Protein 5JRH (pdb70)

Sequence (1279 aa):
HKHAIPANIADRCLINPEQYETKYKQSINDPDTFWGEQGKILDWITPYQKVKNTSFAPGNVSIKWYEDGTLNLAANCLDDRHLQENGDRTAIIWEGDDTSQSKHISYRELHRRDVCRFANTLLDLGIKKGDVVAIYMPMVPEAAVAMLACARIGAVHSVIFGGFSPEAVAGRIIDSSSRLVITADEGVRAGRSIPLKKNVDDALKNPNVTSVEHVIVLKRTGSDIDWQEGRDLWWRDLIEKASPEHQPEAMNAEDPLFILYTSGSTGKPKGVLHTTGGYLVYAATTFKYVFDYHPGDIYWCTADVGWVTGHSYLLYGPLACGATTLMFEGVPNWPTPARMCQVVDKHQVNILYTAPTAIRALMAEGDKAIEGTDRSSLRIILGSVGEPINPEAWEWYWKKIGKEKCPVVDTWWQTETGGFMITPLPGAIELKAGSATRRPFFGVQQPALVDNEEGHPQEGATEGNLVITDSWPGQARTLFGDHERFEQTYFSSTFKNMMYFSGDGARRDEDGYYWITGRVDDVLNVSGHRLGTAEIESALVAHPKIAEAAVVGIPHAIKGQAIYAYVTLNHGEEPSPELYAEVRNWVRKEIGPLATPDVLHWTDSLPKTRSGKIMRRILRKIAAGDLGDTSTLADPGVVEKLLEEKQAKHAIPANIADRCLINPEQYETKYKQSINDPDTFWGEQGKILDWITPYQKVKNTSFAPGNVSIKWYEDGTLNLAANCLDRHLQENGDRTAIIWEGDDTSQSKHISYRRELHRDVCRFANTLLDLGIKKGDVVAIYMPMVPEAAVAMLACARIGAVHSVIFGGFSPEAVAGRIIDSSSRLVITADEGVRAGRSIPLKKNVDDALKNPNVTSVEHVIVLKRTGSDIDWQEGRDLWWRDLIEKASPEHQPEAMNAEDPLFILYTSGSTGKPKGVLHTTGGYLVYAATTFKYVFDYHPGDIYWCTADVGWVTGHSYLLLYGPLACGATTLMFEGVPNWPTPARMCQVVDKHQVNILYTAPTAIRALMAEGDKAIEGTDRSSLRILGSVGEPINPEAWEWYWKKIGKEKCPVVDTWWQTETGGFMITPLPGAIELKAGSATRPFFGVQPALVDNEGHPQEGATEGNLVITDSWPGQARTLFGDHEERFEQTYFSTFKNMYFSGDGARRDEDGYYWITGRVDDVLNVSGHRLGTAEIESALVAHPKIAEAAVVGIPHAIKGQAIYAYVTLNHGEEPSPELYAEVRNWVRKEIGPLLATPDVLHWTDSLPKTRSGKIMRRILRKIAAGDTSNLGDTSTLADPGVVEKLLEE

Nearest PDB structures (foldseek):
  5jrh-assembly1_A  TM=1.001E+00  e=0.000E+00  Salmonella enterica subsp. enterica serovar Typhimurium str. LT2
  1pg4-assembly1_A  TM=9.997E-01  e=0.000E+00  Salmonella enterica
  2p20-assembly1_A  TM=9.984E-01  e=0.000E+00  Salmonella enterica subsp. enterica serovar Typhimurium
  2p20-assembly2_B  TM=9.980E-01  e=0.000E+00  Salmonella enterica subsp. enterica serovar Typhimurium
  2p2b-assembly1_A  TM=9.996E-01  e=0.000E+00  Salmonella enterica subsp. enterica serovar Typhimurium

Secondary structure (DSSP, 8-state):
-PBPPPHHHHHH-SS-HHHHHHHHHHHHH-HHHHHHHHGGGS--SB--S--EEEE--TT--EEEESTT-EE-HHHHHTGGGHHHHTTSEEEEEE-SSTT-EEEEEHHHHHHHHHHHHHHHHHTT--TT-EEEEE--SSHHHHHHHHHHHHHT-EEEE--TT--HHHHHHHHHHHT-SEEEEES-EEETTEEE-HHHHHHHHHTSTT-----EEEEE-SS-------TTTEEEHHHHHHHS-S--PPPPEETTSEEEEEEE--SSSS-EEEEEESHHHHHHHHHHHHHHTT--TT-EEEE---TTSHHIIIIIIIHHHHTT-EEEEE-S-TTSSSTTHHHHHHHHHT-SEEEE-HHHHHHHHTTGGGGTTT---TT--EEEEESS---HHHHHHIIIIITTT-S-EEEEB--GGG-S--B---TTT--B-TT--BSBPTT--EEEE-TT-PBPPSSEEEEEEE-S--TT---EETT-HHHHHHHHHSSSTTSEEEEEEEEE-TTS-EEEEEESSSEEEETTEEEEHHHHHHHHHTSTTEEEEEEEEEEETTTEEEEEEEEEEPTT----HHHHHHHHHHHHHHT-GGG--SEEEE-S---BBTTS-B-HHHHHHHHHT-----TTBS-TTHHHHHHHHHH-/-BPPPHHHHHH-SS-HHHHHHHHHHHHH-HHHHHHHHGGGS--SSPP---EEEEEETTEEEEEESTT-EE-HHHHHTGGGHHHHTTSEEEEEE-SSTT-EEEEEHHHHHHHHHHHHHHHHHTT--TT-EEEEE--SSHHHHHHHHHHHHHT-EEEE--TTS-HHHHHHHHHHHT-SEEEEES-EEETTEEE-HHHHHHHHHTSTT-----EEEEE-SS-------TTTEEEHHHHHHHS-S--PPPPEETTSEEEEEEE--SSSS-EEEEEESHHHHHHHHHHHHHHTT--TT-EEEE---TTSHHIIIIIIIHHHHTT-EEEEE-S-TTSSSTTHHHHHHHHHT-SEEEE-HHHHHHHHTTGGGGTTT---TT--EEEEESS---HHHHHHIIIIITTT-S-EEEEB--GGG-S-SB---TTT--B-TT--BSBPTT--EEEE-TTSPBPPSSEEEEEEE-S--TT---EETT-HHHHHHHHHTTTTTSEEEEEEEEE-TTS-EEEEEESSSEEEETTEEEEHHHHHHHHHTSTTEEEEEEEEEEETTTEEEEEEEEEEPTT----HHHHHHHHHHHHHHT-GGG--SEEEE-S---BBTT--B-HHHHHHHHHT--S-----TTBS-THHHHHHHH-

Structure (mmCIF, N/CA/C/O backbone):
data_5JRH
#
_entry.id   5JRH
#
_cell.length_a   60.193
_cell.length_b   144.339
_cell.length_c   71.734
_cell.angle_alpha   90.00
_cell.angle_beta   91.73
_cell.angle_gamma   90.00
#
_symmetry.space_group_name_H-M   'P 1 21 1'
#
loop_
_entity.id
_entity.type
_entity.pdbx_description
1 polymer 'Acetyl-coenzyme A synthetase'
2 non-polymer 'COENZYME A'
3 non-polymer "ADENOSINE-3',5'-CYCLIC-MONOPHOSPHATE"
4 non-polymer 'MAGNESIUM ION'
5 non-polymer (R,R)-2,3-BUTANEDIOL
6 water water
#
loop_
_atom_site.group_PDB
_atom_site.id
_atom_site.type_symbol
_atom_site.label_atom_id
_atom_site.label_alt_id
_atom_site.label_comp_id
_atom_site.label_asym_id
_atom_site.label_entity_id
_atom_site.label_seq_id
_atom_site.pdbx_PDB_ins_code
_atom_site.Cartn_x
_atom_site.Cartn_y
_atom_site.Cartn_z
_atom_site.occupancy
_atom_site.B_iso_or_equiv
_atom_site.auth_seq_id
_atom_site.auth_comp_id
_atom_site.auth_asym_id
_atom_site.auth_atom_id
_atom_site.pdbx_PDB_model_num
ATOM 1 N N . HIS A 1 5 ? -10.926 -5.966 7.433 1.00 43.89 5 HIS A N 1
ATOM 2 C CA . HIS A 1 5 ? -11.131 -4.916 6.438 1.00 42.53 5 HIS A CA 1
ATOM 3 C C . HIS A 1 5 ? -10.009 -4.909 5.396 1.00 37.78 5 HIS A C 1
ATOM 4 O O . HIS A 1 5 ? -8.940 -4.345 5.641 1.00 34.32 5 HIS A O 1
ATOM 11 N N . LYS A 1 6 ? -10.254 -5.549 4.252 1.00 37.62 6 LYS A N 1
ATOM 12 C CA . LYS A 1 6 ? -9.334 -5.496 3.115 1.00 24.58 6 LYS A CA 1
ATOM 13 C C . LYS A 1 6 ? -9.659 -4.306 2.220 1.00 24.57 6 LYS A C 1
ATOM 14 O O . LYS A 1 6 ? -10.816 -4.112 1.837 1.00 25.89 6 LYS A O 1
ATOM 20 N N . HIS A 1 7 ? -8.636 -3.522 1.882 1.00 18.97 7 HIS A N 1
ATOM 21 C CA . HIS A 1 7 ? -8.767 -2.436 0.913 1.00 15.89 7 HIS A CA 1
ATOM 22 C C . HIS A 1 7 ? -8.680 -2.980 -0.506 1.00 13.88 7 HIS A C 1
ATOM 23 O O . HIS A 1 7 ? -7.702 -3.640 -0.864 1.00 16.42 7 HIS A O 1
ATOM 30 N N . ALA A 1 8 ? -9.688 -2.688 -1.319 1.00 15.32 8 ALA A N 1
ATOM 31 C CA . ALA A 1 8 ? -9.685 -3.112 -2.716 1.00 13.74 8 ALA A CA 1
ATOM 32 C C . ALA A 1 8 ? -8.591 -2.406 -3.519 1.00 13.64 8 ALA A C 1
ATOM 33 O O . ALA A 1 8 ? -8.143 -1.324 -3.157 1.00 12.24 8 ALA A O 1
ATOM 35 N N . ILE A 1 9 ? -8.183 -3.031 -4.618 1.00 12.85 9 ILE A N 1
ATOM 36 C CA . ILE A 1 9 ? -7.273 -2.415 -5.585 1.00 12.93 9 ILE A CA 1
ATOM 37 C C . ILE A 1 9 ? -8.049 -1.394 -6.414 1.00 11.65 9 ILE A C 1
ATOM 38 O O . ILE A 1 9 ? -9.028 -1.759 -7.076 1.00 14.53 9 ILE A O 1
ATOM 43 N N . PRO A 1 10 ? -7.646 -0.112 -6.370 1.00 12.90 10 PRO A N 1
ATOM 44 C CA . PRO A 1 10 ? -8.442 0.901 -7.085 1.00 14.33 10 PRO A CA 1
ATOM 45 C C . PRO A 1 10 ? -8.292 0.790 -8.600 1.00 12.53 10 PRO A C 1
ATOM 46 O O . PRO A 1 10 ? -7.289 0.271 -9.092 1.00 15.68 10 PRO A O 1
ATOM 50 N N . ALA A 1 11 ? -9.281 1.290 -9.331 1.00 12.73 11 ALA A N 1
ATOM 51 C CA . ALA A 1 11 ? -9.328 1.102 -10.772 1.00 14.98 11 ALA A CA 1
ATOM 52 C C . ALA A 1 11 ? -8.147 1.751 -11.487 1.00 12.41 11 ALA A C 1
ATOM 53 O O . ALA A 1 11 ? -7.644 1.189 -12.449 1.00 12.53 11 ALA A O 1
ATOM 55 N N . ASN A 1 12 ? -7.699 2.920 -11.027 1.00 11.30 12 ASN A N 1
ATOM 56 C CA . ASN A 1 12 ? -6.595 3.605 -11.700 1.00 15.50 12 ASN A CA 1
ATOM 57 C C . ASN A 1 12 ? -5.321 2.778 -11.626 1.00 16.36 12 ASN A C 1
ATOM 58 O O . ASN A 1 12 ? -4.508 2.788 -12.545 1.00 15.46 12 ASN A O 1
ATOM 63 N N . ILE A 1 13 ? -5.167 2.051 -10.527 1.00 13.64 13 ILE A N 1
ATOM 64 C CA . ILE A 1 13 ? -4.018 1.174 -10.340 1.00 9.59 13 ILE A CA 1
ATOM 65 C C . ILE A 1 13 ? -4.183 -0.111 -11.155 1.00 12.82 13 ILE A C 1
ATOM 66 O O . ILE A 1 13 ? -3.237 -0.554 -11.813 1.00 15.86 13 ILE A O 1
ATOM 71 N N . ALA A 1 14 ? -5.383 -0.696 -11.126 1.00 11.87 14 ALA A N 1
ATOM 72 C CA . ALA A 1 14 ? -5.664 -1.890 -11.927 1.00 9.31 14 ALA A CA 1
ATOM 73 C C . ALA A 1 14 ? -5.445 -1.624 -13.423 1.00 15.59 14 ALA A C 1
ATOM 74 O O . ALA A 1 14 ? -5.030 -2.518 -14.168 1.00 13.97 14 ALA A O 1
ATOM 76 N N . ASP A 1 15 ? -5.696 -0.395 -13.858 1.00 13.30 15 ASP A N 1
ATOM 77 C CA . ASP A 1 15 ? -5.623 -0.065 -15.278 1.00 12.18 15 ASP A CA 1
ATOM 78 C C . ASP A 1 15 ? -4.185 -0.016 -15.774 1.00 14.79 15 ASP A C 1
ATOM 79 O O . ASP A 1 15 ? -3.930 -0.233 -16.955 1.00 17.58 15 ASP A O 1
ATOM 84 N N . ARG A 1 16 ? -3.253 0.304 -14.878 1.00 17.52 16 ARG A N 1
ATOM 85 C CA . ARG A 1 16 ? -1.871 0.541 -15.281 1.00 15.37 16 ARG A CA 1
ATOM 86 C C . ARG A 1 16 ? -0.894 -0.510 -14.758 1.00 16.31 16 ARG A C 1
ATOM 87 O O . ARG A 1 16 ? 0.269 -0.507 -15.158 1.00 14.77 16 ARG A O 1
ATOM 95 N N . CYS A 1 17 ? -1.346 -1.397 -13.874 1.00 11.91 17 CYS A N 1
ATOM 96 C CA . CYS A 1 17 ? -0.384 -2.174 -13.089 1.00 8.63 17 CYS A CA 1
ATOM 97 C C . CYS A 1 17 ? 0.412 -3.158 -13.943 1.00 12.47 17 CYS A C 1
ATOM 98 O O . CYS A 1 17 ? -0.069 -3.670 -14.960 1.00 12.12 17 CYS A O 1
ATOM 101 N N . LEU A 1 18 ? 1.653 -3.384 -13.527 1.00 10.69 18 LEU A N 1
ATOM 102 C CA . LEU A 1 18 ? 2.545 -4.317 -14.195 1.00 9.63 18 LEU A CA 1
ATOM 103 C C . LEU A 1 18 ? 2.174 -5.754 -13.863 1.00 13.05 18 LEU A C 1
ATOM 104 O O . LEU A 1 18 ? 2.309 -6.641 -14.708 1.00 15.66 18 LEU A O 1
ATOM 109 N N . ILE A 1 19 ? 1.725 -5.966 -12.622 1.00 11.38 19 ILE A N 1
ATOM 110 C CA . ILE A 1 19 ? 1.360 -7.294 -12.126 1.00 11.03 19 ILE A CA 1
ATOM 111 C C . ILE A 1 19 ? -0.037 -7.268 -11.496 1.00 10.98 19 ILE A C 1
ATOM 112 O O . ILE A 1 19 ? -0.283 -6.560 -10.517 1.00 11.02 19 ILE A O 1
ATOM 117 N N . ASN A 1 20 ? -0.957 -8.039 -12.070 1.00 12.20 20 ASN A N 1
ATOM 118 C CA . ASN A 1 20 ? -2.305 -8.126 -11.522 1.00 11.29 20 ASN A CA 1
ATOM 119 C C . ASN A 1 20 ? -2.411 -9.390 -10.631 1.00 11.13 20 ASN A C 1
ATOM 120 O O . ASN A 1 20 ? -1.417 -10.126 -10.489 1.00 9.87 20 ASN A O 1
ATOM 125 N N . PRO A 1 21 ? -3.578 -9.643 -10.006 1.00 11.92 21 PRO A N 1
ATOM 126 C CA . PRO A 1 21 ? -3.637 -10.781 -9.079 1.00 12.20 21 PRO A CA 1
ATOM 127 C C . PRO A 1 21 ? -3.295 -12.139 -9.702 1.00 13.78 21 PRO A C 1
ATOM 128 O O . PRO A 1 21 ? -2.555 -12.932 -9.096 1.00 13.01 21 PRO A O 1
ATOM 132 N N . GLU A 1 22 ? -3.820 -12.408 -10.897 1.00 15.84 22 GLU A N 1
ATOM 133 C CA . GLU A 1 22 ? -3.525 -13.672 -11.565 1.00 14.81 22 GLU A CA 1
ATOM 134 C C . GLU A 1 22 ? -2.048 -13.780 -11.908 1.00 12.08 22 GLU A C 1
ATOM 135 O O . GLU A 1 22 ? -1.440 -14.840 -11.734 1.00 14.58 22 GLU A O 1
ATOM 141 N N . GLN A 1 23 ? -1.477 -12.680 -12.403 1.00 12.17 23 GLN A N 1
ATOM 142 C CA . GLN A 1 23 ? -0.069 -12.662 -12.764 1.00 13.29 23 GLN A CA 1
ATOM 143 C C . GLN A 1 23 ? 0.800 -12.872 -11.519 1.00 10.34 23 GLN A C 1
ATOM 144 O O . GLN A 1 23 ? 1.804 -13.577 -11.590 1.00 13.37 23 GLN A O 1
ATOM 150 N N . TYR A 1 24 ? 0.403 -12.291 -10.386 1.00 11.11 24 TYR A N 1
ATOM 151 C CA . TYR A 1 24 ? 1.134 -12.529 -9.142 1.00 11.00 24 TYR A CA 1
ATOM 152 C C . TYR A 1 24 ? 1.084 -14.006 -8.788 1.00 13.89 24 TYR A C 1
ATOM 153 O O . TYR A 1 24 ? 2.110 -14.592 -8.453 1.00 13.66 24 TYR A O 1
ATOM 162 N N . GLU A 1 25 ? -0.103 -14.609 -8.843 1.00 14.39 25 GLU A N 1
ATOM 163 C CA . GLU A 1 25 ? -0.195 -16.024 -8.472 1.00 16.62 25 GLU A CA 1
ATOM 164 C C . GLU A 1 25 ? 0.673 -16.918 -9.374 1.00 16.51 25 GLU A C 1
ATOM 165 O O . GLU A 1 25 ? 1.424 -17.781 -8.885 1.00 13.65 25 GLU A O 1
ATOM 171 N N . THR A 1 26 ? 0.562 -16.711 -10.689 1.00 14.00 26 THR A N 1
ATOM 172 C CA . THR A 1 26 ? 1.299 -17.523 -11.654 1.00 18.47 26 THR A CA 1
ATOM 173 C C . THR A 1 26 ? 2.818 -17.359 -11.491 1.00 11.33 26 THR A C 1
ATOM 174 O O . THR A 1 26 ? 3.577 -18.362 -11.426 1.00 14.84 26 THR A O 1
ATOM 178 N N . LYS A 1 27 ? 3.265 -16.105 -11.409 1.00 15.31 27 LYS A N 1
ATOM 179 C CA . LYS A 1 27 ? 4.698 -15.837 -11.250 1.00 14.10 27 LYS A CA 1
ATOM 180 C C . LYS A 1 27 ? 5.208 -16.389 -9.931 1.00 13.18 27 LYS A C 1
ATOM 181 O O . LYS A 1 27 ? 6.297 -16.946 -9.887 1.00 11.15 27 LYS A O 1
ATOM 187 N N . TYR A 1 28 ? 4.428 -16.247 -8.859 1.00 10.07 28 TYR A N 1
ATOM 188 C CA . TYR A 1 28 ? 4.887 -16.724 -7.552 1.00 10.32 28 TYR A CA 1
ATOM 189 C C . TYR A 1 28 ? 5.062 -18.241 -7.608 1.00 11.12 28 TYR A C 1
ATOM 190 O O . TYR A 1 28 ? 6.118 -18.783 -7.228 1.00 12.57 28 TYR A O 1
ATOM 199 N N . LYS A 1 29 ? 4.038 -18.928 -8.116 1.00 11.54 29 LYS A N 1
ATOM 200 C CA . LYS A 1 29 ? 4.131 -20.375 -8.217 1.00 11.81 29 LYS A CA 1
ATOM 201 C C . LYS A 1 29 ? 5.332 -20.808 -9.048 1.00 14.40 29 LYS A C 1
ATOM 202 O O . LYS A 1 29 ? 6.038 -21.742 -8.652 1.00 17.34 29 LYS A O 1
ATOM 208 N N . GLN A 1 30 ? 5.588 -20.148 -10.177 1.00 13.44 30 GLN A N 1
ATOM 209 C CA . GLN A 1 30 ? 6.771 -20.558 -10.952 1.00 13.37 30 GLN A CA 1
ATOM 210 C C . GLN A 1 30 ? 8.064 -20.274 -10.180 1.00 11.68 30 GLN A C 1
ATOM 211 O O . GLN A 1 30 ? 9.025 -21.053 -10.250 1.00 15.52 30 GLN A O 1
ATOM 217 N N . SER A 1 31 ? 8.088 -19.164 -9.444 1.00 12.97 31 SER A N 1
ATOM 218 C CA . SER A 1 31 ? 9.301 -18.756 -8.736 1.00 11.58 31 SER A CA 1
ATOM 219 C C . SER A 1 31 ? 9.632 -19.743 -7.630 1.00 13.66 31 SER A C 1
ATOM 220 O O . SER A 1 31 ? 10.792 -19.883 -7.245 1.00 15.04 31 SER A O 1
ATOM 223 N N . ILE A 1 32 ? 8.611 -20.422 -7.112 1.00 12.26 32 ILE A N 1
ATOM 224 C CA . ILE A 1 32 ? 8.874 -21.427 -6.080 1.00 15.47 32 ILE A CA 1
ATOM 225 C C . ILE A 1 32 ? 9.108 -22.830 -6.658 1.00 18.28 32 ILE A C 1
ATOM 226 O O . ILE A 1 32 ? 9.999 -23.563 -6.203 1.00 21.28 32 ILE A O 1
ATOM 231 N N . ASN A 1 33 ? 8.328 -23.208 -7.665 1.00 15.14 33 ASN A N 1
ATOM 232 C CA . ASN A 1 33 ? 8.471 -24.549 -8.234 1.00 19.47 33 ASN A CA 1
ATOM 233 C C . ASN A 1 33 ? 9.673 -24.692 -9.170 1.00 19.51 33 ASN A C 1
ATOM 234 O O . ASN A 1 33 ? 10.212 -25.785 -9.326 1.00 20.08 33 ASN A O 1
ATOM 239 N N . ASP A 1 34 ? 10.099 -23.593 -9.786 1.00 11.60 34 ASP A N 1
ATOM 240 C CA . ASP A 1 34 ? 11.187 -23.645 -10.758 1.00 13.88 34 ASP A CA 1
ATOM 241 C C . ASP A 1 34 ? 11.952 -22.315 -10.742 1.00 11.85 34 ASP A C 1
ATOM 242 O O . ASP A 1 34 ? 11.878 -21.545 -11.699 1.00 11.39 34 ASP A O 1
ATOM 247 N N . PRO A 1 35 ? 12.678 -22.038 -9.649 1.00 15.18 35 PRO A N 1
ATOM 248 C CA . PRO A 1 35 ? 13.424 -20.775 -9.580 1.00 12.66 35 PRO A CA 1
ATOM 249 C C . PRO A 1 35 ? 14.463 -20.626 -10.683 1.00 14.88 35 PRO A C 1
ATOM 250 O O . PRO A 1 35 ? 14.758 -19.502 -11.073 1.00 13.45 35 PRO A O 1
ATOM 254 N N . ASP A 1 36 ? 15.022 -21.718 -11.194 1.00 12.38 36 ASP A N 1
ATOM 255 C CA . ASP A 1 36 ? 15.986 -21.572 -12.273 1.00 15.75 36 ASP A CA 1
ATOM 256 C C . ASP A 1 36 ? 15.376 -20.959 -13.539 1.00 13.98 36 ASP A C 1
ATOM 257 O O . ASP A 1 36 ? 15.968 -20.063 -14.146 1.00 13.80 36 ASP A O 1
ATOM 262 N N . THR A 1 37 ? 14.203 -21.418 -13.948 1.00 11.21 37 THR A N 1
ATOM 263 C CA . THR A 1 37 ? 13.595 -20.823 -15.127 1.00 12.80 37 THR A CA 1
ATOM 264 C C . THR A 1 37 ? 13.093 -19.407 -14.801 1.00 12.26 37 THR A C 1
ATOM 265 O O . THR A 1 37 ? 13.298 -18.468 -15.581 1.00 13.49 37 THR A O 1
ATOM 269 N N . PHE A 1 38 ? 12.462 -19.259 -13.636 1.00 11.31 38 PHE A N 1
ATOM 270 C CA . PHE A 1 38 ? 11.884 -17.967 -13.276 1.00 12.47 38 PHE A CA 1
ATOM 271 C C . PHE A 1 38 ? 12.958 -16.895 -13.231 1.00 10.84 38 PHE A C 1
ATOM 272 O O . PHE A 1 38 ? 12.825 -15.847 -13.853 1.00 10.59 38 PHE A O 1
ATOM 280 N N . TRP A 1 39 ? 14.020 -17.152 -12.476 1.00 10.01 39 TRP A N 1
ATOM 281 C CA . TRP A 1 39 ? 15.058 -16.150 -12.290 1.00 11.05 39 TRP A CA 1
ATOM 282 C C . TRP A 1 39 ? 15.996 -16.100 -13.489 1.00 10.37 39 TRP A C 1
ATOM 283 O O . TRP A 1 39 ? 16.633 -15.085 -13.738 1.00 9.48 39 TRP A O 1
ATOM 294 N N . GLY A 1 40 ? 16.062 -17.183 -14.251 1.00 9.45 40 GLY A N 1
ATOM 295 C CA . GLY A 1 40 ? 16.829 -17.156 -15.480 1.00 10.98 40 GLY A CA 1
ATOM 296 C C . GLY A 1 40 ? 16.209 -16.153 -16.430 1.00 11.46 40 GLY A C 1
ATOM 297 O O . GLY A 1 40 ? 16.916 -15.408 -17.107 1.00 14.87 40 GLY A O 1
ATOM 298 N N . GLU A 1 41 ? 14.882 -16.123 -16.474 1.00 11.59 41 GLU A N 1
ATOM 299 C CA . GLU A 1 41 ? 14.208 -15.151 -17.335 1.00 13.96 41 GLU A CA 1
ATOM 300 C C . GLU A 1 41 ? 14.191 -13.745 -16.714 1.00 12.56 41 GLU A C 1
ATOM 301 O O . GLU A 1 41 ? 14.418 -12.758 -17.412 1.00 13.45 41 GLU A O 1
ATOM 307 N N . GLN A 1 42 ? 13.921 -13.652 -15.413 1.00 11.97 42 GLN A N 1
ATOM 308 C CA . GLN A 1 42 ? 13.805 -12.335 -14.777 1.00 11.05 42 GLN A CA 1
ATOM 309 C C . GLN A 1 42 ? 15.171 -11.627 -14.695 1.00 10.06 42 GLN A C 1
ATOM 310 O O . GLN A 1 42 ? 15.251 -10.394 -14.634 1.00 10.40 42 GLN A O 1
ATOM 316 N N . GLY A 1 43 ? 16.254 -12.399 -14.724 1.00 10.60 43 GLY A N 1
ATOM 317 C CA . GLY A 1 43 ? 17.588 -11.817 -14.655 1.00 12.09 43 GLY A CA 1
ATOM 318 C C . GLY A 1 43 ? 17.926 -10.916 -15.831 1.00 11.62 43 GLY A C 1
ATOM 319 O O . GLY A 1 43 ? 18.851 -10.099 -15.761 1.00 11.26 43 GLY A O 1
ATOM 320 N N . LYS A 1 44 ? 17.165 -11.052 -16.915 1.00 11.37 44 LYS A N 1
ATOM 321 C CA . LYS A 1 44 ? 17.397 -10.244 -18.101 1.00 13.09 44 LYS A CA 1
ATOM 322 C C . LYS A 1 44 ? 16.925 -8.801 -17.906 1.00 10.77 44 LYS A C 1
ATOM 323 O O . LYS A 1 44 ? 17.005 -7.982 -18.831 1.00 11.59 44 LYS A O 1
ATOM 329 N N . ILE A 1 45 ? 16.450 -8.476 -16.699 1.00 8.96 45 ILE A N 1
ATOM 330 C CA . ILE A 1 45 ? 16.153 -7.077 -16.367 1.00 10.45 45 ILE A CA 1
ATOM 331 C C . ILE A 1 45 ? 17.459 -6.273 -16.365 1.00 10.36 45 ILE A C 1
ATOM 332 O O . ILE A 1 45 ? 17.454 -5.054 -16.516 1.00 9.50 45 ILE A O 1
ATOM 337 N N . LEU A 1 46 ? 18.583 -6.967 -16.223 1.00 8.70 46 LEU A N 1
ATOM 338 C CA . LEU A 1 46 ? 19.896 -6.341 -16.334 1.00 8.28 46 LEU A CA 1
ATOM 339 C C . LEU A 1 46 ? 20.569 -6.653 -17.664 1.00 9.36 46 LEU A C 1
ATOM 340 O O . LEU A 1 46 ? 20.303 -7.697 -18.266 1.00 10.92 46 LEU A O 1
ATOM 345 N N . ASP A 1 47 ? 21.465 -5.762 -18.083 1.00 7.39 47 ASP A N 1
ATOM 346 C CA . ASP A 1 47 ? 22.453 -6.046 -19.138 1.00 10.39 47 ASP A CA 1
ATOM 347 C C . ASP A 1 47 ? 23.583 -6.900 -18.579 1.00 13.34 47 ASP A C 1
ATOM 348 O O . ASP A 1 47 ? 24.227 -6.512 -17.600 1.00 12.86 47 ASP A O 1
ATOM 353 N N . TRP A 1 48 ? 23.862 -8.034 -19.217 1.00 12.20 48 TRP A N 1
ATOM 354 C CA . TRP A 1 48 ? 24.988 -8.870 -18.830 1.00 12.04 48 TRP A CA 1
ATOM 355 C C . TRP A 1 48 ? 26.072 -8.767 -19.896 1.00 15.93 48 TRP A C 1
ATOM 356 O O . TRP A 1 48 ? 25.776 -8.798 -21.090 1.00 15.47 48 TRP A O 1
ATOM 367 N N . ILE A 1 49 ? 27.318 -8.611 -19.470 1.00 13.16 49 ILE A N 1
ATOM 368 C CA . ILE A 1 49 ? 28.426 -8.546 -20.425 1.00 16.28 49 ILE A CA 1
ATOM 369 C C . ILE A 1 49 ? 28.687 -9.931 -21.028 1.00 17.26 49 ILE A C 1
ATOM 370 O O . ILE A 1 49 ? 28.902 -10.060 -22.239 1.00 17.16 49 ILE A O 1
ATOM 375 N N . THR A 1 50 ? 28.649 -10.959 -20.188 1.00 12.52 50 THR A N 1
ATOM 376 C CA . THR A 1 50 ? 28.570 -12.341 -20.648 1.00 15.00 50 THR A CA 1
ATOM 377 C C . THR A 1 50 ? 27.436 -13.022 -19.897 1.00 18.11 50 THR A C 1
ATOM 378 O O . THR A 1 50 ? 27.233 -12.768 -18.712 1.00 12.10 50 THR A O 1
ATOM 382 N N . PRO A 1 51 ? 26.683 -13.888 -20.583 1.00 16.80 51 PRO A N 1
ATOM 383 C CA . PRO A 1 51 ? 25.502 -14.456 -19.931 1.00 17.18 51 PRO A CA 1
ATOM 384 C C . PRO A 1 51 ? 25.822 -15.529 -18.904 1.00 21.71 51 PRO A C 1
ATOM 385 O O . PRO A 1 51 ? 26.823 -16.251 -19.009 1.00 18.56 51 PRO A O 1
ATOM 389 N N . TYR A 1 52 ? 24.963 -15.618 -17.895 1.00 13.55 52 TYR A N 1
ATOM 390 C CA . TYR A 1 52 ? 25.002 -16.747 -16.982 1.00 18.31 52 TYR A CA 1
ATOM 391 C C . TYR A 1 52 ? 24.453 -17.994 -17.669 1.00 16.81 52 TYR A C 1
ATOM 392 O O . TYR A 1 52 ? 23.740 -17.910 -18.662 1.00 17.38 52 TYR A O 1
ATOM 401 N N . GLN A 1 53 ? 24.810 -19.152 -17.136 1.00 19.87 53 GLN A N 1
ATOM 402 C CA . GLN A 1 53 ? 24.153 -20.396 -17.512 1.00 24.11 53 GLN A CA 1
ATOM 403 C C . GLN A 1 53 ? 23.421 -20.885 -16.278 1.00 22.85 53 GLN A C 1
ATOM 404 O O . GLN A 1 53 ? 22.197 -20.766 -16.167 1.00 23.49 53 GLN A O 1
ATOM 410 N N . LYS A 1 54 ? 24.199 -21.389 -15.328 1.00 25.35 54 LYS A N 1
ATOM 411 C CA . LYS A 1 54 ? 23.719 -21.746 -14.001 1.00 24.50 54 LYS A CA 1
ATOM 412 C C . LYS A 1 54 ? 23.022 -20.563 -13.323 1.00 19.34 54 LYS A C 1
ATOM 413 O O . LYS A 1 54 ? 23.574 -19.467 -13.253 1.00 18.34 54 LYS A O 1
ATOM 419 N N . VAL A 1 55 ? 21.804 -20.783 -12.847 1.00 15.20 55 VAL A N 1
ATOM 420 C CA . VAL A 1 55 ? 21.059 -19.727 -12.153 1.00 10.45 55 VAL A CA 1
ATOM 421 C C . VAL A 1 55 ? 21.152 -19.895 -10.630 1.00 10.10 55 VAL A C 1
ATOM 422 O O . VAL A 1 55 ? 21.892 -19.170 -9.979 1.00 12.59 55 VAL A O 1
ATOM 426 N N . LYS A 1 56 ? 20.430 -20.858 -10.061 1.00 12.74 56 LYS A N 1
ATOM 427 C CA . LYS A 1 56 ? 20.436 -21.048 -8.606 1.00 10.43 56 LYS A CA 1
ATOM 428 C C . LYS A 1 56 ? 21.409 -22.138 -8.175 1.00 10.70 56 LYS A C 1
ATOM 429 O O . LYS A 1 56 ? 21.345 -23.258 -8.678 1.00 14.18 56 LYS A O 1
ATOM 435 N N . ASN A 1 57 ? 22.291 -21.815 -7.229 1.00 11.65 57 ASN A N 1
ATOM 436 C CA . ASN A 1 57 ? 23.247 -22.802 -6.713 1.00 9.65 57 ASN A CA 1
ATOM 437 C C . ASN A 1 57 ? 23.502 -22.534 -5.235 1.00 10.73 57 ASN A C 1
ATOM 438 O O . ASN A 1 57 ? 24.485 -21.871 -4.855 1.00 12.17 57 ASN A O 1
ATOM 443 N N . THR A 1 58 ? 22.591 -23.031 -4.406 1.00 7.58 58 THR A N 1
ATOM 444 C CA . THR A 1 58 ? 22.588 -22.655 -2.994 1.00 12.36 58 THR A CA 1
ATOM 445 C C . THR A 1 58 ? 22.362 -23.831 -2.054 1.00 15.52 58 THR A C 1
ATOM 446 O O . THR A 1 58 ? 21.822 -24.868 -2.448 1.00 14.78 58 THR A O 1
ATOM 450 N N . SER A 1 59 ? 22.777 -23.646 -0.803 1.00 10.84 59 SER A N 1
ATOM 451 C CA . SER A 1 59 ? 22.593 -24.635 0.247 1.00 10.68 59 SER A CA 1
ATOM 452 C C . SER A 1 59 ? 22.589 -23.936 1.594 1.00 10.49 59 SER A C 1
ATOM 453 O O . SER A 1 59 ? 23.453 -23.099 1.861 1.00 11.58 59 SER A O 1
ATOM 456 N N . PHE A 1 60 ? 21.616 -24.303 2.429 1.00 11.01 60 PHE A N 1
ATOM 457 C CA . PHE A 1 60 ? 21.529 -23.794 3.795 1.00 13.46 60 PHE A CA 1
ATOM 458 C C . PHE A 1 60 ? 21.983 -24.880 4.783 1.00 11.68 60 PHE A C 1
ATOM 459 O O . PHE A 1 60 ? 21.625 -24.841 5.954 1.00 11.53 60 PHE A O 1
ATOM 467 N N . ALA A 1 61 ? 22.747 -25.858 4.302 1.00 9.78 61 ALA A N 1
ATOM 468 C CA . ALA A 1 61 ? 23.182 -26.981 5.147 1.00 10.54 61 ALA A CA 1
ATOM 469 C C . ALA A 1 61 ? 23.905 -26.501 6.394 1.00 10.35 61 ALA A C 1
ATOM 470 O O . ALA A 1 61 ? 24.755 -25.637 6.297 1.00 12.22 61 ALA A O 1
ATOM 472 N N . PRO A 1 62 ? 23.582 -27.081 7.565 1.00 12.07 62 PRO A N 1
ATOM 473 C CA . PRO A 1 62 ? 24.246 -26.674 8.812 1.00 12.95 62 PRO A CA 1
ATOM 474 C C . PRO A 1 62 ? 25.772 -26.641 8.683 1.00 14.72 62 PRO A C 1
ATOM 475 O O . PRO A 1 62 ? 26.356 -27.609 8.189 1.00 14.75 62 PRO A O 1
ATOM 479 N N . GLY A 1 63 ? 26.401 -25.542 9.098 1.00 11.00 63 GLY A N 1
ATOM 480 C CA . GLY A 1 63 ? 27.855 -25.422 9.042 1.00 13.50 63 GLY A CA 1
ATOM 481 C C . GLY A 1 63 ? 28.479 -25.478 7.656 1.00 14.83 63 GLY A C 1
ATOM 482 O O . GLY A 1 63 ? 29.700 -25.586 7.516 1.00 14.28 63 GLY A O 1
ATOM 483 N N . ASN A 1 64 ? 27.644 -25.389 6.623 1.00 10.91 64 ASN A N 1
ATOM 484 C CA . ASN A 1 64 ? 28.090 -25.542 5.248 1.00 12.93 64 ASN A CA 1
ATOM 485 C C . ASN A 1 64 ? 27.218 -24.714 4.315 1.00 15.11 64 ASN A C 1
ATOM 486 O O . ASN A 1 64 ? 26.792 -25.181 3.265 1.00 14.26 64 ASN A O 1
ATOM 491 N N . VAL A 1 65 ? 26.957 -23.471 4.708 1.00 9.56 65 VAL A N 1
ATOM 492 C CA . VAL A 1 65 ? 26.126 -22.595 3.895 1.00 11.88 65 VAL A CA 1
ATOM 493 C C . VAL A 1 65 ? 26.893 -22.077 2.678 1.00 11.90 65 VAL A C 1
ATOM 494 O O . VAL A 1 65 ? 28.035 -21.618 2.796 1.00 13.58 65 VAL A O 1
ATOM 498 N N . SER A 1 66 ? 26.257 -22.146 1.511 1.00 10.45 66 SER A N 1
ATOM 499 C CA . SER A 1 66 ? 26.873 -21.686 0.276 1.00 11.34 66 SER A CA 1
ATOM 500 C C . SER A 1 66 ? 25.813 -21.055 -0.605 1.00 13.53 66 SER A C 1
ATOM 501 O O . SER A 1 66 ? 24.818 -21.700 -0.907 1.00 11.76 66 SER A O 1
ATOM 504 N N . ILE A 1 67 ? 26.005 -19.803 -1.001 1.00 11.94 67 ILE A N 1
ATOM 505 C CA . ILE A 1 67 ? 24.967 -19.104 -1.770 1.00 10.40 67 ILE A CA 1
ATOM 506 C C . ILE A 1 67 ? 25.550 -18.504 -3.045 1.00 11.59 67 ILE A C 1
ATOM 507 O O . ILE A 1 67 ? 26.358 -17.576 -2.989 1.00 9.63 67 ILE A O 1
ATOM 512 N N . LYS A 1 68 ? 25.145 -19.052 -4.192 1.00 10.16 68 LYS A N 1
ATOM 513 C CA . LYS A 1 68 ? 25.567 -18.524 -5.482 1.00 11.00 68 LYS A CA 1
ATOM 514 C C . LYS A 1 68 ? 24.359 -18.368 -6.408 1.00 10.47 68 LYS A C 1
ATOM 515 O O . LYS A 1 68 ? 23.488 -19.243 -6.463 1.00 11.38 68 LYS A O 1
ATOM 521 N N . TRP A 1 69 ? 24.324 -17.246 -7.124 1.00 9.85 69 TRP A N 1
ATOM 522 C CA . TRP A 1 69 ? 23.306 -16.984 -8.146 1.00 11.31 69 TRP A CA 1
ATOM 523 C C . TRP A 1 69 ? 23.954 -16.431 -9.400 1.00 8.46 69 TRP A C 1
ATOM 524 O O . TRP A 1 69 ? 24.815 -15.537 -9.315 1.00 9.76 69 TRP A O 1
ATOM 535 N N . TYR A 1 70 ? 23.535 -16.937 -10.561 1.00 8.11 70 TYR A N 1
ATOM 536 C CA . TYR A 1 70 ? 24.036 -16.413 -11.841 1.00 9.08 70 TYR A CA 1
ATOM 537 C C . TYR A 1 70 ? 25.566 -16.462 -11.935 1.00 9.58 70 TYR A C 1
ATOM 538 O O . TYR A 1 70 ? 26.173 -15.596 -12.552 1.00 9.21 70 TYR A O 1
ATOM 547 N N . GLU A 1 71 ? 26.178 -17.473 -11.332 1.00 9.31 71 GLU A N 1
ATOM 548 C CA . GLU A 1 71 ? 27.596 -17.391 -10.977 1.00 10.25 71 GLU A CA 1
ATOM 549 C C . GLU A 1 71 ? 28.545 -17.217 -12.164 1.00 10.02 71 GLU A C 1
ATOM 550 O O . GLU A 1 71 ? 29.631 -16.641 -11.998 1.00 13.95 71 GLU A O 1
ATOM 556 N N . ASP A 1 72 ? 28.167 -17.704 -13.343 1.00 12.19 72 ASP A N 1
ATOM 557 C CA . ASP A 1 72 ? 29.066 -17.582 -14.492 1.00 13.61 72 ASP A CA 1
ATOM 558 C C . ASP A 1 72 ? 28.874 -16.284 -15.251 1.00 18.49 72 ASP A C 1
ATOM 559 O O . ASP A 1 72 ? 29.666 -15.970 -16.142 1.00 17.90 72 ASP A O 1
ATOM 564 N N . GLY A 1 73 ? 27.819 -15.541 -14.928 1.00 13.34 73 GLY A N 1
ATOM 565 C CA . GLY A 1 73 ? 27.560 -14.294 -15.619 1.00 11.64 73 GLY A CA 1
ATOM 566 C C . GLY A 1 73 ? 28.515 -13.191 -15.190 1.00 12.71 73 GLY A C 1
ATOM 567 O O . GLY A 1 73 ? 29.058 -13.213 -14.071 1.00 13.37 73 GLY A O 1
ATOM 568 N N . THR A 1 74 ? 28.741 -12.231 -16.082 1.00 9.05 74 THR A N 1
ATOM 569 C CA . THR A 1 74 ? 29.516 -11.046 -15.729 1.00 8.93 74 THR A CA 1
ATOM 570 C C . THR A 1 74 ? 28.731 -9.801 -16.128 1.00 12.11 74 THR A C 1
ATOM 571 O O . THR A 1 74 ? 27.897 -9.843 -17.033 1.00 11.48 74 THR A O 1
ATOM 575 N N . LEU A 1 75 ? 28.973 -8.715 -15.405 1.00 9.98 75 LEU A N 1
ATOM 576 C CA . LEU A 1 75 ? 28.183 -7.491 -15.548 1.00 9.32 75 LEU A CA 1
ATOM 577 C C . LEU A 1 75 ? 28.873 -6.351 -14.820 1.00 11.38 75 LEU A C 1
ATOM 578 O O . LEU A 1 75 ? 29.855 -6.544 -14.111 1.00 10.75 75 LEU A O 1
ATOM 583 N N . ASN A 1 76 ? 28.332 -5.158 -14.989 1.00 8.87 76 ASN A N 1
ATOM 584 C CA . ASN A 1 76 ? 28.805 -4.008 -14.245 1.00 7.75 76 ASN A CA 1
ATOM 585 C C . ASN A 1 76 ? 27.600 -3.234 -13.713 1.00 7.45 76 ASN A C 1
ATOM 586 O O . ASN A 1 76 ? 26.711 -2.837 -14.482 1.00 9.42 76 ASN A O 1
ATOM 591 N N . LEU A 1 77 ? 27.538 -3.045 -12.395 1.00 7.62 77 LEU A N 1
ATOM 592 C CA . LEU A 1 77 ? 26.377 -2.385 -11.802 1.00 6.67 77 LEU A CA 1
ATOM 593 C C . LEU A 1 77 ? 26.245 -0.947 -12.307 1.00 9.15 77 LEU A C 1
ATOM 594 O O . LEU A 1 77 ? 25.137 -0.481 -12.577 1.00 7.79 77 LEU A O 1
ATOM 599 N N . ALA A 1 78 ? 27.369 -0.240 -12.422 1.00 9.34 78 ALA A N 1
ATOM 600 C CA . ALA A 1 78 ? 27.309 1.163 -12.832 1.00 9.17 78 ALA A CA 1
ATOM 601 C C . ALA A 1 78 ? 26.837 1.278 -14.279 1.00 8.94 78 ALA A C 1
ATOM 602 O O . ALA A 1 78 ? 26.062 2.172 -14.617 1.00 10.04 78 ALA A O 1
ATOM 604 N N . ALA A 1 79 ? 27.264 0.348 -15.135 1.00 8.85 79 ALA A N 1
ATOM 605 C CA . ALA A 1 79 ? 26.773 0.350 -16.520 1.00 8.49 79 ALA A CA 1
ATOM 606 C C . ALA A 1 79 ? 25.248 0.148 -16.545 1.00 9.87 79 ALA A C 1
ATOM 607 O O . ALA A 1 79 ? 24.538 0.742 -17.367 1.00 11.22 79 ALA A O 1
ATOM 609 N N . ASN A 1 80 ? 24.744 -0.689 -15.643 1.00 8.04 80 ASN A N 1
ATOM 610 C CA . ASN A 1 80 ? 23.304 -0.945 -15.588 1.00 8.77 80 ASN A CA 1
ATOM 611 C C . ASN A 1 80 ? 22.511 0.228 -15.007 1.00 9.27 80 ASN A C 1
ATOM 612 O O . ASN A 1 80 ? 21.351 0.446 -15.373 1.00 9.02 80 ASN A O 1
ATOM 617 N N . CYS A 1 81 ? 23.143 0.979 -14.103 1.00 8.45 81 CYS A N 1
ATOM 618 C CA . CYS A 1 81 ? 22.478 2.120 -13.468 1.00 7.71 81 CYS A CA 1
ATOM 619 C C . CYS A 1 81 ? 22.675 3.432 -14.228 1.00 9.88 81 CYS A C 1
ATOM 620 O O . CYS A 1 81 ? 22.021 4.431 -13.925 1.00 10.79 81 CYS A O 1
ATOM 623 N N . LEU A 1 82 ? 23.573 3.436 -15.213 1.00 9.47 82 LEU A N 1
ATOM 624 C CA . LEU A 1 82 ? 23.957 4.692 -15.857 1.00 8.24 82 LEU A CA 1
ATOM 625 C C . LEU A 1 82 ? 24.096 4.565 -17.370 1.00 9.82 82 LEU A C 1
ATOM 626 O O . LEU A 1 82 ? 23.225 5.029 -18.110 1.00 10.49 82 LEU A O 1
ATOM 631 N N A ASP A 1 83 ? 25.180 3.941 -17.822 0.07 10.51 83 ASP A N 1
ATOM 632 N N B ASP A 1 83 ? 25.187 3.936 -17.812 0.93 10.42 83 ASP A N 1
ATOM 633 C CA A ASP A 1 83 ? 25.515 3.910 -19.245 0.07 12.24 83 ASP A CA 1
ATOM 634 C CA B ASP A 1 83 ? 25.539 3.885 -19.243 0.93 12.24 83 ASP A CA 1
ATOM 635 C C A ASP A 1 83 ? 24.364 3.457 -20.141 0.07 12.00 83 ASP A C 1
ATOM 636 C C B ASP A 1 83 ? 24.397 3.432 -20.158 0.93 11.95 83 ASP A C 1
ATOM 637 O O A ASP A 1 83 ? 24.045 4.122 -21.130 0.07 11.36 83 ASP A O 1
ATOM 638 O O B ASP A 1 83 ? 24.110 4.072 -21.177 0.93 11.18 83 ASP A O 1
ATOM 647 N N . ARG A 1 84 ? 23.730 2.341 -19.791 1.00 11.02 84 ARG A N 1
ATOM 648 C CA . ARG A 1 84 ? 22.697 1.780 -20.656 1.00 11.19 84 ARG A CA 1
ATOM 649 C C . ARG A 1 84 ? 21.467 2.660 -20.805 1.00 13.62 84 ARG A C 1
ATOM 650 O O . ARG A 1 84 ? 20.654 2.446 -21.703 1.00 15.94 84 ARG A O 1
ATOM 658 N N . HIS A 1 85 ? 21.341 3.667 -19.951 1.00 13.55 85 HIS A N 1
ATOM 659 C CA . HIS A 1 85 ? 20.242 4.617 -20.046 1.00 13.84 85 HIS A CA 1
ATOM 660 C C . HIS A 1 85 ? 20.564 5.862 -20.877 1.00 15.16 85 HIS A C 1
ATOM 661 O O . HIS A 1 85 ? 19.687 6.694 -21.100 1.00 14.99 85 HIS A O 1
ATOM 668 N N . LEU A 1 86 ? 21.797 5.989 -21.350 1.00 15.31 86 LEU A N 1
ATOM 669 C CA . LEU A 1 86 ? 22.199 7.252 -21.985 1.00 12.11 86 LEU A CA 1
ATOM 670 C C . LEU A 1 86 ? 21.601 7.477 -23.373 1.00 17.20 86 LEU A C 1
ATOM 671 O O . LEU A 1 86 ? 21.162 8.585 -23.692 1.00 19.28 86 LEU A O 1
ATOM 676 N N . GLN A 1 87 ? 21.596 6.438 -24.199 1.00 18.97 87 GLN A N 1
ATOM 677 C CA . GLN A 1 87 ? 21.247 6.617 -25.609 1.00 19.25 87 GLN A CA 1
ATOM 678 C C . GLN A 1 87 ? 19.814 7.115 -25.775 1.00 24.97 87 GLN A C 1
ATOM 679 O O . GLN A 1 87 ? 19.545 7.989 -26.604 1.00 26.27 87 GLN A O 1
ATOM 685 N N . GLU A 1 88 ? 18.903 6.584 -24.968 1.00 19.90 88 GLU A N 1
ATOM 686 C CA . GLU A 1 88 ? 17.506 6.984 -25.050 1.00 24.77 88 GLU A CA 1
ATOM 687 C C . GLU A 1 88 ? 17.111 7.994 -23.978 1.00 25.60 88 GLU A C 1
ATOM 688 O O . GLU A 1 88 ? 16.232 8.828 -24.203 1.00 29.13 88 GLU A O 1
ATOM 694 N N . ASN A 1 89 ? 17.766 7.938 -22.821 1.00 20.68 89 ASN A N 1
ATOM 695 C CA . ASN A 1 89 ? 17.305 8.709 -21.664 1.00 21.08 89 ASN A CA 1
ATOM 696 C C . ASN A 1 89 ? 18.389 9.522 -20.970 1.00 19.72 89 ASN A C 1
ATOM 697 O O . ASN A 1 89 ? 18.279 9.812 -19.775 1.00 16.22 89 ASN A O 1
ATOM 702 N N . GLY A 1 90 ? 19.434 9.883 -21.711 1.00 18.30 90 GLY A N 1
ATOM 703 C CA . GLY A 1 90 ? 20.533 10.660 -21.161 1.00 20.61 90 GLY A CA 1
ATOM 704 C C . GLY A 1 90 ? 20.089 11.976 -20.550 1.00 18.02 90 GLY A C 1
ATOM 705 O O . GLY A 1 90 ? 20.678 12.444 -19.582 1.00 14.53 90 GLY A O 1
ATOM 706 N N . ASP A 1 91 ? 19.035 12.566 -21.108 1.00 18.67 91 ASP A N 1
ATOM 707 C CA . ASP A 1 91 ? 18.539 13.854 -20.628 1.00 19.10 91 ASP A CA 1
ATOM 708 C C . ASP A 1 91 ? 17.464 13.716 -19.550 1.00 15.51 91 ASP A C 1
ATOM 709 O O . ASP A 1 91 ? 17.021 14.711 -18.981 1.00 18.46 91 ASP A O 1
ATOM 714 N N . ARG A 1 92 ? 17.048 12.489 -19.254 1.00 13.71 92 ARG A N 1
ATOM 715 C CA . ARG A 1 92 ? 16.113 12.278 -18.150 1.00 15.51 92 ARG A CA 1
ATOM 716 C C . ARG A 1 92 ? 16.821 12.569 -16.834 1.00 16.12 92 ARG A C 1
ATOM 717 O O . ARG A 1 92 ? 18.005 12.265 -16.683 1.00 12.20 92 ARG A O 1
ATOM 725 N N . THR A 1 93 ? 16.108 13.168 -15.885 1.00 12.08 93 THR A N 1
ATOM 726 C CA . THR A 1 93 ? 16.666 13.352 -14.551 1.00 13.96 93 THR A CA 1
ATOM 727 C C . THR A 1 93 ? 16.858 12.016 -13.829 1.00 9.56 93 THR A C 1
ATOM 728 O O . THR A 1 93 ? 15.914 11.256 -13.644 1.00 12.31 93 THR A O 1
ATOM 732 N N . ALA A 1 94 ? 18.092 11.733 -13.425 1.00 10.13 94 ALA A N 1
ATOM 733 C CA . ALA A 1 94 ? 18.380 10.565 -12.600 1.00 11.09 94 ALA A CA 1
ATOM 734 C C . ALA A 1 94 ? 18.155 10.878 -11.126 1.00 10.93 94 ALA A C 1
ATOM 735 O O . ALA A 1 94 ? 17.494 10.125 -10.422 1.00 10.41 94 ALA A O 1
ATOM 737 N N . ILE A 1 95 ? 18.718 11.983 -10.654 1.00 9.70 95 ILE A N 1
ATOM 738 C CA . ILE A 1 95 ? 18.551 12.370 -9.258 1.00 8.76 95 ILE A CA 1
ATOM 739 C C . ILE A 1 95 ? 17.984 13.785 -9.135 1.00 11.92 95 ILE A C 1
ATOM 740 O O . ILE A 1 95 ? 18.541 14.745 -9.680 1.00 9.66 95 ILE A O 1
ATOM 745 N N . ILE A 1 96 ? 16.859 13.901 -8.440 1.00 8.40 96 ILE A N 1
ATOM 746 C CA . ILE A 1 96 ? 16.406 15.201 -7.955 1.00 9.72 96 ILE A CA 1
ATOM 747 C C . ILE A 1 96 ? 16.947 15.382 -6.556 1.00 9.12 96 ILE A C 1
ATOM 748 O O . ILE A 1 96 ? 16.646 14.602 -5.676 1.00 10.13 96 ILE A O 1
ATOM 753 N N . TRP A 1 97 ? 17.766 16.397 -6.353 1.00 8.97 97 TRP A N 1
ATOM 754 C CA . TRP A 1 97 ? 18.270 16.679 -5.018 1.00 11.02 97 TRP A CA 1
ATOM 755 C C . TRP A 1 97 ? 17.491 17.846 -4.431 1.00 11.21 97 TRP A C 1
ATOM 756 O O . TRP A 1 97 ? 17.376 18.900 -5.054 1.00 12.96 97 TRP A O 1
ATOM 767 N N . GLU A 1 98 ? 16.955 17.642 -3.237 1.00 9.73 98 GLU A N 1
ATOM 768 C CA . GLU A 1 98 ? 16.272 18.703 -2.503 1.00 9.54 98 GLU A CA 1
ATOM 769 C C . GLU A 1 98 ? 17.057 19.022 -1.240 1.00 11.49 98 GLU A C 1
ATOM 770 O O . GLU A 1 98 ? 17.279 18.153 -0.411 1.00 12.93 98 GLU A O 1
ATOM 776 N N . GLY A 1 99 ? 17.488 20.271 -1.086 1.00 13.55 99 GLY A N 1
ATOM 777 C CA . GLY A 1 99 ? 18.293 20.625 0.068 1.00 13.98 99 GLY A CA 1
ATOM 778 C C . GLY A 1 99 ? 17.502 20.743 1.358 1.00 15.61 99 GLY A C 1
ATOM 779 O O . GLY A 1 99 ? 16.266 20.818 1.347 1.00 15.05 99 GLY A O 1
ATOM 780 N N . ASP A 1 100 ? 18.232 20.742 2.471 1.00 13.25 100 ASP A N 1
ATOM 781 C CA . ASP A 1 100 ? 17.679 21.020 3.793 1.00 13.06 100 ASP A CA 1
ATOM 782 C C . ASP A 1 100 ? 16.977 22.380 3.760 1.00 15.16 100 ASP A C 1
ATOM 783 O O . ASP A 1 100 ? 15.894 22.568 4.340 1.00 15.99 100 ASP A O 1
ATOM 788 N N . ASP A 1 101 ? 17.577 23.325 3.046 1.00 14.89 101 ASP A N 1
ATOM 789 C CA . ASP A 1 101 ? 16.922 24.611 2.831 1.00 21.33 101 ASP A CA 1
ATOM 790 C C . ASP A 1 101 ? 16.151 24.564 1.528 1.00 15.60 101 ASP A C 1
ATOM 791 O O . ASP A 1 101 ? 16.705 24.205 0.492 1.00 21.26 101 ASP A O 1
ATOM 796 N N . THR A 1 102 ? 14.874 24.945 1.557 1.00 22.15 102 THR A N 1
ATOM 797 C CA . THR A 1 102 ? 14.049 24.762 0.364 1.00 26.76 102 THR A CA 1
ATOM 798 C C . THR A 1 102 ? 14.484 25.607 -0.832 1.00 25.49 102 THR A C 1
ATOM 799 O O . THR A 1 102 ? 14.126 25.298 -1.970 1.00 29.39 102 THR A O 1
ATOM 803 N N . SER A 1 103 ? 15.275 26.653 -0.594 1.00 20.17 103 SER A N 1
ATOM 804 C CA . SER A 1 103 ? 15.809 27.441 -1.702 1.00 21.80 103 SER A CA 1
ATOM 805 C C . SER A 1 103 ? 16.830 26.663 -2.537 1.00 23.46 103 SER A C 1
ATOM 806 O O . SER A 1 103 ? 17.207 27.090 -3.624 1.00 21.54 103 SER A O 1
ATOM 809 N N . GLN A 1 104 ? 17.280 25.520 -2.024 1.00 23.45 104 GLN A N 1
ATOM 810 C CA . GLN A 1 104 ? 18.349 24.771 -2.672 1.00 20.50 104 GLN A CA 1
ATOM 811 C C . GLN A 1 104 ? 17.852 23.452 -3.260 1.00 20.42 104 GLN A C 1
ATOM 812 O O . GLN A 1 104 ? 17.338 22.607 -2.536 1.00 19.89 104 GLN A O 1
ATOM 818 N N . SER A 1 105 ? 17.993 23.290 -4.574 1.00 17.54 105 SER A N 1
ATOM 819 C CA . SER A 1 105 ? 17.687 22.018 -5.227 1.00 16.28 105 SER A CA 1
ATOM 820 C C . SER A 1 105 ? 18.513 21.878 -6.500 1.00 20.67 105 SER A C 1
ATOM 821 O O . SER A 1 105 ? 19.088 22.850 -6.989 1.00 18.89 105 SER A O 1
ATOM 824 N N . LYS A 1 106 ? 18.572 20.662 -7.027 1.00 14.98 106 LYS A N 1
ATOM 825 C CA . LYS A 1 106 ? 19.364 20.365 -8.211 1.00 17.46 106 LYS A CA 1
ATOM 826 C C . LYS A 1 106 ? 18.697 19.227 -8.968 1.00 16.59 106 LYS A C 1
ATOM 827 O O . LYS A 1 106 ? 18.148 18.319 -8.349 1.00 16.02 106 LYS A O 1
ATOM 833 N N . HIS A 1 107 ? 18.723 19.293 -10.295 1.00 16.54 107 HIS A N 1
ATOM 834 C CA . HIS A 1 107 ? 18.297 18.182 -11.139 1.00 17.50 107 HIS A CA 1
ATOM 835 C C . HIS A 1 107 ? 19.503 17.620 -11.895 1.00 20.63 107 HIS A C 1
ATOM 836 O O . HIS A 1 107 ? 20.104 18.321 -12.707 1.00 20.88 107 HIS A O 1
ATOM 843 N N . ILE A 1 108 ? 19.854 16.364 -11.634 1.00 15.87 108 ILE A N 1
ATOM 844 C CA . ILE A 1 108 ? 21.035 15.757 -12.247 1.00 12.11 108 ILE A CA 1
ATOM 845 C C . ILE A 1 108 ? 20.623 14.688 -13.238 1.00 14.00 108 ILE A C 1
ATOM 846 O O . ILE A 1 108 ? 20.010 13.700 -12.842 1.00 12.07 108 ILE A O 1
ATOM 851 N N . SER A 1 109 ? 20.953 14.886 -14.515 1.00 12.39 109 SER A N 1
ATOM 852 C CA . SER A 1 109 ? 20.511 13.983 -15.582 1.00 11.36 109 SER A CA 1
ATOM 853 C C . SER A 1 109 ? 21.316 12.695 -15.569 1.00 12.51 109 SER A C 1
ATOM 854 O O . SER A 1 109 ? 22.343 12.622 -14.903 1.00 12.44 109 SER A O 1
ATOM 857 N N . TYR A 1 110 ? 20.859 11.684 -16.303 1.00 13.38 110 TYR A N 1
ATOM 858 C CA . TYR A 1 110 ? 21.617 10.443 -16.385 1.00 13.14 110 TYR A CA 1
ATOM 859 C C . TYR A 1 110 ? 22.975 10.734 -17.006 1.00 12.08 110 TYR A C 1
ATOM 860 O O . TYR A 1 110 ? 23.972 10.201 -16.571 1.00 12.27 110 TYR A O 1
ATOM 869 N N . ARG A 1 111 ? 23.019 11.628 -17.988 1.00 13.90 111 ARG A N 1
ATOM 870 C CA . ARG A 1 111 ? 24.293 11.974 -18.606 1.00 12.95 111 ARG A CA 1
ATOM 871 C C . ARG A 1 111 ? 25.267 12.660 -17.636 1.00 11.78 111 ARG A C 1
ATOM 872 O O . ARG A 1 111 ? 26.452 12.292 -17.569 1.00 13.10 111 ARG A O 1
ATOM 880 N N . GLU A 1 112 ? 24.771 13.647 -16.892 1.00 12.88 112 GLU A N 1
ATOM 881 C CA . GLU A 1 112 ? 25.583 14.358 -15.904 1.00 10.99 112 GLU A CA 1
ATOM 882 C C . GLU A 1 112 ? 26.095 13.393 -14.825 1.00 12.98 112 GLU A C 1
ATOM 883 O O . GLU A 1 112 ? 27.275 13.437 -14.426 1.00 11.78 112 GLU A O 1
ATOM 889 N N . LEU A 1 113 ? 25.212 12.501 -14.373 1.00 9.86 113 LEU A N 1
ATOM 890 C CA . LEU A 1 113 ? 25.582 11.576 -13.299 1.00 10.76 113 LEU A CA 1
ATOM 891 C C . LEU A 1 113 ? 26.631 10.584 -13.797 1.00 10.53 113 LEU A C 1
ATOM 892 O O . LEU A 1 113 ? 27.635 10.321 -13.131 1.00 10.95 113 LEU A O 1
ATOM 897 N N . HIS A 1 114 ? 26.390 10.047 -14.979 1.00 11.90 114 HIS A N 1
ATOM 898 C CA . HIS A 1 114 ? 27.365 9.191 -15.637 1.00 8.65 114 HIS A CA 1
ATOM 899 C C . HIS A 1 114 ? 28.732 9.864 -15.772 1.00 12.33 114 HIS A C 1
ATOM 900 O O . HIS A 1 114 ? 29.760 9.263 -15.458 1.00 10.19 114 HIS A O 1
ATOM 907 N N . ARG A 1 115 ? 28.745 11.112 -16.232 1.00 12.98 115 ARG A N 1
ATOM 908 C CA A ARG A 1 115 ? 30.005 11.823 -16.426 0.46 13.25 115 ARG A CA 1
ATOM 909 C CA B ARG A 1 115 ? 29.999 11.844 -16.414 0.54 13.25 115 ARG A CA 1
ATOM 910 C C . ARG A 1 115 ? 30.754 11.972 -15.098 1.00 9.56 115 ARG A C 1
ATOM 911 O O . ARG A 1 115 ? 31.981 11.726 -15.024 1.00 13.96 115 ARG A O 1
ATOM 926 N N . ASP A 1 116 ? 30.036 12.347 -14.040 1.00 11.70 116 ASP A N 1
ATOM 927 C CA . ASP A 1 116 ? 30.726 12.506 -12.759 1.00 14.90 116 ASP A CA 1
ATOM 928 C C . ASP A 1 116 ? 31.188 11.179 -12.152 1.00 9.47 116 ASP A C 1
ATOM 929 O O . ASP A 1 116 ? 32.208 11.123 -11.469 1.00 10.10 116 ASP A O 1
ATOM 934 N N . VAL A 1 117 ? 30.428 10.114 -12.379 1.00 8.86 117 VAL A N 1
ATOM 935 C CA . VAL A 1 117 ? 30.850 8.806 -11.886 1.00 9.65 117 VAL A CA 1
ATOM 936 C C . VAL A 1 117 ? 32.083 8.320 -12.651 1.00 9.98 117 VAL A C 1
ATOM 937 O O . VAL A 1 117 ? 32.942 7.676 -12.065 1.00 11.73 117 VAL A O 1
ATOM 941 N N . CYS A 1 118 ? 32.171 8.619 -13.948 1.00 11.05 118 CYS A N 1
ATOM 942 C CA . CYS A 1 118 ? 33.392 8.299 -14.688 1.00 12.29 118 CYS A CA 1
ATOM 943 C C . CYS A 1 118 ? 34.589 9.090 -14.166 1.00 11.25 118 CYS A C 1
ATOM 944 O O . CYS A 1 118 ? 35.675 8.524 -13.948 1.00 14.12 118 CYS A O 1
ATOM 947 N N . ARG A 1 119 ? 34.396 10.394 -13.953 1.00 11.19 119 ARG A N 1
ATOM 948 C CA . ARG A 1 119 ? 35.479 11.196 -13.394 1.00 11.26 119 ARG A CA 1
ATOM 949 C C . ARG A 1 119 ? 35.924 10.651 -12.037 1.00 12.94 119 ARG A C 1
ATOM 950 O O . ARG A 1 119 ? 37.120 10.522 -11.784 1.00 12.55 119 ARG A O 1
ATOM 958 N N . PHE A 1 120 ? 34.977 10.304 -11.166 1.00 14.26 120 PHE A N 1
ATOM 959 C CA . PHE A 1 120 ? 35.380 9.837 -9.844 1.00 10.10 120 PHE A CA 1
ATOM 960 C C . PHE A 1 120 ? 35.942 8.415 -9.868 1.00 11.63 120 PHE A C 1
ATOM 961 O O . PHE A 1 120 ? 36.781 8.079 -9.053 1.00 10.07 120 PHE A O 1
ATOM 969 N N . ALA A 1 121 ? 35.504 7.584 -10.806 1.00 10.53 121 ALA A N 1
ATOM 970 C CA . ALA A 1 121 ? 36.100 6.266 -10.946 1.00 11.89 121 ALA A CA 1
ATOM 971 C C . ALA A 1 121 ? 37.568 6.454 -11.338 1.00 12.53 121 ALA A C 1
ATOM 972 O O . ALA A 1 121 ? 38.469 5.813 -10.775 1.00 10.47 121 ALA A O 1
ATOM 974 N N . ASN A 1 122 ? 37.813 7.363 -12.284 1.00 10.09 122 ASN A N 1
ATOM 975 C CA . ASN A 1 122 ? 39.211 7.659 -12.624 1.00 11.22 122 ASN A CA 1
ATOM 976 C C . ASN A 1 122 ? 39.997 8.230 -11.448 1.00 12.87 122 ASN A C 1
ATOM 977 O O . ASN A 1 122 ? 41.173 7.915 -11.288 1.00 13.27 122 ASN A O 1
ATOM 982 N N . THR A 1 123 ? 39.337 9.035 -10.611 1.00 11.80 123 THR A N 1
ATOM 983 C CA . THR A 1 123 ? 39.953 9.598 -9.407 1.00 11.27 123 THR A CA 1
ATOM 984 C C . THR A 1 123 ? 40.380 8.482 -8.459 1.00 11.42 123 THR A C 1
ATOM 985 O O . THR A 1 123 ? 41.498 8.476 -7.951 1.00 11.14 123 THR A O 1
ATOM 989 N N . LEU A 1 124 ? 39.495 7.513 -8.246 1.00 9.24 124 LEU A N 1
ATOM 990 C CA . LEU A 1 124 ? 39.820 6.375 -7.404 1.00 9.54 124 LEU A CA 1
ATOM 991 C C . LEU A 1 124 ? 41.001 5.569 -7.953 1.00 13.73 124 LEU A C 1
ATOM 992 O O . LEU A 1 124 ? 41.937 5.248 -7.213 1.00 11.38 124 LEU A O 1
ATOM 997 N N . LEU A 1 125 ? 40.941 5.233 -9.240 1.00 12.00 125 LEU A N 1
ATOM 998 C CA . LEU A 1 125 ? 42.027 4.470 -9.850 1.00 14.43 125 LEU A CA 1
ATOM 999 C C . LEU A 1 125 ? 43.357 5.201 -9.727 1.00 16.91 125 LEU A C 1
ATOM 1000 O O . LEU A 1 125 ? 44.375 4.593 -9.391 1.00 14.69 125 LEU A O 1
ATOM 1005 N N . ASP A 1 126 ? 43.343 6.504 -9.987 1.00 12.46 126 ASP A N 1
ATOM 1006 C CA . ASP A 1 126 ? 44.579 7.283 -9.960 1.00 13.36 126 ASP A CA 1
ATOM 1007 C C . ASP A 1 126 ? 45.189 7.355 -8.554 1.00 18.45 126 ASP A C 1
ATOM 1008 O O . ASP A 1 126 ? 46.401 7.466 -8.409 1.00 21.32 126 ASP A O 1
ATOM 1013 N N . LEU A 1 127 ? 44.350 7.263 -7.528 1.00 12.24 127 LEU A N 1
ATOM 1014 C CA . LEU A 1 127 ? 44.805 7.224 -6.139 1.00 13.54 127 LEU A CA 1
ATOM 1015 C C . LEU A 1 127 ? 45.341 5.858 -5.723 1.00 17.52 127 LEU A C 1
ATOM 1016 O O . LEU A 1 127 ? 45.848 5.709 -4.620 1.00 14.60 127 LEU A O 1
ATOM 1021 N N . GLY A 1 128 ? 45.183 4.857 -6.581 1.00 15.38 128 GLY A N 1
ATOM 1022 C CA . GLY A 1 128 ? 45.698 3.533 -6.294 1.00 14.57 128 GLY A CA 1
ATOM 1023 C C . GLY A 1 128 ? 44.664 2.546 -5.802 1.00 16.17 128 GLY A C 1
ATOM 1024 O O . GLY A 1 128 ? 45.000 1.415 -5.440 1.00 13.70 128 GLY A O 1
ATOM 1025 N N . ILE A 1 129 ? 43.401 2.969 -5.776 1.00 11.14 129 ILE A N 1
ATOM 1026 C CA . ILE A 1 129 ? 42.322 2.074 -5.366 1.00 12.54 129 ILE A CA 1
ATOM 1027 C C . ILE A 1 129 ? 42.076 1.069 -6.486 1.00 13.89 129 ILE A C 1
ATOM 1028 O O . ILE A 1 129 ? 42.021 1.442 -7.665 1.00 15.22 129 ILE A O 1
ATOM 1033 N N . LYS A 1 130 ? 41.940 -0.200 -6.106 1.00 12.30 130 LYS A N 1
ATOM 1034 C CA . LYS A 1 130 ? 41.783 -1.297 -7.054 1.00 15.27 130 LYS A CA 1
ATOM 1035 C C . LYS A 1 130 ? 40.523 -2.095 -6.772 1.00 12.71 130 LYS A C 1
ATOM 1036 O O . LYS A 1 130 ? 39.945 -2.009 -5.686 1.00 13.11 130 LYS A O 1
ATOM 1042 N N . LYS A 1 131 ? 40.101 -2.875 -7.755 1.00 14.07 131 LYS A N 1
ATOM 1043 C CA . LYS A 1 131 ? 39.059 -3.868 -7.537 1.00 14.33 131 LYS A CA 1
ATOM 1044 C C . LYS A 1 131 ? 39.319 -4.669 -6.258 1.00 13.73 131 LYS A C 1
ATOM 1045 O O . LYS A 1 131 ? 40.437 -5.165 -6.030 1.00 14.42 131 LYS A O 1
ATOM 1051 N N . GLY A 1 132 ? 38.293 -4.772 -5.414 1.00 11.86 132 GLY A N 1
ATOM 1052 C CA . GLY A 1 132 ? 38.405 -5.520 -4.177 1.00 15.52 132 GLY A CA 1
ATOM 1053 C C . GLY A 1 132 ? 38.796 -4.703 -2.958 1.00 14.88 132 GLY A C 1
ATOM 1054 O O . GLY A 1 132 ? 38.592 -5.153 -1.835 1.00 17.22 132 GLY A O 1
ATOM 1055 N N . ASP A 1 133 ? 39.375 -3.519 -3.163 1.00 13.92 133 ASP A N 1
ATOM 1056 C CA . ASP A 1 133 ? 39.704 -2.648 -2.036 1.00 12.99 133 ASP A CA 1
ATOM 1057 C C . ASP A 1 133 ? 38.424 -2.111 -1.407 1.00 13.64 133 ASP A C 1
ATOM 1058 O O . ASP A 1 133 ? 37.472 -1.794 -2.123 1.00 13.73 133 ASP A O 1
ATOM 1063 N N . VAL A 1 134 ? 38.421 -1.969 -0.087 1.00 10.54 134 VAL A N 1
ATOM 1064 C CA . VAL A 1 134 ? 37.265 -1.386 0.600 1.00 9.16 134 VAL A CA 1
ATOM 1065 C C . VAL A 1 134 ? 37.442 0.121 0.734 1.00 13.48 134 VAL A C 1
ATOM 1066 O O . VAL A 1 134 ? 38.523 0.605 1.063 1.00 14.18 134 VAL A O 1
ATOM 1070 N N . VAL A 1 135 ? 36.374 0.853 0.421 1.00 7.35 135 VAL A N 1
ATOM 1071 C CA . VAL A 1 135 ? 36.361 2.312 0.516 1.00 10.59 135 VAL A CA 1
ATOM 1072 C C . VAL A 1 135 ? 35.258 2.709 1.486 1.00 10.43 135 VAL A C 1
ATOM 1073 O O . VAL A 1 135 ? 34.097 2.385 1.240 1.00 10.25 135 VAL A O 1
ATOM 1077 N N . ALA A 1 136 ? 35.612 3.389 2.578 1.00 9.80 136 ALA A N 1
ATOM 1078 C CA . ALA A 1 136 ? 34.614 3.851 3.560 1.00 8.11 136 ALA A CA 1
ATOM 1079 C C . ALA A 1 136 ? 33.978 5.158 3.105 1.00 10.55 136 ALA A C 1
ATOM 1080 O O . ALA A 1 136 ? 34.678 6.091 2.709 1.00 9.61 136 ALA A O 1
ATOM 1082 N N . ILE A 1 137 ? 32.654 5.239 3.179 1.00 8.86 137 ILE A N 1
ATOM 1083 C CA . ILE A 1 137 ? 31.950 6.440 2.743 1.00 10.68 137 ILE A CA 1
ATOM 1084 C C . ILE A 1 137 ? 31.138 6.983 3.919 1.00 8.38 137 ILE A C 1
ATOM 1085 O O . ILE A 1 137 ? 30.267 6.292 4.433 1.00 7.28 137 ILE A O 1
ATOM 1090 N N . TYR A 1 138 ? 31.452 8.202 4.350 1.00 7.77 138 TYR A N 1
ATOM 1091 C CA . TYR A 1 138 ? 30.862 8.773 5.556 1.00 6.74 138 TYR A CA 1
ATOM 1092 C C . TYR A 1 138 ? 30.311 10.121 5.136 1.00 9.97 138 TYR A C 1
ATOM 1093 O O . TYR A 1 138 ? 30.954 11.159 5.318 1.00 11.19 138 TYR A O 1
ATOM 1102 N N . MET A 1 139 ? 29.122 10.080 4.541 1.00 6.99 139 MET A N 1
ATOM 1103 C CA . MET A 1 139 ? 28.605 11.208 3.778 1.00 8.53 139 MET A CA 1
ATOM 1104 C C . MET A 1 139 ? 27.214 11.615 4.210 1.00 9.78 139 MET A C 1
ATOM 1105 O O . MET A 1 139 ? 26.434 10.802 4.679 1.00 13.01 139 MET A O 1
ATOM 1110 N N . PRO A 1 140 ? 26.894 12.890 4.016 1.00 11.08 140 PRO A N 1
ATOM 1111 C CA . PRO A 1 140 ? 25.517 13.341 4.201 1.00 14.28 140 PRO A CA 1
ATOM 1112 C C . PRO A 1 140 ? 24.704 13.041 2.948 1.00 11.62 140 PRO A C 1
ATOM 1113 O O . PRO A 1 140 ? 25.243 12.527 1.963 1.00 11.94 140 PRO A O 1
ATOM 1117 N N . MET A 1 141 ? 23.423 13.378 2.975 1.00 9.29 141 MET A N 1
ATOM 1118 C CA . MET A 1 141 ? 22.565 13.128 1.822 1.00 9.22 141 MET A CA 1
ATOM 1119 C C . MET A 1 141 ? 22.741 14.201 0.739 1.00 12.38 141 MET A C 1
ATOM 1120 O O . MET A 1 141 ? 21.893 15.094 0.581 1.00 10.03 141 MET A O 1
ATOM 1125 N N . VAL A 1 142 ? 23.864 14.110 0.021 1.00 8.39 142 VAL A N 1
ATOM 1126 C CA . VAL A 1 142 ? 24.149 14.950 -1.143 1.00 6.63 142 VAL A CA 1
ATOM 1127 C C . VAL A 1 142 ? 24.468 14.017 -2.315 1.00 9.35 142 VAL A C 1
ATOM 1128 O O . VAL A 1 142 ? 24.831 12.856 -2.104 1.00 10.59 142 VAL A O 1
ATOM 1132 N N . PRO A 1 143 ? 24.320 14.506 -3.551 1.00 10.06 143 PRO A N 1
ATOM 1133 C CA . PRO A 1 143 ? 24.482 13.602 -4.694 1.00 9.72 143 PRO A CA 1
ATOM 1134 C C . PRO A 1 143 ? 25.873 12.963 -4.778 1.00 11.01 143 PRO A C 1
ATOM 1135 O O . PRO A 1 143 ? 26.006 11.825 -5.273 1.00 10.53 143 PRO A O 1
ATOM 1139 N N . GLU A 1 144 ? 26.891 13.672 -4.289 1.00 10.67 144 GLU A N 1
ATOM 1140 C CA . GLU 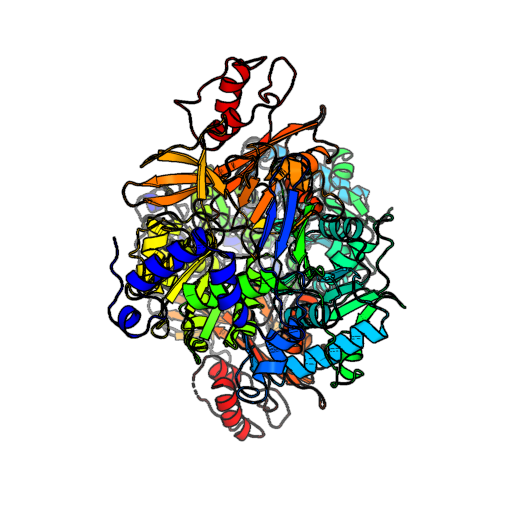A 1 144 ? 28.252 13.116 -4.275 1.00 10.26 144 GLU A CA 1
ATOM 1141 C C . GLU A 1 144 ? 28.354 11.770 -3.528 1.00 10.45 144 GLU A C 1
ATOM 1142 O O . GLU A 1 144 ? 29.260 10.977 -3.786 1.00 10.76 144 GLU A O 1
ATOM 1148 N N . ALA A 1 145 ? 27.435 11.504 -2.600 1.00 7.14 145 ALA A N 1
ATOM 1149 C CA . ALA A 1 145 ? 27.441 10.193 -1.946 1.00 9.19 145 ALA A CA 1
ATOM 1150 C C . ALA A 1 145 ? 27.108 9.083 -2.957 1.00 8.47 145 ALA A C 1
ATOM 1151 O O . ALA A 1 145 ? 27.747 7.997 -2.976 1.00 7.65 145 ALA A O 1
ATOM 1153 N N . ALA A 1 146 ? 26.115 9.367 -3.798 1.00 9.99 146 ALA A N 1
ATOM 1154 C CA . ALA A 1 146 ? 25.740 8.466 -4.886 1.00 8.44 146 ALA A CA 1
ATOM 1155 C C . ALA A 1 146 ? 26.867 8.338 -5.902 1.00 9.54 146 ALA A C 1
ATOM 1156 O O . ALA A 1 146 ? 27.152 7.234 -6.379 1.00 10.04 146 ALA A O 1
ATOM 1158 N N . VAL A 1 147 ? 27.490 9.461 -6.259 1.00 8.81 147 VAL A N 1
ATOM 1159 C CA . VAL A 1 147 ? 28.644 9.409 -7.168 1.00 7.18 147 VAL A CA 1
ATOM 1160 C C . VAL A 1 147 ? 29.738 8.483 -6.626 1.00 9.95 147 VAL A C 1
ATOM 1161 O O . VAL A 1 147 ? 30.236 7.602 -7.348 1.00 8.59 147 VAL A O 1
ATOM 1165 N N . ALA A 1 148 ? 30.068 8.636 -5.342 1.00 8.24 148 ALA A N 1
ATOM 1166 C CA . ALA A 1 148 ? 31.097 7.804 -4.726 1.00 9.00 148 ALA A CA 1
ATOM 1167 C C . ALA A 1 148 ? 30.742 6.319 -4.760 1.00 9.35 148 ALA A C 1
ATOM 1168 O O . ALA A 1 148 ? 31.582 5.469 -5.147 1.00 9.13 148 ALA A O 1
ATOM 1170 N N . MET A 1 149 ? 29.517 5.999 -4.326 1.00 7.82 149 MET A N 1
ATOM 1171 C CA . MET A 1 149 ? 29.086 4.596 -4.320 1.00 7.45 149 MET A CA 1
ATOM 1172 C C . MET A 1 149 ? 29.117 3.979 -5.725 1.00 7.69 149 MET A C 1
ATOM 1173 O O . MET A 1 149 ? 29.671 2.888 -5.944 1.00 8.78 149 MET A O 1
ATOM 1178 N N . LEU A 1 150 ? 28.537 4.700 -6.681 1.00 9.12 150 LEU A N 1
ATOM 1179 C CA . LEU A 1 150 ? 28.462 4.205 -8.061 1.00 9.00 150 LEU A CA 1
ATOM 1180 C C . LEU A 1 150 ? 29.855 4.050 -8.696 1.00 8.62 150 LEU A C 1
ATOM 1181 O O . LEU A 1 150 ? 30.089 3.106 -9.458 1.00 7.74 150 LEU A O 1
ATOM 1186 N N . ALA A 1 151 ? 30.778 4.955 -8.369 1.00 7.40 151 ALA A N 1
ATOM 1187 C CA . ALA A 1 151 ? 32.147 4.885 -8.900 1.00 9.03 151 ALA A CA 1
ATOM 1188 C C . ALA A 1 151 ? 32.905 3.685 -8.325 1.00 10.84 151 ALA A C 1
ATOM 1189 O O . ALA A 1 151 ? 33.622 2.965 -9.057 1.00 10.16 151 ALA A O 1
ATOM 1191 N N . CYS A 1 152 ? 32.738 3.463 -7.013 1.00 10.51 152 CYS A N 1
ATOM 1192 C CA . CYS A 1 152 ? 33.278 2.237 -6.422 1.00 6.59 152 CYS A CA 1
ATOM 1193 C C . CYS A 1 152 ? 32.749 0.993 -7.129 1.00 11.48 152 CYS A C 1
ATOM 1194 O O . CYS A 1 152 ? 33.520 0.101 -7.497 1.00 10.73 152 CYS A O 1
ATOM 1197 N N . ALA A 1 153 ? 31.432 0.924 -7.299 1.00 9.30 153 ALA A N 1
ATOM 1198 C CA . ALA A 1 153 ? 30.825 -0.216 -7.978 1.00 11.25 153 ALA A CA 1
ATOM 1199 C C . ALA A 1 153 ? 31.390 -0.370 -9.386 1.00 11.08 153 ALA A C 1
ATOM 1200 O O . ALA A 1 153 ? 31.647 -1.486 -9.841 1.00 11.86 153 ALA A O 1
ATOM 1202 N N . ARG A 1 154 ? 31.622 0.755 -10.053 1.00 10.18 154 ARG A N 1
ATOM 1203 C CA . ARG A 1 154 ? 32.064 0.746 -11.444 1.00 8.92 154 ARG A CA 1
ATOM 1204 C C . ARG A 1 154 ? 33.430 0.104 -11.549 1.00 13.91 154 ARG A C 1
ATOM 1205 O O . ARG A 1 154 ? 33.692 -0.639 -12.511 1.00 13.60 154 ARG A O 1
ATOM 1213 N N . ILE A 1 155 ? 34.305 0.387 -10.581 1.00 11.56 155 ILE A N 1
ATOM 1214 C CA . ILE A 1 155 ? 35.622 -0.257 -10.683 1.00 10.92 155 ILE A CA 1
ATOM 1215 C C . ILE A 1 155 ? 35.787 -1.561 -9.895 1.00 11.79 155 ILE A C 1
ATOM 1216 O O . ILE A 1 155 ? 36.870 -2.153 -9.891 1.00 14.27 155 ILE A O 1
ATOM 1221 N N . GLY A 1 156 ? 34.731 -2.029 -9.239 1.00 9.41 156 GLY A N 1
ATOM 1222 C CA . GLY A 1 156 ? 34.854 -3.253 -8.478 1.00 11.67 156 GLY A CA 1
ATOM 1223 C C . GLY A 1 156 ? 35.445 -3.066 -7.095 1.00 12.51 156 GLY A C 1
ATOM 1224 O O . GLY A 1 156 ? 35.769 -4.039 -6.417 1.00 15.19 156 GLY A O 1
ATOM 1225 N N . ALA A 1 157 ? 35.586 -1.813 -6.667 1.00 9.07 157 ALA A N 1
ATOM 1226 C CA . ALA A 1 157 ? 35.962 -1.550 -5.292 1.00 10.85 157 ALA A CA 1
ATOM 1227 C C . ALA A 1 157 ? 34.752 -1.912 -4.447 1.00 15.90 157 ALA A C 1
ATOM 1228 O O . ALA A 1 157 ? 33.636 -1.988 -4.965 1.00 18.28 157 ALA A O 1
ATOM 1230 N N . VAL A 1 158 ? 34.965 -2.177 -3.167 1.00 9.17 158 VAL A N 1
ATOM 1231 C CA . VAL A 1 158 ? 33.856 -2.570 -2.287 1.00 11.24 158 VAL A CA 1
ATOM 1232 C C . VAL A 1 158 ? 33.532 -1.438 -1.318 1.00 10.99 158 VAL A C 1
ATOM 1233 O O . VAL A 1 158 ? 34.303 -1.166 -0.393 1.00 9.67 158 VAL A O 1
ATOM 1237 N N . HIS A 1 159 ? 32.408 -0.755 -1.512 1.00 8.36 159 HIS A N 1
ATOM 1238 C CA . HIS A 1 159 ? 32.156 0.363 -0.612 1.00 7.81 159 HIS A CA 1
ATOM 1239 C C . HIS A 1 159 ? 31.565 -0.131 0.701 1.00 9.95 159 HIS A C 1
ATOM 1240 O O . HIS A 1 159 ? 30.899 -1.161 0.765 1.00 9.25 159 HIS A O 1
ATOM 1247 N N . SER A 1 160 ? 31.894 0.596 1.756 1.00 8.97 160 SER A N 1
ATOM 1248 C CA . SER A 1 160 ? 31.288 0.412 3.069 1.00 9.34 160 SER A CA 1
ATOM 1249 C C . SER A 1 160 ? 30.783 1.771 3.532 1.00 9.14 160 SER A C 1
ATOM 1250 O O . SER A 1 160 ? 31.573 2.615 4.001 1.00 8.57 160 SER A O 1
ATOM 1253 N N . VAL A 1 161 ? 29.477 1.997 3.377 1.00 9.13 161 VAL A N 1
ATOM 1254 C CA . VAL A 1 161 ? 28.884 3.285 3.745 1.00 6.64 161 VAL A CA 1
ATOM 1255 C C . VAL A 1 161 ? 28.580 3.273 5.242 1.00 8.36 161 VAL A C 1
ATOM 1256 O O . VAL A 1 161 ? 27.959 2.339 5.768 1.00 9.03 161 VAL A O 1
ATOM 1260 N N . ILE A 1 162 ? 29.049 4.319 5.907 1.00 7.51 162 ILE A N 1
ATOM 1261 C CA . ILE A 1 162 ? 28.910 4.483 7.350 1.00 5.49 162 ILE A CA 1
ATOM 1262 C C . ILE A 1 162 ? 27.954 5.641 7.602 1.00 10.61 162 ILE A C 1
ATOM 1263 O O . ILE A 1 162 ? 28.241 6.777 7.221 1.00 9.77 162 ILE A O 1
ATOM 1268 N N . PHE A 1 163 ? 26.809 5.338 8.208 1.00 7.90 163 PHE A N 1
ATOM 1269 C CA . PHE A 1 163 ? 25.804 6.346 8.553 1.00 8.24 163 PHE A CA 1
ATOM 1270 C C . PHE A 1 163 ? 26.429 7.564 9.229 1.00 11.65 163 PHE A C 1
ATOM 1271 O O . PHE A 1 163 ? 27.237 7.422 10.160 1.00 9.48 163 PHE A O 1
ATOM 1279 N N . GLY A 1 164 ? 26.067 8.756 8.757 1.00 9.71 164 GLY A N 1
ATOM 1280 C CA . GLY A 1 164 ? 26.713 9.983 9.204 1.00 10.54 164 GLY A CA 1
ATOM 1281 C C . GLY A 1 164 ? 26.540 10.294 10.688 1.00 11.27 164 GLY A C 1
ATOM 1282 O O . GLY A 1 164 ? 27.267 11.120 11.242 1.00 14.63 164 GLY A O 1
ATOM 1283 N N . GLY A 1 165 ? 25.573 9.643 11.330 1.00 9.19 165 GLY A N 1
ATOM 1284 C CA . GLY A 1 165 ? 25.359 9.836 12.751 1.00 10.91 165 GLY A CA 1
ATOM 1285 C C . GLY A 1 165 ? 26.204 8.972 13.664 1.00 12.85 165 GLY A C 1
ATOM 1286 O O . GLY A 1 165 ? 26.083 9.053 14.887 1.00 13.50 165 GLY A O 1
ATOM 1287 N N . PHE A 1 166 ? 27.062 8.128 13.102 1.00 9.73 166 PHE A N 1
ATOM 1288 C CA . PHE A 1 166 ? 27.923 7.321 13.961 1.00 9.10 166 PHE A CA 1
ATOM 1289 C C . PHE A 1 166 ? 29.049 8.180 14.552 1.00 7.75 166 PHE A C 1
ATOM 1290 O O . PHE A 1 166 ? 29.478 9.145 13.939 1.00 8.84 166 PHE A O 1
ATOM 1298 N N . SER A 1 167 ? 29.490 7.819 15.756 1.00 12.32 167 SER A N 1
ATOM 1299 C CA . SER A 1 167 ? 30.552 8.537 16.461 1.00 12.13 167 SER A CA 1
ATOM 1300 C C . SER A 1 167 ? 31.926 8.189 15.893 1.00 10.99 167 SER A C 1
ATOM 1301 O O . SER A 1 167 ? 32.062 7.211 15.180 1.00 10.11 167 SER A O 1
ATOM 1304 N N . PRO A 1 168 ? 32.959 8.988 16.225 1.00 10.86 168 PRO A N 1
ATOM 1305 C CA . PRO A 1 168 ? 34.310 8.612 15.797 1.00 10.81 168 PRO A CA 1
ATOM 1306 C C . PRO A 1 168 ? 34.696 7.166 16.159 1.00 10.42 168 PRO A C 1
ATOM 1307 O O . PRO A 1 168 ? 35.340 6.505 15.347 1.00 10.23 168 PRO A O 1
ATOM 1311 N N . GLU A 1 169 ? 34.328 6.695 17.349 1.00 10.60 169 GLU A N 1
ATOM 1312 C CA . GLU A 1 169 ? 34.659 5.329 17.760 1.00 10.87 169 GLU A CA 1
ATOM 1313 C C . GLU A 1 169 ? 34.025 4.318 16.802 1.00 9.49 169 GLU A C 1
ATOM 1314 O O . GLU A 1 169 ? 34.673 3.365 16.367 1.00 10.78 169 GLU A O 1
ATOM 1320 N N . ALA A 1 170 ? 32.756 4.544 16.475 1.00 9.17 170 ALA A N 1
ATOM 1321 C CA . ALA A 1 170 ? 32.004 3.626 15.613 1.00 9.86 170 ALA A CA 1
ATOM 1322 C C . ALA A 1 170 ? 32.568 3.599 14.174 1.00 10.26 170 ALA A C 1
ATOM 1323 O O . ALA A 1 170 ? 32.692 2.530 13.525 1.00 12.80 170 ALA A O 1
ATOM 1325 N N . VAL A 1 171 ? 32.944 4.791 13.707 1.00 9.71 171 VAL A N 1
ATOM 1326 C CA . VAL A 1 171 ? 33.614 4.946 12.414 1.00 9.42 171 VAL A CA 1
ATOM 1327 C C . VAL A 1 171 ? 34.922 4.169 12.399 1.00 11.70 171 VAL A C 1
ATOM 1328 O O . VAL A 1 171 ? 35.188 3.381 11.481 1.00 10.83 171 VAL A O 1
ATOM 1332 N N . ALA A 1 172 ? 35.737 4.393 13.428 1.00 10.53 172 ALA A N 1
ATOM 1333 C CA . ALA A 1 172 ? 37.017 3.714 13.533 1.00 10.44 172 ALA A CA 1
ATOM 1334 C C . ALA A 1 172 ? 36.826 2.203 13.539 1.00 12.26 172 ALA A C 1
ATOM 1335 O O . ALA A 1 172 ? 37.564 1.507 12.874 1.00 12.06 172 ALA A O 1
ATOM 1337 N N . GLY A 1 173 ? 35.837 1.699 14.273 1.00 10.86 173 GLY A N 1
ATOM 1338 C CA . GLY A 1 173 ? 35.623 0.262 14.343 1.00 11.53 173 GLY A CA 1
ATOM 1339 C C . GLY A 1 173 ? 35.295 -0.341 12.985 1.00 12.04 173 GLY A C 1
ATOM 1340 O O . GLY A 1 173 ? 35.840 -1.409 12.602 1.00 14.01 173 GLY A O 1
ATOM 1341 N N . ARG A 1 174 ? 34.417 0.341 12.243 1.00 12.05 174 ARG A N 1
ATOM 1342 C CA . ARG A 1 174 ? 34.110 -0.152 10.894 1.00 9.11 174 ARG A CA 1
ATOM 1343 C C . ARG A 1 174 ? 35.319 -0.103 9.938 1.00 11.79 174 ARG A C 1
ATOM 1344 O O . ARG A 1 174 ? 35.563 -1.043 9.139 1.00 12.79 174 ARG A O 1
ATOM 1352 N N . ILE A 1 175 ? 36.103 0.970 10.052 1.00 10.62 175 ILE A N 1
ATOM 1353 C CA . ILE A 1 175 ? 37.304 1.098 9.234 1.00 10.20 175 ILE A CA 1
ATOM 1354 C C . ILE A 1 175 ? 38.307 -0.019 9.548 1.00 14.10 175 ILE A C 1
ATOM 1355 O O . ILE A 1 175 ? 38.877 -0.635 8.651 1.00 12.68 175 ILE A O 1
ATOM 1360 N N . ILE A 1 176 ? 38.510 -0.275 10.832 1.00 10.67 176 ILE A N 1
ATOM 1361 C CA . ILE A 1 176 ? 39.428 -1.316 11.268 1.00 14.13 176 ILE A CA 1
ATOM 1362 C C . ILE A 1 176 ? 38.995 -2.694 10.762 1.00 13.89 176 ILE A C 1
ATOM 1363 O O . ILE A 1 176 ? 39.812 -3.435 10.182 1.00 13.89 176 ILE A O 1
ATOM 1368 N N . ASP A 1 177 ? 37.716 -3.031 10.948 1.00 12.15 177 ASP A N 1
ATOM 1369 C CA . ASP A 1 177 ? 37.274 -4.372 10.583 1.00 13.70 177 ASP A CA 1
ATOM 1370 C C . ASP A 1 177 ? 37.375 -4.582 9.080 1.00 14.33 177 ASP A C 1
ATOM 1371 O O . ASP A 1 177 ? 37.698 -5.680 8.628 1.00 15.10 177 ASP A O 1
ATOM 1376 N N . SER A 1 178 ? 37.132 -3.520 8.316 1.00 13.19 178 SER A N 1
ATOM 1377 C CA . SER A 1 178 ? 37.099 -3.658 6.854 1.00 11.95 178 SER A CA 1
ATOM 1378 C C . SER A 1 178 ? 38.423 -3.345 6.152 1.00 11.47 178 SER A C 1
ATOM 1379 O O . SER A 1 178 ? 38.526 -3.482 4.924 1.00 13.62 178 SER A O 1
ATOM 1382 N N . SER A 1 179 ? 39.418 -2.907 6.919 1.00 11.82 179 SER A N 1
ATOM 1383 C CA . SER A 1 179 ? 40.674 -2.390 6.369 1.00 12.72 179 SER A CA 1
ATOM 1384 C C . SER A 1 179 ? 40.441 -1.374 5.244 1.00 15.05 179 SER A C 1
ATOM 1385 O O . SER A 1 179 ? 41.068 -1.457 4.189 1.00 15.91 179 SER A O 1
ATOM 1388 N N . SER A 1 180 ? 39.529 -0.429 5.460 1.00 13.81 180 SER A N 1
ATOM 1389 C CA . SER A 1 180 ? 39.248 0.582 4.445 1.00 11.84 180 SER A CA 1
ATOM 1390 C C . SER A 1 180 ? 40.508 1.379 4.085 1.00 11.21 180 SER A C 1
ATOM 1391 O O . SER A 1 180 ? 41.230 1.831 4.967 1.00 11.91 180 SER A O 1
ATOM 1394 N N . ARG A 1 181 ? 40.747 1.560 2.787 1.00 13.04 181 ARG A N 1
ATOM 1395 C CA . ARG A 1 181 ? 41.967 2.224 2.297 1.00 12.25 181 ARG A CA 1
ATOM 1396 C C . ARG A 1 181 ? 41.814 3.736 2.173 1.00 14.21 181 ARG A C 1
ATOM 1397 O O . ARG A 1 181 ? 42.795 4.489 2.097 1.00 13.83 181 ARG A O 1
ATOM 1405 N N . LEU A 1 182 ? 40.560 4.173 2.154 1.00 10.05 182 LEU A N 1
ATOM 1406 C CA . LEU A 1 182 ? 40.208 5.527 1.792 1.00 9.77 182 LEU A CA 1
ATOM 1407 C C . LEU A 1 182 ? 38.926 5.859 2.526 1.00 10.18 182 LEU A C 1
ATOM 1408 O O . LEU A 1 182 ? 38.067 4.999 2.633 1.00 8.36 182 LEU A O 1
ATOM 1413 N N . VAL A 1 183 ? 38.812 7.078 3.037 1.00 10.98 183 VAL A N 1
ATOM 1414 C CA . VAL A 1 183 ? 37.541 7.566 3.577 1.00 9.88 183 VAL A CA 1
ATOM 1415 C C . VAL A 1 183 ? 37.056 8.724 2.716 1.00 10.92 183 VAL A C 1
ATOM 1416 O O . VAL A 1 183 ? 37.825 9.625 2.402 1.00 11.44 183 VAL A O 1
ATOM 1420 N N . ILE A 1 184 ? 35.782 8.703 2.330 1.00 8.16 184 ILE A N 1
ATOM 1421 C CA . ILE A 1 184 ? 35.181 9.807 1.576 1.00 9.63 184 ILE A CA 1
ATOM 1422 C C . ILE A 1 184 ? 34.139 10.485 2.456 1.00 10.47 184 ILE A C 1
ATOM 1423 O O . ILE A 1 184 ? 33.239 9.834 2.951 1.00 8.61 184 ILE A O 1
ATOM 1428 N N . THR A 1 185 ? 34.281 11.787 2.680 1.00 10.45 185 THR A N 1
ATOM 1429 C CA . THR A 1 185 ? 33.420 12.468 3.639 1.00 10.39 185 THR A CA 1
ATOM 1430 C C . THR A 1 185 ? 33.203 13.914 3.192 1.00 10.20 185 THR A C 1
ATOM 1431 O O . THR A 1 185 ? 33.594 14.299 2.083 1.00 10.84 185 THR A O 1
ATOM 1435 N N . ALA A 1 186 ? 32.539 14.692 4.041 1.00 9.66 186 ALA A N 1
ATOM 1436 C CA . ALA A 1 186 ? 32.308 16.108 3.774 1.00 10.12 186 ALA A CA 1
ATOM 1437 C C . ALA A 1 186 ? 32.792 16.912 4.973 1.00 10.46 186 ALA A C 1
ATOM 1438 O O . ALA A 1 186 ? 32.982 16.351 6.057 1.00 10.31 186 ALA A O 1
ATOM 1440 N N . ASP A 1 187 ? 32.997 18.216 4.802 1.00 10.34 187 ASP A N 1
ATOM 1441 C CA . ASP A 1 187 ? 33.470 18.993 5.945 1.00 13.66 187 ASP A CA 1
ATOM 1442 C C . ASP A 1 187 ? 32.408 18.963 7.044 1.00 12.86 187 ASP A C 1
ATOM 1443 O O . ASP A 1 187 ? 32.709 18.637 8.189 1.00 13.68 187 ASP A O 1
ATOM 1448 N N . GLU A 1 188 ? 31.164 19.248 6.672 1.00 12.08 188 GLU A N 1
ATOM 1449 C CA . GLU A 1 188 ? 30.021 19.138 7.561 1.00 16.37 188 GLU A CA 1
ATOM 1450 C C . GLU A 1 188 ? 28.808 18.685 6.780 1.00 14.75 188 GLU A C 1
ATOM 1451 O O . GLU A 1 188 ? 28.730 18.907 5.572 1.00 14.14 188 GLU A O 1
ATOM 1457 N N . GLY A 1 189 ? 27.860 18.069 7.479 1.00 13.83 189 GLY A N 1
ATOM 1458 C CA . GLY A 1 189 ? 26.540 17.837 6.929 1.00 12.28 189 GLY A CA 1
ATOM 1459 C C . GLY A 1 189 ? 25.590 18.932 7.397 1.00 22.23 189 GLY A C 1
ATOM 1460 O O . GLY A 1 189 ? 25.837 19.580 8.409 1.00 21.66 189 GLY A O 1
ATOM 1461 N N . VAL A 1 190 ? 24.508 19.136 6.655 1.00 13.86 190 VAL A N 1
ATOM 1462 C CA . VAL A 1 190 ? 23.495 20.135 6.984 1.00 15.66 190 VAL A CA 1
ATOM 1463 C C . VAL A 1 190 ? 22.154 19.435 7.161 1.00 20.04 190 VAL A C 1
ATOM 1464 O O . VAL A 1 190 ? 21.669 18.767 6.244 1.00 16.77 190 VAL A O 1
ATOM 1468 N N . ARG A 1 191 ? 21.560 19.567 8.342 1.00 17.53 191 ARG A N 1
ATOM 1469 C CA . ARG A 1 191 ? 20.343 18.825 8.648 1.00 13.98 191 ARG A CA 1
ATOM 1470 C C . ARG A 1 191 ? 19.492 19.612 9.635 1.00 21.38 191 ARG A C 1
ATOM 1471 O O . ARG A 1 191 ? 19.974 19.972 10.708 1.00 23.56 191 ARG A O 1
ATOM 1479 N N . ALA A 1 192 ? 18.241 19.886 9.264 1.00 15.48 192 ALA A N 1
ATOM 1480 C CA . ALA A 1 192 ? 17.338 20.677 10.108 1.00 21.81 192 ALA A CA 1
ATOM 1481 C C . ALA A 1 192 ? 17.971 22.008 10.535 1.00 19.54 192 ALA A C 1
ATOM 1482 O O . ALA A 1 192 ? 17.861 22.415 11.698 1.00 30.31 192 ALA A O 1
ATOM 1484 N N . GLY A 1 193 ? 18.640 22.672 9.598 1.00 22.16 193 GLY A N 1
ATOM 1485 C CA . GLY A 1 193 ? 19.261 23.959 9.860 1.00 24.81 193 GLY A CA 1
ATOM 1486 C C . GLY A 1 193 ? 20.597 23.888 10.581 1.00 34.58 193 GLY A C 1
ATOM 1487 O O . GLY A 1 193 ? 21.343 24.873 10.613 1.00 37.31 193 GLY A O 1
ATOM 1488 N N . ARG A 1 194 ? 20.905 22.726 11.150 1.00 25.85 194 ARG A N 1
ATOM 1489 C CA . ARG A 1 194 ? 22.118 22.547 11.946 1.00 26.54 194 ARG A CA 1
ATOM 1490 C C . ARG A 1 194 ? 23.263 21.902 11.151 1.00 31.73 194 ARG A C 1
ATOM 1491 O O . ARG A 1 194 ? 23.036 21.266 10.126 1.00 27.85 194 ARG A O 1
ATOM 1499 N N . SER A 1 195 ? 24.490 22.065 11.640 1.00 26.45 195 SER A N 1
ATOM 1500 C CA . SER A 1 195 ? 25.657 21.404 11.053 1.00 28.68 195 SER A CA 1
ATOM 1501 C C . SER A 1 195 ? 26.091 20.182 11.869 1.00 27.55 195 SER A C 1
ATOM 1502 O O . SER A 1 195 ? 26.047 20.194 13.101 1.00 32.03 195 SER A O 1
ATOM 1505 N N . ILE A 1 196 ? 26.490 19.120 11.175 1.00 21.03 196 ILE A N 1
ATOM 1506 C CA . ILE A 1 196 ? 27.056 17.935 11.809 1.00 18.21 196 ILE A CA 1
ATOM 1507 C C . ILE A 1 196 ? 28.519 17.798 11.365 1.00 17.62 196 ILE A C 1
ATOM 1508 O O . ILE A 1 196 ? 28.803 17.817 10.177 1.00 15.56 196 ILE A O 1
ATOM 1513 N N . PRO A 1 197 ? 29.454 17.680 12.323 1.00 18.01 197 PRO A N 1
ATOM 1514 C CA . PRO A 1 197 ? 30.902 17.765 12.068 1.00 15.00 197 PRO A CA 1
ATOM 1515 C C . PRO A 1 197 ? 31.579 16.486 11.541 1.00 21.83 197 PRO A C 1
ATOM 1516 O O . PRO A 1 197 ? 32.367 15.858 12.254 1.00 19.21 197 PRO A O 1
ATOM 1520 N N . LEU A 1 198 ? 31.331 16.148 10.285 1.00 11.19 198 LEU A N 1
ATOM 1521 C CA . LEU A 1 198 ? 31.739 14.858 9.749 1.00 9.31 198 LEU A CA 1
ATOM 1522 C C . LEU A 1 198 ? 33.257 14.681 9.656 1.00 9.99 198 LEU A C 1
ATOM 1523 O O . LEU A 1 198 ? 33.807 13.688 10.150 1.00 10.88 198 LEU A O 1
ATOM 1528 N N . LYS A 1 199 ? 33.922 15.648 9.023 1.00 10.26 199 LYS A N 1
ATOM 1529 C CA . LYS A 1 199 ? 35.365 15.546 8.816 1.00 10.48 199 LYS A CA 1
ATOM 1530 C C . LYS A 1 199 ? 36.106 15.491 10.157 1.00 11.28 199 LYS A C 1
ATOM 1531 O O . LYS A 1 199 ? 37.038 14.705 10.303 1.00 10.51 199 LYS A O 1
ATOM 1537 N N . LYS A 1 200 ? 35.688 16.309 11.127 1.00 11.30 200 LYS A N 1
ATOM 1538 C CA . LYS A 1 200 ? 36.291 16.276 12.456 1.00 13.50 200 LYS A CA 1
ATOM 1539 C C . LYS A 1 200 ? 36.153 14.878 13.067 1.00 14.73 200 LYS A C 1
ATOM 1540 O O . LYS A 1 200 ? 37.088 14.363 13.690 1.00 11.55 200 LYS A O 1
ATOM 1546 N N . ASN A 1 201 ? 34.979 14.270 12.879 1.00 10.86 201 ASN A N 1
ATOM 1547 C CA . ASN A 1 201 ? 34.759 12.921 13.385 1.00 9.37 201 ASN A CA 1
ATOM 1548 C C . ASN A 1 201 ? 35.717 11.943 12.735 1.00 11.06 201 ASN A C 1
ATOM 1549 O O . ASN A 1 201 ? 36.214 11.032 13.396 1.00 11.86 201 ASN A O 1
ATOM 1554 N N . VAL A 1 202 ? 35.970 12.133 11.440 1.00 11.45 202 VAL A N 1
ATOM 1555 C CA . VAL A 1 202 ? 36.921 11.274 10.738 1.00 10.26 202 VAL A CA 1
ATOM 1556 C C . VAL A 1 202 ? 38.354 11.450 11.268 1.00 10.22 202 VAL A C 1
ATOM 1557 O O . VAL A 1 202 ? 39.060 10.468 11.500 1.00 11.81 202 VAL A O 1
ATOM 1561 N N . ASP A 1 203 ? 38.769 12.696 11.470 1.00 11.72 203 ASP A N 1
ATOM 1562 C CA . ASP A 1 203 ? 40.071 12.976 12.096 1.00 10.38 203 ASP A CA 1
ATOM 1563 C C . ASP A 1 203 ? 40.213 12.201 13.412 1.00 12.79 203 ASP A C 1
ATOM 1564 O O . ASP A 1 203 ? 41.247 11.503 13.677 1.00 13.62 203 ASP A O 1
ATOM 1569 N N . ASP A 1 204 ? 39.164 12.320 14.232 1.00 9.12 204 ASP A N 1
ATOM 1570 C CA . ASP A 1 204 ? 39.203 11.675 15.546 1.00 12.89 204 ASP A CA 1
ATOM 1571 C C . ASP A 1 204 ? 39.245 10.152 15.425 1.00 13.41 204 ASP A C 1
ATOM 1572 O O . ASP A 1 204 ? 39.936 9.474 16.196 1.00 17.51 204 ASP A O 1
ATOM 1577 N N . ALA A 1 205 ? 38.519 9.604 14.452 1.00 10.72 205 ALA A N 1
ATOM 1578 C CA . ALA A 1 205 ? 38.547 8.169 14.204 1.00 11.91 205 ALA A CA 1
ATOM 1579 C C . ALA A 1 205 ? 39.955 7.703 13.814 1.00 12.89 205 ALA A C 1
ATOM 1580 O O . ALA A 1 205 ? 40.447 6.663 14.276 1.00 13.41 205 ALA A O 1
ATOM 1582 N N . LEU A 1 206 ? 40.601 8.485 12.959 1.00 12.99 206 LEU A N 1
ATOM 1583 C CA . LEU A 1 206 ? 41.881 8.090 12.407 1.00 15.38 206 LEU A CA 1
ATOM 1584 C C . LEU A 1 206 ? 42.997 8.232 13.432 1.00 16.41 206 LEU A C 1
ATOM 1585 O O . LEU A 1 206 ? 44.081 7.684 13.230 1.00 18.74 206 LEU A O 1
ATOM 1590 N N . LYS A 1 207 ? 42.748 8.976 14.511 1.00 16.34 207 LYS A N 1
ATOM 1591 C CA . LYS A 1 207 ? 43.715 8.970 15.621 1.00 17.20 207 LYS A CA 1
ATOM 1592 C C . LYS A 1 207 ? 43.804 7.652 16.409 1.00 21.63 207 LYS A C 1
ATOM 1593 O O . LYS A 1 207 ? 44.752 7.454 17.173 1.00 22.00 207 LYS A O 1
ATOM 1599 N N . ASN A 1 208 ? 42.814 6.770 16.258 1.00 18.67 208 ASN A N 1
ATOM 1600 C CA . ASN A 1 208 ? 42.856 5.433 16.864 1.00 19.29 208 ASN A CA 1
ATOM 1601 C C . ASN A 1 208 ? 44.094 4.686 16.356 1.00 17.43 208 ASN A C 1
ATOM 1602 O O . ASN A 1 208 ? 44.260 4.534 15.158 1.00 15.35 208 ASN A O 1
ATOM 1607 N N . PRO A 1 209 ? 44.988 4.243 17.263 1.00 19.60 209 PRO A N 1
ATOM 1608 C CA . PRO A 1 209 ? 46.224 3.598 16.798 1.00 22.00 209 PRO A CA 1
ATOM 1609 C C . PRO A 1 209 ? 45.991 2.299 16.014 1.00 23.68 209 PRO A C 1
ATOM 1610 O O . PRO A 1 209 ? 46.886 1.841 15.305 1.00 19.54 209 PRO A O 1
ATOM 1614 N N . ASN A 1 210 ? 44.802 1.718 16.125 1.00 19.64 210 ASN A N 1
ATOM 1615 C CA . ASN A 1 210 ? 44.491 0.501 15.383 1.00 21.00 210 ASN A CA 1
ATOM 1616 C C . ASN A 1 210 ? 44.000 0.766 13.963 1.00 17.92 210 ASN A C 1
ATOM 1617 O O . ASN A 1 210 ? 43.880 -0.161 13.164 1.00 18.22 210 ASN A O 1
ATOM 1622 N N . VAL A 1 211 ? 43.704 2.028 13.657 1.00 20.20 211 VAL A N 1
ATOM 1623 C CA . VAL A 1 211 ? 43.388 2.417 12.287 1.00 17.97 211 VAL A CA 1
ATOM 1624 C C . VAL A 1 211 ? 44.692 2.590 11.519 1.00 16.97 211 VAL A C 1
ATOM 1625 O O . VAL A 1 211 ? 45.396 3.582 11.707 1.00 20.78 211 VAL A O 1
ATOM 1629 N N . THR A 1 212 ? 45.013 1.622 10.665 1.00 16.60 212 THR A N 1
ATOM 1630 C CA . THR A 1 212 ? 46.298 1.614 9.971 1.00 18.15 212 THR A CA 1
ATOM 1631 C C . THR A 1 212 ? 46.198 1.664 8.443 1.00 20.38 212 THR A C 1
ATOM 1632 O O . THR A 1 212 ? 47.199 1.908 7.765 1.00 22.61 212 THR A O 1
ATOM 1636 N N . SER A 1 213 ? 45.003 1.457 7.897 1.00 12.57 213 SER A N 1
ATOM 1637 C CA . SER A 1 213 ? 44.867 1.194 6.461 1.00 15.75 213 SER A CA 1
ATOM 1638 C C . SER A 1 213 ? 44.490 2.397 5.604 1.00 14.57 213 SER A C 1
ATOM 1639 O O . SER A 1 213 ? 44.548 2.327 4.369 1.00 15.25 213 SER A O 1
ATOM 1642 N N . VAL A 1 214 ? 44.104 3.496 6.248 1.00 13.90 214 VAL A N 1
ATOM 1643 C CA . VAL A 1 214 ? 43.614 4.663 5.536 1.00 18.50 214 VAL A CA 1
ATOM 1644 C C . VAL A 1 214 ? 44.766 5.533 5.050 1.00 14.15 214 VAL A C 1
ATOM 1645 O O . VAL A 1 214 ? 45.542 6.049 5.857 1.00 17.41 214 VAL A O 1
ATOM 1649 N N . GLU A 1 215 ? 44.881 5.683 3.733 1.00 12.27 215 GLU A N 1
ATOM 1650 C CA . GLU A 1 215 ? 45.971 6.461 3.149 1.00 14.14 215 GLU A CA 1
ATOM 1651 C C . GLU A 1 215 ? 45.536 7.874 2.798 1.00 12.70 215 GLU A C 1
ATOM 1652 O O . GLU A 1 215 ? 46.354 8.793 2.762 1.00 14.71 215 GLU A O 1
ATOM 1658 N N . HIS A 1 216 ? 44.243 8.055 2.535 1.00 8.30 216 HIS A N 1
ATOM 1659 C CA . HIS A 1 216 ? 43.725 9.374 2.164 1.00 10.67 216 HIS A CA 1
ATOM 1660 C C . HIS A 1 216 ? 42.312 9.578 2.654 1.00 9.40 216 HIS A C 1
ATOM 1661 O O . HIS A 1 216 ? 41.600 8.621 2.935 1.00 12.58 216 HIS A O 1
ATOM 1668 N N . VAL A 1 217 ? 41.933 10.847 2.739 1.00 10.71 217 VAL A N 1
ATOM 1669 C CA . VAL A 1 217 ? 40.561 11.242 3.033 1.00 11.03 217 VAL A CA 1
ATOM 1670 C C . VAL A 1 217 ? 40.146 12.244 1.978 1.00 11.72 217 VAL A C 1
ATOM 1671 O O . VAL A 1 217 ? 40.783 13.282 1.836 1.00 12.18 217 VAL A O 1
ATOM 1675 N N . ILE A 1 218 ? 39.099 11.933 1.223 1.00 9.39 218 ILE A N 1
ATOM 1676 C CA . ILE A 1 218 ? 38.550 12.876 0.257 1.00 8.33 218 ILE A CA 1
ATOM 1677 C C . ILE A 1 218 ? 37.427 13.623 0.941 1.00 12.76 218 ILE A C 1
ATOM 1678 O O . ILE A 1 218 ? 36.537 13.017 1.551 1.00 11.46 218 ILE A O 1
ATOM 1683 N N . VAL A 1 219 ? 37.498 14.944 0.877 1.00 6.69 219 VAL A N 1
ATOM 1684 C CA . VAL A 1 219 ? 36.545 15.793 1.579 1.00 10.64 219 VAL A CA 1
ATOM 1685 C C . VAL A 1 219 ? 35.768 16.661 0.621 1.00 12.91 219 VAL A C 1
ATOM 1686 O O . VAL A 1 219 ? 36.344 17.428 -0.156 1.00 11.88 219 VAL A O 1
ATOM 1690 N N . LEU A 1 220 ? 34.448 16.549 0.687 1.00 11.32 220 LEU A N 1
ATOM 1691 C CA . LEU A 1 220 ? 33.583 17.438 -0.057 1.00 11.51 220 LEU A CA 1
ATOM 1692 C C . LEU A 1 220 ? 33.383 18.739 0.717 1.00 13.92 220 LEU A C 1
ATOM 1693 O O . LEU A 1 220 ? 33.029 18.709 1.896 1.00 12.56 220 LEU A O 1
ATOM 1698 N N . LYS A 1 221 ? 33.575 19.879 0.058 1.00 10.15 221 LYS A N 1
ATOM 1699 C CA . LYS A 1 221 ? 33.238 21.145 0.703 1.00 10.96 221 LYS A CA 1
ATOM 1700 C C . LYS A 1 221 ? 31.732 21.386 0.607 1.00 10.38 221 LYS A C 1
ATOM 1701 O O . LYS A 1 221 ? 31.231 21.800 -0.435 1.00 14.10 221 LYS A O 1
ATOM 1707 N N . ARG A 1 222 ? 31.018 21.082 1.686 1.00 11.21 222 ARG A N 1
ATOM 1708 C CA . ARG A 1 222 ? 29.571 21.259 1.739 1.00 10.89 222 ARG A CA 1
ATOM 1709 C C . ARG A 1 222 ? 29.206 22.566 2.449 1.00 12.31 222 ARG A C 1
ATOM 1710 O O . ARG A 1 222 ? 28.242 23.226 2.075 1.00 11.56 222 ARG A O 1
ATOM 1718 N N . THR A 1 223 ? 29.963 22.928 3.484 1.00 12.53 223 THR A N 1
ATOM 1719 C CA . THR A 1 223 ? 29.658 24.149 4.241 1.00 13.59 223 THR A CA 1
ATOM 1720 C C . THR A 1 223 ? 30.801 25.150 4.309 1.00 13.65 223 THR A C 1
ATOM 1721 O O . THR A 1 223 ? 30.585 26.294 4.701 1.00 15.81 223 THR A O 1
ATOM 1725 N N . GLY A 1 224 ? 32.010 24.728 3.954 1.00 13.99 224 GLY A N 1
ATOM 1726 C CA . GLY A 1 224 ? 33.167 25.606 4.028 1.00 16.55 224 GLY A CA 1
ATOM 1727 C C . GLY A 1 224 ? 33.609 25.964 5.438 1.00 18.60 224 GLY A C 1
ATOM 1728 O O . GLY A 1 224 ? 34.327 26.949 5.635 1.00 18.95 224 GLY A O 1
ATOM 1729 N N . SER A 1 225 ? 33.194 25.176 6.427 1.00 15.90 225 SER A N 1
ATOM 1730 C CA . SER A 1 225 ? 33.524 25.490 7.816 1.00 16.75 225 SER A CA 1
ATOM 1731 C C . SER A 1 225 ? 35.015 25.300 8.074 1.00 22.98 225 SER A C 1
ATOM 1732 O O . SER A 1 225 ? 35.722 24.656 7.294 1.00 21.00 225 SER A O 1
ATOM 1735 N N . ASP A 1 226 ? 35.487 25.864 9.177 1.00 21.64 226 ASP A N 1
ATOM 1736 C CA . ASP A 1 226 ? 36.886 25.730 9.536 1.00 29.62 226 ASP A CA 1
ATOM 1737 C C . ASP A 1 226 ? 37.144 24.304 9.984 1.00 28.34 226 ASP A C 1
ATOM 1738 O O . ASP A 1 226 ? 36.633 23.858 11.017 1.00 32.81 226 ASP A O 1
ATOM 1743 N N . ILE A 1 227 ? 37.894 23.574 9.172 1.00 21.50 227 ILE A N 1
ATOM 1744 C CA . ILE A 1 227 ? 38.257 22.212 9.513 1.00 21.75 227 ILE A CA 1
ATOM 1745 C C . ILE A 1 227 ? 39.770 22.114 9.591 1.00 20.58 227 ILE A C 1
ATOM 1746 O O . ILE A 1 227 ? 40.489 22.926 9.017 1.00 21.57 227 ILE A O 1
ATOM 1751 N N . ASP A 1 228 ? 40.251 21.133 10.332 1.00 16.73 228 ASP A N 1
ATOM 1752 C CA . ASP A 1 228 ? 41.672 20.856 10.365 1.00 16.43 228 ASP A CA 1
ATOM 1753 C C . ASP A 1 228 ? 42.008 20.098 9.097 1.00 18.09 228 ASP A C 1
ATOM 1754 O O . ASP A 1 228 ? 41.161 19.387 8.552 1.00 22.75 228 ASP A O 1
ATOM 1759 N N . TRP A 1 229 ? 43.226 20.277 8.609 1.00 18.24 229 TRP A N 1
ATOM 1760 C CA . TRP A 1 229 ? 43.628 19.691 7.342 1.00 18.13 229 TRP A CA 1
ATOM 1761 C C . TRP A 1 229 ? 44.985 19.045 7.502 1.00 21.91 229 TRP A C 1
ATOM 1762 O O . TRP A 1 229 ? 45.925 19.679 7.989 1.00 22.11 229 TRP A O 1
ATOM 1773 N N . GLN A 1 230 ? 45.090 17.785 7.097 1.00 16.05 230 GLN A N 1
ATOM 1774 C CA . GLN A 1 230 ? 46.370 17.095 7.125 1.00 19.79 230 GLN A CA 1
ATOM 1775 C C . GLN A 1 230 ? 46.920 17.011 5.710 1.00 22.28 230 GLN A C 1
ATOM 1776 O O . GLN A 1 230 ? 46.424 16.251 4.891 1.00 15.82 230 GLN A O 1
ATOM 1782 N N . GLU A 1 231 ? 47.941 17.806 5.428 1.00 23.01 231 GLU A N 1
ATOM 1783 C CA . GLU A 1 231 ? 48.559 17.818 4.114 1.00 21.75 231 GLU A CA 1
ATOM 1784 C C . GLU A 1 231 ? 49.019 16.436 3.657 1.00 22.45 231 GLU A C 1
ATOM 1785 O O . GLU A 1 231 ? 49.619 15.687 4.421 1.00 26.42 231 GLU A O 1
ATOM 1791 N N . GLY A 1 232 ? 48.742 16.112 2.402 1.00 23.07 232 GLY A N 1
ATOM 1792 C CA . GLY A 1 232 ? 49.100 14.813 1.865 1.00 22.56 232 GLY A CA 1
ATOM 1793 C C . GLY A 1 232 ? 47.927 13.858 1.965 1.00 26.35 232 GLY A C 1
ATOM 1794 O O . GLY A 1 232 ? 47.417 13.375 0.945 1.00 25.30 232 GLY A O 1
ATOM 1795 N N . ARG A 1 233 ? 47.477 13.610 3.193 1.00 16.84 233 ARG A N 1
ATOM 1796 C CA . ARG A 1 233 ? 46.377 12.664 3.438 1.00 14.50 233 ARG A CA 1
ATOM 1797 C C . ARG A 1 233 ? 45.044 13.191 2.914 1.00 12.34 233 ARG A C 1
ATOM 1798 O O . ARG A 1 233 ? 44.334 12.495 2.188 1.00 15.47 233 ARG A O 1
ATOM 1806 N N . ASP A 1 234 ? 44.711 14.418 3.291 1.00 12.04 234 ASP A N 1
ATOM 1807 C CA . ASP A 1 234 ? 43.427 15.022 2.934 1.00 13.48 234 ASP A CA 1
ATOM 1808 C C . ASP A 1 234 ? 43.445 15.655 1.544 1.00 16.06 234 ASP A C 1
ATOM 1809 O O . ASP A 1 234 ? 44.396 16.353 1.166 1.00 14.21 234 ASP A O 1
ATOM 1814 N N . LEU A 1 235 ? 42.390 15.392 0.782 1.00 12.48 235 LEU A N 1
ATOM 1815 C CA . LEU A 1 235 ? 42.225 15.920 -0.574 1.00 12.79 235 LEU A CA 1
ATOM 1816 C C . LEU A 1 235 ? 40.821 16.477 -0.773 1.00 14.86 235 LEU A C 1
ATOM 1817 O O . LEU A 1 235 ? 39.848 15.882 -0.312 1.00 14.05 235 LEU A O 1
ATOM 1822 N N . TRP A 1 236 ? 40.694 17.604 -1.464 1.00 12.70 236 TRP A N 1
ATOM 1823 C CA . TRP A 1 236 ? 39.371 18.146 -1.731 1.00 10.93 236 TRP A CA 1
ATOM 1824 C C . TRP A 1 236 ? 38.697 17.436 -2.893 1.00 16.70 236 TRP A C 1
ATOM 1825 O O . TRP A 1 236 ? 39.314 17.219 -3.942 1.00 15.40 236 TRP A O 1
ATOM 1836 N N . TRP A 1 237 ? 37.423 17.093 -2.703 1.00 14.50 237 TRP A N 1
ATOM 1837 C CA . TRP A 1 237 ? 36.609 16.487 -3.759 1.00 12.64 237 TRP A CA 1
ATOM 1838 C C . TRP A 1 237 ? 36.677 17.260 -5.077 1.00 14.12 237 TRP A C 1
ATOM 1839 O O . TRP A 1 237 ? 36.989 16.692 -6.126 1.00 15.08 237 TRP A O 1
ATOM 1850 N N . ARG A 1 238 ? 36.376 18.554 -5.030 1.00 15.20 238 ARG A N 1
ATOM 1851 C CA . ARG A 1 238 ? 36.363 19.366 -6.250 1.00 17.76 238 ARG A CA 1
ATOM 1852 C C . ARG A 1 238 ? 37.700 19.359 -7.012 1.00 16.78 238 ARG A C 1
ATOM 1853 O O . ARG A 1 238 ? 37.731 19.169 -8.245 1.00 18.00 238 ARG A O 1
ATOM 1861 N N . ASP A 1 239 ? 38.795 19.559 -6.274 1.00 16.54 239 ASP A N 1
ATOM 1862 C CA . ASP A 1 239 ? 40.148 19.517 -6.846 1.00 19.61 239 ASP A CA 1
ATOM 1863 C C . ASP A 1 239 ? 40.403 18.230 -7.619 1.00 25.20 239 ASP A C 1
ATOM 1864 O O . ASP A 1 239 ? 40.899 18.252 -8.749 1.00 21.48 239 ASP A O 1
ATOM 1869 N N . LEU A 1 240 ? 40.072 17.104 -7.000 1.00 18.61 240 LEU A N 1
ATOM 1870 C CA . LEU A 1 240 ? 40.293 15.811 -7.627 1.00 19.06 240 LEU A CA 1
ATOM 1871 C C . LEU A 1 240 ? 39.401 15.588 -8.836 1.00 18.60 240 LEU A C 1
ATOM 1872 O O . LEU A 1 240 ? 39.871 15.187 -9.905 1.00 22.32 240 LEU A O 1
ATOM 1877 N N . ILE A 1 241 ? 38.105 15.821 -8.672 1.00 22.36 241 ILE A N 1
ATOM 1878 C CA . ILE A 1 241 ? 37.187 15.402 -9.713 1.00 16.36 241 ILE A CA 1
ATOM 1879 C C . ILE A 1 241 ? 37.339 16.293 -10.942 1.00 25.42 241 ILE A C 1
ATOM 1880 O O . ILE A 1 241 ? 37.160 15.822 -12.064 1.00 21.00 241 ILE A O 1
ATOM 1885 N N . GLU A 1 242 ? 37.718 17.557 -10.749 1.00 19.75 242 GLU A N 1
ATOM 1886 C CA . GLU A 1 242 ? 37.854 18.438 -11.911 1.00 26.74 242 GLU A CA 1
ATOM 1887 C C . GLU A 1 242 ? 39.105 18.119 -12.752 1.00 22.26 242 GLU A C 1
ATOM 1888 O O . GLU A 1 242 ? 39.177 18.507 -13.916 1.00 25.85 242 GLU A O 1
ATOM 1894 N N . LYS A 1 243 ? 40.065 17.396 -12.174 1.00 23.27 243 LYS A N 1
ATOM 1895 C CA . LYS A 1 243 ? 41.288 16.980 -12.870 1.00 27.93 243 LYS A CA 1
ATOM 1896 C C . LYS A 1 243 ? 41.091 15.710 -13.688 1.00 30.96 243 LYS A C 1
ATOM 1897 O O . LYS A 1 243 ? 41.856 15.426 -14.607 1.00 23.88 243 LYS A O 1
ATOM 1903 N N . ALA A 1 244 ? 40.082 14.930 -13.321 1.00 26.64 244 ALA A N 1
ATOM 1904 C CA . ALA A 1 244 ? 39.936 13.572 -13.828 1.00 24.54 244 ALA A CA 1
ATOM 1905 C C . ALA A 1 244 ? 39.276 13.520 -15.191 1.00 18.25 244 ALA A C 1
ATOM 1906 O O . ALA A 1 244 ? 38.451 14.362 -15.543 1.00 20.48 244 ALA A O 1
ATOM 1908 N N . SER A 1 245 ? 39.642 12.502 -15.956 1.00 17.00 245 SER A N 1
ATOM 1909 C CA . SER A 1 245 ? 39.030 12.278 -17.254 1.00 18.67 245 SER A CA 1
ATOM 1910 C C . SER A 1 245 ? 37.577 11.863 -17.068 1.00 18.93 245 SER A C 1
ATOM 1911 O O . SER A 1 245 ? 37.283 11.052 -16.191 1.00 18.13 245 SER A O 1
ATOM 1914 N N . PRO A 1 246 ? 36.667 12.420 -17.884 1.00 17.50 246 PRO A N 1
ATOM 1915 C CA . PRO A 1 246 ? 35.270 11.977 -17.853 1.00 16.17 246 PRO A CA 1
ATOM 1916 C C . PRO A 1 246 ? 35.034 10.724 -18.697 1.00 17.38 246 PRO A C 1
ATOM 1917 O O . PRO A 1 246 ? 33.889 10.283 -18.837 1.00 21.51 246 PRO A O 1
ATOM 1921 N N . GLU A 1 247 ? 36.104 10.162 -19.247 1.00 20.82 247 GLU A N 1
ATOM 1922 C CA . GLU A 1 247 ? 36.004 8.934 -20.026 1.00 20.52 247 GLU A CA 1
ATOM 1923 C C . GLU A 1 247 ? 36.435 7.759 -19.171 1.00 17.07 247 GLU A C 1
ATOM 1924 O O . GLU A 1 247 ? 37.559 7.718 -18.681 1.00 18.71 247 GLU A O 1
ATOM 1930 N N . HIS A 1 248 ? 35.537 6.801 -18.981 1.00 14.80 248 HIS A N 1
ATOM 1931 C CA . HIS A 1 248 ? 35.929 5.590 -18.280 1.00 13.54 248 HIS A CA 1
ATOM 1932 C C . HIS A 1 248 ? 35.166 4.388 -18.808 1.00 13.12 248 HIS A C 1
ATOM 1933 O O . HIS A 1 248 ? 33.941 4.405 -18.895 1.00 13.66 248 HIS A O 1
ATOM 1940 N N . GLN A 1 249 ? 35.904 3.352 -19.188 1.00 13.39 249 GLN A N 1
ATOM 1941 C CA . GLN A 1 249 ? 35.283 2.150 -19.739 1.00 16.06 249 GLN A CA 1
ATOM 1942 C C . GLN A 1 249 ? 34.968 1.124 -18.659 1.00 16.10 249 GLN A C 1
ATOM 1943 O O . GLN A 1 249 ? 35.861 0.653 -17.954 1.00 18.11 249 GLN A O 1
ATOM 1949 N N . PRO A 1 250 ? 33.683 0.773 -18.517 1.00 14.42 250 PRO A N 1
ATOM 1950 C CA . PRO A 1 250 ? 33.379 -0.207 -17.473 1.00 16.23 250 PRO A CA 1
ATOM 1951 C C . PRO A 1 250 ? 33.915 -1.593 -17.835 1.00 16.44 250 PRO A C 1
ATOM 1952 O O . PRO A 1 250 ? 33.782 -2.045 -18.972 1.00 20.25 250 PRO A O 1
ATOM 1956 N N . GLU A 1 251 ? 34.521 -2.241 -16.855 1.00 16.11 251 GLU A N 1
ATOM 1957 C CA . GLU A 1 251 ? 35.032 -3.607 -16.987 1.00 19.15 251 GLU A CA 1
ATOM 1958 C C . GLU A 1 251 ? 34.040 -4.568 -16.358 1.00 18.49 251 GLU A C 1
ATOM 1959 O O . GLU A 1 251 ? 33.259 -4.168 -15.491 1.00 16.92 251 GLU A O 1
ATOM 1965 N N . ALA A 1 252 ? 34.090 -5.829 -16.777 1.00 19.35 252 ALA A N 1
ATOM 1966 C CA . ALA A 1 252 ? 33.167 -6.844 -16.298 1.00 15.40 252 ALA A CA 1
ATOM 1967 C C . ALA A 1 252 ? 33.558 -7.368 -14.918 1.00 11.92 252 ALA A C 1
ATOM 1968 O O . ALA A 1 252 ? 34.722 -7.699 -14.661 1.00 12.79 252 ALA A O 1
ATOM 1970 N N . MET A 1 253 ? 32.563 -7.428 -14.039 1.00 13.33 253 MET A N 1
ATOM 1971 C CA . MET A 1 253 ? 32.700 -8.042 -12.723 1.00 12.63 253 MET A CA 1
ATOM 1972 C C . MET A 1 253 ? 31.961 -9.373 -12.743 1.00 9.65 253 MET A C 1
ATOM 1973 O O . MET A 1 253 ? 30.942 -9.515 -13.422 1.00 10.34 253 MET A O 1
ATOM 1978 N N . ASN A 1 254 ? 32.466 -10.351 -12.003 1.00 10.98 254 ASN A N 1
ATOM 1979 C CA . ASN A 1 254 ? 31.719 -11.587 -11.833 1.00 12.38 254 ASN A CA 1
ATOM 1980 C C . ASN A 1 254 ? 30.440 -11.329 -11.048 1.00 10.64 254 ASN A C 1
ATOM 1981 O O . ASN A 1 254 ? 30.385 -10.424 -10.213 1.00 11.35 254 ASN A O 1
ATOM 1986 N N . ALA A 1 255 ? 29.415 -12.129 -11.302 1.00 11.37 255 ALA A N 1
ATOM 1987 C CA . ALA A 1 255 ? 28.177 -12.001 -10.547 1.00 11.27 255 ALA A CA 1
ATOM 1988 C C . ALA A 1 255 ? 28.401 -12.112 -9.031 1.00 11.06 255 ALA A C 1
ATOM 1989 O O . ALA A 1 255 ? 27.722 -11.435 -8.267 1.00 10.20 255 ALA A O 1
ATOM 1991 N N . GLU A 1 256 ? 29.355 -12.938 -8.601 1.00 8.14 256 GLU A N 1
ATOM 1992 C CA . GLU A 1 256 ? 29.628 -13.082 -7.166 1.00 8.52 256 GLU A CA 1
ATOM 1993 C C . GLU A 1 256 ? 30.808 -12.248 -6.657 1.00 10.20 256 GLU A C 1
ATOM 1994 O O . GLU A 1 256 ? 31.269 -12.453 -5.533 1.00 10.71 256 GLU A O 1
ATOM 2000 N N . ASP A 1 257 ? 31.278 -11.279 -7.444 1.00 10.40 257 ASP A N 1
ATOM 2001 C CA . ASP A 1 257 ? 32.232 -10.319 -6.906 1.00 10.29 257 ASP A CA 1
ATOM 2002 C C . ASP A 1 257 ? 31.531 -9.482 -5.835 1.00 7.71 257 ASP A C 1
ATOM 2003 O O . ASP A 1 257 ? 30.372 -9.074 -6.014 1.00 8.11 257 ASP A O 1
ATOM 2008 N N . PRO A 1 258 ? 32.209 -9.254 -4.695 1.00 9.28 258 PRO A N 1
ATOM 2009 C CA . PRO A 1 258 ? 31.645 -8.381 -3.653 1.00 10.34 258 PRO A CA 1
ATOM 2010 C C . PRO A 1 258 ? 31.329 -6.980 -4.169 1.00 10.59 258 PRO A C 1
ATOM 2011 O O . PRO A 1 258 ? 32.106 -6.383 -4.922 1.00 11.12 258 PRO A O 1
ATOM 2015 N N . LEU A 1 259 ? 30.160 -6.483 -3.786 1.00 7.06 259 LEU A N 1
ATOM 2016 C CA . LEU A 1 259 ? 29.698 -5.165 -4.198 1.00 9.55 259 LEU A CA 1
ATOM 2017 C C . LEU A 1 259 ? 29.819 -4.187 -3.044 1.00 8.83 259 LEU A C 1
ATOM 2018 O O . LEU A 1 259 ? 30.367 -3.091 -3.201 1.00 8.00 259 LEU A O 1
ATOM 2023 N N . PHE A 1 260 ? 29.290 -4.572 -1.885 1.00 7.03 260 PHE A N 1
ATOM 2024 C CA . PHE A 1 260 ? 29.409 -3.709 -0.724 1.00 8.62 260 PHE A CA 1
ATOM 2025 C C . PHE A 1 260 ? 29.303 -4.486 0.576 1.00 7.30 260 PHE A C 1
ATOM 2026 O O . PHE A 1 260 ? 28.843 -5.635 0.619 1.00 8.64 260 PHE A O 1
ATOM 2034 N N . ILE A 1 261 ? 29.774 -3.825 1.624 1.00 8.11 261 ILE A N 1
ATOM 2035 C CA . ILE A 1 261 ? 29.700 -4.307 2.984 1.00 7.87 261 ILE A CA 1
ATOM 2036 C C . ILE A 1 261 ? 28.916 -3.280 3.774 1.00 9.10 261 ILE A C 1
ATOM 2037 O O . ILE A 1 261 ? 29.127 -2.073 3.614 1.00 10.00 261 ILE A O 1
ATOM 2042 N N . LEU A 1 262 ? 27.996 -3.734 4.615 1.00 7.61 262 LEU A N 1
ATOM 2043 C CA . LEU A 1 262 ? 27.212 -2.784 5.391 1.00 6.11 262 LEU A CA 1
ATOM 2044 C C . LEU A 1 262 ? 27.183 -3.247 6.843 1.00 8.02 262 LEU A C 1
ATOM 2045 O O . LEU A 1 262 ? 26.587 -4.280 7.152 1.00 8.87 262 LEU A O 1
ATOM 2050 N N . TYR A 1 263 ? 27.865 -2.513 7.721 1.00 8.41 263 TYR A N 1
ATOM 2051 C CA . TYR A 1 263 ? 27.985 -2.957 9.100 1.00 7.79 263 TYR A CA 1
ATOM 2052 C C . TYR A 1 263 ? 26.626 -2.891 9.799 1.00 6.90 263 TYR A C 1
ATOM 2053 O O . TYR A 1 263 ? 25.895 -1.903 9.682 1.00 10.54 263 TYR A O 1
ATOM 2062 N N . THR A 1 264 ? 26.287 -3.993 10.469 1.00 8.37 264 THR A N 1
ATOM 2063 C CA . THR A 1 264 ? 24.935 -4.255 10.951 1.00 8.48 264 THR A CA 1
ATOM 2064 C C . THR A 1 264 ? 24.951 -4.840 12.362 1.00 9.27 264 THR A C 1
ATOM 2065 O O . THR A 1 264 ? 25.698 -5.771 12.633 1.00 9.07 264 THR A O 1
ATOM 2069 N N . SER A 1 265 ? 24.130 -4.289 13.256 1.00 8.94 265 SER A N 1
ATOM 2070 C CA . SER A 1 265 ? 24.074 -4.751 14.641 1.00 10.06 265 SER A CA 1
ATOM 2071 C C . SER A 1 265 ? 23.409 -6.116 14.791 1.00 11.47 265 SER A C 1
ATOM 2072 O O . SER A 1 265 ? 22.428 -6.418 14.121 1.00 9.60 265 SER A O 1
ATOM 2075 N N . GLY A 1 266 ? 23.912 -6.914 15.724 1.00 9.84 266 GLY A N 1
ATOM 2076 C CA . GLY A 1 266 ? 23.344 -8.224 15.993 1.00 10.00 266 GLY A CA 1
ATOM 2077 C C . GLY A 1 266 ? 22.816 -8.346 17.414 1.00 12.95 266 GLY A C 1
ATOM 2078 O O . GLY A 1 266 ? 22.940 -7.422 18.220 1.00 13.12 266 GLY A O 1
ATOM 2079 N N . SER A 1 267 ? 22.200 -9.486 17.706 1.00 13.95 267 SER A N 1
ATOM 2080 C CA . SER A 1 267 ? 21.619 -9.737 19.019 1.00 16.11 267 SER A CA 1
ATOM 2081 C C . SER A 1 267 ? 22.721 -9.736 20.088 1.00 20.28 267 SER A C 1
ATOM 2082 O O . SER A 1 267 ? 22.543 -9.197 21.197 1.00 21.34 267 SER A O 1
ATOM 2085 N N . THR A 1 268 ? 23.866 -10.315 19.733 1.00 14.57 268 THR A N 1
ATOM 2086 C CA . THR A 1 268 ? 25.066 -10.233 20.558 1.00 17.79 268 THR A CA 1
ATOM 2087 C C . THR A 1 268 ? 26.246 -9.737 19.730 1.00 19.63 268 THR A C 1
ATOM 2088 O O . THR A 1 268 ? 26.172 -9.650 18.503 1.00 17.39 268 THR A O 1
ATOM 2092 N N . GLY A 1 269 ? 27.335 -9.423 20.415 1.00 13.59 269 GLY A N 1
ATOM 2093 C CA . GLY A 1 269 ? 28.545 -8.955 19.771 1.00 12.95 269 GLY A CA 1
ATOM 2094 C C . GLY A 1 269 ? 28.456 -7.570 19.155 1.00 14.64 269 GLY A C 1
ATOM 2095 O O . GLY A 1 269 ? 27.467 -6.845 19.319 1.00 16.17 269 GLY A O 1
ATOM 2096 N N . LYS A 1 270 ? 29.509 -7.219 18.428 1.00 15.67 270 LYS A N 1
ATOM 2097 C CA . LYS A 1 270 ? 29.634 -5.908 17.803 1.00 17.26 270 LYS A CA 1
ATOM 2098 C C . LYS A 1 270 ? 29.144 -5.982 16.360 1.00 12.16 270 LYS A C 1
ATOM 2099 O O . LYS A 1 270 ? 28.948 -7.086 15.826 1.00 12.56 270 LYS A O 1
ATOM 2105 N N . PRO A 1 271 ? 28.947 -4.814 15.714 1.00 10.51 271 PRO A N 1
ATOM 2106 C CA . PRO A 1 271 ? 28.442 -4.851 14.336 1.00 8.82 271 PRO A CA 1
ATOM 2107 C C . PRO A 1 271 ? 29.330 -5.645 13.384 1.00 8.49 271 PRO A C 1
ATOM 2108 O O . PRO A 1 271 ? 30.560 -5.626 13.511 1.00 11.03 271 PRO A O 1
ATOM 2112 N N . LYS A 1 272 ? 28.688 -6.364 12.465 1.00 8.40 272 LYS A N 1
ATOM 2113 C CA . LYS A 1 272 ? 29.390 -7.208 11.499 1.00 6.78 272 LYS A CA 1
ATOM 2114 C C . LYS A 1 272 ? 29.117 -6.699 10.089 1.00 8.65 272 LYS A C 1
ATOM 2115 O O . LYS A 1 272 ? 28.063 -6.120 9.816 1.00 9.88 272 LYS A O 1
ATOM 2121 N N . GLY A 1 273 ? 30.069 -6.910 9.189 1.00 9.61 273 GLY A N 1
ATOM 2122 C CA . GLY A 1 273 ? 29.921 -6.394 7.836 1.00 7.51 273 GLY A CA 1
ATOM 2123 C C . GLY A 1 273 ? 29.108 -7.326 6.946 1.00 7.30 273 GLY A C 1
ATOM 2124 O O . GLY A 1 273 ? 29.640 -8.303 6.397 1.00 9.62 273 GLY A O 1
ATOM 2125 N N . VAL A 1 274 ? 27.817 -7.045 6.827 1.00 6.53 274 VAL A N 1
ATOM 2126 C CA . VAL A 1 274 ? 26.954 -7.835 5.961 1.00 5.76 274 VAL A CA 1
ATOM 2127 C C . VAL A 1 274 ? 27.366 -7.617 4.513 1.00 7.02 274 VAL A C 1
ATOM 2128 O O . VAL A 1 274 ? 27.423 -6.485 4.046 1.00 8.68 274 VAL A O 1
ATOM 2132 N N . LEU A 1 275 ? 27.714 -8.699 3.817 1.00 7.84 275 LEU A N 1
ATOM 2133 C CA . LEU A 1 275 ? 28.287 -8.564 2.472 1.00 6.29 275 LEU A CA 1
ATOM 2134 C C . LEU A 1 275 ? 27.323 -9.007 1.378 1.00 7.46 275 LEU A C 1
ATOM 2135 O O . LEU A 1 275 ? 26.766 -10.108 1.416 1.00 8.64 275 LEU A O 1
ATOM 2140 N N . HIS A 1 276 ? 27.142 -8.118 0.406 1.00 7.96 276 HIS A N 1
ATOM 2141 C CA . HIS A 1 276 ? 26.366 -8.381 -0.780 1.00 8.43 276 HIS A CA 1
ATOM 2142 C C . HIS A 1 276 ? 27.261 -8.450 -2.002 1.00 8.67 276 HIS A C 1
ATOM 2143 O O . HIS A 1 276 ? 28.179 -7.655 -2.139 1.00 8.70 276 HIS A O 1
ATOM 2150 N N . THR A 1 277 ? 26.991 -9.404 -2.886 1.00 8.24 277 THR A N 1
ATOM 2151 C CA . THR A 1 277 ? 27.709 -9.463 -4.149 1.00 9.07 277 THR A CA 1
ATOM 2152 C C . THR A 1 277 ? 26.877 -8.721 -5.208 1.00 7.50 277 THR A C 1
ATOM 2153 O O . THR A 1 277 ? 26.012 -7.916 -4.849 1.00 8.66 277 THR A O 1
ATOM 2157 N N . THR A 1 278 ? 27.149 -8.955 -6.487 1.00 8.56 278 THR A N 1
ATOM 2158 C CA . THR A 1 278 ? 26.736 -8.018 -7.526 1.00 9.64 278 THR A CA 1
ATOM 2159 C C . THR A 1 278 ? 25.502 -8.453 -8.323 1.00 8.57 278 THR A C 1
ATOM 2160 O O . THR A 1 278 ? 24.502 -7.707 -8.409 1.00 8.55 278 THR A O 1
ATOM 2164 N N . GLY A 1 279 ? 25.529 -9.660 -8.887 1.00 6.88 279 GLY A N 1
ATOM 2165 C CA . GLY A 1 279 ? 24.489 -10.059 -9.837 1.00 7.45 279 GLY A CA 1
ATOM 2166 C C . GLY A 1 279 ? 23.098 -10.240 -9.251 1.00 7.02 279 GLY A C 1
ATOM 2167 O O . GLY A 1 279 ? 22.143 -9.532 -9.620 1.00 8.37 279 GLY A O 1
ATOM 2168 N N . GLY A 1 280 ? 22.976 -11.221 -8.365 1.00 8.06 280 GLY A N 1
ATOM 2169 C CA . GLY A 1 280 ? 21.712 -11.508 -7.711 1.00 7.04 280 GLY A CA 1
ATOM 2170 C C . GLY A 1 280 ? 21.192 -10.289 -6.971 1.00 8.15 280 GLY A C 1
ATOM 2171 O O . GLY A 1 280 ? 20.001 -9.974 -7.054 1.00 8.14 280 GLY A O 1
ATOM 2172 N N . TYR A 1 281 ? 22.081 -9.594 -6.272 1.00 7.51 281 TYR A N 1
ATOM 2173 C CA . TYR A 1 281 ? 21.676 -8.403 -5.523 1.00 7.37 281 TYR A CA 1
ATOM 2174 C C . TYR A 1 281 ? 20.974 -7.379 -6.428 1.00 9.03 281 TYR A C 1
ATOM 2175 O O . TYR A 1 281 ? 19.896 -6.881 -6.090 1.00 8.75 281 TYR A O 1
ATOM 2184 N N . LEU A 1 282 ? 21.591 -7.068 -7.569 1.00 6.97 282 LEU A N 1
ATOM 2185 C CA . LEU A 1 282 ? 21.061 -6.027 -8.455 1.00 6.24 282 LEU A CA 1
ATOM 2186 C C . LEU A 1 282 ? 19.823 -6.507 -9.206 1.00 8.64 282 LEU A C 1
ATOM 2187 O O . LEU A 1 282 ? 18.869 -5.730 -9.399 1.00 9.28 282 LEU A O 1
ATOM 2192 N N . VAL A 1 283 ? 19.811 -7.781 -9.604 1.00 8.56 283 VAL A N 1
ATOM 2193 C CA . VAL A 1 283 ? 18.585 -8.330 -10.190 1.00 7.07 283 VAL A CA 1
ATOM 2194 C C . VAL A 1 283 ? 17.428 -8.169 -9.194 1.00 6.10 283 VAL A C 1
ATOM 2195 O O . VAL A 1 283 ? 16.332 -7.729 -9.552 1.00 8.57 283 VAL A O 1
ATOM 2199 N N . TYR A 1 284 ? 17.688 -8.498 -7.932 1.00 8.77 284 TYR A N 1
ATOM 2200 C CA . TYR A 1 284 ? 16.636 -8.529 -6.937 1.00 7.30 284 TYR A CA 1
ATOM 2201 C C . TYR A 1 284 ? 16.179 -7.114 -6.578 1.00 8.62 284 TYR A C 1
ATOM 2202 O O . TYR A 1 284 ? 14.978 -6.852 -6.462 1.00 8.82 284 TYR A O 1
ATOM 2211 N N . ALA A 1 285 ? 17.131 -6.189 -6.439 1.00 7.53 285 ALA A N 1
ATOM 2212 C CA . ALA A 1 285 ? 16.784 -4.789 -6.163 1.00 7.49 285 ALA A CA 1
ATOM 2213 C C . ALA A 1 285 ? 15.962 -4.177 -7.312 1.00 10.59 285 ALA A C 1
ATOM 2214 O O . ALA A 1 285 ? 14.944 -3.487 -7.067 1.00 10.24 285 ALA A O 1
ATOM 2216 N N . ALA A 1 286 ? 16.394 -4.420 -8.554 1.00 7.27 286 ALA A N 1
ATOM 2217 C CA . ALA A 1 286 ? 15.668 -3.878 -9.704 1.00 8.20 286 ALA A CA 1
ATOM 2218 C C . ALA A 1 286 ? 14.264 -4.478 -9.802 1.00 8.40 286 ALA A C 1
ATOM 2219 O O . ALA A 1 286 ? 13.283 -3.766 -10.073 1.00 7.29 286 ALA A O 1
ATOM 2221 N N . THR A 1 287 ? 14.165 -5.790 -9.596 1.00 7.42 287 THR A N 1
ATOM 2222 C CA . THR A 1 287 ? 12.888 -6.490 -9.781 1.00 7.83 287 THR A CA 1
ATOM 2223 C C . THR A 1 287 ? 11.860 -6.103 -8.719 1.00 7.85 287 THR A C 1
ATOM 2224 O O . THR A 1 287 ? 10.676 -5.818 -9.020 1.00 8.16 287 THR A O 1
ATOM 2228 N N . THR A 1 288 ? 12.317 -6.109 -7.464 1.00 7.30 288 THR A N 1
ATOM 2229 C CA . THR A 1 288 ? 11.447 -5.706 -6.373 1.00 7.69 288 THR A CA 1
ATOM 2230 C C . THR A 1 288 ? 11.052 -4.225 -6.525 1.00 10.27 288 THR A C 1
ATOM 2231 O O . THR A 1 288 ? 9.884 -3.872 -6.325 1.00 8.28 288 THR A O 1
ATOM 2235 N N . PHE A 1 289 ? 12.014 -3.359 -6.873 1.00 9.24 289 PHE A N 1
ATOM 2236 C CA . PHE A 1 289 ? 11.692 -1.948 -7.041 1.00 8.40 289 PHE A CA 1
ATOM 2237 C C . PHE A 1 289 ? 10.602 -1.795 -8.083 1.00 9.85 289 PHE A C 1
ATOM 2238 O O . PHE A 1 289 ? 9.604 -1.107 -7.861 1.00 7.95 289 PHE A O 1
ATOM 2246 N N . LYS A 1 290 ? 10.812 -2.440 -9.222 1.00 7.53 290 LYS A N 1
ATOM 2247 C CA . LYS A 1 290 ? 9.921 -2.272 -10.373 1.00 7.90 290 LYS A CA 1
ATOM 2248 C C . LYS A 1 290 ? 8.511 -2.751 -10.072 1.00 9.56 290 LYS A C 1
ATOM 2249 O O . LYS A 1 290 ? 7.530 -2.044 -10.322 1.00 9.81 290 LYS A O 1
ATOM 2255 N N . TYR A 1 291 ? 8.399 -3.974 -9.560 1.00 8.66 291 TYR A N 1
ATOM 2256 C CA . TYR A 1 291 ? 7.062 -4.522 -9.370 1.00 10.15 291 TYR A CA 1
ATOM 2257 C C . TYR A 1 291 ? 6.335 -3.984 -8.124 1.00 9.86 291 TYR A C 1
ATOM 2258 O O . TYR A 1 291 ? 5.105 -3.802 -8.152 1.00 10.13 291 TYR A O 1
ATOM 2267 N N . VAL A 1 292 ? 7.065 -3.712 -7.045 1.00 8.21 292 VAL A N 1
ATOM 2268 C CA . VAL A 1 292 ? 6.382 -3.301 -5.822 1.00 7.82 292 VAL A CA 1
ATOM 2269 C C . VAL A 1 292 ? 5.969 -1.827 -5.904 1.00 8.93 292 VAL A C 1
ATOM 2270 O O . VAL A 1 292 ? 4.934 -1.441 -5.367 1.00 7.91 292 VAL A O 1
ATOM 2274 N N . PHE A 1 293 ? 6.741 -0.998 -6.598 1.00 8.05 293 PHE A N 1
ATOM 2275 C CA . PHE A 1 293 ? 6.328 0.399 -6.720 1.00 8.25 293 PHE A CA 1
ATOM 2276 C C . PHE A 1 293 ? 5.643 0.640 -8.055 1.00 12.95 293 PHE A C 1
ATOM 2277 O O . PHE A 1 293 ? 5.324 1.779 -8.398 1.00 11.31 293 PHE A O 1
ATOM 2285 N N . ASP A 1 294 ? 5.415 -0.447 -8.793 1.00 8.96 294 ASP A N 1
ATOM 2286 C CA . ASP A 1 294 ? 4.696 -0.414 -10.071 1.00 13.01 294 ASP A CA 1
ATOM 2287 C C . ASP A 1 294 ? 5.297 0.618 -11.017 1.00 12.64 294 ASP A C 1
ATOM 2288 O O . ASP A 1 294 ? 4.588 1.436 -11.618 1.00 11.69 294 ASP A O 1
ATOM 2293 N N . TYR A 1 295 ? 6.619 0.573 -11.140 1.00 12.34 295 TYR A N 1
ATOM 2294 C CA . TYR A 1 295 ? 7.338 1.645 -11.790 1.00 11.39 295 TYR A CA 1
ATOM 2295 C C . TYR A 1 295 ? 7.053 1.734 -13.281 1.00 13.50 295 TYR A C 1
ATOM 2296 O O . TYR A 1 295 ? 7.237 0.765 -14.011 1.00 13.38 295 TYR A O 1
ATOM 2305 N N . HIS A 1 296 ? 6.613 2.913 -13.721 1.00 10.44 296 HIS A N 1
ATOM 2306 C CA . HIS A 1 296 ? 6.480 3.218 -15.149 1.00 15.37 296 HIS A CA 1
ATOM 2307 C C . HIS A 1 296 ? 7.387 4.389 -15.512 1.00 12.41 296 HIS A C 1
ATOM 2308 O O . HIS A 1 296 ? 7.514 5.322 -14.732 1.00 12.51 296 HIS A O 1
ATOM 2315 N N . PRO A 1 297 ? 7.969 4.368 -16.717 1.00 14.54 297 PRO A N 1
ATOM 2316 C CA . PRO A 1 297 ? 8.787 5.507 -17.144 1.00 13.00 297 PRO A CA 1
ATOM 2317 C C . PRO A 1 297 ? 8.074 6.844 -16.923 1.00 14.28 297 PRO A C 1
ATOM 2318 O O . PRO A 1 297 ? 6.876 6.973 -17.211 1.00 13.27 297 PRO A O 1
ATOM 2322 N N . GLY A 1 298 ? 8.807 7.813 -16.387 1.00 15.92 298 GLY A N 1
ATOM 2323 C CA . GLY A 1 298 ? 8.235 9.103 -16.050 1.00 20.02 298 GLY A CA 1
ATOM 2324 C C . GLY A 1 298 ? 7.830 9.245 -14.591 1.00 16.94 298 GLY A C 1
ATOM 2325 O O . GLY A 1 298 ? 7.647 10.363 -14.099 1.00 19.10 298 GLY A O 1
ATOM 2326 N N . ASP A 1 299 ? 7.657 8.125 -13.898 1.00 9.85 299 ASP A N 1
ATOM 2327 C CA . ASP A 1 299 ? 7.279 8.184 -12.485 1.00 9.93 299 ASP A CA 1
ATOM 2328 C C . ASP A 1 299 ? 8.396 8.852 -11.686 1.00 13.88 299 ASP A C 1
ATOM 2329 O O . ASP A 1 299 ? 9.572 8.521 -11.864 1.00 14.88 299 ASP A O 1
ATOM 2334 N N . ILE A 1 300 ? 8.025 9.794 -10.826 1.00 12.28 300 ILE A N 1
ATOM 2335 C CA . ILE A 1 300 ? 8.968 10.424 -9.907 1.00 9.99 300 ILE A CA 1
ATOM 2336 C C . ILE A 1 300 ? 8.924 9.701 -8.567 1.00 10.49 300 ILE A C 1
ATOM 2337 O O . ILE A 1 300 ? 7.873 9.634 -7.935 1.00 11.72 300 ILE A O 1
ATOM 2342 N N . TYR A 1 301 ? 10.066 9.174 -8.133 1.00 9.98 301 TYR A N 1
ATOM 2343 C CA . TYR A 1 301 ? 10.116 8.301 -6.968 1.00 9.06 301 TYR A CA 1
ATOM 2344 C C . TYR A 1 301 ? 10.923 8.910 -5.822 1.00 7.43 301 TYR A C 1
ATOM 2345 O O . TYR A 1 301 ? 12.025 9.416 -6.045 1.00 8.83 301 TYR A O 1
ATOM 2354 N N . TRP A 1 302 ? 10.376 8.870 -4.612 1.00 6.76 302 TRP A N 1
ATOM 2355 C CA . TRP A 1 302 ? 11.082 9.398 -3.441 1.00 8.55 302 TRP A CA 1
ATOM 2356 C C . TRP A 1 302 ? 11.094 8.419 -2.278 1.00 9.26 302 TRP A C 1
ATOM 2357 O O . TRP A 1 302 ? 10.065 8.181 -1.628 1.00 9.05 302 TRP A O 1
ATOM 2368 N N . CYS A 1 303 ? 12.280 7.862 -2.029 1.00 7.51 303 CYS A N 1
ATOM 2369 C CA . CYS A 1 303 ? 12.580 7.100 -0.831 1.00 11.97 303 CYS A CA 1
ATOM 2370 C C . CYS A 1 303 ? 13.279 8.021 0.167 1.00 9.82 303 CYS A C 1
ATOM 2371 O O . CYS A 1 303 ? 14.257 8.682 -0.183 1.00 9.49 303 CYS A O 1
ATOM 2374 N N . THR A 1 304 ? 12.794 8.061 1.407 1.00 8.99 304 THR A N 1
ATOM 2375 C CA . THR A 1 304 ? 13.326 9.016 2.382 1.00 9.34 304 THR A CA 1
ATOM 2376 C C . THR A 1 304 ? 14.475 8.459 3.216 1.00 11.41 304 THR A C 1
ATOM 2377 O O . THR A 1 304 ? 15.046 9.172 4.046 1.00 12.09 304 THR A O 1
ATOM 2381 N N . ALA A 1 305 ? 14.828 7.199 2.985 1.00 10.59 305 ALA A N 1
ATOM 2382 C CA . ALA A 1 305 ? 15.835 6.548 3.819 1.00 11.18 305 ALA A CA 1
ATOM 2383 C C . ALA A 1 305 ? 17.240 7.068 3.570 1.00 9.56 305 ALA A C 1
ATOM 2384 O O . ALA A 1 305 ? 17.600 7.410 2.441 1.00 12.61 305 ALA A O 1
ATOM 2386 N N . ASP A 1 306 ? 18.039 7.121 4.637 1.00 9.31 306 ASP A N 1
ATOM 2387 C CA . ASP A 1 306 ? 19.439 7.541 4.511 1.00 9.46 306 ASP A CA 1
ATOM 2388 C C . ASP A 1 306 ? 20.296 6.563 3.707 1.00 8.71 306 ASP A C 1
ATOM 2389 O O . ASP A 1 306 ? 20.148 5.342 3.784 1.00 9.23 306 ASP A O 1
ATOM 2394 N N . VAL A 1 307 ? 21.217 7.145 2.954 1.00 9.35 307 VAL A N 1
ATOM 2395 C CA . VAL A 1 307 ? 22.169 6.403 2.156 1.00 10.42 307 VAL A CA 1
ATOM 2396 C C . VAL A 1 307 ? 22.989 5.427 3.025 1.00 11.22 307 VAL A C 1
ATOM 2397 O O . VAL A 1 307 ? 23.492 4.411 2.550 1.00 10.44 307 VAL A O 1
ATOM 2401 N N . GLY A 1 308 ? 23.092 5.726 4.314 1.00 11.10 308 GLY A N 1
ATOM 2402 C CA . GLY A 1 308 ? 23.868 4.903 5.220 1.00 10.12 308 GLY A CA 1
ATOM 2403 C C . GLY A 1 308 ? 23.217 3.612 5.679 1.00 11.70 308 GLY A C 1
ATOM 2404 O O . GLY A 1 308 ? 23.815 2.860 6.455 1.00 11.08 308 GLY A O 1
ATOM 2405 N N . TRP A 1 309 ? 21.992 3.338 5.227 1.00 8.35 309 TRP A N 1
ATOM 2406 C CA . TRP A 1 309 ? 21.324 2.099 5.617 1.00 9.34 309 TRP A CA 1
ATOM 2407 C C . TRP A 1 309 ? 20.921 1.308 4.380 1.00 7.34 309 TRP A C 1
ATOM 2408 O O . TRP A 1 309 ? 21.001 1.827 3.265 1.00 10.38 309 TRP A O 1
ATOM 2419 N N . VAL A 1 310 ? 20.491 0.061 4.571 1.00 8.74 310 VAL A N 1
ATOM 2420 C CA . VAL A 1 310 ? 20.296 -0.801 3.402 1.00 9.26 310 VAL A CA 1
ATOM 2421 C C . VAL A 1 310 ? 19.184 -0.275 2.486 1.00 7.77 310 VAL A C 1
ATOM 2422 O O . VAL A 1 310 ? 19.283 -0.407 1.279 1.00 6.72 310 VAL A O 1
ATOM 2426 N N . THR A 1 311 ? 18.151 0.361 3.032 1.00 7.85 311 THR A N 1
ATOM 2427 C CA . THR A 1 311 ? 17.134 0.941 2.154 1.00 6.62 311 THR A CA 1
ATOM 2428 C C . THR A 1 311 ? 17.725 2.027 1.251 1.00 8.55 311 THR A C 1
ATOM 2429 O O . THR A 1 311 ? 17.337 2.147 0.089 1.00 9.43 311 THR A O 1
ATOM 2433 N N . GLY A 1 312 ? 18.677 2.799 1.777 1.00 8.36 312 GLY A N 1
ATOM 2434 C CA . GLY A 1 312 ? 19.359 3.813 0.995 1.00 9.37 312 GLY A CA 1
ATOM 2435 C C . GLY A 1 312 ? 20.221 3.222 -0.114 1.00 11.18 312 GLY A C 1
ATOM 2436 O O . GLY A 1 312 ? 20.488 3.877 -1.118 1.00 14.27 312 GLY A O 1
ATOM 2437 N N . HIS A 1 313 ? 20.684 1.991 0.078 1.00 7.86 313 HIS A N 1
ATOM 2438 C CA . HIS A 1 313 ? 21.421 1.298 -0.974 1.00 8.25 313 HIS A CA 1
ATOM 2439 C C . HIS A 1 313 ? 20.442 0.785 -2.034 1.00 7.66 313 HIS A C 1
ATOM 2440 O O . HIS A 1 313 ? 20.546 1.109 -3.216 1.00 8.43 313 HIS A O 1
ATOM 2447 N N . SER A 1 314 ? 19.504 -0.052 -1.598 1.00 7.24 314 SER A N 1
ATOM 2448 C CA . SER A 1 314 ? 18.690 -0.806 -2.541 1.00 8.65 314 SER A CA 1
ATOM 2449 C C . SER A 1 314 ? 17.589 0.023 -3.188 1.00 7.52 314 SER A C 1
ATOM 2450 O O . SER A 1 314 ? 17.232 -0.228 -4.351 1.00 8.84 314 SER A O 1
ATOM 2453 N N . TYR A 1 315 ? 17.027 0.980 -2.448 1.00 8.70 315 TYR A N 1
ATOM 2454 C CA . TYR A 1 315 ? 15.812 1.645 -2.936 1.00 7.87 315 TYR A CA 1
ATOM 2455 C C . TYR A 1 315 ? 15.934 3.145 -3.092 1.00 9.84 315 TYR A C 1
ATOM 2456 O O . TYR A 1 315 ? 15.162 3.738 -3.840 1.00 14.45 315 TYR A O 1
ATOM 2465 N N . LEU A 1 316 ? 16.916 3.777 -2.464 1.00 6.04 316 LEU A N 1
ATOM 2466 C CA . LEU A 1 316 ? 17.204 5.159 -2.839 1.00 6.95 316 LEU A CA 1
ATOM 2467 C C . LEU A 1 316 ? 17.972 5.203 -4.155 1.00 10.16 316 LEU A C 1
ATOM 2468 O O . LEU A 1 316 ? 17.731 6.076 -4.994 1.00 11.88 316 LEU A O 1
ATOM 2473 N N . LEU A 1 317 ? 18.891 4.258 -4.339 1.00 7.74 317 LEU A N 1
ATOM 2474 C CA . LEU A 1 317 ? 19.807 4.344 -5.471 1.00 9.80 317 LEU A CA 1
ATOM 2475 C C . LEU A 1 317 ? 19.763 3.156 -6.448 1.00 8.21 317 LEU A C 1
ATOM 2476 O O . LEU A 1 317 ? 19.376 3.340 -7.596 1.00 10.11 317 LEU A O 1
ATOM 2481 N N . TYR A 1 318 ? 20.165 1.956 -6.031 1.00 5.77 318 TYR A N 1
ATOM 2482 C CA . TYR A 1 318 ? 20.482 0.935 -7.041 1.00 7.24 318 TYR A CA 1
ATOM 2483 C C . TYR A 1 318 ? 19.248 0.413 -7.788 1.00 9.52 318 TYR A C 1
ATOM 2484 O O . TYR A 1 318 ? 19.261 0.313 -9.009 1.00 8.21 318 TYR A O 1
ATOM 2493 N N . GLY A 1 319 ? 18.181 0.089 -7.070 1.00 7.24 319 GLY A N 1
ATOM 2494 C CA . GLY A 1 319 ? 16.945 -0.339 -7.723 1.00 10.31 319 GLY A CA 1
ATOM 2495 C C . GLY A 1 319 ? 16.388 0.691 -8.700 1.00 8.92 319 GLY A C 1
ATOM 2496 O O . GLY A 1 319 ? 16.154 0.380 -9.874 1.00 8.76 319 GLY A O 1
ATOM 2497 N N . PRO A 1 320 ? 16.190 1.940 -8.244 1.00 7.58 320 PRO A N 1
ATOM 2498 C CA . PRO A 1 320 ? 15.603 2.884 -9.191 1.00 7.58 320 PRO A CA 1
ATOM 2499 C C . PRO A 1 320 ? 16.537 3.235 -10.358 1.00 9.68 320 PRO A C 1
ATOM 2500 O O . PRO A 1 320 ? 16.073 3.318 -11.500 1.00 9.02 320 PRO A O 1
ATOM 2504 N N . LEU A 1 321 ? 17.825 3.414 -10.096 1.00 9.28 321 LEU A N 1
ATOM 2505 C CA . LEU A 1 321 ? 18.722 3.762 -11.193 1.00 8.48 321 LEU A CA 1
ATOM 2506 C C . LEU A 1 321 ? 18.862 2.597 -12.180 1.00 9.04 321 LEU A C 1
ATOM 2507 O O . LEU A 1 321 ? 18.947 2.826 -13.384 1.00 8.38 321 LEU A O 1
ATOM 2512 N N . ALA A 1 322 ? 18.864 1.354 -11.692 1.00 7.73 322 ALA A N 1
ATOM 2513 C CA . ALA A 1 322 ? 18.924 0.226 -12.627 1.00 9.09 322 ALA A CA 1
ATOM 2514 C C . ALA A 1 322 ? 17.745 0.282 -13.586 1.00 8.57 322 ALA A C 1
ATOM 2515 O O . ALA A 1 322 ? 17.903 0.000 -14.766 1.00 10.85 322 ALA A O 1
ATOM 2517 N N . CYS A 1 323 ? 16.578 0.679 -13.075 1.00 9.82 323 CYS A N 1
ATOM 2518 C CA . CYS A 1 323 ? 15.363 0.740 -13.890 1.00 8.19 323 CYS A CA 1
ATOM 2519 C C . CYS A 1 323 ? 15.196 2.029 -14.706 1.00 10.93 323 CYS A C 1
ATOM 2520 O O . CYS A 1 323 ? 14.230 2.150 -15.461 1.00 11.72 323 CYS A O 1
ATOM 2523 N N . GLY A 1 324 ? 16.126 2.975 -14.569 1.00 8.72 324 GLY A N 1
ATOM 2524 C CA . GLY A 1 324 ? 16.037 4.237 -15.289 1.00 10.65 324 GLY A CA 1
ATOM 2525 C C . GLY A 1 324 ? 15.084 5.251 -14.676 1.00 11.38 324 GLY A C 1
ATOM 2526 O O . GLY A 1 324 ? 14.651 6.195 -15.345 1.00 12.56 324 GLY A O 1
ATOM 2527 N N . ALA A 1 325 ? 14.770 5.071 -13.397 1.00 9.82 325 ALA A N 1
ATOM 2528 C CA . ALA A 1 325 ? 13.840 5.956 -12.701 1.00 10.93 325 ALA A CA 1
ATOM 2529 C C . ALA A 1 325 ? 14.451 7.302 -12.383 1.00 11.88 325 ALA A C 1
ATOM 2530 O O . ALA A 1 325 ? 15.676 7.456 -12.382 1.00 12.71 325 ALA A O 1
ATOM 2532 N N . THR A 1 326 ? 13.584 8.271 -12.097 1.00 10.66 326 THR A N 1
ATOM 2533 C CA . THR A 1 326 ? 14.001 9.512 -11.453 1.00 9.31 326 THR A CA 1
ATOM 2534 C C . THR A 1 326 ? 13.865 9.323 -9.940 1.00 10.83 326 THR A C 1
ATOM 2535 O O . THR A 1 326 ? 12.771 9.068 -9.446 1.00 9.35 326 THR A O 1
ATOM 2539 N N . THR A 1 327 ? 14.965 9.419 -9.209 1.00 7.58 327 THR A N 1
ATOM 2540 C CA . THR A 1 327 ? 14.927 9.165 -7.770 1.00 7.46 327 THR A CA 1
ATOM 2541 C C . THR A 1 327 ? 15.298 10.449 -7.014 1.00 9.67 327 THR A C 1
ATOM 2542 O O . THR A 1 327 ? 16.165 11.202 -7.441 1.00 11.20 327 THR A O 1
ATOM 2546 N N . LEU A 1 328 ? 14.592 10.708 -5.915 1.00 8.97 328 LEU A N 1
ATOM 2547 C CA . LEU A 1 328 ? 14.755 11.955 -5.173 1.00 9.93 328 LEU A CA 1
ATOM 2548 C C . LEU A 1 328 ? 15.570 11.734 -3.906 1.00 9.09 328 LEU A C 1
ATOM 2549 O O . LEU A 1 328 ? 15.243 10.880 -3.076 1.00 9.56 328 LEU A O 1
ATOM 2554 N N . MET A 1 329 ? 16.640 12.508 -3.790 1.00 7.14 329 MET A N 1
ATOM 2555 C CA . MET A 1 329 ? 17.475 12.530 -2.603 1.00 7.48 329 MET A CA 1
ATOM 2556 C C . MET A 1 329 ? 17.243 13.815 -1.826 1.00 9.02 329 MET A C 1
ATOM 2557 O O . MET A 1 329 ? 17.543 14.904 -2.325 1.00 10.47 329 MET A O 1
ATOM 2562 N N . PHE A 1 330 ? 16.727 13.677 -0.609 1.00 10.59 330 PHE A N 1
ATOM 2563 C CA . PHE A 1 330 ? 16.412 14.814 0.261 1.00 11.94 330 PHE A CA 1
ATOM 2564 C C . PHE A 1 330 ? 17.478 14.917 1.344 1.00 10.56 330 PHE A C 1
ATOM 2565 O O . PHE A 1 330 ? 17.790 13.930 2.005 1.00 12.23 330 PHE A O 1
ATOM 2573 N N . GLU A 1 331 ? 18.024 16.117 1.526 1.00 9.64 331 GLU A N 1
ATOM 2574 C CA . GLU A 1 331 ? 19.098 16.353 2.494 1.00 12.92 331 GLU A CA 1
ATOM 2575 C C . GLU A 1 331 ? 18.632 16.407 3.944 1.00 14.39 331 GLU A C 1
ATOM 2576 O O . GLU A 1 331 ? 19.388 16.063 4.850 1.00 12.10 331 GLU A O 1
ATOM 2582 N N . GLY A 1 332 ? 17.382 16.815 4.158 1.00 11.44 332 GLY A N 1
ATOM 2583 C CA . GLY A 1 332 ? 16.911 17.146 5.492 1.00 11.71 332 GLY A CA 1
ATOM 2584 C C . GLY A 1 332 ? 15.988 16.159 6.180 1.00 13.87 332 GLY A C 1
ATOM 2585 O O . GLY A 1 332 ? 16.132 14.928 6.054 1.00 10.96 332 GLY A O 1
ATOM 2586 N N . VAL A 1 333 ? 15.041 16.712 6.940 1.00 14.12 333 VAL A N 1
ATOM 2587 C CA . VAL A 1 333 ? 14.115 15.917 7.732 1.00 11.95 333 VAL A CA 1
ATOM 2588 C C . VAL A 1 333 ? 12.669 16.292 7.368 1.00 12.74 333 VAL A C 1
ATOM 2589 O O . VAL A 1 333 ? 12.419 17.399 6.897 1.00 13.44 333 VAL A O 1
ATOM 2593 N N . PRO A 1 334 ? 11.720 15.364 7.572 1.00 12.80 334 PRO A N 1
ATOM 2594 C CA . PRO A 1 334 ? 10.345 15.528 7.077 1.00 12.66 334 PRO A CA 1
ATOM 2595 C C . PRO A 1 334 ? 9.583 16.664 7.729 1.00 15.15 334 PRO A C 1
ATOM 2596 O O . PRO A 1 334 ? 8.569 17.094 7.171 1.00 14.85 334 PRO A O 1
ATOM 2600 N N . ASN A 1 335 ? 10.049 17.128 8.886 1.00 16.96 335 ASN A N 1
ATOM 2601 C CA . ASN A 1 335 ? 9.356 18.192 9.607 1.00 17.83 335 ASN A CA 1
ATOM 2602 C C . ASN A 1 335 ? 10.187 19.457 9.879 1.00 17.47 335 ASN A C 1
ATOM 2603 O O . ASN A 1 335 ? 9.919 20.180 10.837 1.00 18.73 335 ASN A O 1
ATOM 2608 N N . TRP A 1 336 ? 11.190 19.739 9.051 1.00 15.37 336 TRP A N 1
ATOM 2609 C CA . TRP A 1 336 ? 11.897 21.023 9.151 1.00 15.93 336 TRP A CA 1
ATOM 2610 C C . TRP A 1 336 ? 11.930 21.744 7.813 1.00 14.48 336 TRP A C 1
ATOM 2611 O O . TRP A 1 336 ? 12.342 21.167 6.802 1.00 12.13 336 TRP A O 1
ATOM 2622 N N . PRO A 1 337 ? 11.578 23.036 7.806 1.00 17.79 337 PRO A N 1
ATOM 2623 C CA . PRO A 1 337 ? 11.286 23.899 8.968 1.00 19.38 337 PRO A CA 1
ATOM 2624 C C . PRO A 1 337 ? 9.932 23.677 9.650 1.00 21.55 337 PRO A C 1
ATOM 2625 O O . PRO A 1 337 ? 9.779 24.088 10.805 1.00 21.57 337 PRO A O 1
ATOM 2629 N N . THR A 1 338 ? 8.968 23.067 8.966 1.00 18.13 338 THR A N 1
ATOM 2630 C CA . THR A 1 338 ? 7.639 22.853 9.556 1.00 19.67 338 THR A CA 1
ATOM 2631 C C . THR A 1 338 ? 7.175 21.416 9.295 1.00 20.02 338 THR A C 1
ATOM 2632 O O . THR A 1 338 ? 7.745 20.740 8.425 1.00 15.83 338 THR A O 1
ATOM 2636 N N . PRO A 1 339 ? 6.157 20.932 10.048 1.00 17.14 339 PRO A N 1
ATOM 2637 C CA . PRO A 1 339 ? 5.629 19.572 9.848 1.00 16.02 339 PRO A CA 1
ATOM 2638 C C . PRO A 1 339 ? 5.172 19.297 8.410 1.00 18.55 339 PRO A C 1
ATOM 2639 O O . PRO A 1 339 ? 5.054 18.139 8.014 1.00 15.35 339 PRO A O 1
ATOM 2643 N N . ALA A 1 340 ? 4.916 20.346 7.636 1.00 13.84 340 ALA A N 1
ATOM 2644 C CA . ALA A 1 340 ? 4.419 20.163 6.285 1.00 12.51 340 ALA A CA 1
ATOM 2645 C C . ALA A 1 340 ? 5.522 19.950 5.262 1.00 11.71 340 ALA A C 1
ATOM 2646 O O . ALA A 1 340 ? 5.227 19.795 4.079 1.00 13.95 340 ALA A O 1
ATOM 2648 N N . ARG A 1 341 ? 6.781 19.912 5.704 1.00 13.19 341 ARG A N 1
ATOM 2649 C CA . ARG A 1 341 ? 7.898 19.869 4.764 1.00 12.05 341 ARG A CA 1
ATOM 2650 C C . ARG A 1 341 ? 7.814 18.676 3.806 1.00 11.62 341 ARG A C 1
ATOM 2651 O O . ARG A 1 341 ? 7.972 18.850 2.605 1.00 10.92 341 ARG A O 1
ATOM 2659 N N . MET A 1 342 ? 7.554 17.479 4.326 1.00 11.35 342 MET A N 1
ATOM 2660 C CA . MET A 1 342 ? 7.524 16.288 3.455 1.00 10.52 342 MET A CA 1
ATOM 2661 C C . MET A 1 342 ? 6.521 16.453 2.303 1.00 10.75 342 MET A C 1
ATOM 2662 O O . MET A 1 342 ? 6.835 16.224 1.115 1.00 11.29 342 MET A O 1
ATOM 2667 N N . CYS A 1 343 ? 5.317 16.905 2.642 1.00 12.68 343 CYS A N 1
ATOM 2668 C CA . CYS A 1 343 ? 4.302 17.058 1.612 1.00 11.14 343 CYS A CA 1
ATOM 2669 C C . CYS A 1 343 ? 4.589 18.279 0.719 1.00 9.93 343 CYS A C 1
ATOM 2670 O O . CYS A 1 343 ? 4.220 18.299 -0.460 1.00 13.96 343 CYS A O 1
ATOM 2673 N N . GLN A 1 344 ? 5.307 19.266 1.253 1.00 11.85 344 GLN A N 1
ATOM 2674 C CA . GLN A 1 344 ? 5.780 20.360 0.409 1.00 14.04 344 GLN A CA 1
ATOM 2675 C C . GLN A 1 344 ? 6.772 19.859 -0.644 1.00 12.34 344 GLN A C 1
ATOM 2676 O O . GLN A 1 344 ? 6.741 20.304 -1.771 1.00 12.17 344 GLN A O 1
ATOM 2682 N N . VAL A 1 345 ? 7.646 18.929 -0.272 1.00 11.15 345 VAL A N 1
ATOM 2683 C CA . VAL A 1 345 ? 8.612 18.365 -1.218 1.00 13.88 345 VAL A CA 1
ATOM 2684 C C . VAL A 1 345 ? 7.875 17.546 -2.276 1.00 12.03 345 VAL A C 1
ATOM 2685 O O . VAL A 1 345 ? 8.182 17.630 -3.490 1.00 12.82 345 VAL A O 1
ATOM 2689 N N . VAL A 1 346 ? 6.885 16.782 -1.813 1.00 11.85 346 VAL A N 1
ATOM 2690 C CA . VAL A 1 346 ? 6.027 16.032 -2.734 1.00 11.96 346 VAL A CA 1
ATOM 2691 C C . VAL A 1 346 ? 5.417 16.950 -3.786 1.00 10.72 346 VAL A C 1
ATOM 2692 O O . VAL A 1 346 ? 5.450 16.657 -4.979 1.00 10.58 346 VAL A O 1
ATOM 2696 N N . ASP A 1 347 ? 4.845 18.064 -3.334 1.00 12.48 347 ASP A N 1
ATOM 2697 C CA . ASP A 1 347 ? 4.257 19.014 -4.272 1.00 14.45 347 ASP A CA 1
ATOM 2698 C C . ASP A 1 347 ? 5.296 19.660 -5.193 1.00 11.61 347 ASP A C 1
ATOM 2699 O O . ASP A 1 347 ? 5.099 19.758 -6.407 1.00 12.71 347 ASP A O 1
ATOM 2704 N N . LYS A 1 348 ? 6.399 20.097 -4.599 1.00 13.64 348 LYS A N 1
ATOM 2705 C CA . LYS A 1 348 ? 7.430 20.842 -5.302 1.00 13.23 348 LYS A CA 1
ATOM 2706 C C . LYS A 1 348 ? 7.971 20.035 -6.465 1.00 15.87 348 LYS A C 1
ATOM 2707 O O . LYS A 1 348 ? 8.195 20.566 -7.563 1.00 15.83 348 LYS A O 1
ATOM 2713 N N . HIS A 1 349 ? 8.155 18.738 -6.228 1.00 11.51 349 HIS A N 1
ATOM 2714 C CA . HIS A 1 349 ? 8.763 17.900 -7.258 1.00 15.39 349 HIS A CA 1
ATOM 2715 C C . HIS A 1 349 ? 7.797 16.921 -7.900 1.00 16.81 349 HIS A C 1
ATOM 2716 O O . HIS A 1 349 ? 8.219 16.042 -8.659 1.00 16.57 349 HIS A O 1
ATOM 2723 N N . GLN A 1 350 ? 6.511 17.089 -7.601 1.00 12.46 350 GLN A N 1
ATOM 2724 C CA . GLN A 1 350 ? 5.458 16.296 -8.205 1.00 13.43 350 GLN A CA 1
ATOM 2725 C C . GLN A 1 350 ? 5.753 14.812 -8.072 1.00 12.69 350 GLN A C 1
ATOM 2726 O O . GLN A 1 350 ? 5.679 14.071 -9.045 1.00 13.73 350 GLN A O 1
ATOM 2732 N N . VAL A 1 351 ? 6.080 14.407 -6.846 1.00 12.14 351 VAL A N 1
ATOM 2733 C CA . VAL A 1 351 ? 6.403 13.026 -6.520 1.00 11.14 351 VAL A CA 1
ATOM 2734 C C . VAL A 1 351 ? 5.194 12.124 -6.739 1.00 12.64 351 VAL A C 1
ATOM 2735 O O . VAL A 1 351 ? 4.080 12.445 -6.306 1.00 10.73 351 VAL A O 1
ATOM 2739 N N . ASN A 1 352 ? 5.412 11.006 -7.432 1.00 11.06 352 ASN A N 1
ATOM 2740 C CA . ASN A 1 352 ? 4.351 10.024 -7.685 1.00 13.08 352 ASN A CA 1
ATOM 2741 C C . ASN A 1 352 ? 4.366 8.828 -6.734 1.00 11.55 352 ASN A C 1
ATOM 2742 O O . ASN A 1 352 ? 3.320 8.228 -6.454 1.00 10.59 352 ASN A O 1
ATOM 2747 N N . ILE A 1 353 ? 5.552 8.473 -6.248 1.00 10.06 353 ILE A N 1
ATOM 2748 C CA . ILE A 1 353 ? 5.729 7.333 -5.350 1.00 9.85 353 ILE A CA 1
ATOM 2749 C C . ILE A 1 353 ? 6.491 7.799 -4.11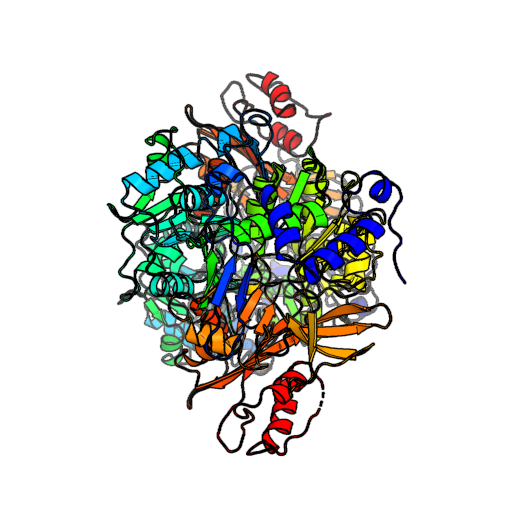4 1.00 8.06 353 ILE A C 1
ATOM 2750 O O . ILE A 1 353 ? 7.591 8.324 -4.243 1.00 9.56 353 ILE A O 1
ATOM 2755 N N . LEU A 1 354 ? 5.910 7.628 -2.932 1.00 9.49 354 LEU A N 1
ATOM 2756 C CA . LEU A 1 354 ? 6.563 8.037 -1.688 1.00 9.45 354 LEU A CA 1
ATOM 2757 C C . LEU A 1 354 ? 6.792 6.835 -0.788 1.00 9.91 354 LEU A C 1
ATOM 2758 O O . LEU A 1 354 ? 5.855 6.092 -0.475 1.00 9.63 354 LEU A O 1
ATOM 2763 N N . TYR A 1 355 ? 8.040 6.655 -0.370 1.00 10.62 355 TYR A N 1
ATOM 2764 C CA . TYR A 1 355 ? 8.454 5.490 0.411 1.00 11.49 355 TYR A CA 1
ATOM 2765 C C . TYR A 1 355 ? 9.140 5.984 1.675 1.00 7.31 355 TYR A C 1
ATOM 2766 O O . TYR A 1 355 ? 10.270 6.482 1.608 1.00 9.58 355 TYR A O 1
ATOM 2775 N N . THR A 1 356 ? 8.468 5.877 2.826 1.00 8.93 356 THR A N 1
ATOM 2776 C CA . THR A 1 356 ? 9.032 6.463 4.034 1.00 8.41 356 THR A CA 1
ATOM 2777 C C . THR A 1 356 ? 8.842 5.567 5.262 1.00 11.12 356 THR A C 1
ATOM 2778 O O . THR A 1 356 ? 8.363 4.442 5.151 1.00 11.75 356 THR A O 1
ATOM 2782 N N . ALA A 1 357 ? 9.289 6.042 6.420 1.00 11.24 357 ALA A N 1
ATOM 2783 C CA . ALA A 1 357 ? 9.381 5.193 7.613 1.00 14.55 357 ALA A CA 1
ATOM 2784 C C . ALA A 1 357 ? 8.243 5.436 8.588 1.00 11.82 357 ALA A C 1
ATOM 2785 O O . ALA A 1 357 ? 7.784 6.564 8.718 1.00 13.84 357 ALA A O 1
ATOM 2787 N N . PRO A 1 358 ? 7.800 4.378 9.289 1.00 11.71 358 PRO A N 1
ATOM 2788 C CA . PRO A 1 358 ? 6.763 4.529 10.321 1.00 12.35 358 PRO A CA 1
ATOM 2789 C C . PRO A 1 358 ? 7.108 5.570 11.386 1.00 10.58 358 PRO A C 1
ATOM 2790 O O . PRO A 1 358 ? 6.200 6.246 11.828 1.00 10.95 358 PRO A O 1
ATOM 2794 N N . THR A 1 359 ? 8.376 5.712 11.774 1.00 11.00 359 THR A N 1
ATOM 2795 C CA . THR A 1 359 ? 8.746 6.728 12.764 1.00 11.45 359 THR A CA 1
ATOM 2796 C C . THR A 1 359 ? 8.439 8.136 12.239 1.00 11.05 359 THR A C 1
ATOM 2797 O O . THR A 1 359 ? 7.900 8.972 12.969 1.00 12.71 359 THR A O 1
ATOM 2801 N N . ALA A 1 360 ? 8.747 8.374 10.960 1.00 11.38 360 ALA A N 1
ATOM 2802 C CA . ALA A 1 360 ? 8.442 9.643 10.310 1.00 11.86 360 ALA A CA 1
ATOM 2803 C C . ALA A 1 360 ? 6.929 9.870 10.237 1.00 14.66 360 ALA A C 1
ATOM 2804 O O . ALA A 1 360 ? 6.427 10.972 10.505 1.00 12.01 360 ALA A O 1
ATOM 2806 N N . ILE A 1 361 ? 6.212 8.812 9.860 1.00 11.30 361 ILE A N 1
ATOM 2807 C CA . ILE A 1 361 ? 4.757 8.868 9.767 1.00 10.21 361 ILE A CA 1
ATOM 2808 C C . ILE A 1 361 ? 4.163 9.224 11.130 1.00 13.30 361 ILE A C 1
ATOM 2809 O O . ILE A 1 361 ? 3.277 10.059 11.227 1.00 16.25 361 ILE A O 1
ATOM 2814 N N . ARG A 1 362 ? 4.678 8.617 12.188 1.00 12.17 362 ARG A N 1
ATOM 2815 C CA . ARG A 1 362 ? 4.160 8.873 13.523 1.00 12.03 362 ARG A CA 1
ATOM 2816 C C . ARG A 1 362 ? 4.507 10.279 14.018 1.00 12.46 362 ARG A C 1
ATOM 2817 O O . ARG A 1 362 ? 3.679 10.931 14.688 1.00 16.46 362 ARG A O 1
ATOM 2825 N N . ALA A 1 363 ? 5.700 10.761 13.673 1.00 14.42 363 ALA A N 1
ATOM 2826 C CA . ALA A 1 363 ? 6.082 12.127 14.044 1.00 13.44 363 ALA A CA 1
ATOM 2827 C C . ALA A 1 363 ? 5.196 13.156 13.336 1.00 18.15 363 ALA A C 1
ATOM 2828 O O . ALA A 1 363 ? 4.807 14.161 13.937 1.00 17.12 363 ALA A O 1
ATOM 2830 N N . LEU A 1 364 ? 4.856 12.913 12.071 1.00 12.92 364 LEU A N 1
ATOM 2831 C CA . LEU A 1 364 ? 3.927 13.824 11.386 1.00 14.20 364 LEU A CA 1
ATOM 2832 C C . LEU A 1 364 ? 2.486 13.719 11.936 1.00 17.18 364 LEU A C 1
ATOM 2833 O O . LEU A 1 364 ? 1.752 14.731 12.124 1.00 17.99 364 LEU A O 1
ATOM 2838 N N . MET A 1 365 ? 2.091 12.479 12.199 1.00 17.62 365 MET A N 1
ATOM 2839 C CA . MET A 1 365 ? 0.744 12.177 12.672 1.00 20.15 365 MET A CA 1
ATOM 2840 C C . MET A 1 365 ? 0.525 12.864 14.011 1.00 17.44 365 MET A C 1
ATOM 2841 O O . MET A 1 365 ? -0.592 13.273 14.337 1.00 18.87 365 MET A O 1
ATOM 2846 N N . ALA A 1 366 ? 1.594 13.005 14.784 1.00 17.94 366 ALA A N 1
ATOM 2847 C CA . ALA A 1 366 ? 1.482 13.719 16.064 1.00 19.33 366 ALA A CA 1
ATOM 2848 C C . ALA A 1 366 ? 1.173 15.206 15.864 1.00 20.44 366 ALA A C 1
ATOM 2849 O O . ALA A 1 366 ? 0.653 15.863 16.763 1.00 29.62 366 ALA A O 1
ATOM 2851 N N . GLU A 1 367 ? 1.503 15.736 14.691 1.00 17.75 367 GLU A N 1
ATOM 2852 C CA . GLU A 1 367 ? 1.230 17.131 14.368 1.00 18.47 367 GLU A CA 1
ATOM 2853 C C . GLU A 1 367 ? -0.121 17.261 13.695 1.00 23.56 367 GLU A C 1
ATOM 2854 O O . GLU A 1 367 ? -0.628 18.370 13.507 1.00 18.16 367 GLU A O 1
ATOM 2860 N N . GLY A 1 368 ? -0.675 16.124 13.290 1.00 21.49 368 GLY A N 1
ATOM 2861 C CA . GLY A 1 368 ? -2.026 16.133 12.746 1.00 18.83 368 GLY A CA 1
ATOM 2862 C C . GLY A 1 368 ? -2.092 16.848 11.406 1.00 26.35 368 GLY A C 1
ATOM 2863 O O . GLY A 1 368 ? -1.207 16.668 10.579 1.00 19.54 368 GLY A O 1
ATOM 2864 N N . ASP A 1 369 ? -3.115 17.678 11.190 1.00 19.92 369 ASP A N 1
ATOM 2865 C CA . ASP A 1 369 ? -3.309 18.301 9.882 1.00 19.09 369 ASP A CA 1
ATOM 2866 C C . ASP A 1 369 ? -2.230 19.337 9.558 1.00 17.44 369 ASP A C 1
ATOM 2867 O O . ASP A 1 369 ? -2.138 19.819 8.428 1.00 17.66 369 ASP A O 1
ATOM 2872 N N . LYS A 1 370 ? -1.398 19.676 10.538 1.00 18.38 370 LYS A N 1
ATOM 2873 C CA . LYS A 1 370 ? -0.299 20.589 10.263 1.00 17.08 370 LYS A CA 1
ATOM 2874 C C . LYS A 1 370 ? 0.722 19.917 9.343 1.00 16.18 370 LYS A C 1
ATOM 2875 O O . LYS A 1 370 ? 1.546 20.586 8.712 1.00 16.53 370 LYS A O 1
ATOM 2881 N N . ALA A 1 371 ? 0.644 18.592 9.264 1.00 18.05 371 ALA A N 1
ATOM 2882 C CA . ALA A 1 371 ? 1.497 17.820 8.370 1.00 15.60 371 ALA A CA 1
ATOM 2883 C C . ALA A 1 371 ? 1.105 18.001 6.908 1.00 14.08 371 ALA A C 1
ATOM 2884 O O . ALA A 1 371 ? 1.947 17.872 6.018 1.00 17.08 371 ALA A O 1
ATOM 2886 N N . ILE A 1 372 ? -0.161 18.326 6.647 1.00 14.92 372 ILE A N 1
ATOM 2887 C CA . ILE A 1 372 ? -0.614 18.427 5.253 1.00 14.76 372 ILE A CA 1
ATOM 2888 C C . ILE A 1 372 ? -1.112 19.821 4.894 1.00 18.93 372 ILE A C 1
ATOM 2889 O O . ILE A 1 372 ? -1.457 20.093 3.738 1.00 17.58 372 ILE A O 1
ATOM 2894 N N . GLU A 1 373 ? -1.128 20.697 5.891 1.00 19.41 373 GLU A N 1
ATOM 2895 C CA . GLU A 1 373 ? -1.662 22.043 5.744 1.00 20.60 373 GLU A CA 1
ATOM 2896 C C . GLU A 1 373 ? -0.991 22.788 4.597 1.00 18.51 373 GLU A C 1
ATOM 2897 O O . GLU A 1 373 ? 0.232 22.895 4.537 1.00 18.58 373 GLU A O 1
ATOM 2903 N N . GLY A 1 374 ? -1.803 23.264 3.660 1.00 20.26 374 GLY A N 1
ATOM 2904 C CA . GLY A 1 374 ? -1.304 24.054 2.553 1.00 20.20 374 GLY A CA 1
ATOM 2905 C C . GLY A 1 374 ? -0.719 23.253 1.412 1.00 23.43 374 GLY A C 1
ATOM 2906 O O . GLY A 1 374 ? -0.174 23.830 0.467 1.00 21.79 374 GLY A O 1
ATOM 2907 N N . THR A 1 375 ? -0.814 21.929 1.497 1.00 17.68 375 THR A N 1
ATOM 2908 C CA . THR A 1 375 ? -0.299 21.063 0.431 1.00 14.04 375 THR A CA 1
ATOM 2909 C C . THR A 1 375 ? -1.420 20.396 -0.350 1.00 18.12 375 THR A C 1
ATOM 2910 O O . THR A 1 375 ? -2.553 20.269 0.127 1.00 18.12 375 THR A O 1
ATOM 2914 N N . ASP A 1 376 ? -1.079 19.944 -1.548 1.00 13.82 376 ASP A N 1
ATOM 2915 C CA . ASP A 1 376 ? -2.039 19.359 -2.466 1.00 13.44 376 ASP A CA 1
ATOM 2916 C C . ASP A 1 376 ? -1.959 17.832 -2.505 1.00 13.25 376 ASP A C 1
ATOM 2917 O O . ASP A 1 376 ? -2.973 17.151 -2.364 1.00 15.15 376 ASP A O 1
ATOM 2922 N N . ARG A 1 377 ? -0.748 17.306 -2.699 1.00 13.92 377 ARG A N 1
ATOM 2923 C CA . ARG A 1 377 ? -0.470 15.857 -2.659 1.00 15.52 377 ARG A CA 1
ATOM 2924 C C . ARG A 1 377 ? -1.081 15.033 -3.805 1.00 13.38 377 ARG A C 1
ATOM 2925 O O . ARG A 1 377 ? -0.977 13.811 -3.797 1.00 14.80 377 ARG A O 1
ATOM 2933 N N . SER A 1 378 ? -1.707 15.677 -4.786 1.00 13.89 378 SER A N 1
ATOM 2934 C CA . SER A 1 378 ? -2.409 14.927 -5.828 1.00 15.30 378 SER A CA 1
ATOM 2935 C C . SER A 1 378 ? -1.494 14.183 -6.785 1.00 14.63 378 SER A C 1
ATOM 2936 O O . SER A 1 378 ? -1.971 13.346 -7.538 1.00 15.14 378 SER A O 1
ATOM 2939 N N . SER A 1 379 ? -0.195 14.483 -6.787 1.00 11.92 379 SER A N 1
ATOM 2940 C CA . SER A 1 379 ? 0.699 13.774 -7.709 1.00 14.05 379 SER A CA 1
ATOM 2941 C C . SER A 1 379 ? 0.939 12.339 -7.231 1.00 10.14 379 SER A C 1
ATOM 2942 O O . SER A 1 379 ? 1.311 11.470 -8.022 1.00 12.48 379 SER A O 1
ATOM 2945 N N . LEU A 1 380 ? 0.711 12.085 -5.943 1.00 11.76 380 LEU A N 1
ATOM 2946 C CA . LEU A 1 380 ? 0.946 10.744 -5.397 1.00 10.86 380 LEU A CA 1
ATOM 2947 C C . LEU A 1 380 ? 0.007 9.693 -5.973 1.00 12.88 380 LEU A C 1
ATOM 2948 O O . LEU A 1 380 ? -1.193 9.940 -6.129 1.00 12.49 380 LEU A O 1
ATOM 2953 N N . ARG A 1 381 ? 0.562 8.521 -6.285 1.00 12.94 381 ARG A N 1
ATOM 2954 C CA . ARG A 1 381 ? -0.234 7.367 -6.728 1.00 14.61 381 ARG A CA 1
ATOM 2955 C C . ARG A 1 381 ? 0.018 6.131 -5.879 1.00 12.44 381 ARG A C 1
ATOM 2956 O O . ARG A 1 381 ? -0.860 5.283 -5.710 1.00 11.34 381 ARG A O 1
ATOM 2964 N N . ILE A 1 382 ? 1.238 6.012 -5.372 1.00 10.12 382 ILE A N 1
ATOM 2965 C CA A ILE A 1 382 ? 1.662 4.841 -4.606 0.51 10.14 382 ILE A CA 1
ATOM 2966 C CA B ILE A 1 382 ? 1.608 4.851 -4.576 0.49 10.12 382 ILE A CA 1
ATOM 2967 C C . ILE A 1 382 ? 2.409 5.287 -3.355 1.00 10.77 382 ILE A C 1
ATOM 2968 O O . ILE A 1 382 ? 3.265 6.183 -3.434 1.00 9.88 382 ILE A O 1
ATOM 2977 N N . LEU A 1 383 ? 2.100 4.663 -2.221 1.00 9.71 383 LEU A N 1
ATOM 2978 C CA . LEU A 1 383 ? 2.787 4.938 -0.972 1.00 9.89 383 LEU A CA 1
ATOM 2979 C C . LEU A 1 383 ? 3.448 3.678 -0.480 1.00 11.00 383 LEU A C 1
ATOM 2980 O O . LEU A 1 383 ? 3.027 2.571 -0.829 1.00 9.53 383 LEU A O 1
ATOM 2985 N N . GLY A 1 384 ? 4.465 3.838 0.360 1.00 8.63 384 GLY A N 1
ATOM 2986 C CA . GLY A 1 384 ? 5.082 2.672 0.963 1.00 8.29 384 GLY A CA 1
ATOM 2987 C C . GLY A 1 384 ? 5.651 2.999 2.326 1.00 8.09 384 GLY A C 1
ATOM 2988 O O . GLY A 1 384 ? 5.945 4.157 2.618 1.00 7.99 384 GLY A O 1
ATOM 2989 N N . SER A 1 385 ? 5.796 1.953 3.134 1.00 8.33 385 SER A N 1
ATOM 2990 C CA . SER A 1 385 ? 6.333 2.038 4.482 1.00 6.64 385 SER A CA 1
ATOM 2991 C C . SER A 1 385 ? 7.492 1.066 4.660 1.00 10.18 385 SER A C 1
ATOM 2992 O O . SER A 1 385 ? 7.383 -0.100 4.287 1.00 10.83 385 SER A O 1
ATOM 2995 N N . VAL A 1 386 ? 8.564 1.537 5.286 1.00 11.99 386 VAL A N 1
ATOM 2996 C CA . VAL A 1 386 ? 9.799 0.764 5.394 1.00 14.63 386 VAL A CA 1
ATOM 2997 C C . VAL A 1 386 ? 10.444 0.765 6.778 1.00 15.31 386 VAL A C 1
ATOM 2998 O O . VAL A 1 386 ? 10.458 1.787 7.458 1.00 13.12 386 VAL A O 1
ATOM 3002 N N . GLY A 1 387 ? 10.971 -0.388 7.182 1.00 15.18 387 GLY A N 1
ATOM 3003 C CA . GLY A 1 387 ? 12.047 -0.422 8.164 1.00 13.73 387 GLY A CA 1
ATOM 3004 C C . GLY A 1 387 ? 11.705 -0.796 9.589 1.00 19.13 387 GLY A C 1
ATOM 3005 O O . GLY A 1 387 ? 12.597 -0.951 10.416 1.00 11.79 387 GLY A O 1
ATOM 3006 N N . GLU A 1 388 ? 10.418 -0.932 9.880 1.00 13.08 388 GLU A N 1
ATOM 3007 C CA . GLU A 1 388 ? 9.963 -1.213 11.236 1.00 13.08 388 GLU A CA 1
ATOM 3008 C C . GLU A 1 388 ? 8.479 -1.543 11.198 1.00 14.46 388 GLU A C 1
ATOM 3009 O O . GLU A 1 388 ? 7.812 -1.290 10.193 1.00 14.18 388 GLU A O 1
ATOM 3015 N N . PRO A 1 389 ? 7.953 -2.117 12.288 1.00 17.03 389 PRO A N 1
ATOM 3016 C CA . PRO A 1 389 ? 6.516 -2.380 12.314 1.00 18.56 389 PRO A CA 1
ATOM 3017 C C . PRO A 1 389 ? 5.728 -1.080 12.208 1.00 15.37 389 PRO A C 1
ATOM 3018 O O . PRO A 1 389 ? 6.191 -0.041 12.664 1.00 19.85 389 PRO A O 1
ATOM 3022 N N . ILE A 1 390 ? 4.576 -1.132 11.557 1.00 19.20 390 ILE A N 1
ATOM 3023 C CA . ILE A 1 390 ? 3.670 0.003 11.559 1.00 16.67 390 ILE A CA 1
ATOM 3024 C C . ILE A 1 390 ? 2.307 -0.481 12.054 1.00 16.91 390 ILE A C 1
ATOM 3025 O O . ILE A 1 390 ? 1.799 -1.499 11.602 1.00 18.88 390 ILE A O 1
ATOM 3030 N N . ASN A 1 391 ? 1.741 0.214 13.031 1.00 15.90 391 ASN A N 1
ATOM 3031 C CA . ASN A 1 391 ? 0.476 -0.253 13.588 1.00 18.86 391 ASN A CA 1
ATOM 3032 C C . ASN A 1 391 ? -0.674 0.208 12.697 1.00 18.33 391 ASN A C 1
ATOM 3033 O O . ASN A 1 391 ? -0.496 1.117 11.885 1.00 18.57 391 ASN A O 1
ATOM 3038 N N . PRO A 1 392 ? -1.844 -0.444 12.810 1.00 19.04 392 PRO A N 1
ATOM 3039 C CA . PRO A 1 392 ? -2.947 -0.096 11.910 1.00 16.51 392 PRO A CA 1
ATOM 3040 C C . PRO A 1 392 ? -3.331 1.386 11.935 1.00 21.13 392 PRO A C 1
ATOM 3041 O O . PRO A 1 392 ? -3.648 1.919 10.876 1.00 20.60 392 PRO A O 1
ATOM 3045 N N . GLU A 1 393 ? -3.276 2.038 13.093 1.00 19.46 393 GLU A N 1
ATOM 3046 C CA . GLU A 1 393 ? -3.681 3.440 13.192 1.00 21.27 393 GLU A CA 1
ATOM 3047 C C . GLU A 1 393 ? -2.787 4.354 12.353 1.00 18.93 393 GLU A C 1
ATOM 3048 O O . GLU A 1 393 ? -3.273 5.227 11.627 1.00 17.65 393 GLU A O 1
ATOM 3054 N N . ALA A 1 394 ? -1.476 4.141 12.457 1.00 16.98 394 ALA A N 1
ATOM 3055 C CA . ALA A 1 394 ? -0.512 4.932 11.706 1.00 13.99 394 ALA A CA 1
ATOM 3056 C C . ALA A 1 394 ? -0.644 4.660 10.215 1.00 12.21 394 ALA A C 1
ATOM 3057 O O . ALA A 1 394 ? -0.616 5.586 9.405 1.00 12.97 394 ALA A O 1
ATOM 3059 N N . TRP A 1 395 ? -0.770 3.381 9.864 1.00 12.92 395 TRP A N 1
ATOM 3060 C CA . TRP A 1 395 ? -1.006 2.975 8.475 1.00 14.74 395 TRP A CA 1
ATOM 3061 C C . TRP A 1 395 ? -2.212 3.705 7.893 1.00 13.31 395 TRP A C 1
ATOM 3062 O O . TRP A 1 395 ? -2.136 4.278 6.814 1.00 12.72 395 TRP A O 1
ATOM 3073 N N . GLU A 1 396 ? -3.320 3.701 8.633 1.00 15.53 396 GLU A N 1
ATOM 3074 C CA . GLU A 1 396 ? -4.558 4.325 8.160 1.00 18.85 396 GLU A CA 1
ATOM 3075 C C . GLU A 1 396 ? -4.405 5.831 8.053 1.00 16.82 396 GLU A C 1
ATOM 3076 O O . GLU A 1 396 ? -4.923 6.441 7.120 1.00 17.80 396 GLU A O 1
ATOM 3082 N N . TRP A 1 397 ? -3.691 6.442 8.997 1.00 14.40 397 TRP A N 1
ATOM 3083 C CA . TRP A 1 397 ? -3.487 7.890 8.932 1.00 14.05 397 TRP A CA 1
ATOM 3084 C C . TRP A 1 397 ? -2.658 8.243 7.686 1.00 15.89 397 TRP A C 1
ATOM 3085 O O . TRP A 1 397 ? -2.958 9.182 6.977 1.00 13.01 397 TRP A O 1
ATOM 3096 N N . TYR A 1 398 ? -1.619 7.468 7.420 1.00 13.20 398 TYR A N 1
ATOM 3097 C CA . TYR A 1 398 ? -0.833 7.630 6.199 1.00 8.27 398 TYR A CA 1
ATOM 3098 C C . TYR A 1 398 ? -1.692 7.492 4.940 1.00 11.42 398 TYR A C 1
ATOM 3099 O O . TYR A 1 398 ? -1.633 8.331 4.034 1.00 12.00 398 TYR A O 1
ATOM 3108 N N . TRP A 1 399 ? -2.481 6.421 4.901 1.00 10.61 399 TRP A N 1
ATOM 3109 C CA . TRP A 1 399 ? -3.279 6.091 3.735 1.00 12.45 399 TRP A CA 1
ATOM 3110 C C . TRP A 1 399 ? -4.303 7.190 3.471 1.00 12.55 399 TRP A C 1
ATOM 3111 O O . TRP A 1 399 ? -4.577 7.544 2.319 1.00 13.76 399 TRP A O 1
ATOM 3122 N N . LYS A 1 400 ? -4.844 7.751 4.550 1.00 12.35 400 LYS A N 1
ATOM 3123 C CA . LYS A 1 400 ? -5.924 8.732 4.429 1.00 15.50 400 LYS A CA 1
ATOM 3124 C C . LYS A 1 400 ? -5.418 10.150 4.204 1.00 16.59 400 LYS A C 1
ATOM 3125 O O . LYS A 1 400 ? -5.866 10.849 3.301 1.00 15.54 400 LYS A O 1
ATOM 3131 N N . LYS A 1 401 ? -4.489 10.588 5.044 1.00 13.55 401 LYS A N 1
ATOM 3132 C CA . LYS A 1 401 ? -4.022 11.962 5.022 1.00 15.94 401 LYS A CA 1
ATOM 3133 C C . LYS A 1 401 ? -2.963 12.221 3.967 1.00 15.91 401 LYS A C 1
ATOM 3134 O O . LYS A 1 401 ? -2.992 13.253 3.313 1.00 15.23 401 LYS A O 1
ATOM 3140 N N . ILE A 1 402 ? -2.004 11.313 3.811 1.00 12.73 402 ILE A N 1
ATOM 3141 C CA . ILE A 1 402 ? -0.980 11.540 2.793 1.00 12.88 402 ILE A CA 1
ATOM 3142 C C . ILE A 1 402 ? -1.458 11.082 1.417 1.00 12.82 402 ILE A C 1
ATOM 3143 O O . ILE A 1 402 ? -1.276 11.781 0.423 1.00 13.50 402 ILE A O 1
ATOM 3148 N N . GLY A 1 403 ? -2.091 9.918 1.374 1.00 10.41 403 GLY A N 1
ATOM 3149 C CA . GLY A 1 403 ? -2.523 9.329 0.118 1.00 10.83 403 GLY A CA 1
ATOM 3150 C C . GLY A 1 403 ? -3.946 9.674 -0.301 1.00 13.27 403 GLY A C 1
ATOM 3151 O O . GLY A 1 403 ? -4.376 9.289 -1.388 1.00 12.32 403 GLY A O 1
ATOM 3152 N N . LYS A 1 404 ? -4.667 10.390 0.560 1.00 14.28 404 LYS A N 1
ATOM 3153 C CA . LYS A 1 404 ? -6.026 10.859 0.258 1.00 13.50 404 LYS A CA 1
ATOM 3154 C C . LYS A 1 404 ? -6.981 9.714 -0.071 1.00 17.31 404 LYS A C 1
ATOM 3155 O O . LYS A 1 404 ? -7.945 9.894 -0.823 1.00 16.44 404 LYS A O 1
ATOM 3161 N N . GLU A 1 405 ? -6.716 8.550 0.527 1.00 14.97 405 GLU A N 1
ATOM 3162 C CA . GLU A 1 405 ? -7.488 7.317 0.327 1.00 14.08 405 GLU A CA 1
ATOM 3163 C C . GLU A 1 405 ? -7.467 6.806 -1.112 1.00 15.40 405 GLU A C 1
ATOM 3164 O O . GLU A 1 405 ? -8.262 5.940 -1.470 1.00 19.84 405 GLU A O 1
ATOM 3170 N N . LYS A 1 406 ? -6.537 7.304 -1.922 1.00 13.70 406 LYS A N 1
ATOM 3171 C CA . LYS A 1 406 ? -6.461 6.916 -3.328 1.00 12.23 406 LYS A CA 1
ATOM 3172 C C . LYS A 1 406 ? -5.251 6.038 -3.645 1.00 13.32 406 LYS A C 1
ATOM 3173 O O . LYS A 1 406 ? -5.158 5.497 -4.736 1.00 12.86 406 LYS A O 1
ATOM 3179 N N . CYS A 1 407 ? -4.330 5.913 -2.691 1.00 12.79 407 CYS A N 1
ATOM 3180 C CA . CYS A 1 407 ? -3.035 5.278 -2.960 1.00 12.25 407 CYS A CA 1
ATOM 3181 C C . CYS A 1 407 ? -2.798 3.991 -2.184 1.00 11.00 407 CYS A C 1
ATOM 3182 O O . CYS A 1 407 ? -2.785 4.009 -0.959 1.00 11.23 407 CYS A O 1
ATOM 3185 N N . PRO A 1 408 ? -2.563 2.873 -2.889 1.00 9.80 408 PRO A N 1
ATOM 3186 C CA . PRO A 1 408 ? -2.122 1.692 -2.146 1.00 12.29 408 PRO A CA 1
ATOM 3187 C C . PRO A 1 408 ? -0.875 1.996 -1.332 1.00 12.07 408 PRO A C 1
ATOM 3188 O O . PRO A 1 408 ? -0.045 2.781 -1.773 1.00 11.92 408 PRO A O 1
ATOM 3192 N N . VAL A 1 409 ? -0.789 1.399 -0.149 1.00 11.73 409 VAL A N 1
ATOM 3193 C CA . VAL A 1 409 ? 0.404 1.472 0.690 1.00 10.15 409 VAL A CA 1
ATOM 3194 C C . VAL A 1 409 ? 1.093 0.133 0.658 1.00 10.72 409 VAL A C 1
ATOM 3195 O O . VAL A 1 409 ? 0.472 -0.888 0.960 1.00 11.68 409 VAL A O 1
ATOM 3199 N N . VAL A 1 410 ? 2.369 0.122 0.288 1.00 9.45 410 VAL A N 1
ATOM 3200 C CA . VAL A 1 410 ? 3.125 -1.114 0.353 1.00 9.32 410 VAL A CA 1
ATOM 3201 C C . VAL A 1 410 ? 3.996 -1.141 1.621 1.00 10.37 410 VAL A C 1
ATOM 3202 O O . VAL A 1 410 ? 4.991 -0.413 1.760 1.00 9.68 410 VAL A O 1
ATOM 3206 N N . ASP A 1 411 ? 3.578 -1.978 2.563 1.00 8.99 411 ASP A N 1
ATOM 3207 C CA . ASP A 1 411 ? 4.307 -2.188 3.808 1.00 12.22 411 ASP A CA 1
ATOM 3208 C C . ASP A 1 411 ? 5.298 -3.312 3.560 1.00 9.82 411 ASP A C 1
ATOM 3209 O O . ASP A 1 411 ? 4.930 -4.491 3.559 1.00 11.22 411 ASP A O 1
ATOM 3214 N N . THR A 1 412 ? 6.552 -2.945 3.326 1.00 9.87 412 THR A N 1
ATOM 3215 C CA . THR A 1 412 ? 7.556 -3.901 2.861 1.00 9.43 412 THR A CA 1
ATOM 3216 C C . THR A 1 412 ? 8.369 -4.470 4.019 1.00 11.85 412 THR A C 1
ATOM 3217 O O . THR A 1 412 ? 9.090 -3.719 4.688 1.00 13.83 412 THR A O 1
ATOM 3221 N N . TRP A 1 413 ? 8.274 -5.783 4.253 1.00 7.91 413 TRP A N 1
ATOM 3222 C CA . TRP A 1 413 ? 9.167 -6.413 5.225 1.00 10.71 413 TRP A CA 1
ATOM 3223 C C . TRP A 1 413 ? 10.381 -7.013 4.524 1.00 7.87 413 TRP A C 1
ATOM 3224 O O . TRP A 1 413 ? 10.237 -7.722 3.537 1.00 7.38 413 TRP A O 1
ATOM 3235 N N . TRP A 1 414 ? 11.564 -6.729 5.065 1.00 8.27 414 TRP A N 1
ATOM 3236 C CA . TRP A 1 414 ? 12.825 -7.274 4.585 1.00 9.01 414 TRP A CA 1
ATOM 3237 C C . TRP A 1 414 ? 13.908 -6.858 5.566 1.00 7.80 414 TRP A C 1
ATOM 3238 O O . TRP A 1 414 ? 13.606 -6.240 6.586 1.00 7.56 414 TRP A O 1
ATOM 3249 N N . GLN A 1 415 ? 15.159 -7.225 5.289 1.00 6.70 415 GLN A N 1
ATOM 3250 C CA . GLN A 1 415 ? 16.258 -6.971 6.230 1.00 7.59 415 GLN A CA 1
ATOM 3251 C C . GLN A 1 415 ? 17.548 -6.681 5.501 1.00 8.93 415 GLN A C 1
ATOM 3252 O O . GLN A 1 415 ? 17.664 -6.956 4.314 1.00 7.25 415 GLN A O 1
ATOM 3258 N N . THR A 1 416 ? 18.532 -6.149 6.223 1.00 7.18 416 THR A N 1
ATOM 3259 C CA . THR A 1 416 ? 19.834 -5.880 5.607 1.00 5.60 416 THR A CA 1
ATOM 3260 C C . THR A 1 416 ? 20.374 -7.147 4.952 1.00 9.29 416 THR A C 1
ATOM 3261 O O . THR A 1 416 ? 20.931 -7.111 3.847 1.00 8.28 416 THR A O 1
ATOM 3265 N N . GLU A 1 417 ? 20.173 -8.280 5.616 1.00 6.94 417 GLU A N 1
ATOM 3266 C CA . GLU A 1 417 ? 20.702 -9.538 5.095 1.00 9.28 417 GLU A CA 1
ATOM 3267 C C . GLU A 1 417 ? 19.882 -10.140 3.952 1.00 8.27 417 GLU A C 1
ATOM 3268 O O . GLU A 1 417 ? 20.256 -11.194 3.424 1.00 8.81 417 GLU A O 1
ATOM 3274 N N . THR A 1 418 ? 18.776 -9.503 3.568 1.00 8.03 418 THR A N 1
ATOM 3275 C CA . THR A 1 418 ? 17.955 -10.075 2.494 1.00 6.90 418 THR A CA 1
ATOM 3276 C C . THR A 1 418 ? 18.070 -9.285 1.179 1.00 11.09 418 THR A C 1
ATOM 3277 O O . THR A 1 418 ? 17.533 -9.708 0.153 1.00 8.19 418 THR A O 1
ATOM 3281 N N . GLY A 1 419 ? 18.754 -8.138 1.208 1.00 8.80 419 GLY A N 1
ATOM 3282 C CA . GLY A 1 419 ? 19.054 -7.393 -0.010 1.00 7.55 419 GLY A CA 1
ATOM 3283 C C . GLY A 1 419 ? 17.904 -6.588 -0.592 1.00 7.95 419 GLY A C 1
ATOM 3284 O O . GLY A 1 419 ? 18.105 -5.477 -1.077 1.00 8.17 419 GLY A O 1
ATOM 3285 N N . GLY A 1 420 ? 16.700 -7.159 -0.551 1.00 8.05 420 GLY A N 1
ATOM 3286 C CA . GLY A 1 420 ? 15.510 -6.508 -1.066 1.00 8.10 420 GLY A CA 1
ATOM 3287 C C . GLY A 1 420 ? 14.243 -7.059 -0.421 1.00 6.37 420 GLY A C 1
ATOM 3288 O O . GLY A 1 420 ? 14.306 -7.935 0.448 1.00 5.86 420 GLY A O 1
ATOM 3289 N N . PHE A 1 421 ? 13.104 -6.518 -0.846 1.00 8.68 421 PHE A N 1
ATOM 3290 C CA . PHE A 1 421 ? 11.792 -6.852 -0.296 1.00 8.36 421 PHE A CA 1
ATOM 3291 C C . PHE A 1 421 ? 11.550 -8.348 -0.235 1.00 8.55 421 PHE A C 1
ATOM 3292 O O . PHE A 1 421 ? 11.888 -9.075 -1.172 1.00 8.23 421 PHE A O 1
ATOM 3300 N N . MET A 1 422 ? 10.910 -8.794 0.845 1.00 8.43 422 MET A N 1
ATOM 3301 C CA . MET A 1 422 ? 10.692 -10.222 1.060 1.00 9.26 422 MET A CA 1
ATOM 3302 C C . MET A 1 422 ? 9.218 -10.563 1.197 1.00 9.40 422 MET A C 1
ATOM 3303 O O . MET A 1 422 ? 8.737 -11.521 0.608 1.00 8.87 422 MET A O 1
ATOM 3308 N N . ILE A 1 423 ? 8.513 -9.791 2.011 1.00 7.73 423 ILE A N 1
ATOM 3309 C CA . ILE A 1 423 ? 7.067 -9.960 2.148 1.00 7.58 423 ILE A CA 1
ATOM 3310 C C . ILE A 1 423 ? 6.469 -8.579 1.965 1.00 8.55 423 ILE A C 1
ATOM 3311 O O . ILE A 1 423 ? 6.833 -7.658 2.686 1.00 8.80 423 ILE A O 1
ATOM 3316 N N . THR A 1 424 ? 5.554 -8.424 1.010 1.00 7.85 424 THR A N 1
ATOM 3317 C CA . THR A 1 424 ? 5.137 -7.085 0.604 1.00 9.05 424 THR A CA 1
ATOM 3318 C C . THR A 1 424 ? 3.930 -7.166 -0.301 1.00 8.38 424 THR A C 1
ATOM 3319 O O . THR A 1 424 ? 3.819 -8.100 -1.076 1.00 8.87 424 THR A O 1
ATOM 3323 N N . PRO A 1 425 ? 3.028 -6.176 -0.220 1.00 7.48 425 PRO A N 1
ATOM 3324 C CA . PRO A 1 425 ? 2.000 -6.199 -1.261 1.00 7.88 425 PRO A CA 1
ATOM 3325 C C . PRO A 1 425 ? 2.588 -5.787 -2.597 1.00 10.19 425 PRO A C 1
ATOM 3326 O O . PRO A 1 425 ? 3.667 -5.196 -2.640 1.00 9.25 425 PRO A O 1
ATOM 3330 N N . LEU A 1 426 ? 1.889 -6.130 -3.677 1.00 11.50 426 LEU A N 1
ATOM 3331 C CA . LEU A 1 426 ? 2.097 -5.479 -4.952 1.00 10.61 426 LEU A CA 1
ATOM 3332 C C . LEU A 1 426 ? 0.808 -4.697 -5.193 1.00 9.81 426 LEU A C 1
ATOM 3333 O O . LEU A 1 426 ? -0.271 -5.233 -4.999 1.00 10.42 426 LEU A O 1
ATOM 3338 N N . PRO A 1 427 ? 0.923 -3.423 -5.582 1.00 9.05 427 PRO A N 1
ATOM 3339 C CA . PRO A 1 427 ? -0.210 -2.487 -5.539 1.00 8.27 427 PRO A CA 1
ATOM 3340 C C . PRO A 1 427 ? -1.388 -2.893 -6.433 1.00 9.59 427 PRO A C 1
ATOM 3341 O O . PRO A 1 427 ? -2.527 -2.629 -6.064 1.00 12.08 427 PRO A O 1
ATOM 3345 N N . GLY A 1 428 ? -1.110 -3.510 -7.581 1.00 10.02 428 GLY A N 1
ATOM 3346 C CA . GLY A 1 428 ? -2.171 -3.956 -8.475 1.00 10.40 428 GLY A CA 1
ATOM 3347 C C . GLY A 1 428 ? -2.561 -5.421 -8.329 1.00 13.56 428 GLY A C 1
ATOM 3348 O O . GLY A 1 428 ? -3.422 -5.906 -9.065 1.00 12.34 428 GLY A O 1
ATOM 3349 N N . ALA A 1 429 ? -1.951 -6.134 -7.383 1.00 9.37 429 ALA A N 1
ATOM 3350 C CA . ALA A 1 429 ? -2.188 -7.575 -7.278 1.00 9.51 429 ALA A CA 1
ATOM 3351 C C . ALA A 1 429 ? -2.779 -8.016 -5.948 1.00 11.98 429 ALA A C 1
ATOM 3352 O O . ALA A 1 429 ? -3.438 -9.051 -5.871 1.00 12.87 429 ALA A O 1
ATOM 3354 N N . ILE A 1 430 ? -2.527 -7.249 -4.893 1.00 10.32 430 ILE A N 1
ATOM 3355 C CA . ILE A 1 430 ? -2.808 -7.729 -3.556 1.00 9.79 430 ILE A CA 1
ATOM 3356 C C . ILE A 1 430 ? -3.658 -6.716 -2.800 1.00 12.56 430 ILE A C 1
ATOM 3357 O O . ILE A 1 430 ? -3.264 -5.554 -2.672 1.00 12.20 430 ILE A O 1
ATOM 3362 N N . GLU A 1 431 ? -4.819 -7.151 -2.306 1.00 13.31 431 GLU A N 1
ATOM 3363 C CA . GLU A 1 431 ? -5.672 -6.282 -1.492 1.00 12.74 431 GLU A CA 1
ATOM 3364 C C . GLU A 1 431 ? -5.035 -6.065 -0.119 1.00 12.12 431 GLU A C 1
ATOM 3365 O O . GLU A 1 431 ? -4.391 -6.960 0.417 1.00 13.60 431 GLU A O 1
ATOM 3371 N N . LEU A 1 432 ? -5.231 -4.880 0.452 1.00 11.83 432 LEU A N 1
ATOM 3372 C CA . LEU A 1 432 ? -4.417 -4.464 1.593 1.00 10.74 432 LEU A CA 1
ATOM 3373 C C . LEU A 1 432 ? -5.108 -4.592 2.948 1.00 16.11 432 LEU A C 1
ATOM 3374 O O . LEU A 1 432 ? -6.308 -4.325 3.079 1.00 15.67 432 LEU A O 1
ATOM 3379 N N . LYS A 1 433 ? -4.342 -4.975 3.964 1.00 14.14 433 LYS A N 1
ATOM 3380 C CA . LYS A 1 433 ? -4.788 -4.860 5.355 1.00 10.57 433 LYS A CA 1
ATOM 3381 C C . LYS A 1 433 ? -3.859 -3.887 6.082 1.00 14.86 433 LYS A C 1
ATOM 3382 O O . LYS A 1 433 ? -2.638 -4.021 5.995 1.00 11.91 433 LYS A O 1
ATOM 3388 N N . ALA A 1 434 ? -4.433 -2.913 6.786 1.00 13.54 434 ALA A N 1
ATOM 3389 C CA . ALA A 1 434 ? -3.635 -1.948 7.560 1.00 11.83 434 ALA A CA 1
ATOM 3390 C C . ALA A 1 434 ? -2.721 -2.636 8.578 1.00 15.12 434 ALA A C 1
ATOM 3391 O O . ALA A 1 434 ? -3.196 -3.292 9.514 1.00 14.07 434 ALA A O 1
ATOM 3393 N N . GLY A 1 435 ? -1.414 -2.471 8.404 1.00 11.83 435 GLY A N 1
ATOM 3394 C CA . GLY A 1 435 ? -0.446 -3.033 9.328 1.00 13.91 435 GLY A CA 1
ATOM 3395 C C . GLY A 1 435 ? 0.145 -4.381 8.933 1.00 13.41 435 GLY A C 1
ATOM 3396 O O . GLY A 1 435 ? 0.972 -4.922 9.662 1.00 11.79 435 GLY A O 1
ATOM 3397 N N . SER A 1 436 ? -0.269 -4.920 7.785 1.00 12.69 436 SER A N 1
ATOM 3398 C CA . SER A 1 436 ? 0.202 -6.230 7.312 1.00 12.85 436 SER A CA 1
ATOM 3399 C C . SER A 1 436 ? 1.142 -6.135 6.108 1.00 9.88 436 SER A C 1
ATOM 3400 O O . SER A 1 436 ? 0.847 -5.428 5.145 1.00 13.28 436 SER A O 1
ATOM 3403 N N . ALA A 1 437 ? 2.258 -6.867 6.142 1.00 9.82 437 ALA A N 1
ATOM 3404 C CA . ALA A 1 437 ? 3.136 -6.951 4.969 1.00 9.35 437 ALA A CA 1
ATOM 3405 C C . ALA A 1 437 ? 2.515 -7.792 3.845 1.00 10.82 437 ALA A C 1
ATOM 3406 O O . ALA A 1 437 ? 2.936 -7.705 2.698 1.00 12.20 437 ALA A O 1
ATOM 3408 N N . THR A 1 438 ? 1.509 -8.595 4.201 1.00 7.65 438 THR A N 1
ATOM 3409 C CA . THR A 1 438 ? 0.712 -9.443 3.290 1.00 9.47 438 THR A CA 1
ATOM 3410 C C . THR A 1 438 ? 1.462 -10.695 2.821 1.00 11.90 438 THR A C 1
ATOM 3411 O O . THR A 1 438 ? 1.720 -11.574 3.642 1.00 10.91 438 THR A O 1
ATOM 3415 N N . ARG A 1 439 ? 1.810 -10.799 1.536 1.00 11.58 439 ARG A N 1
ATOM 3416 C CA A ARG A 1 439 ? 2.273 -12.070 0.972 0.58 9.81 439 ARG A CA 1
ATOM 3417 C CA B ARG A 1 439 ? 2.273 -12.070 0.970 0.42 9.85 439 ARG A CA 1
ATOM 3418 C C . ARG A 1 439 ? 3.734 -12.025 0.513 1.00 10.45 439 ARG A C 1
ATOM 3419 O O . ARG A 1 439 ? 4.265 -10.950 0.239 1.00 11.46 439 ARG A O 1
ATOM 3434 N N . PRO A 1 440 ? 4.394 -13.203 0.419 1.00 10.99 440 PRO A N 1
ATOM 3435 C CA . PRO A 1 440 ? 5.804 -13.198 0.000 1.00 9.73 440 PRO A CA 1
ATOM 3436 C C . PRO A 1 440 ? 6.026 -12.769 -1.441 1.00 11.06 440 PRO A C 1
ATOM 3437 O O . PRO A 1 440 ? 5.152 -12.963 -2.304 1.00 10.20 440 PRO A O 1
ATOM 3441 N N . PHE A 1 441 ? 7.200 -12.178 -1.689 1.00 8.05 441 PHE A N 1
ATOM 3442 C CA . PHE A 1 441 ? 7.588 -11.757 -3.032 1.00 7.74 441 PHE A CA 1
ATOM 3443 C C . PHE A 1 441 ? 7.992 -12.998 -3.826 1.00 10.70 441 PHE A C 1
ATOM 3444 O O . PHE A 1 441 ? 8.203 -14.058 -3.240 1.00 8.99 441 PHE A O 1
ATOM 3452 N N . PHE A 1 442 ? 8.072 -12.873 -5.144 1.00 9.89 442 PHE A N 1
ATOM 3453 C CA . PHE A 1 442 ? 8.594 -13.952 -5.985 1.00 10.04 442 PHE A CA 1
ATOM 3454 C C . PHE A 1 442 ? 9.923 -14.501 -5.446 1.00 10.89 442 PHE A C 1
ATOM 3455 O O . PHE A 1 442 ? 10.846 -13.738 -5.110 1.00 9.89 442 PHE A O 1
ATOM 3463 N N . GLY A 1 443 ? 10.001 -15.828 -5.361 1.00 9.74 443 GLY A N 1
ATOM 3464 C CA . GLY A 1 443 ? 11.223 -16.512 -4.964 1.00 10.57 443 GLY A CA 1
ATOM 3465 C C . GLY A 1 443 ? 11.424 -16.607 -3.456 1.00 11.20 443 GLY A C 1
ATOM 3466 O O . GLY A 1 443 ? 12.455 -17.109 -3.000 1.00 12.24 443 GLY A O 1
ATOM 3467 N N . VAL A 1 444 ? 10.437 -16.145 -2.689 1.00 9.38 444 VAL A N 1
ATOM 3468 C CA . VAL A 1 444 ? 10.537 -16.146 -1.228 1.00 8.40 444 VAL A CA 1
ATOM 3469 C C . VAL A 1 444 ? 9.589 -17.171 -0.614 1.00 10.61 444 VAL A C 1
ATOM 3470 O O . VAL A 1 444 ? 8.375 -17.122 -0.832 1.00 9.05 444 VAL A O 1
ATOM 3474 N N . GLN A 1 445 ? 10.143 -18.120 0.133 1.00 10.54 445 GLN A N 1
ATOM 3475 C CA A GLN A 1 445 ? 9.297 -19.091 0.823 0.52 10.36 445 GLN A CA 1
ATOM 3476 C CA B GLN A 1 445 ? 9.332 -19.116 0.820 0.48 10.37 445 GLN A CA 1
ATOM 3477 C C . GLN A 1 445 ? 9.401 -18.903 2.332 1.00 10.06 445 GLN A C 1
ATOM 3478 O O . GLN A 1 445 ? 10.340 -19.377 2.978 1.00 11.15 445 GLN A O 1
ATOM 3489 N N . PRO A 1 446 ? 8.422 -18.186 2.905 1.00 9.76 446 PRO A N 1
ATOM 3490 C CA . PRO A 1 446 ? 8.400 -17.990 4.355 1.00 11.50 446 PRO A CA 1
ATOM 3491 C C . PRO A 1 446 ? 7.800 -19.196 5.073 1.00 14.76 446 PRO A C 1
ATOM 3492 O O . PRO A 1 446 ? 7.049 -19.996 4.477 1.00 11.92 446 PRO A O 1
ATOM 3496 N N . ALA A 1 447 ? 8.185 -19.349 6.334 1.00 12.54 447 ALA A N 1
ATOM 3497 C CA . ALA A 1 447 ? 7.532 -20.285 7.245 1.00 11.56 447 ALA A CA 1
ATOM 3498 C C . ALA A 1 447 ? 7.608 -19.735 8.653 1.00 13.51 447 ALA A C 1
ATOM 3499 O O . ALA A 1 447 ? 8.446 -18.880 8.960 1.00 12.08 447 ALA A O 1
ATOM 3501 N N . LEU A 1 448 ? 6.695 -20.207 9.498 1.00 13.16 448 LEU A N 1
ATOM 3502 C CA . LEU A 1 448 ? 6.686 -19.866 10.907 1.00 12.27 448 LEU A CA 1
ATOM 3503 C C . LEU A 1 448 ? 6.995 -21.133 11.671 1.00 15.58 448 LEU A C 1
ATOM 3504 O O . LEU A 1 448 ? 6.322 -22.142 11.470 1.00 14.94 448 LEU A O 1
ATOM 3509 N N . VAL A 1 449 ? 8.024 -21.099 12.514 1.00 14.52 449 VAL A N 1
ATOM 3510 C CA . VAL A 1 449 ? 8.377 -22.303 13.274 1.00 14.18 449 VAL A CA 1
ATOM 3511 C C . VAL A 1 449 ? 8.306 -22.007 14.768 1.00 14.62 449 VAL A C 1
ATOM 3512 O O . VAL A 1 449 ? 8.461 -20.867 15.171 1.00 13.08 449 VAL A O 1
ATOM 3516 N N . ASP A 1 450 ? 8.054 -23.021 15.596 1.00 16.89 450 ASP A N 1
ATOM 3517 C CA . ASP A 1 450 ? 8.136 -22.787 17.038 1.00 16.55 450 ASP A CA 1
ATOM 3518 C C . ASP A 1 450 ? 9.604 -22.753 17.479 1.00 17.37 450 ASP A C 1
ATOM 3519 O O . ASP A 1 450 ? 10.503 -22.845 16.651 1.00 17.08 450 ASP A O 1
ATOM 3524 N N . ASN A 1 451 ? 9.852 -22.618 18.778 1.00 17.66 451 ASN A N 1
ATOM 3525 C CA . ASN A 1 451 ? 11.224 -22.494 19.266 1.00 20.75 451 ASN A CA 1
ATOM 3526 C C . ASN A 1 451 ? 12.042 -23.770 19.075 1.00 22.43 451 ASN A C 1
ATOM 3527 O O . ASN A 1 451 ? 13.270 -23.759 19.202 1.00 25.03 451 ASN A O 1
ATOM 3532 N N . GLU A 1 452 ? 11.363 -24.860 18.741 1.00 24.17 452 GLU A N 1
ATOM 3533 C CA A GLU A 1 452 ? 12.032 -26.129 18.488 0.52 29.18 452 GLU A CA 1
ATOM 3534 C CA B GLU A 1 452 ? 12.029 -26.128 18.486 0.48 29.17 452 GLU A CA 1
ATOM 3535 C C . GLU A 1 452 ? 12.193 -26.383 16.993 1.00 27.39 452 GLU A C 1
ATOM 3536 O O . GLU A 1 452 ? 12.673 -27.435 16.589 1.00 27.08 452 GLU A O 1
ATOM 3547 N N . GLY A 1 453 ? 11.784 -25.416 16.174 1.00 19.23 453 GLY A N 1
ATOM 3548 C CA . GLY A 1 453 ? 11.958 -25.523 14.734 1.00 16.98 453 GLY A CA 1
ATOM 3549 C C . GLY A 1 453 ? 10.849 -26.245 13.986 1.00 19.65 453 GLY A C 1
ATOM 3550 O O . GLY A 1 453 ? 10.974 -26.511 12.785 1.00 21.47 453 GLY A O 1
ATOM 3551 N N . HIS A 1 454 ? 9.763 -26.554 14.686 1.00 23.36 454 HIS A N 1
ATOM 3552 C CA . HIS A 1 454 ? 8.620 -27.223 14.077 1.00 21.27 454 HIS A CA 1
ATOM 3553 C C . HIS A 1 454 ? 7.767 -26.228 13.314 1.00 23.23 454 HIS A C 1
ATOM 3554 O O . HIS A 1 454 ? 7.284 -25.261 13.898 1.00 20.82 454 HIS A O 1
ATOM 3561 N N . PRO A 1 455 ? 7.590 -26.454 12.007 1.00 23.51 455 PRO A N 1
ATOM 3562 C CA . PRO A 1 455 ? 6.747 -25.556 11.215 1.00 19.61 455 PRO A CA 1
ATOM 3563 C C . PRO A 1 455 ? 5.308 -25.555 11.692 1.00 27.04 455 PRO A C 1
ATOM 3564 O O . PRO A 1 455 ? 4.724 -26.614 11.922 1.00 30.21 455 PRO A O 1
ATOM 3568 N N . GLN A 1 456 ? 4.768 -24.352 11.862 1.00 22.13 456 GLN A N 1
ATOM 3569 C CA . GLN A 1 456 ? 3.378 -24.142 12.249 1.00 19.98 456 GLN A CA 1
ATOM 3570 C C . GLN A 1 456 ? 2.515 -23.835 11.024 1.00 24.56 456 GLN A C 1
ATOM 3571 O O . GLN A 1 456 ? 2.796 -22.899 10.284 1.00 21.56 456 GLN A O 1
ATOM 3577 N N . GLU A 1 457 ? 1.459 -24.615 10.812 1.00 24.47 457 GLU A N 1
ATOM 3578 C CA . GLU A 1 457 ? 0.597 -24.422 9.645 1.00 24.53 457 GLU A CA 1
ATOM 3579 C C . GLU A 1 457 ? -0.707 -23.703 9.990 1.00 23.23 457 GLU A C 1
ATOM 3580 O O . GLU A 1 457 ? -1.111 -23.640 11.152 1.00 23.60 457 GLU A O 1
ATOM 3586 N N . GLY A 1 458 ? -1.358 -23.150 8.970 1.00 27.17 458 GLY A N 1
ATOM 3587 C CA . GLY A 1 458 ? -2.615 -22.450 9.160 1.00 22.35 458 GLY A CA 1
ATOM 3588 C C . GLY A 1 458 ? -2.440 -21.102 9.828 1.00 23.92 458 GLY A C 1
ATOM 3589 O O . GLY A 1 458 ? -1.341 -20.540 9.836 1.00 22.91 458 GLY A O 1
ATOM 3590 N N . ALA A 1 459 ? -3.528 -20.577 10.383 1.00 24.03 459 ALA A N 1
ATOM 3591 C CA . ALA A 1 459 ? -3.464 -19.332 11.135 1.00 20.85 459 ALA A CA 1
ATOM 3592 C C . ALA A 1 459 ? -2.684 -19.577 12.417 1.00 21.91 459 ALA A C 1
ATOM 3593 O O . ALA A 1 459 ? -3.091 -20.386 13.253 1.00 30.27 459 ALA A O 1
ATOM 3595 N N . THR A 1 460 ? -1.563 -18.882 12.578 1.00 16.88 460 THR A N 1
ATOM 3596 C CA . THR A 1 460 ? -0.629 -19.241 13.636 1.00 18.43 460 THR A CA 1
ATOM 3597 C C . THR A 1 460 ? 0.418 -18.151 13.833 1.00 18.47 460 THR A C 1
ATOM 3598 O O . THR A 1 460 ? 0.435 -17.167 13.119 1.00 15.49 460 THR A O 1
ATOM 3602 N N . GLU A 1 461 ? 1.287 -18.319 14.814 1.00 18.18 461 GLU A N 1
ATOM 3603 C CA . GLU A 1 461 ? 2.378 -17.369 14.970 1.00 18.35 461 GLU A CA 1
ATOM 3604 C C . GLU A 1 461 ? 3.641 -18.097 15.388 1.00 18.23 461 GLU A C 1
ATOM 3605 O O . GLU A 1 461 ? 3.586 -19.208 15.931 1.00 20.15 461 GLU A O 1
ATOM 3611 N N . GLY A 1 462 ? 4.787 -17.488 15.114 1.00 13.77 462 GLY A N 1
ATOM 3612 C CA . GLY A 1 462 ? 6.035 -18.125 15.478 1.00 12.03 462 GLY A CA 1
ATOM 3613 C C . GLY A 1 462 ? 7.220 -17.326 14.979 1.00 16.07 462 GLY A C 1
ATOM 3614 O O . GLY A 1 462 ? 7.106 -16.126 14.682 1.00 14.33 462 GLY A O 1
ATOM 3615 N N . ASN A 1 463 ? 8.358 -18.007 14.892 1.00 13.97 463 ASN A N 1
ATOM 3616 C CA . ASN A 1 463 ? 9.590 -17.415 14.385 1.00 12.17 463 ASN A CA 1
ATOM 3617 C C . ASN A 1 463 ? 9.578 -17.411 12.876 1.00 11.46 463 ASN A C 1
ATOM 3618 O O . ASN A 1 463 ? 9.320 -18.448 12.266 1.00 13.56 463 ASN A O 1
ATOM 3623 N N . LEU A 1 464 ? 9.885 -16.255 12.280 1.00 11.42 464 LEU A N 1
ATOM 3624 C CA . LEU A 1 464 ? 9.844 -16.114 10.825 1.00 11.24 464 LEU A CA 1
ATOM 3625 C C . LEU A 1 464 ? 11.156 -16.577 10.194 1.00 11.98 464 LEU A C 1
ATOM 3626 O O . LEU A 1 464 ? 12.219 -15.988 10.435 1.00 10.31 464 LEU A O 1
ATOM 3631 N N . VAL A 1 465 ? 11.075 -17.648 9.410 1.00 12.32 465 VAL A N 1
ATOM 3632 C CA . VAL A 1 465 ? 12.219 -18.151 8.663 1.00 9.74 465 VAL A CA 1
ATOM 3633 C C . VAL A 1 465 ? 11.925 -18.119 7.172 1.00 11.35 465 VAL A C 1
ATOM 3634 O O . VAL A 1 465 ? 10.759 -18.012 6.760 1.00 11.77 465 VAL A O 1
ATOM 3638 N N . ILE A 1 466 ? 12.993 -18.205 6.380 1.00 10.34 466 ILE A N 1
ATOM 3639 C CA . ILE A 1 466 ? 12.896 -18.338 4.934 1.00 8.16 466 ILE A CA 1
ATOM 3640 C C . ILE A 1 466 ? 13.573 -19.660 4.594 1.00 10.43 466 ILE A C 1
ATOM 3641 O O . ILE A 1 466 ? 14.714 -19.905 5.000 1.00 8.37 466 ILE A O 1
ATOM 3646 N N . THR A 1 467 ? 12.867 -20.526 3.875 1.00 9.92 467 THR A N 1
ATOM 3647 C CA . THR A 1 467 ? 13.294 -21.917 3.786 1.00 11.05 467 THR A CA 1
ATOM 3648 C C . THR A 1 467 ? 14.153 -22.241 2.571 1.00 10.26 467 THR A C 1
ATOM 3649 O O . THR A 1 467 ? 14.582 -23.384 2.411 1.00 15.62 467 THR A O 1
ATOM 3653 N N . ASP A 1 468 ? 14.412 -21.257 1.712 1.00 8.80 468 ASP A N 1
ATOM 3654 C CA . ASP A 1 468 ? 15.337 -21.458 0.595 1.00 10.19 468 ASP A CA 1
ATOM 3655 C C . ASP A 1 468 ? 15.881 -20.096 0.197 1.00 11.35 468 ASP A C 1
ATOM 3656 O O . ASP A 1 468 ? 15.380 -19.074 0.657 1.00 10.76 468 ASP A O 1
ATOM 3661 N N . SER A 1 469 ? 16.908 -20.079 -0.640 1.00 10.60 469 SER A N 1
ATOM 3662 C CA . SER A 1 469 ? 17.581 -18.827 -0.983 1.00 9.17 469 SER A CA 1
ATOM 3663 C C . SER A 1 469 ? 16.782 -18.019 -2.010 1.00 10.80 469 SER A C 1
ATOM 3664 O O . SER A 1 469 ? 15.787 -18.500 -2.565 1.00 10.66 469 SER A O 1
ATOM 3667 N N . TRP A 1 470 ? 17.195 -16.768 -2.203 1.00 9.30 470 TRP A N 1
ATOM 3668 C CA . TRP A 1 470 ? 16.597 -15.842 -3.168 1.00 8.16 470 TRP A CA 1
ATOM 3669 C C . TRP A 1 470 ? 17.791 -15.004 -3.663 1.00 7.23 470 TRP A C 1
ATOM 3670 O O . TRP A 1 470 ? 18.814 -14.928 -2.976 1.00 8.27 470 TRP A O 1
ATOM 3681 N N . PRO A 1 471 ? 17.696 -14.407 -4.862 1.00 8.43 471 PRO A N 1
ATOM 3682 C CA . PRO A 1 471 ? 18.910 -13.859 -5.489 1.00 6.32 471 PRO A CA 1
ATOM 3683 C C . PRO A 1 471 ? 19.592 -12.722 -4.714 1.00 7.41 471 PRO A C 1
ATOM 3684 O O . PRO A 1 471 ? 20.811 -12.577 -4.810 1.00 8.56 471 PRO A O 1
ATOM 3688 N N . GLY A 1 472 ? 18.815 -11.935 -3.966 1.00 7.54 472 GLY A N 1
ATOM 3689 C CA . GLY A 1 472 ? 19.361 -10.793 -3.241 1.00 6.23 472 GLY A CA 1
ATOM 3690 C C . GLY A 1 472 ? 19.953 -11.095 -1.871 1.00 8.87 472 GLY A C 1
ATOM 3691 O O . GLY A 1 472 ? 20.394 -10.181 -1.165 1.00 8.08 472 GLY A O 1
ATOM 3692 N N . GLN A 1 473 ? 19.984 -12.367 -1.484 1.00 9.23 473 GLN A N 1
ATOM 3693 C CA . GLN A 1 473 ? 20.457 -12.737 -0.140 1.00 6.23 473 GLN A CA 1
ATOM 3694 C C . GLN A 1 473 ? 21.911 -12.339 0.139 1.00 7.48 473 GLN A C 1
ATOM 3695 O O . GLN A 1 473 ? 22.800 -12.566 -0.700 1.00 7.62 473 GLN A O 1
ATOM 3701 N N . ALA A 1 474 ? 22.159 -11.771 1.321 1.00 7.20 474 ALA A N 1
ATOM 3702 C CA . ALA A 1 474 ? 23.546 -11.527 1.749 1.00 6.43 474 ALA A CA 1
ATOM 3703 C C . ALA A 1 474 ? 24.332 -12.827 1.721 1.00 8.58 474 ALA A C 1
ATOM 3704 O O . ALA A 1 474 ? 23.819 -13.873 2.116 1.00 8.67 474 ALA A O 1
ATOM 3706 N N . ARG A 1 475 ? 25.583 -12.756 1.271 1.00 7.27 475 ARG A N 1
ATOM 3707 C CA . ARG A 1 475 ? 26.347 -13.977 1.043 1.00 7.74 475 ARG A CA 1
ATOM 3708 C C . ARG A 1 475 ? 27.207 -14.390 2.228 1.00 11.48 475 ARG A C 1
ATOM 3709 O O . ARG A 1 475 ? 27.540 -15.564 2.352 1.00 11.16 475 ARG A O 1
ATOM 3717 N N . THR A 1 476 ? 27.572 -13.427 3.079 1.00 8.81 476 THR A N 1
ATOM 3718 C CA . THR A 1 476 ? 28.429 -13.715 4.221 1.00 8.54 476 THR A CA 1
ATOM 3719 C C . THR A 1 476 ? 28.519 -12.487 5.141 1.00 8.56 476 THR A C 1
ATOM 3720 O O . THR A 1 476 ? 27.917 -11.436 4.858 1.00 9.30 476 THR A O 1
ATOM 3724 N N . LEU A 1 477 ? 29.234 -12.653 6.250 1.00 8.93 477 LEU A N 1
ATOM 3725 C CA . LEU A 1 477 ? 29.745 -11.540 7.049 1.00 10.54 477 LEU A CA 1
ATOM 3726 C C . LEU A 1 477 ? 31.226 -11.420 6.738 1.00 8.29 477 LEU A C 1
ATOM 3727 O O . LEU A 1 477 ? 31.950 -12.418 6.733 1.00 10.14 477 LEU A O 1
ATOM 3732 N N . PHE A 1 478 ? 31.674 -10.205 6.455 1.00 7.92 478 PHE A N 1
ATOM 3733 C CA . PHE A 1 478 ? 33.068 -9.973 6.105 1.00 8.02 478 PHE A CA 1
ATOM 3734 C C . PHE A 1 478 ? 34.047 -10.538 7.148 1.00 10.49 478 PHE A C 1
ATOM 3735 O O . PHE A 1 478 ? 33.966 -10.219 8.338 1.00 10.92 478 PHE A O 1
ATOM 3743 N N . GLY A 1 479 ? 34.967 -11.381 6.686 1.00 10.34 479 GLY A N 1
ATOM 3744 C CA . GLY A 1 479 ? 35.927 -12.043 7.564 1.00 11.06 479 GLY A CA 1
ATOM 3745 C C . GLY A 1 479 ? 35.361 -13.004 8.607 1.00 15.22 479 GLY A C 1
ATOM 3746 O O . GLY A 1 479 ? 36.075 -13.418 9.534 1.00 14.88 479 GLY A O 1
ATOM 3747 N N . ASP A 1 480 ? 34.095 -13.390 8.472 1.00 8.94 480 ASP A N 1
ATOM 3748 C CA . ASP A 1 480 ? 33.448 -14.165 9.538 1.00 11.99 480 ASP A CA 1
ATOM 3749 C C . ASP A 1 480 ? 32.285 -15.025 9.006 1.00 14.09 480 ASP A C 1
ATOM 3750 O O . ASP A 1 480 ? 31.135 -14.882 9.437 1.00 11.57 480 ASP A O 1
ATOM 3755 N N . HIS A 1 481 ? 32.584 -15.913 8.061 1.00 9.00 481 HIS A N 1
ATOM 3756 C CA . HIS A 1 481 ? 31.541 -16.794 7.520 1.00 9.69 481 HIS A CA 1
ATOM 3757 C C . HIS A 1 481 ? 30.985 -17.781 8.553 1.00 10.92 481 HIS A C 1
ATOM 3758 O O . HIS A 1 481 ? 29.809 -18.179 8.488 1.00 8.58 481 HIS A O 1
ATOM 3765 N N . GLU A 1 482 ? 31.813 -18.185 9.512 1.00 13.36 482 GLU A N 1
ATOM 3766 C CA . GLU A 1 482 ? 31.320 -19.097 10.538 1.00 15.97 482 GLU A CA 1
ATOM 3767 C C . GLU A 1 482 ? 30.292 -18.411 11.426 1.00 10.07 482 GLU A C 1
ATOM 3768 O O . GLU A 1 482 ? 29.315 -19.046 11.845 1.00 10.18 482 GLU A O 1
ATOM 3774 N N . ARG A 1 483 ? 30.499 -17.125 11.718 1.00 10.52 483 ARG A N 1
ATOM 3775 C CA . ARG A 1 483 ? 29.511 -16.394 12.510 1.00 10.59 483 ARG A CA 1
ATOM 3776 C C . ARG A 1 483 ? 28.244 -16.214 11.677 1.00 9.89 483 ARG A C 1
ATOM 3777 O O . ARG A 1 483 ? 27.155 -16.214 12.213 1.00 11.78 483 ARG A O 1
ATOM 3785 N N . PHE A 1 484 ? 28.391 -16.032 10.375 1.00 7.83 484 PHE A N 1
ATOM 3786 C CA . PHE A 1 484 ? 27.237 -15.953 9.458 1.00 10.16 484 PHE A CA 1
ATOM 3787 C C . PHE A 1 484 ? 26.378 -17.222 9.605 1.00 10.23 484 PHE A C 1
ATOM 3788 O O . PHE A 1 484 ? 25.140 -17.176 9.797 1.00 9.95 484 PHE A O 1
ATOM 3796 N N . GLU A 1 485 ? 27.064 -18.363 9.553 1.00 12.04 485 GLU A N 1
ATOM 3797 C CA . GLU A 1 485 ? 26.380 -19.640 9.707 1.00 9.05 485 GLU A CA 1
ATOM 3798 C C . GLU A 1 485 ? 25.734 -19.779 11.083 1.00 13.87 485 GLU A C 1
ATOM 3799 O O . GLU A 1 485 ? 24.605 -20.280 11.196 1.00 9.89 485 GLU A O 1
ATOM 3805 N N . GLN A 1 486 ? 26.428 -19.315 12.124 1.00 11.05 486 GLN A N 1
ATOM 3806 C CA . GLN A 1 486 ? 25.883 -19.398 13.485 1.00 12.32 486 GLN A CA 1
ATOM 3807 C C . GLN A 1 486 ? 24.632 -18.537 13.654 1.00 11.59 486 GLN A C 1
ATOM 3808 O O . GLN A 1 486 ? 23.597 -18.992 14.141 1.00 13.27 486 GLN A O 1
ATOM 3814 N N . THR A 1 487 ? 24.733 -17.293 13.217 1.00 9.51 487 THR A N 1
ATOM 3815 C CA . THR A 1 487 ? 23.719 -16.303 13.485 1.00 10.62 487 THR A CA 1
ATOM 3816 C C . THR A 1 487 ? 22.462 -16.572 12.682 1.00 11.26 487 THR A C 1
ATOM 3817 O O . THR A 1 487 ? 21.346 -16.443 13.207 1.00 14.69 487 THR A O 1
ATOM 3821 N N . TYR A 1 488 ? 22.625 -16.975 11.424 1.00 11.43 488 TYR A N 1
ATOM 3822 C CA . TYR A 1 488 ? 21.427 -17.075 10.584 1.00 10.03 488 TYR A CA 1
ATOM 3823 C C . TYR A 1 488 ? 20.985 -18.495 10.285 1.00 11.71 488 TYR A C 1
ATOM 3824 O O . TYR A 1 488 ? 19.814 -18.710 9.967 1.00 10.53 488 TYR A O 1
ATOM 3833 N N . PHE A 1 489 ? 21.894 -19.460 10.401 1.00 9.59 489 PHE A N 1
ATOM 3834 C CA . PHE A 1 489 ? 21.602 -20.798 9.890 1.00 9.12 489 PHE A CA 1
ATOM 3835 C C . PHE A 1 489 ? 21.841 -21.923 10.902 1.00 11.31 489 PHE A C 1
ATOM 3836 O O . PHE A 1 489 ? 22.064 -23.062 10.509 1.00 16.57 489 PHE A O 1
ATOM 3844 N N . SER A 1 490 ? 21.785 -21.627 12.198 1.00 10.43 490 SER A N 1
ATOM 3845 C CA A SER A 1 490 ? 22.026 -22.653 13.208 0.52 11.56 490 SER A CA 1
ATOM 3846 C CA B SER A 1 490 ? 22.018 -22.676 13.188 0.48 11.56 490 SER A CA 1
ATOM 3847 C C . SER A 1 490 ? 20.836 -22.887 14.139 1.00 12.44 490 SER A C 1
ATOM 3848 O O . SER A 1 490 ? 20.625 -24.002 14.640 1.00 13.83 490 SER A O 1
ATOM 3853 N N . THR A 1 491 ? 20.056 -21.842 14.395 1.00 13.15 491 THR A N 1
ATOM 3854 C CA . THR A 1 491 ? 18.913 -21.977 15.290 1.00 13.55 491 THR A CA 1
ATOM 3855 C C . THR A 1 491 ? 17.916 -22.994 14.747 1.00 15.74 491 THR A C 1
ATOM 3856 O O . THR A 1 491 ? 17.467 -23.897 15.463 1.00 14.84 491 THR A O 1
ATOM 3860 N N . PHE A 1 492 ? 17.592 -22.841 13.469 1.00 11.32 492 PHE A N 1
ATOM 3861 C CA . PHE A 1 492 ? 16.673 -23.731 12.788 1.00 12.31 492 PHE A CA 1
ATOM 3862 C C . PHE A 1 492 ? 17.401 -24.292 11.574 1.00 13.67 492 PHE A C 1
ATOM 3863 O O . PHE A 1 492 ? 17.657 -23.582 10.600 1.00 14.16 492 PHE A O 1
ATOM 3871 N N . LYS A 1 493 ? 17.778 -25.559 11.649 1.00 15.17 493 LYS A N 1
ATOM 3872 C CA . LYS A 1 493 ? 18.673 -26.111 10.641 1.00 13.90 493 LYS A CA 1
ATOM 3873 C C . LYS A 1 493 ? 18.013 -26.066 9.274 1.00 16.15 493 LYS A C 1
ATOM 3874 O O . LYS A 1 493 ? 16.799 -26.272 9.157 1.00 14.29 493 LYS A O 1
ATOM 3880 N N . ASN A 1 494 ? 18.827 -25.757 8.266 1.00 11.58 494 ASN A N 1
ATOM 3881 C CA . ASN A 1 494 ? 18.436 -25.699 6.861 1.00 11.36 494 ASN A CA 1
ATOM 3882 C C . ASN A 1 494 ? 17.501 -24.538 6.545 1.00 14.66 494 ASN A C 1
ATOM 3883 O O . ASN A 1 494 ? 16.852 -24.528 5.510 1.00 14.43 494 ASN A O 1
ATOM 3888 N N . MET A 1 495 ? 17.480 -23.547 7.430 1.00 12.35 495 MET A N 1
ATOM 3889 C CA A MET A 1 495 ? 16.622 -22.382 7.231 0.64 14.71 495 MET A CA 1
ATOM 3890 C CA B MET A 1 495 ? 16.598 -22.386 7.313 0.36 14.68 495 MET A CA 1
ATOM 3891 C C . MET A 1 495 ? 17.356 -21.091 7.573 1.00 9.82 495 MET A C 1
ATOM 3892 O O . MET A 1 495 ? 18.251 -21.068 8.417 1.00 13.20 495 MET A O 1
ATOM 3901 N N . TYR A 1 496 ? 16.968 -20.018 6.890 1.00 12.37 496 TYR A N 1
ATOM 3902 C CA . TYR A 1 496 ? 17.434 -18.681 7.245 1.00 9.80 496 TYR A CA 1
ATOM 3903 C C . TYR A 1 496 ? 16.535 -18.157 8.352 1.00 10.14 496 TYR A C 1
ATOM 3904 O O . TYR A 1 496 ? 15.322 -18.026 8.149 1.00 10.10 496 TYR A O 1
ATOM 3913 N N . PHE A 1 497 ? 17.113 -17.861 9.517 1.00 9.86 497 PHE A N 1
ATOM 3914 C CA . PHE A 1 497 ? 16.354 -17.304 10.632 1.00 10.68 497 PHE A CA 1
ATOM 3915 C C . PHE A 1 497 ? 16.483 -15.789 10.651 1.00 9.54 497 PHE A C 1
ATOM 3916 O O . PHE A 1 497 ? 17.560 -15.262 10.890 1.00 9.58 497 PHE A O 1
ATOM 3924 N N . SER A 1 498 ? 15.368 -15.099 10.443 1.00 8.39 498 SER A N 1
ATOM 3925 C CA . SER A 1 498 ? 15.371 -13.647 10.311 1.00 8.32 498 SER A CA 1
ATOM 3926 C C . SER A 1 498 ? 15.608 -12.920 11.626 1.00 10.26 498 SER A C 1
ATOM 3927 O O . SER A 1 498 ? 16.015 -11.765 11.627 1.00 9.48 498 SER A O 1
ATOM 3930 N N . GLY A 1 499 ? 15.319 -13.578 12.745 1.00 8.91 499 GLY A N 1
ATOM 3931 C CA . GLY A 1 499 ? 15.347 -12.885 14.024 1.00 9.73 499 GLY A CA 1
ATOM 3932 C C . GLY A 1 499 ? 14.044 -12.153 14.337 1.00 10.94 499 GLY A C 1
ATOM 3933 O O . GLY A 1 499 ? 13.921 -11.523 15.392 1.00 11.19 499 GLY A O 1
ATOM 3934 N N . ASP A 1 500 ? 13.085 -12.223 13.409 1.00 10.36 500 ASP A N 1
ATOM 3935 C CA . ASP A 1 500 ? 11.767 -11.600 13.573 1.00 10.17 500 ASP A CA 1
ATOM 3936 C C . ASP A 1 500 ? 10.705 -12.630 13.918 1.00 11.12 500 ASP A C 1
ATOM 3937 O O . ASP A 1 500 ? 10.827 -13.803 13.567 1.00 10.54 500 ASP A O 1
ATOM 3942 N N . GLY A 1 501 ? 9.672 -12.176 14.622 1.00 11.36 501 GLY A N 1
ATOM 3943 C CA . GLY A 1 501 ? 8.490 -12.980 14.867 1.00 13.07 501 GLY A CA 1
ATOM 3944 C C . GLY A 1 501 ? 7.355 -12.512 13.982 1.00 14.92 501 GLY A C 1
ATOM 3945 O O . GLY A 1 501 ? 7.303 -11.346 13.576 1.00 13.66 501 GLY A O 1
ATOM 3946 N N . ALA A 1 502 ? 6.436 -13.418 13.666 1.00 13.07 502 ALA A N 1
ATOM 3947 C CA . ALA A 1 502 ? 5.317 -13.031 12.825 1.00 11.66 502 ALA A CA 1
ATOM 3948 C C . ALA A 1 502 ? 4.095 -13.899 13.058 1.00 13.94 502 ALA A C 1
ATOM 3949 O O . ALA A 1 502 ? 4.181 -15.022 13.579 1.00 15.09 502 ALA A O 1
ATOM 3951 N N . ARG A 1 503 ? 2.962 -13.349 12.649 1.00 11.56 503 ARG A N 1
ATOM 3952 C CA . ARG A 1 503 ? 1.682 -14.034 12.676 1.00 15.03 503 ARG A CA 1
ATOM 3953 C C . ARG A 1 503 ? 1.194 -14.204 11.242 1.00 14.98 503 ARG A C 1
ATOM 3954 O O . ARG A 1 503 ? 1.405 -13.330 10.403 1.00 15.50 503 ARG A O 1
ATOM 3962 N N . ARG A 1 504 ? 0.567 -15.335 10.958 1.00 11.95 504 ARG A N 1
ATOM 3963 C CA . ARG A 1 504 ? -0.092 -15.538 9.670 1.00 15.69 504 ARG A CA 1
ATOM 3964 C C . ARG A 1 504 ? -1.573 -15.698 9.970 1.00 18.61 504 ARG A C 1
ATOM 3965 O O . ARG A 1 504 ? -1.938 -16.462 10.874 1.00 17.85 504 ARG A O 1
ATOM 3973 N N . ASP A 1 505 ? -2.417 -14.967 9.239 1.00 13.66 505 ASP A N 1
ATOM 3974 C CA . ASP A 1 505 ? -3.856 -14.973 9.536 1.00 15.92 505 ASP A CA 1
ATOM 3975 C C . ASP A 1 505 ? -4.578 -15.963 8.620 1.00 12.83 505 ASP A C 1
ATOM 3976 O O . ASP A 1 505 ? -3.941 -16.674 7.845 1.00 16.96 505 ASP A O 1
ATOM 3981 N N . GLU A 1 506 ? -5.901 -16.036 8.719 1.00 19.22 506 GLU A N 1
ATOM 3982 C CA . GLU A 1 506 ? -6.636 -17.079 8.002 1.00 16.63 506 GLU A CA 1
ATOM 3983 C C . GLU A 1 506 ? -6.625 -16.892 6.480 1.00 23.39 506 GLU A C 1
ATOM 3984 O O . GLU A 1 506 ? -6.928 -17.834 5.735 1.00 24.00 506 GLU A O 1
ATOM 3990 N N . ASP A 1 507 ? -6.255 -15.694 6.020 1.00 19.07 507 ASP A N 1
ATOM 3991 C CA . ASP A 1 507 ? -6.119 -15.417 4.586 1.00 20.71 507 ASP A CA 1
ATOM 3992 C C . ASP A 1 507 ? -4.712 -15.693 4.067 1.00 16.98 507 ASP A C 1
ATOM 3993 O O . ASP A 1 507 ? -4.454 -15.576 2.868 1.00 15.86 507 ASP A O 1
ATOM 3998 N N . GLY A 1 508 ? -3.797 -16.038 4.966 1.00 15.61 508 GLY A N 1
ATOM 3999 C CA . GLY A 1 508 ? -2.428 -16.292 4.560 1.00 11.86 508 GLY A CA 1
ATOM 4000 C C . GLY A 1 508 ? -1.559 -15.045 4.578 1.00 13.34 508 GLY A C 1
ATOM 4001 O O . GLY A 1 508 ? -0.410 -15.094 4.119 1.00 15.76 508 GLY A O 1
ATOM 4002 N N . TYR A 1 509 ? -2.092 -13.934 5.094 1.00 14.21 509 TYR A N 1
ATOM 4003 C CA . TYR A 1 509 ? -1.315 -12.697 5.210 1.00 14.64 509 TYR A CA 1
ATOM 4004 C C . TYR A 1 509 ? -0.390 -12.746 6.416 1.00 12.40 509 TYR A C 1
ATOM 4005 O O . TYR A 1 509 ? -0.758 -13.253 7.479 1.00 12.18 509 TYR A O 1
ATOM 4014 N N . TYR A 1 510 ? 0.802 -12.181 6.249 1.00 11.26 510 TYR A N 1
ATOM 4015 C CA . TYR A 1 510 ? 1.774 -12.120 7.334 1.00 12.92 510 TYR A CA 1
ATOM 4016 C C . TYR A 1 510 ? 1.729 -10.783 8.054 1.00 12.07 510 TYR A C 1
ATOM 4017 O O . TYR A 1 510 ? 1.572 -9.733 7.446 1.00 12.38 510 TYR A O 1
ATOM 4026 N N . TRP A 1 511 ? 1.855 -10.856 9.370 1.00 10.59 511 TRP A N 1
ATOM 4027 C CA . TRP A 1 511 ? 1.945 -9.695 10.237 1.00 14.00 511 TRP A CA 1
ATOM 4028 C C . TRP A 1 511 ? 3.243 -9.776 11.022 1.00 13.01 511 TRP A C 1
ATOM 4029 O O . TRP A 1 511 ? 3.404 -10.671 11.857 1.00 13.84 511 TRP A O 1
ATOM 4040 N N . ILE A 1 512 ? 4.181 -8.873 10.771 1.00 11.28 512 ILE A N 1
ATOM 4041 C CA . ILE A 1 512 ? 5.460 -8.998 11.469 1.00 9.36 512 ILE A CA 1
ATOM 4042 C C . ILE A 1 512 ? 5.365 -8.234 12.776 1.00 12.94 512 ILE A C 1
ATOM 4043 O O . ILE A 1 512 ? 5.022 -7.054 12.789 1.00 20.11 512 ILE A O 1
ATOM 4048 N N . THR A 1 513 ? 5.650 -8.913 13.886 1.00 13.77 513 THR A N 1
ATOM 4049 C CA . THR A 1 513 ? 5.349 -8.336 15.189 1.00 19.16 513 THR A CA 1
ATOM 4050 C C . THR A 1 513 ? 6.564 -7.715 15.901 1.00 28.38 513 THR A C 1
ATOM 4051 O O . THR A 1 513 ? 6.411 -7.005 16.892 1.00 27.50 513 THR A O 1
ATOM 4055 N N . GLY A 1 514 ? 7.762 -7.954 15.384 1.00 15.92 514 GLY A N 1
ATOM 4056 C CA . GLY A 1 514 ? 8.966 -7.382 15.973 1.00 14.22 514 GLY A CA 1
ATOM 4057 C C . GLY A 1 514 ? 10.054 -8.423 16.158 1.00 15.98 514 GLY A C 1
ATOM 4058 O O . GLY A 1 514 ? 9.814 -9.616 15.965 1.00 16.30 514 GLY A O 1
ATOM 4059 N N . ARG A 1 515 ? 11.254 -7.977 16.531 1.00 15.41 515 ARG A N 1
ATOM 4060 C CA . ARG A 1 515 ? 12.356 -8.906 16.747 1.00 10.94 515 ARG A CA 1
ATOM 4061 C C . ARG A 1 515 ? 12.071 -9.820 17.922 1.00 13.00 515 ARG A C 1
ATOM 4062 O O . ARG A 1 515 ? 11.471 -9.405 18.923 1.00 15.41 515 ARG A O 1
ATOM 4070 N N . VAL A 1 516 ? 12.529 -11.059 17.807 1.00 12.94 516 VAL A N 1
ATOM 4071 C CA . VAL A 1 516 ? 12.363 -12.038 18.872 1.00 13.59 516 VAL A CA 1
ATOM 4072 C C . VAL A 1 516 ? 13.722 -12.310 19.494 1.00 16.51 516 VAL A C 1
ATOM 4073 O O . VAL A 1 516 ? 13.827 -12.978 20.520 1.00 16.48 516 VAL A O 1
ATOM 4077 N N . ASP A 1 517 ? 14.766 -11.770 18.873 1.00 12.17 517 ASP A N 1
ATOM 4078 C CA . ASP A 1 517 ? 16.082 -11.794 19.475 1.00 13.83 517 ASP A CA 1
ATOM 4079 C C . ASP A 1 517 ? 16.307 -10.500 20.263 1.00 14.48 517 ASP A C 1
ATOM 4080 O O . ASP A 1 517 ? 15.341 -9.822 20.646 1.00 14.61 517 ASP A O 1
ATOM 4085 N N . ASP A 1 518 ? 17.567 -10.158 20.520 1.00 13.25 518 ASP A N 1
ATOM 4086 C CA . ASP A 1 518 ? 17.851 -8.979 21.341 1.00 15.19 518 ASP A CA 1
ATOM 4087 C C . ASP A 1 518 ? 18.225 -7.766 20.491 1.00 16.93 518 ASP A C 1
ATOM 4088 O O . ASP A 1 518 ? 18.933 -6.869 20.934 1.00 15.87 518 ASP A O 1
ATOM 4093 N N . VAL A 1 519 ? 17.736 -7.732 19.263 1.00 16.39 519 VAL A N 1
ATOM 4094 C CA . VAL A 1 519 ? 17.938 -6.566 18.411 1.00 12.27 519 VAL A CA 1
ATOM 4095 C C . VAL A 1 519 ? 16.831 -5.547 18.661 1.00 16.14 519 VAL A C 1
ATOM 4096 O O . VAL A 1 519 ? 15.655 -5.898 18.728 1.00 13.18 519 VAL A O 1
ATOM 4100 N N . LEU A 1 520 ? 17.222 -4.287 18.842 1.00 12.71 520 LEU A N 1
ATOM 4101 C CA . LEU A 1 520 ? 16.277 -3.203 19.068 1.00 10.00 520 LEU A CA 1
ATOM 4102 C C . LEU A 1 520 ? 16.069 -2.439 17.770 1.00 15.28 520 LEU A C 1
ATOM 4103 O O . LEU A 1 520 ? 16.938 -2.455 16.881 1.00 16.20 520 LEU A O 1
ATOM 4108 N N . ASN A 1 521 ? 14.923 -1.771 17.675 1.00 11.64 521 ASN A N 1
ATOM 4109 C CA . ASN A 1 521 ? 14.587 -0.952 16.511 1.00 13.51 521 ASN A CA 1
ATOM 4110 C C . ASN A 1 521 ? 14.097 0.401 17.014 1.00 13.32 521 ASN A C 1
ATOM 4111 O O . ASN A 1 521 ? 12.941 0.569 17.412 1.00 14.18 521 ASN A O 1
ATOM 4116 N N . VAL A 1 522 ? 15.027 1.349 17.047 1.00 11.57 522 VAL A N 1
ATOM 4117 C CA . VAL A 1 522 ? 14.786 2.672 17.625 1.00 13.52 522 VAL A CA 1
ATOM 4118 C C . VAL A 1 522 ? 14.741 3.691 16.502 1.00 12.83 522 VAL A C 1
ATOM 4119 O O . VAL A 1 522 ? 15.768 3.992 15.890 1.00 12.20 522 VAL A O 1
ATOM 4123 N N . SER A 1 523 ? 13.545 4.204 16.214 1.00 13.17 523 SER A N 1
ATOM 4124 C CA . SER A 1 523 ? 13.356 5.124 15.095 1.00 15.23 523 SER A CA 1
ATOM 4125 C C . SER A 1 523 ? 13.847 4.576 13.754 1.00 15.84 523 SER A C 1
ATOM 4126 O O . SER A 1 523 ? 14.329 5.344 12.910 1.00 15.61 523 SER A O 1
ATOM 4129 N N . GLY A 1 524 ? 13.727 3.265 13.557 1.00 14.20 524 GLY A N 1
ATOM 4130 C CA . GLY A 1 524 ? 14.162 2.638 12.317 1.00 13.75 524 GLY A CA 1
ATOM 4131 C C . GLY A 1 524 ? 15.628 2.232 12.345 1.00 13.70 524 GLY A C 1
ATOM 4132 O O . GLY A 1 524 ? 16.138 1.623 11.403 1.00 15.41 524 GLY A O 1
ATOM 4133 N N . HIS A 1 525 ? 16.307 2.570 13.433 1.00 12.29 525 HIS A N 1
ATOM 4134 C CA . HIS A 1 525 ? 17.709 2.222 13.586 1.00 13.97 525 HIS A CA 1
ATOM 4135 C C . HIS A 1 525 ? 17.861 0.907 14.339 1.00 13.19 525 HIS A C 1
ATOM 4136 O O . HIS A 1 525 ? 17.416 0.763 15.489 1.00 11.42 525 HIS A O 1
ATOM 4143 N N . ARG A 1 526 ? 18.472 -0.058 13.659 1.00 9.46 526 ARG A N 1
ATOM 4144 C CA . ARG A 1 526 ? 18.740 -1.381 14.200 1.00 11.14 526 ARG A CA 1
ATOM 4145 C C . ARG A 1 526 ? 19.960 -1.340 15.113 1.00 10.61 526 ARG A C 1
ATOM 4146 O O . ARG A 1 526 ? 21.067 -1.021 14.660 1.00 11.28 526 ARG A O 1
ATOM 4154 N N . LEU A 1 527 ? 19.755 -1.660 16.396 1.00 11.09 527 LEU A N 1
ATOM 4155 C CA . LEU A 1 527 ? 20.833 -1.605 17.394 1.00 11.69 527 LEU A CA 1
ATOM 4156 C C . LEU A 1 527 ? 20.905 -2.909 18.167 1.00 16.65 527 LEU A C 1
ATOM 4157 O O . LEU A 1 527 ? 19.911 -3.604 18.282 1.00 16.30 527 LEU A O 1
ATOM 4162 N N . GLY A 1 528 ? 22.071 -3.242 18.708 1.00 12.73 528 GLY A N 1
ATOM 4163 C CA . GLY A 1 528 ? 22.189 -4.462 19.479 1.00 11.77 528 GLY A CA 1
ATOM 4164 C C . GLY A 1 528 ? 22.181 -4.205 20.974 1.00 11.42 528 GLY A C 1
ATOM 4165 O O . GLY A 1 528 ? 22.852 -3.297 21.457 1.00 13.08 528 GLY A O 1
ATOM 4166 N N . THR A 1 529 ? 21.423 -5.026 21.692 1.00 11.36 529 THR A N 1
ATOM 4167 C CA . THR A 1 529 ? 21.367 -4.989 23.153 1.00 13.49 529 THR A CA 1
ATOM 4168 C C . THR A 1 529 ? 22.765 -5.108 23.763 1.00 13.50 529 THR A C 1
ATOM 4169 O O . THR A 1 529 ? 23.194 -4.284 24.608 1.00 13.39 529 THR A O 1
ATOM 4173 N N . ALA A 1 530 ? 23.490 -6.130 23.323 1.00 13.97 530 ALA A N 1
ATOM 4174 C CA . ALA A 1 530 ? 24.807 -6.400 23.878 1.00 16.37 530 ALA A CA 1
ATOM 4175 C C . ALA A 1 530 ? 25.792 -5.288 23.585 1.00 15.61 530 ALA A C 1
ATOM 4176 O O . ALA A 1 530 ? 26.633 -4.981 24.418 1.00 12.70 530 ALA A O 1
ATOM 4178 N N . GLU A 1 531 ? 25.716 -4.678 22.409 1.00 13.81 531 GLU A N 1
ATOM 4179 C CA . GLU A 1 531 ? 26.698 -3.654 22.082 1.00 14.10 531 GLU A CA 1
ATOM 4180 C C . GLU A 1 531 ? 26.478 -2.386 22.922 1.00 12.73 531 GLU A C 1
ATOM 4181 O O . GLU A 1 531 ? 27.438 -1.720 23.314 1.00 13.54 531 GLU A O 1
ATOM 4187 N N . ILE A 1 532 ? 25.226 -2.071 23.230 1.00 12.45 532 ILE A N 1
ATOM 4188 C CA . ILE A 1 532 ? 24.946 -0.920 24.081 1.00 10.81 532 ILE A CA 1
ATOM 4189 C C . ILE A 1 532 ? 25.394 -1.241 25.518 1.00 13.85 532 ILE A C 1
ATOM 4190 O O . ILE A 1 532 ? 26.010 -0.392 26.179 1.00 13.33 532 ILE A O 1
ATOM 4195 N N . GLU A 1 533 ? 25.128 -2.468 25.982 1.00 12.28 533 GLU A N 1
ATOM 4196 C CA . GLU A 1 533 ? 25.646 -2.885 27.303 1.00 12.28 533 GLU A CA 1
ATOM 4197 C C . GLU A 1 533 ? 27.181 -2.801 27.391 1.00 14.55 533 GLU A C 1
ATOM 4198 O O . GLU A 1 533 ? 27.732 -2.301 28.383 1.00 14.43 533 GLU A O 1
ATOM 4204 N N . SER A 1 534 ? 27.868 -3.259 26.349 1.00 13.61 534 SER A N 1
ATOM 4205 C CA . SER A 1 534 ? 29.321 -3.196 26.290 1.00 14.65 534 SER A CA 1
ATOM 4206 C C . SER A 1 534 ? 29.786 -1.745 26.314 1.00 12.88 534 SER A C 1
ATOM 4207 O O . SER A 1 534 ? 30.771 -1.422 26.975 1.00 17.89 534 SER A O 1
ATOM 4210 N N . ALA A 1 535 ? 29.071 -0.880 25.595 1.00 12.18 535 ALA A N 1
ATOM 4211 C CA . ALA A 1 535 ? 29.425 0.529 25.592 1.00 13.84 535 ALA A CA 1
ATOM 4212 C C . ALA A 1 535 ? 29.336 1.082 27.011 1.00 12.62 535 ALA A C 1
ATOM 4213 O O . ALA A 1 535 ? 30.240 1.795 27.459 1.00 13.84 535 ALA A O 1
ATOM 4215 N N . LEU A 1 536 ? 28.249 0.753 27.710 1.00 12.36 536 LEU A N 1
ATOM 4216 C CA . LEU A 1 536 ? 28.047 1.265 29.073 1.00 11.03 536 LEU A CA 1
ATOM 4217 C C . LEU A 1 536 ? 29.116 0.757 30.043 1.00 16.47 536 LEU A C 1
ATOM 4218 O O . LEU A 1 536 ? 29.727 1.549 30.778 1.00 15.78 536 LEU A O 1
ATOM 4223 N N . VAL A 1 537 ? 29.368 -0.550 30.040 1.00 14.72 537 VAL A N 1
ATOM 4224 C CA . VAL A 1 537 ? 30.324 -1.099 31.004 1.00 14.68 537 VAL A CA 1
ATOM 4225 C C . VAL A 1 537 ? 31.771 -0.697 30.699 1.00 16.99 537 VAL A C 1
ATOM 4226 O O . VAL A 1 537 ? 32.659 -0.915 31.520 1.00 21.65 537 VAL A O 1
ATOM 4230 N N . ALA A 1 538 ? 32.009 -0.087 29.540 1.00 14.44 538 ALA A N 1
ATOM 4231 C CA . ALA A 1 538 ? 33.324 0.468 29.234 1.00 15.72 538 ALA A CA 1
ATOM 4232 C C . ALA A 1 538 ? 33.566 1.757 30.035 1.00 15.16 538 ALA A C 1
ATOM 4233 O O . ALA A 1 538 ? 34.712 2.183 30.212 1.00 18.61 538 ALA A O 1
ATOM 4235 N N . HIS A 1 539 ? 32.496 2.375 30.524 1.00 14.01 539 HIS A N 1
ATOM 4236 C CA . HIS A 1 539 ? 32.652 3.597 31.314 1.00 16.89 539 HIS A CA 1
ATOM 4237 C C . HIS A 1 539 ? 33.342 3.251 32.630 1.00 21.54 539 HIS A C 1
ATOM 4238 O O . HIS A 1 539 ? 32.993 2.258 33.256 1.00 19.48 539 HIS A O 1
ATOM 4245 N N . PRO A 1 540 ? 34.321 4.074 33.050 1.00 18.01 540 PRO A N 1
ATOM 4246 C CA . PRO A 1 540 ? 35.131 3.799 34.248 1.00 23.91 540 PRO A CA 1
ATOM 4247 C C . PRO A 1 540 ? 34.350 3.644 35.554 1.00 22.93 540 PRO A C 1
ATOM 4248 O O . PRO A 1 540 ? 34.848 2.976 36.470 1.00 25.54 540 PRO A O 1
ATOM 4252 N N . LYS A 1 541 ? 33.162 4.234 35.658 1.00 18.01 541 LYS A N 1
ATOM 4253 C CA . LYS A 1 541 ? 32.400 4.152 36.905 1.00 19.85 541 LYS A CA 1
ATOM 4254 C C . LYS A 1 541 ? 31.274 3.123 36.875 1.00 17.97 541 LYS A C 1
ATOM 4255 O O . LYS A 1 541 ? 30.542 2.984 37.844 1.00 20.41 541 LYS A O 1
ATOM 4261 N N . ILE A 1 542 ? 31.133 2.409 35.761 1.00 16.91 542 ILE A N 1
ATOM 4262 C CA . ILE A 1 542 ? 30.030 1.467 35.610 1.00 16.37 542 ILE A CA 1
ATOM 4263 C C . ILE A 1 542 ? 30.515 0.030 35.757 1.00 18.99 542 ILE A C 1
ATOM 4264 O O . ILE A 1 542 ? 31.503 -0.368 35.151 1.00 21.16 542 ILE A O 1
ATOM 4269 N N . ALA A 1 543 ? 29.813 -0.732 36.586 1.00 18.45 543 ALA A N 1
ATOM 4270 C CA . ALA A 1 543 ? 30.170 -2.123 36.820 1.00 21.07 543 ALA A CA 1
ATOM 4271 C C . ALA A 1 543 ? 29.386 -3.034 35.891 1.00 17.59 543 ALA A C 1
ATOM 4272 O O . ALA A 1 543 ? 29.973 -3.867 35.195 1.00 22.04 543 ALA A O 1
ATOM 4274 N N . GLU A 1 544 ? 28.062 -2.896 35.894 1.00 23.41 544 GLU A N 1
ATOM 4275 C CA . GLU A 1 544 ? 27.243 -3.759 35.031 1.00 20.24 544 GLU A CA 1
ATOM 4276 C C . GLU A 1 544 ? 26.104 -2.997 34.367 1.00 20.61 544 GLU A C 1
ATOM 4277 O O . GLU A 1 544 ? 25.695 -1.947 34.842 1.00 17.47 544 GLU A O 1
ATOM 4283 N N . ALA A 1 545 ? 25.579 -3.534 33.273 1.00 17.38 545 ALA A N 1
ATOM 4284 C CA . ALA A 1 545 ? 24.475 -2.867 32.583 1.00 17.21 545 ALA A CA 1
ATOM 4285 C C . ALA A 1 545 ? 23.544 -3.870 31.926 1.00 12.72 545 ALA A C 1
ATOM 4286 O O . ALA A 1 545 ? 23.988 -4.893 31.416 1.00 12.97 545 ALA A O 1
ATOM 4288 N N . ALA A 1 546 ? 22.248 -3.575 31.950 1.00 12.58 546 ALA A N 1
ATOM 4289 C CA . ALA A 1 546 ? 21.296 -4.373 31.199 1.00 14.86 546 ALA A CA 1
ATOM 4290 C C . ALA A 1 546 ? 20.374 -3.452 30.421 1.00 16.23 546 ALA A C 1
ATOM 4291 O O . ALA A 1 546 ? 19.703 -2.607 31.001 1.00 17.73 546 ALA A O 1
ATOM 4293 N N . VAL A 1 547 ? 20.335 -3.625 29.102 1.00 13.36 547 VAL A N 1
ATOM 4294 C CA . VAL A 1 547 ? 19.591 -2.727 28.223 1.00 14.41 547 VAL A CA 1
ATOM 4295 C C . VAL A 1 547 ? 18.372 -3.426 27.660 1.00 14.30 547 VAL A C 1
ATOM 4296 O O . VAL A 1 547 ? 18.460 -4.580 27.237 1.00 14.04 547 VAL A O 1
ATOM 4300 N N . VAL A 1 548 ? 17.235 -2.732 27.695 1.00 12.77 548 VAL A N 1
ATOM 4301 C CA . VAL A 1 548 ? 16.007 -3.243 27.094 1.00 13.61 548 VAL A CA 1
ATOM 4302 C C . VAL A 1 548 ? 15.356 -2.168 26.239 1.00 13.99 548 VAL A C 1
ATOM 4303 O O . VAL A 1 548 ? 15.585 -0.972 26.443 1.00 14.94 548 VAL A O 1
ATOM 4307 N N . GLY A 1 549 ? 14.548 -2.604 25.277 1.00 15.62 549 GLY A N 1
ATOM 4308 C CA . GLY A 1 549 ? 13.702 -1.675 24.545 1.00 15.62 549 GLY A CA 1
ATOM 4309 C C . GLY A 1 549 ? 12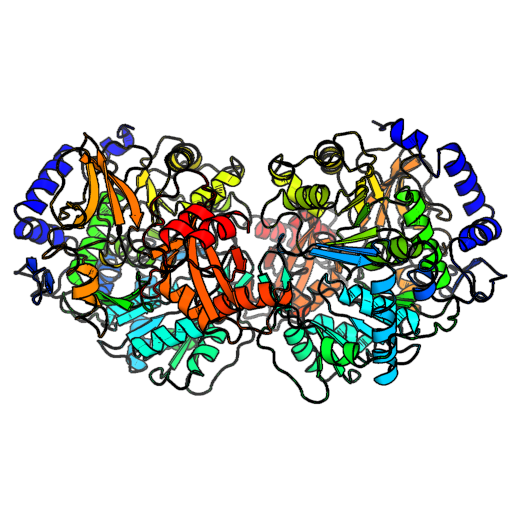.326 -1.613 25.178 1.00 15.94 549 GLY A C 1
ATOM 4310 O O . GLY A 1 549 ? 11.827 -2.630 25.643 1.00 22.80 549 GLY A O 1
ATOM 4311 N N . ILE A 1 550 ? 11.734 -0.421 25.224 1.00 15.39 550 ILE A N 1
ATOM 4312 C CA . ILE A 1 550 ? 10.354 -0.245 25.692 1.00 22.69 550 ILE A CA 1
ATOM 4313 C C . ILE A 1 550 ? 9.537 0.421 24.597 1.00 19.17 550 ILE A C 1
ATOM 4314 O O . ILE A 1 550 ? 10.094 1.130 23.771 1.00 16.82 550 ILE A O 1
ATOM 4319 N N . PRO A 1 551 ? 8.213 0.199 24.579 1.00 20.71 551 PRO A N 1
ATOM 4320 C CA . PRO A 1 551 ? 7.408 0.879 23.557 1.00 20.50 551 PRO A CA 1
ATOM 4321 C C . PRO A 1 551 ? 7.515 2.400 23.634 1.00 17.50 551 PRO A C 1
ATOM 4322 O O . PRO A 1 551 ? 7.607 2.957 24.728 1.00 20.92 551 PRO A O 1
ATOM 4326 N N . HIS A 1 552 ? 7.540 3.049 22.471 1.00 14.68 552 HIS A N 1
ATOM 4327 C CA . HIS A 1 552 ? 7.572 4.501 22.393 1.00 15.26 552 HIS A CA 1
ATOM 4328 C C . HIS A 1 552 ? 6.659 4.927 21.256 1.00 18.36 552 HIS A C 1
ATOM 4329 O O . HIS A 1 552 ? 6.742 4.379 20.154 1.00 15.69 552 HIS A O 1
ATOM 4336 N N . ALA A 1 553 ? 5.800 5.904 21.531 1.00 18.24 553 ALA A N 1
ATOM 4337 C CA . ALA A 1 553 ? 4.733 6.288 20.603 1.00 20.14 553 ALA A CA 1
ATOM 4338 C C . ALA A 1 553 ? 5.241 6.852 19.276 1.00 19.14 553 ALA A C 1
ATOM 4339 O O . ALA A 1 553 ? 4.548 6.760 18.262 1.00 22.01 553 ALA A O 1
ATOM 4341 N N . ILE A 1 554 ? 6.438 7.438 19.273 1.00 21.02 554 ILE A N 1
ATOM 4342 C CA . ILE A 1 554 ? 7.012 7.967 18.037 1.00 19.38 554 ILE A CA 1
ATOM 4343 C C . ILE A 1 554 ? 8.113 7.045 17.502 1.00 16.04 554 ILE A C 1
ATOM 4344 O O . ILE A 1 554 ? 8.108 6.666 16.329 1.00 16.77 554 ILE A O 1
ATOM 4349 N N . LYS A 1 555 ? 9.035 6.674 18.384 1.00 18.15 555 LYS A N 1
ATOM 4350 C CA . LYS A 1 555 ? 10.250 5.965 17.982 1.00 16.06 555 LYS A CA 1
ATOM 4351 C C . LYS A 1 555 ? 10.074 4.465 17.822 1.00 16.30 555 LYS A C 1
ATOM 4352 O O . LYS A 1 555 ? 10.980 3.788 17.333 1.00 14.81 555 LYS A O 1
ATOM 4358 N N . GLY A 1 556 ? 8.923 3.939 18.234 1.00 14.51 556 GLY A N 1
ATOM 4359 C CA . GLY A 1 556 ? 8.676 2.517 18.117 1.00 13.02 556 GLY A CA 1
ATOM 4360 C C . GLY A 1 556 ? 9.179 1.844 19.370 1.00 14.14 556 GLY A C 1
ATOM 4361 O O . GLY A 1 556 ? 8.386 1.375 20.190 1.00 14.25 556 GLY A O 1
ATOM 4362 N N . GLN A 1 557 ? 10.506 1.800 19.508 1.00 11.28 557 GLN A N 1
ATOM 4363 C CA . GLN A 1 557 ? 11.152 1.459 20.775 1.00 11.02 557 GLN A CA 1
ATOM 4364 C C . GLN A 1 557 ? 12.046 2.582 21.256 1.00 14.89 557 GLN A C 1
ATOM 4365 O O . GLN A 1 557 ? 12.681 3.279 20.462 1.00 13.62 557 GLN A O 1
ATOM 4371 N N . ALA A 1 558 ? 12.117 2.734 22.570 1.00 13.27 558 ALA A N 1
ATOM 4372 C CA . ALA A 1 558 ? 13.114 3.589 23.194 1.00 16.41 558 ALA A CA 1
ATOM 4373 C C . ALA A 1 558 ? 14.048 2.726 24.025 1.00 15.61 558 ALA A C 1
ATOM 4374 O O . ALA A 1 558 ? 13.689 1.613 24.425 1.00 15.85 558 ALA A O 1
ATOM 4376 N N . ILE A 1 559 ? 15.233 3.267 24.292 1.00 15.40 559 ILE A N 1
ATOM 4377 C CA . ILE A 1 559 ? 16.304 2.563 24.996 1.00 11.13 559 ILE A CA 1
ATOM 4378 C C . ILE A 1 559 ? 16.283 2.872 26.507 1.00 12.73 559 ILE A C 1
ATOM 4379 O O . ILE A 1 559 ? 16.413 4.040 26.957 1.00 14.93 559 ILE A O 1
ATOM 4384 N N . TYR A 1 560 ? 16.097 1.804 27.278 1.00 14.57 560 TYR A N 1
ATOM 4385 C CA . TYR A 1 560 ? 16.030 1.860 28.736 1.00 15.28 560 TYR A CA 1
ATOM 4386 C C . TYR A 1 560 ? 17.216 1.070 29.288 1.00 12.11 560 TYR A C 1
ATOM 4387 O O . TYR A 1 560 ? 17.339 -0.123 29.013 1.00 14.47 560 TYR A O 1
ATOM 4396 N N . ALA A 1 561 ? 18.094 1.719 30.050 1.00 10.34 561 ALA A N 1
ATOM 4397 C CA . ALA A 1 561 ? 19.277 1.022 30.562 1.00 11.74 561 ALA A CA 1
ATOM 4398 C C . ALA A 1 561 ? 19.302 0.937 32.084 1.00 15.64 561 ALA A C 1
ATOM 4399 O O . ALA A 1 561 ? 19.273 1.948 32.759 1.00 17.93 561 ALA A O 1
ATOM 4401 N N . TYR A 1 562 ? 19.348 -0.288 32.602 1.00 13.41 562 TYR A N 1
ATOM 4402 C CA . TYR A 1 562 ? 19.623 -0.535 34.018 1.00 12.35 562 TYR A CA 1
ATOM 4403 C C . TYR A 1 562 ? 21.119 -0.487 34.244 1.00 16.10 562 TYR A C 1
ATOM 4404 O O . TYR A 1 562 ? 21.863 -1.173 33.555 1.00 13.13 562 TYR A O 1
ATOM 4413 N N . VAL A 1 563 ? 21.575 0.313 35.202 1.00 11.62 563 VAL A N 1
ATOM 4414 C CA . VAL A 1 563 ? 23.006 0.488 35.380 1.00 13.62 563 VAL A CA 1
ATOM 4415 C C . VAL A 1 563 ? 23.434 0.264 36.825 1.00 16.60 563 VAL A C 1
ATOM 4416 O O . VAL A 1 563 ? 22.854 0.824 37.744 1.00 18.95 563 VAL A O 1
ATOM 4420 N N . THR A 1 564 ? 24.444 -0.583 36.996 1.00 16.36 564 THR A N 1
ATOM 4421 C CA . THR A 1 564 ? 25.100 -0.791 38.280 1.00 21.36 564 THR A CA 1
ATOM 4422 C C . THR A 1 564 ? 26.451 -0.092 38.309 1.00 17.02 564 THR A C 1
ATOM 4423 O O . THR A 1 564 ? 27.351 -0.402 37.509 1.00 17.14 564 THR A O 1
ATOM 4427 N N . LEU A 1 565 ? 26.582 0.837 39.255 1.00 20.40 565 LEU A N 1
ATOM 4428 C CA . LEU A 1 565 ? 27.800 1.619 39.442 1.00 22.21 565 LEU A CA 1
ATOM 4429 C C . LEU A 1 565 ? 28.836 0.889 40.283 1.00 19.80 565 LEU A C 1
ATOM 4430 O O . LEU A 1 565 ? 28.489 0.056 41.121 1.00 21.73 565 LEU A O 1
ATOM 4435 N N . ASN A 1 566 ? 30.109 1.196 40.047 1.00 18.76 566 ASN A N 1
ATOM 4436 C CA . ASN A 1 566 ? 31.187 0.681 40.880 1.00 21.68 566 ASN A CA 1
ATOM 4437 C C . ASN A 1 566 ? 30.998 1.097 42.328 1.00 23.60 566 ASN A C 1
ATOM 4438 O O . ASN A 1 566 ? 30.294 2.068 42.601 1.00 22.79 566 ASN A O 1
ATOM 4443 N N . HIS A 1 567 ? 31.620 0.366 43.252 1.00 26.86 567 HIS A N 1
ATOM 4444 C CA . HIS A 1 567 ? 31.653 0.790 44.655 1.00 27.42 567 HIS A CA 1
ATOM 4445 C C . HIS A 1 567 ? 32.330 2.144 44.789 1.00 30.38 567 HIS A C 1
ATOM 4446 O O . HIS A 1 567 ? 33.439 2.339 44.286 1.00 29.01 567 HIS A O 1
ATOM 4453 N N . GLY A 1 568 ? 31.671 3.070 45.476 1.00 30.94 568 GLY A N 1
ATOM 4454 C CA . GLY A 1 568 ? 32.242 4.384 45.711 1.00 34.41 568 GLY A CA 1
ATOM 4455 C C . GLY A 1 568 ? 31.593 5.473 44.882 1.00 37.11 568 GLY A C 1
ATOM 4456 O O . GLY A 1 568 ? 31.882 6.656 45.067 1.00 44.04 568 GLY A O 1
ATOM 4457 N N . GLU A 1 569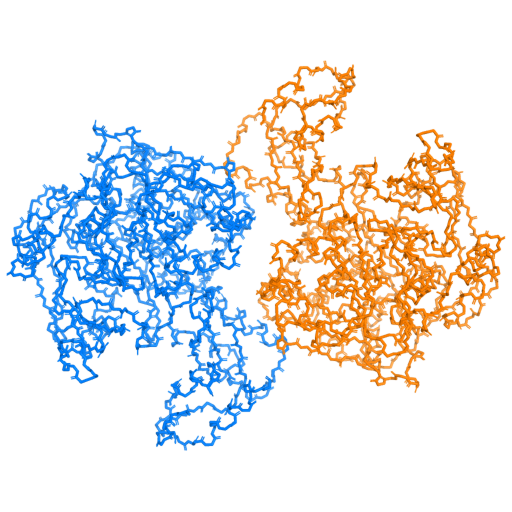 ? 30.711 5.074 43.970 1.00 31.29 569 GLU A N 1
ATOM 4458 C CA . GLU A 1 569 ? 30.042 6.019 43.080 1.00 36.66 569 GLU A CA 1
ATOM 4459 C C . GLU A 1 569 ? 28.563 6.182 43.432 1.00 28.26 569 GLU A C 1
ATOM 4460 O O . GLU A 1 569 ? 27.913 5.240 43.891 1.00 32.86 569 GLU A O 1
ATOM 4466 N N . GLU A 1 570 ? 28.043 7.387 43.221 1.00 33.11 570 GLU A N 1
ATOM 4467 C CA . GLU A 1 570 ? 26.634 7.694 43.469 1.00 35.25 570 GLU A CA 1
ATOM 4468 C C . GLU A 1 570 ? 26.005 8.334 42.240 1.00 24.54 570 GLU A C 1
ATOM 4469 O O . GLU A 1 570 ? 26.688 9.042 41.499 1.00 30.12 570 GLU A O 1
ATOM 4475 N N . PRO A 1 571 ? 24.707 8.087 42.018 1.00 27.48 571 PRO A N 1
ATOM 4476 C CA . PRO A 1 571 ? 23.996 8.823 40.973 1.00 23.16 571 PRO A CA 1
ATOM 4477 C C . PRO A 1 571 ? 23.998 10.317 41.264 1.00 23.12 571 PRO A C 1
ATOM 4478 O O . PRO A 1 571 ? 23.979 10.709 42.427 1.00 23.95 571 PRO A O 1
ATOM 4482 N N . SER A 1 572 ? 24.022 11.122 40.208 1.00 20.37 572 SER A N 1
ATOM 4483 C CA . SER A 1 572 ? 23.963 12.578 40.303 1.00 16.90 572 SER A CA 1
ATOM 4484 C C . SER A 1 572 ? 23.521 13.075 38.939 1.00 18.41 572 SER A C 1
ATOM 4485 O O . SER A 1 572 ? 23.591 12.323 37.971 1.00 15.90 572 SER A O 1
ATOM 4488 N N . PRO A 1 573 ? 23.039 14.324 38.849 1.00 16.34 573 PRO A N 1
ATOM 4489 C CA . PRO A 1 573 ? 22.746 14.865 37.510 1.00 14.52 573 PRO A CA 1
ATOM 4490 C C . PRO A 1 573 ? 23.955 14.835 36.571 1.00 13.00 573 PRO A C 1
ATOM 4491 O O . PRO A 1 573 ? 23.808 14.552 35.354 1.00 15.83 573 PRO A O 1
ATOM 4495 N N . GLU A 1 574 ? 25.133 15.107 37.130 1.00 13.72 574 GLU A N 1
ATOM 4496 C CA . GLU A 1 574 ? 26.364 15.063 36.354 1.00 12.28 574 GLU A CA 1
ATOM 4497 C C . GLU A 1 574 ? 26.603 13.663 35.795 1.00 17.64 574 GLU A C 1
ATOM 4498 O O . GLU A 1 574 ? 26.937 13.510 34.626 1.00 12.82 574 GLU A O 1
ATOM 4504 N N . LEU A 1 575 ? 26.465 12.644 36.635 1.00 13.67 575 LEU A N 1
ATOM 4505 C CA . LEU A 1 575 ? 26.780 11.288 36.190 1.00 15.96 575 LEU A CA 1
ATOM 4506 C C . LEU A 1 575 ? 25.737 10.805 35.189 1.00 16.63 575 LEU A C 1
ATOM 4507 O O . LEU A 1 575 ? 26.065 10.083 34.249 1.00 15.12 575 LEU A O 1
ATOM 4512 N N . TYR A 1 576 ? 24.488 11.221 35.383 1.00 11.62 576 TYR A N 1
ATOM 4513 C CA . TYR A 1 576 ? 23.403 10.890 34.458 1.00 13.99 576 TYR A CA 1
ATOM 4514 C C . TYR A 1 576 ? 23.740 11.408 33.057 1.00 17.21 576 TYR A C 1
ATOM 4515 O O . TYR A 1 576 ? 23.741 10.652 32.037 1.00 14.88 576 TYR A O 1
ATOM 4524 N N . ALA A 1 577 ? 24.050 12.704 33.010 1.00 15.23 577 ALA A N 1
ATOM 4525 C CA . ALA A 1 577 ? 24.469 13.301 31.745 1.00 15.57 577 ALA A CA 1
ATOM 4526 C C . ALA A 1 577 ? 25.729 12.630 31.149 1.00 13.88 577 ALA A C 1
ATOM 4527 O O . ALA A 1 577 ? 25.802 12.386 29.932 1.00 15.01 577 ALA A O 1
ATOM 4529 N N . GLU A 1 578 ? 26.700 12.320 32.010 1.00 12.89 578 GLU A N 1
ATOM 4530 C CA . GLU A 1 578 ? 27.969 11.741 31.574 1.00 13.20 578 GLU A CA 1
ATOM 4531 C C . GLU A 1 578 ? 27.780 10.361 30.955 1.00 12.55 578 GLU A C 1
ATOM 4532 O O . GLU A 1 578 ? 28.397 10.045 29.952 1.00 11.45 578 GLU A O 1
ATOM 4538 N N . VAL A 1 579 ? 26.934 9.542 31.559 1.00 14.03 579 VAL A N 1
ATOM 4539 C CA . VAL A 1 579 ? 26.717 8.180 31.060 1.00 10.69 579 VAL A CA 1
ATOM 4540 C C . VAL A 1 579 ? 25.912 8.196 29.754 1.00 11.65 579 VAL A C 1
ATOM 4541 O O . VAL A 1 579 ? 26.244 7.466 28.759 1.00 14.58 579 VAL A O 1
ATOM 4545 N N . ARG A 1 580 ? 24.880 9.050 29.717 1.00 15.27 580 ARG A N 1
ATOM 4546 C CA . ARG A 1 580 ? 24.159 9.167 28.445 1.00 12.99 580 ARG A CA 1
ATOM 4547 C C . ARG A 1 580 ? 25.118 9.586 27.310 1.00 15.50 580 ARG A C 1
ATOM 4548 O O . ARG A 1 580 ? 25.161 8.957 26.216 1.00 13.50 580 ARG A O 1
ATOM 4556 N N . ASN A 1 581 ? 25.903 10.631 27.580 1.00 15.77 581 ASN A N 1
ATOM 4557 C CA . ASN A 1 581 ? 26.882 11.116 26.604 1.00 12.88 581 ASN A CA 1
ATOM 4558 C C . ASN A 1 581 ? 27.963 10.087 26.292 1.00 14.08 581 ASN A C 1
ATOM 4559 O O . ASN A 1 581 ? 28.560 10.118 25.217 1.00 13.19 581 ASN A O 1
ATOM 4564 N N . TRP A 1 582 ? 28.227 9.187 27.236 1.00 11.79 582 TRP A N 1
ATOM 4565 C CA . TRP A 1 582 ? 29.210 8.137 27.026 1.00 12.05 582 TRP A CA 1
ATOM 4566 C C . TRP A 1 582 ? 28.736 7.227 25.929 1.00 12.54 582 TRP A C 1
ATOM 4567 O O . TRP A 1 582 ? 29.515 6.834 25.044 1.00 12.06 582 TRP A O 1
ATOM 4578 N N . VAL A 1 583 ? 27.455 6.878 25.983 1.00 11.29 583 VAL A N 1
ATOM 4579 C CA . VAL A 1 583 ? 26.951 6.057 24.884 1.00 15.31 583 VAL A CA 1
ATOM 4580 C C . VAL A 1 583 ? 26.911 6.841 23.579 1.00 13.89 583 VAL A C 1
ATOM 4581 O O . VAL A 1 583 ? 27.198 6.282 22.498 1.00 11.37 583 VAL A O 1
ATOM 4585 N N . ARG A 1 584 ? 26.575 8.129 23.661 1.00 10.80 584 ARG A N 1
ATOM 4586 C CA . ARG A 1 584 ? 26.658 8.957 22.449 1.00 11.55 584 ARG A CA 1
ATOM 4587 C C . ARG A 1 584 ? 28.085 8.970 21.827 1.00 13.15 584 ARG A C 1
ATOM 4588 O O . ARG A 1 584 ? 28.234 9.023 20.601 1.00 16.62 584 ARG A O 1
ATOM 4596 N N . LYS A 1 585 ? 29.120 8.902 22.671 1.00 10.73 585 LYS A N 1
ATOM 4597 C CA . LYS A 1 585 ? 30.514 8.857 22.233 1.00 12.14 585 LYS A CA 1
ATOM 4598 C C . LYS A 1 585 ? 30.922 7.484 21.688 1.00 13.92 585 LYS A C 1
ATOM 4599 O O . LYS A 1 585 ? 31.606 7.398 20.670 1.00 12.68 585 LYS A O 1
ATOM 4605 N N . GLU A 1 586 ? 30.517 6.416 22.368 1.00 12.10 586 GLU A N 1
ATOM 4606 C CA . GLU A 1 586 ? 30.946 5.072 21.968 1.00 11.12 586 GLU A CA 1
ATOM 4607 C C . GLU A 1 586 ? 30.312 4.615 20.651 1.00 11.04 586 GLU A C 1
ATOM 4608 O O . GLU A 1 586 ? 30.947 3.909 19.860 1.00 12.57 586 GLU A O 1
ATOM 4614 N N . ILE A 1 587 ? 29.052 4.983 20.445 1.00 9.65 587 ILE A N 1
ATOM 4615 C CA . ILE A 1 587 ? 28.304 4.534 19.273 1.00 9.77 587 ILE A CA 1
ATOM 4616 C C . ILE A 1 587 ? 27.770 5.718 18.465 1.00 11.99 587 ILE A C 1
ATOM 4617 O O . ILE A 1 587 ? 28.018 5.826 17.264 1.00 10.91 587 ILE A O 1
ATOM 4622 N N . GLY A 1 588 ? 27.046 6.622 19.119 1.00 10.94 588 GLY A N 1
ATOM 4623 C CA . GLY A 1 588 ? 26.439 7.743 18.411 1.00 11.41 588 GLY A CA 1
ATOM 4624 C C . GLY A 1 588 ? 25.134 8.157 19.055 1.00 9.61 588 GLY A C 1
ATOM 4625 O O . GLY A 1 588 ? 24.570 7.391 19.831 1.00 10.00 588 GLY A O 1
ATOM 4626 N N . PRO A 1 589 ? 24.652 9.373 18.746 1.00 14.05 589 PRO A N 1
ATOM 4627 C CA . PRO A 1 589 ? 23.380 9.863 19.288 1.00 16.08 589 PRO A CA 1
ATOM 4628 C C . PRO A 1 589 ? 22.213 8.906 19.055 1.00 16.65 589 PRO A C 1
ATOM 4629 O O . PRO A 1 589 ? 21.336 8.822 19.910 1.00 13.65 589 PRO A O 1
ATOM 4633 N N . LEU A 1 590 ? 22.216 8.178 17.940 1.00 15.85 590 LEU A N 1
ATOM 4634 C CA . LEU A 1 590 ? 21.149 7.213 17.666 1.00 12.61 590 LEU A CA 1
ATOM 4635 C C . LEU A 1 590 ? 20.979 6.171 18.774 1.00 18.45 590 LEU A C 1
ATOM 4636 O O . LEU A 1 590 ? 19.877 5.652 18.965 1.00 13.96 590 LEU A O 1
ATOM 4641 N N . ALA A 1 591 ? 22.049 5.882 19.519 1.00 14.52 591 ALA A N 1
ATOM 4642 C CA . ALA A 1 591 ? 21.990 4.828 20.535 1.00 12.32 591 ALA A CA 1
ATOM 4643 C C . ALA A 1 591 ? 21.887 5.366 21.969 1.00 12.99 591 ALA A C 1
ATOM 4644 O O . ALA A 1 591 ? 21.963 4.583 22.919 1.00 15.16 591 ALA A O 1
ATOM 4646 N N . THR A 1 592 ? 21.687 6.671 22.123 1.00 13.00 592 THR A N 1
ATOM 4647 C CA . THR A 1 592 ? 21.607 7.276 23.462 1.00 16.05 592 THR A CA 1
ATOM 4648 C C . THR A 1 592 ? 20.438 6.713 24.257 1.00 14.10 592 THR A C 1
ATOM 4649 O O . THR A 1 592 ? 19.320 6.699 23.767 1.00 15.16 592 THR A O 1
ATOM 4653 N N . PRO A 1 593 ? 20.701 6.223 25.482 1.00 13.87 593 PRO A N 1
ATOM 4654 C CA . PRO A 1 593 ? 19.569 5.741 26.275 1.00 13.61 593 PRO A CA 1
ATOM 4655 C C . PRO A 1 593 ? 18.572 6.851 26.561 1.00 15.57 593 PRO A C 1
ATOM 4656 O O . PRO A 1 593 ? 18.975 7.986 26.846 1.00 18.49 593 PRO A O 1
ATOM 4660 N N . ASP A 1 594 ? 17.292 6.510 26.484 1.00 16.35 594 ASP A N 1
ATOM 4661 C CA . ASP A 1 594 ? 16.221 7.426 26.855 1.00 16.84 594 ASP A CA 1
ATOM 4662 C C . ASP A 1 594 ? 16.080 7.482 28.364 1.00 22.02 594 ASP A C 1
ATOM 4663 O O . ASP A 1 594 ? 15.755 8.527 28.923 1.00 22.68 594 ASP A O 1
ATOM 4668 N N . VAL A 1 595 ? 16.302 6.340 29.011 1.00 15.24 595 VAL A N 1
ATOM 4669 C CA . VAL A 1 595 ? 16.182 6.260 30.469 1.00 18.25 595 VAL A CA 1
ATOM 4670 C C . VAL A 1 595 ? 17.385 5.546 31.078 1.00 13.26 595 VAL A C 1
ATOM 4671 O O . VAL A 1 595 ? 17.839 4.542 30.546 1.00 14.89 595 VAL A O 1
ATOM 4675 N N . LEU A 1 596 ? 17.919 6.083 32.171 1.00 14.69 596 LEU A N 1
ATOM 4676 C CA . LEU A 1 596 ? 18.876 5.347 32.983 1.00 14.23 596 LEU A CA 1
ATOM 4677 C C . LEU A 1 596 ? 18.218 5.018 34.312 1.00 16.38 596 LEU A C 1
ATOM 4678 O O . LEU A 1 596 ? 17.608 5.887 34.933 1.00 20.21 596 LEU A O 1
ATOM 4683 N N . HIS A 1 597 ? 18.339 3.763 34.735 1.00 14.39 597 HIS A N 1
ATOM 4684 C CA . HIS A 1 597 ? 17.754 3.298 35.987 1.00 19.06 597 HIS A CA 1
ATOM 4685 C C . HIS A 1 597 ? 18.892 2.723 36.822 1.00 23.16 597 HIS A C 1
ATOM 4686 O O . HIS A 1 597 ? 19.392 1.647 36.520 1.00 20.54 597 HIS A O 1
ATOM 4693 N N . TRP A 1 598 ? 19.317 3.446 37.856 1.00 16.97 598 TRP A N 1
ATOM 4694 C CA . TRP A 1 598 ? 20.420 2.970 38.691 1.00 19.82 598 TRP A CA 1
ATOM 4695 C C . TRP A 1 598 ? 19.918 1.859 39.607 1.00 17.72 598 TRP A C 1
ATOM 4696 O O . TRP A 1 598 ? 18.852 1.972 40.203 1.00 22.80 598 TRP A O 1
ATOM 4707 N N . THR A 1 599 ? 20.692 0.790 39.721 1.00 18.53 599 THR A N 1
ATOM 4708 C CA . THR A 1 599 ? 20.267 -0.344 40.533 1.00 23.35 599 THR A CA 1
ATOM 4709 C C . THR A 1 599 ? 21.455 -1.188 40.978 1.00 24.91 599 THR A C 1
ATOM 4710 O O . THR A 1 599 ? 22.529 -1.138 40.379 1.00 24.73 599 THR A O 1
ATOM 4714 N N . ASP A 1 600 ? 21.265 -1.955 42.046 1.00 29.21 600 ASP A N 1
ATOM 4715 C CA . ASP A 1 600 ? 22.232 -2.984 42.415 1.00 31.43 600 ASP A CA 1
ATOM 4716 C C . ASP A 1 600 ? 21.567 -4.350 42.345 1.00 33.24 600 ASP A C 1
ATOM 4717 O O . ASP A 1 600 ? 22.090 -5.339 42.856 1.00 39.99 600 ASP A O 1
ATOM 4722 N N . SER A 1 601 ? 20.407 -4.392 41.701 1.00 30.00 601 SER A N 1
ATOM 4723 C CA . SER A 1 601 ? 19.562 -5.577 41.731 1.00 33.03 601 SER A CA 1
ATOM 4724 C C . SER A 1 601 ? 19.331 -6.193 40.362 1.00 26.31 601 SER A C 1
ATOM 4725 O O . SER A 1 601 ? 18.199 -6.539 40.029 1.00 39.13 601 SER A O 1
ATOM 4728 N N . LEU A 1 602 ? 20.385 -6.339 39.567 1.00 29.23 602 LEU A N 1
ATOM 4729 C CA . LEU A 1 602 ? 20.225 -7.008 38.276 1.00 29.75 602 LEU A CA 1
ATOM 4730 C C . LEU A 1 602 ? 19.863 -8.477 38.486 1.00 25.67 602 LEU A C 1
ATOM 4731 O O . LEU A 1 602 ? 20.538 -9.180 39.228 1.00 23.18 602 LEU A O 1
ATOM 4736 N N . PRO A 1 603 ? 18.788 -8.938 37.835 1.00 22.40 603 PRO A N 1
ATOM 4737 C CA . PRO A 1 603 ? 18.395 -10.345 37.951 1.00 25.20 603 PRO A CA 1
ATOM 4738 C C . PRO A 1 603 ? 19.351 -11.248 37.176 1.00 25.25 603 PRO A C 1
ATOM 4739 O O . PRO A 1 603 ? 19.685 -10.948 36.032 1.00 23.92 603 PRO A O 1
ATOM 4743 N N . LYS A 1 604 ? 19.794 -12.336 37.799 1.00 25.44 604 LYS A N 1
ATOM 4744 C CA . LYS A 1 604 ? 20.741 -13.238 37.157 1.00 22.56 604 LYS A CA 1
ATOM 4745 C C . LYS A 1 604 ? 20.393 -14.703 37.408 1.00 26.89 604 LYS A C 1
ATOM 4746 O O . LYS A 1 604 ? 19.863 -15.056 38.460 1.00 24.93 604 LYS A O 1
ATOM 4752 N N . THR A 1 605 ? 20.700 -15.547 36.426 1.00 26.40 605 THR A N 1
ATOM 4753 C CA . THR A 1 605 ? 20.577 -16.991 36.583 1.00 28.16 605 THR A CA 1
ATOM 4754 C C . THR A 1 605 ? 21.624 -17.468 37.576 1.00 28.57 605 THR A C 1
ATOM 4755 O O . THR A 1 605 ? 22.534 -16.713 37.940 1.00 21.86 605 THR A O 1
ATOM 4759 N N . ARG A 1 606 ? 21.501 -18.717 38.011 1.00 20.27 606 ARG A N 1
ATOM 4760 C CA . ARG A 1 606 ? 22.447 -19.274 38.978 1.00 20.52 606 ARG A CA 1
ATOM 4761 C C . ARG A 1 606 ? 23.826 -19.473 38.355 1.00 22.99 606 ARG A C 1
ATOM 4762 O O . ARG A 1 606 ? 24.821 -19.626 39.067 1.00 20.37 606 ARG A O 1
ATOM 4770 N N . SER A 1 607 ? 23.890 -19.432 37.026 1.00 29.69 607 SER A N 1
ATOM 4771 C CA . SER A 1 607 ? 25.164 -19.511 36.318 1.00 22.56 607 SER A CA 1
ATOM 4772 C C . SER A 1 607 ? 25.766 -18.131 36.077 1.00 25.34 607 SER A C 1
ATOM 4773 O O . SER A 1 607 ? 26.895 -18.014 35.599 1.00 28.77 607 SER A O 1
ATOM 4776 N N . GLY A 1 608 ? 25.006 -17.088 36.397 1.00 24.82 608 GLY A N 1
ATOM 4777 C CA . GLY A 1 608 ? 25.527 -15.732 36.381 1.00 33.47 608 GLY A CA 1
ATOM 4778 C C . GLY A 1 608 ? 25.075 -14.845 35.234 1.00 37.49 608 GLY A C 1
ATOM 4779 O O . GLY A 1 608 ? 25.449 -13.673 35.179 1.00 42.59 608 GLY A O 1
ATOM 4780 N N . LYS A 1 609 ? 24.271 -15.386 34.323 1.00 35.60 609 LYS A N 1
ATOM 4781 C CA . LYS A 1 609 ? 23.846 -14.630 33.145 1.00 35.17 609 LYS A CA 1
ATOM 4782 C C . LYS A 1 609 ? 22.664 -13.712 33.461 1.00 27.64 609 LYS A C 1
ATOM 4783 O O . LYS A 1 609 ? 21.779 -14.076 34.226 1.00 27.60 609 LYS A O 1
ATOM 4789 N N . ILE A 1 610 ? 22.660 -12.524 32.863 1.00 35.07 610 ILE A N 1
ATOM 4790 C CA . ILE A 1 610 ? 21.574 -11.567 33.065 1.00 31.79 610 ILE A CA 1
ATOM 4791 C C . ILE A 1 610 ? 20.269 -12.070 32.452 1.00 30.04 610 ILE A C 1
ATOM 4792 O O . ILE A 1 610 ? 20.261 -12.606 31.344 1.00 35.94 610 ILE A O 1
ATOM 4797 N N . MET A 1 611 ? 19.172 -11.899 33.186 1.00 29.66 611 MET A N 1
ATOM 4798 C CA . MET A 1 611 ? 17.834 -12.265 32.720 1.00 28.74 611 MET A CA 1
ATOM 4799 C C . MET A 1 611 ? 17.022 -11.035 32.313 1.00 36.31 611 MET A C 1
ATOM 4800 O O . MET A 1 611 ? 16.505 -10.323 33.171 1.00 36.89 611 MET A O 1
ATOM 4805 N N . ARG A 1 612 ? 16.879 -10.801 31.010 1.00 25.83 612 ARG A N 1
ATOM 4806 C CA . ARG A 1 612 ? 16.319 -9.535 30.530 1.00 24.72 612 ARG A CA 1
ATOM 4807 C C . ARG A 1 612 ? 14.794 -9.450 30.370 1.00 25.64 612 ARG A C 1
ATOM 4808 O O . ARG A 1 612 ? 14.255 -8.352 30.255 1.00 28.16 612 ARG A O 1
ATOM 4816 N N . ARG A 1 613 ? 14.099 -10.583 30.348 1.00 31.13 613 ARG A N 1
ATOM 4817 C CA . ARG A 1 613 ? 12.657 -10.581 30.083 1.00 29.16 613 ARG A CA 1
ATOM 4818 C C . ARG A 1 613 ? 11.880 -9.812 31.154 1.00 31.61 613 ARG A C 1
ATOM 4819 O O . ARG A 1 613 ? 11.048 -8.925 30.859 1.00 28.77 613 ARG A O 1
ATOM 4827 N N . ILE A 1 614 ? 12.165 -10.158 32.406 1.00 29.32 614 ILE A N 1
ATOM 4828 C CA . ILE A 1 614 ? 11.540 -9.492 33.534 1.00 28.95 614 ILE A CA 1
ATOM 4829 C C . ILE A 1 614 ? 11.888 -7.996 33.544 1.00 27.78 614 ILE A C 1
ATOM 4830 O O . ILE A 1 614 ? 11.030 -7.156 33.829 1.00 29.85 614 ILE A O 1
ATOM 4835 N N . LEU A 1 615 ? 13.135 -7.663 33.211 1.00 27.29 615 LEU A N 1
ATOM 4836 C CA . LEU A 1 615 ? 13.562 -6.263 33.129 1.00 25.89 615 LEU A CA 1
ATOM 4837 C C . LEU A 1 615 ? 12.768 -5.485 32.082 1.00 26.45 615 LEU A C 1
ATOM 4838 O O . LEU A 1 615 ? 12.408 -4.324 32.287 1.00 25.80 615 LEU A O 1
ATOM 4843 N N . ARG A 1 616 ? 12.511 -6.151 30.961 1.00 21.73 616 ARG A N 1
ATOM 4844 C CA . ARG A 1 616 ? 11.727 -5.607 29.861 1.00 24.08 616 ARG A CA 1
ATOM 4845 C C . ARG A 1 616 ? 10.308 -5.290 30.318 1.00 21.91 616 ARG A C 1
ATOM 4846 O O . ARG A 1 616 ? 9.803 -4.169 30.129 1.00 20.77 616 ARG A O 1
ATOM 4854 N N . LYS A 1 617 ? 9.676 -6.286 30.938 1.00 28.89 617 LYS A N 1
ATOM 4855 C CA . LYS A 1 617 ? 8.330 -6.093 31.475 1.00 25.97 617 LYS A CA 1
ATOM 4856 C C . LYS A 1 617 ? 8.267 -4.943 32.486 1.00 28.60 617 LYS A C 1
ATOM 4857 O O . LYS A 1 617 ? 7.391 -4.079 32.399 1.00 28.32 617 LYS A O 1
ATOM 4863 N N . ILE A 1 618 ? 9.203 -4.936 33.432 1.00 29.52 618 ILE A N 1
ATOM 4864 C CA . ILE A 1 618 ? 9.235 -3.919 34.483 1.00 25.38 618 ILE A CA 1
ATOM 4865 C C . ILE A 1 618 ? 9.424 -2.520 33.899 1.00 26.82 618 ILE A C 1
ATOM 4866 O O . ILE A 1 618 ? 8.718 -1.582 34.271 1.00 29.03 618 ILE A O 1
ATOM 4871 N N . ALA A 1 619 ? 10.367 -2.391 32.968 1.00 23.34 619 ALA A N 1
ATOM 4872 C CA . ALA A 1 619 ? 10.636 -1.112 32.314 1.00 26.60 619 ALA A CA 1
ATOM 4873 C C . ALA A 1 619 ? 9.427 -0.619 31.520 1.00 24.85 619 ALA A C 1
ATOM 4874 O O . ALA A 1 619 ? 9.166 0.582 31.458 1.00 22.17 619 ALA A O 1
ATOM 4876 N N . ALA A 1 620 ? 8.699 -1.557 30.920 1.00 27.14 620 ALA A N 1
ATOM 4877 C CA . ALA A 1 620 ? 7.471 -1.236 30.198 1.00 28.64 620 ALA A CA 1
ATOM 4878 C C . ALA A 1 620 ? 6.357 -0.728 31.128 1.00 37.02 620 ALA A C 1
ATOM 4879 O O . ALA A 1 620 ? 5.411 -0.076 30.680 1.00 30.09 620 ALA A O 1
ATOM 4881 N N . GLY A 1 621 ? 6.465 -1.043 32.418 1.00 30.14 621 GLY A N 1
ATOM 4882 C CA . GLY A 1 621 ? 5.509 -0.567 33.406 1.00 39.44 621 GLY A CA 1
ATOM 4883 C C . GLY A 1 621 ? 4.509 -1.604 33.899 1.00 43.05 621 GLY A C 1
ATOM 4884 O O . GLY A 1 621 ? 3.566 -1.264 34.617 1.00 45.21 621 GLY A O 1
ATOM 4885 N N . ASP A 1 622 ? 4.707 -2.863 33.519 1.00 40.94 622 ASP A N 1
ATOM 4886 C CA . ASP A 1 622 ? 3.827 -3.945 33.959 1.00 42.63 622 ASP A CA 1
ATOM 4887 C C . ASP A 1 622 ? 3.830 -4.091 35.477 1.00 43.46 622 ASP A C 1
ATOM 4888 O O . ASP A 1 622 ? 4.891 -4.176 36.096 1.00 52.28 622 ASP A O 1
ATOM 4893 N N . LEU A 1 626 ? 3.807 -10.3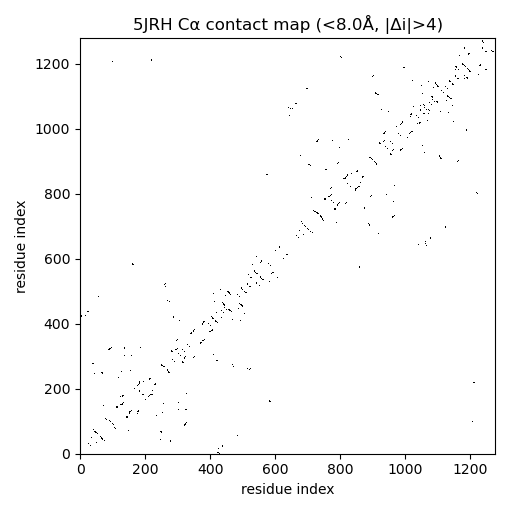61 36.489 1.00 58.55 626 LEU A N 1
ATOM 4894 C CA . LEU A 1 626 ? 5.079 -10.545 35.799 1.00 57.05 626 LEU A CA 1
ATOM 4895 C C . LEU A 1 626 ? 5.272 -12.015 35.436 1.00 63.04 626 LEU A C 1
ATOM 4896 O O . LEU A 1 626 ? 4.297 -12.757 35.312 1.00 66.89 626 LEU A O 1
ATOM 4901 N N . GLY A 1 627 ? 6.521 -12.436 35.260 1.00 59.69 627 GLY A N 1
ATOM 4902 C CA . GLY A 1 627 ? 6.798 -13.789 34.805 1.00 58.38 627 GLY A CA 1
ATOM 4903 C C . GLY A 1 627 ? 7.318 -14.750 35.861 1.00 54.95 627 GLY A C 1
ATOM 4904 O O . GLY A 1 627 ? 7.223 -14.492 37.063 1.00 53.80 627 GLY A O 1
ATOM 4905 N N . ASP A 1 628 ? 7.872 -15.869 35.397 1.00 46.65 628 ASP A N 1
ATOM 4906 C CA . ASP A 1 628 ? 8.421 -16.896 36.277 1.00 52.90 628 ASP A CA 1
ATOM 4907 C C . ASP A 1 628 ? 9.864 -16.574 36.665 1.00 51.84 628 ASP A C 1
ATOM 4908 O O . ASP A 1 628 ? 10.715 -16.363 35.804 1.00 44.93 628 ASP A O 1
ATOM 4913 N N . THR A 1 629 ? 10.129 -16.555 37.968 1.00 45.28 629 THR A N 1
ATOM 4914 C CA . THR A 1 629 ? 11.424 -16.128 38.487 1.00 45.04 629 THR A CA 1
ATOM 4915 C C . THR A 1 629 ? 12.272 -17.288 39.009 1.00 50.11 629 THR A C 1
ATOM 4916 O O . THR A 1 629 ? 13.304 -17.074 39.652 1.00 41.53 629 THR A O 1
ATOM 4920 N N . SER A 1 630 ? 11.846 -18.515 38.728 1.00 45.41 630 SER A N 1
ATOM 4921 C CA . SER A 1 630 ? 12.493 -19.687 39.309 1.00 50.43 630 SER A CA 1
ATOM 4922 C C . SER A 1 630 ? 13.854 -19.980 38.690 1.00 51.37 630 SER A C 1
ATOM 4923 O O . SER A 1 630 ? 14.572 -20.873 39.143 1.00 48.47 630 SER A O 1
ATOM 4926 N N . THR A 1 631 ? 14.213 -19.223 37.661 1.00 47.71 631 THR A N 1
ATOM 4927 C CA . THR A 1 631 ? 15.530 -19.354 37.055 1.00 49.19 631 THR A CA 1
ATOM 4928 C C . THR A 1 631 ? 16.494 -18.313 37.633 1.00 44.04 631 THR A C 1
ATOM 4929 O O . THR A 1 631 ? 17.687 -18.310 37.321 1.00 44.19 631 THR A O 1
ATOM 4933 N N . LEU A 1 632 ? 15.971 -17.442 38.491 1.00 37.28 632 LEU A N 1
ATOM 4934 C CA . LEU A 1 632 ? 16.775 -16.381 39.095 1.00 39.17 632 LEU A CA 1
ATOM 4935 C C . LEU A 1 632 ? 17.489 -16.856 40.351 1.00 42.02 632 LEU A C 1
ATOM 4936 O O . LEU A 1 632 ? 16.878 -17.489 41.215 1.00 43.29 632 LEU A O 1
ATOM 4941 N N . ALA A 1 633 ? 18.777 -16.531 40.456 1.00 35.10 633 ALA A N 1
ATOM 4942 C CA . ALA A 1 633 ? 19.563 -16.876 41.637 1.00 31.40 633 ALA A CA 1
ATOM 4943 C C . ALA A 1 633 ? 19.008 -16.195 42.887 1.00 34.96 633 ALA A C 1
ATOM 4944 O O . ALA A 1 633 ? 19.193 -16.683 44.000 1.00 38.86 633 ALA A O 1
ATOM 4946 N N . ASP A 1 634 ? 18.330 -15.066 42.693 1.00 32.16 634 ASP A N 1
ATOM 4947 C CA . ASP A 1 634 ? 17.682 -14.348 43.790 1.00 38.74 634 ASP A CA 1
ATOM 4948 C C . ASP A 1 634 ? 16.443 -13.605 43.291 1.00 40.75 634 ASP A C 1
ATOM 4949 O O . ASP A 1 634 ? 16.549 -12.487 42.779 1.00 32.51 634 ASP A O 1
ATOM 4954 N N . PRO A 1 635 ? 15.263 -14.231 43.443 1.00 41.70 635 PRO A N 1
ATOM 4955 C CA . PRO A 1 635 ? 13.962 -13.641 43.089 1.00 41.88 635 PRO A CA 1
ATOM 4956 C C . PRO A 1 635 ? 13.733 -12.268 43.728 1.00 40.57 635 PRO A C 1
ATOM 4957 O O . PRO A 1 635 ? 13.089 -11.394 43.134 1.00 40.04 635 PRO A O 1
ATOM 4961 N N . GLY A 1 636 ? 14.282 -12.087 44.925 1.00 35.81 636 GLY A N 1
ATOM 4962 C CA . GLY A 1 636 ? 14.107 -10.869 45.696 1.00 37.08 636 GLY A CA 1
ATOM 4963 C C . GLY A 1 636 ? 14.425 -9.572 44.977 1.00 36.49 636 GLY A C 1
ATOM 4964 O O . GLY A 1 636 ? 13.940 -8.514 45.377 1.00 37.74 636 GLY A O 1
ATOM 4965 N N . VAL A 1 637 ? 15.237 -9.638 43.922 1.00 37.18 637 VAL A N 1
ATOM 4966 C CA . VAL A 1 637 ? 15.568 -8.433 43.162 1.00 33.96 637 VAL A CA 1
ATOM 4967 C C . VAL A 1 637 ? 14.311 -7.818 42.541 1.00 37.58 637 VAL A C 1
ATOM 4968 O O . VAL A 1 637 ? 14.161 -6.590 42.530 1.00 41.15 637 VAL A O 1
ATOM 4972 N N . VAL A 1 638 ? 13.397 -8.671 42.072 1.00 38.75 638 VAL A N 1
ATOM 4973 C CA . VAL A 1 638 ? 12.224 -8.206 41.328 1.00 35.73 638 VAL A CA 1
ATOM 4974 C C . VAL A 1 638 ? 11.495 -7.080 42.059 1.00 37.69 638 VAL A C 1
ATOM 4975 O O . VAL A 1 638 ? 11.360 -5.970 41.533 1.00 42.55 638 VAL A O 1
ATOM 4979 N N . GLU A 1 639 ? 11.063 -7.368 43.282 1.00 42.45 639 GLU A N 1
ATOM 4980 C CA . GLU A 1 639 ? 10.390 -6.385 44.127 1.00 51.27 639 GLU A CA 1
ATOM 4981 C C . GLU A 1 639 ? 11.139 -5.054 44.158 1.00 46.20 639 GLU A C 1
ATOM 4982 O O . GLU A 1 639 ? 10.553 -3.992 43.912 1.00 46.81 639 GLU A O 1
ATOM 4988 N N . LYS A 1 640 ? 12.442 -5.124 44.418 1.00 40.82 640 LYS A N 1
ATOM 4989 C CA . LYS A 1 640 ? 13.253 -3.920 44.504 1.00 39.44 640 LYS A CA 1
ATOM 4990 C C . LYS A 1 640 ? 13.182 -3.143 43.194 1.00 47.08 640 LYS A C 1
ATOM 4991 O O . LYS A 1 640 ? 12.961 -1.927 43.194 1.00 44.56 640 LYS A O 1
ATOM 4997 N N . LEU A 1 641 ? 13.320 -3.859 42.079 1.00 40.24 641 LEU A N 1
ATOM 4998 C CA . LEU A 1 641 ? 13.285 -3.227 40.765 1.00 45.46 641 LEU A CA 1
ATOM 4999 C C . LEU A 1 641 ? 11.930 -2.567 40.523 1.00 44.90 641 LEU A C 1
ATOM 5000 O O . LEU A 1 641 ? 11.842 -1.566 39.810 1.00 48.64 641 LEU A O 1
ATOM 5005 N N . LEU A 1 642 ? 10.882 -3.116 41.136 1.00 46.84 642 LEU A N 1
ATOM 5006 C CA . LEU A 1 642 ? 9.545 -2.549 40.989 1.00 48.05 642 LEU A CA 1
ATOM 5007 C C . LEU A 1 642 ? 9.414 -1.243 41.764 1.00 52.05 642 LEU A C 1
ATOM 5008 O O . LEU A 1 642 ? 8.641 -0.360 41.388 1.00 53.96 642 LEU A O 1
ATOM 5013 N N . GLU A 1 643 ? 10.175 -1.126 42.847 1.00 52.60 643 GLU A N 1
ATOM 5014 C CA . GLU A 1 643 ? 10.113 0.061 43.687 1.00 49.14 643 GLU A CA 1
ATOM 5015 C C . GLU A 1 643 ? 10.913 1.191 43.060 1.00 51.56 643 GLU A C 1
ATOM 5016 O O . GLU A 1 643 ? 10.447 2.330 42.978 1.00 55.97 643 GLU A O 1
ATOM 5022 N N . GLU A 1 644 ? 12.117 0.860 42.606 1.00 50.06 644 GLU A N 1
ATOM 5023 C CA . GLU A 1 644 ? 13.017 1.834 42.005 1.00 48.48 644 GLU A CA 1
ATOM 5024 C C . GLU A 1 644 ? 12.398 2.498 40.775 1.00 53.23 644 GLU A C 1
ATOM 5025 O O . GLU A 1 644 ? 12.628 3.681 40.515 1.00 49.87 644 GLU A O 1
ATOM 5031 N N . LYS A 1 645 ? 11.606 1.739 40.025 1.00 50.44 645 LYS A N 1
ATOM 5032 C CA . LYS A 1 645 ? 10.955 2.285 38.843 1.00 49.74 645 LYS A CA 1
ATOM 5033 C C . LYS A 1 645 ? 9.718 3.095 39.223 1.00 54.76 645 LYS A C 1
ATOM 5034 O O . LYS A 1 645 ? 9.259 3.937 38.450 1.00 57.04 645 LYS A O 1
ATOM 5040 N N . GLN A 1 646 ? 9.179 2.841 40.413 1.00 55.51 646 GLN A N 1
ATOM 5041 C CA . GLN A 1 646 ? 8.026 3.599 40.888 1.00 66.44 646 GLN A CA 1
ATOM 5042 C C . GLN A 1 646 ? 8.442 5.043 41.156 1.00 65.55 646 GLN A C 1
ATOM 5043 O O . GLN A 1 646 ? 7.713 5.981 40.827 1.00 60.28 646 GLN A O 1
ATOM 5049 N N . ALA A 1 647 ? 9.624 5.206 41.745 1.00 62.73 647 ALA A N 1
ATOM 5050 C CA . ALA A 1 647 ? 10.160 6.523 42.076 1.00 65.98 647 ALA A CA 1
ATOM 5051 C C . ALA A 1 647 ? 10.371 7.384 40.829 1.00 64.58 647 ALA A C 1
ATOM 5052 O O . ALA A 1 647 ? 11.222 7.087 39.990 1.00 59.22 647 ALA A O 1
ATOM 5054 N N . LYS B 1 6 ? -11.928 45.089 28.413 1.00 28.73 6 LYS B N 1
ATOM 5055 C CA . LYS B 1 6 ? -11.147 44.921 29.637 1.00 24.26 6 LYS B CA 1
ATOM 5056 C C . LYS B 1 6 ? -11.497 43.628 30.362 1.00 33.70 6 LYS B C 1
ATOM 5057 O O . LYS B 1 6 ? -12.671 43.296 30.528 1.00 33.42 6 LYS B O 1
ATOM 5063 N N . HIS B 1 7 ? -10.469 42.898 30.787 1.00 18.21 7 HIS B N 1
ATOM 5064 C CA . HIS B 1 7 ? -10.652 41.768 31.681 1.00 18.21 7 HIS B CA 1
ATOM 5065 C C . HIS B 1 7 ? -10.557 42.247 33.116 1.00 19.76 7 HIS B C 1
ATOM 5066 O O . HIS B 1 7 ? -9.539 42.808 33.533 1.00 19.24 7 HIS B O 1
ATOM 5073 N N . ALA B 1 8 ? -11.633 42.032 33.861 1.00 15.48 8 ALA B N 1
ATOM 5074 C CA . ALA B 1 8 ? -11.706 42.421 35.259 1.00 14.94 8 ALA B CA 1
ATOM 5075 C C . ALA B 1 8 ? -10.677 41.719 36.138 1.00 15.01 8 ALA B C 1
ATOM 5076 O O . ALA B 1 8 ? -10.155 40.639 35.809 1.00 17.87 8 ALA B O 1
ATOM 5078 N N . ILE B 1 9 ? -10.390 42.359 37.265 1.00 15.94 9 ILE B N 1
ATOM 5079 C CA . ILE B 1 9 ? -9.618 41.750 38.329 1.00 16.89 9 ILE B CA 1
ATOM 5080 C C . ILE B 1 9 ? -10.485 40.667 38.985 1.00 17.23 9 ILE B C 1
ATOM 5081 O O . ILE B 1 9 ? -11.570 40.961 39.494 1.00 22.97 9 ILE B O 1
ATOM 5086 N N . PRO B 1 10 ? -10.029 39.406 38.941 1.00 17.73 10 PRO B N 1
ATOM 5087 C CA . PRO B 1 10 ? -10.836 38.340 39.547 1.00 21.99 10 PRO B CA 1
ATOM 5088 C C . PRO B 1 10 ? -10.856 38.451 41.061 1.00 19.99 10 PRO B C 1
ATOM 5089 O O . PRO B 1 10 ? -9.901 38.942 41.658 1.00 18.77 10 PRO B O 1
ATOM 5093 N N . ALA B 1 11 ? -11.944 37.992 41.665 1.00 22.87 11 ALA B N 1
ATOM 5094 C CA . ALA B 1 11 ? -12.169 38.141 43.098 1.00 22.41 11 ALA B CA 1
ATOM 5095 C C . ALA B 1 11 ? -11.069 37.544 43.981 1.00 19.61 11 ALA B C 1
ATOM 5096 O O . ALA B 1 11 ? -10.732 38.124 45.020 1.00 21.01 11 ALA B O 1
ATOM 5098 N N . ASN B 1 12 ? -10.520 36.394 43.592 1.00 20.50 12 ASN B N 1
ATOM 5099 C CA . ASN B 1 12 ? -9.497 35.749 44.416 1.00 20.40 12 ASN B CA 1
ATOM 5100 C C . ASN B 1 12 ? -8.231 36.599 44.466 1.00 17.65 12 ASN B C 1
ATOM 5101 O O . ASN B 1 12 ? -7.536 36.639 45.479 1.00 19.38 12 ASN B O 1
ATOM 5106 N N . ILE B 1 13 ? -7.942 37.281 43.365 1.00 15.93 13 ILE B N 1
ATOM 5107 C CA . ILE B 1 13 ? -6.802 38.191 43.329 1.00 14.32 13 ILE B CA 1
ATOM 5108 C C . ILE B 1 13 ? -7.113 39.451 44.145 1.00 15.57 13 ILE B C 1
ATOM 5109 O O . ILE B 1 13 ? -6.282 39.918 44.918 1.00 16.50 13 ILE B O 1
ATOM 5114 N N . ALA B 1 14 ? -8.317 39.988 43.993 1.00 17.40 14 ALA B N 1
ATOM 5115 C CA . ALA B 1 14 ? -8.693 41.201 44.719 1.00 18.80 14 ALA B CA 1
ATOM 5116 C C . ALA B 1 14 ? -8.641 40.980 46.233 1.00 20.65 14 ALA B C 1
ATOM 5117 O O . ALA B 1 14 ? -8.275 41.882 47.000 1.00 20.11 14 ALA B O 1
ATOM 5119 N N . ASP B 1 15 ? -8.998 39.776 46.666 1.00 21.68 15 ASP B N 1
ATOM 5120 C CA . ASP B 1 15 ? -9.033 39.476 48.100 1.00 21.82 15 ASP B CA 1
ATOM 5121 C C . ASP B 1 15 ? -7.650 39.496 48.757 1.00 24.78 15 ASP B C 1
ATOM 5122 O O . ASP B 1 15 ? -7.523 39.760 49.954 1.00 24.91 15 ASP B O 1
ATOM 5127 N N . ARG B 1 16 ? -6.618 39.221 47.969 1.00 21.34 16 ARG B N 1
ATOM 5128 C CA . ARG B 1 16 ? -5.295 38.947 48.515 1.00 20.05 16 ARG B CA 1
ATOM 5129 C C . ARG B 1 16 ? -4.244 39.964 48.069 1.00 17.57 16 ARG B C 1
ATOM 5130 O O . ARG B 1 16 ? -3.129 39.981 48.600 1.00 17.58 16 ARG B O 1
ATOM 5138 N N . CYS B 1 17 ? -4.597 40.820 47.115 1.00 19.03 17 CYS B N 1
ATOM 5139 C CA . CYS B 1 17 ? -3.591 41.652 46.451 1.00 12.57 17 CYS B CA 1
ATOM 5140 C C . CYS B 1 17 ? -2.932 42.658 47.391 1.00 20.11 17 CYS B C 1
ATOM 5141 O O . CYS B 1 17 ? -3.557 43.163 48.330 1.00 16.89 17 CYS B O 1
ATOM 5144 N N . LEU B 1 18 ? -1.655 42.934 47.129 1.00 16.70 18 LEU B N 1
ATOM 5145 C CA . LEU B 1 18 ? -0.895 43.895 47.914 1.00 14.31 18 LEU B CA 1
ATOM 5146 C C . LEU B 1 18 ? -1.263 45.321 47.543 1.00 17.00 18 LEU B C 1
ATOM 5147 O O . LEU B 1 18 ? -1.211 46.225 48.381 1.00 18.88 18 LEU B O 1
ATOM 5152 N N . ILE B 1 19 ? -1.624 45.517 46.279 1.00 20.01 19 ILE B N 1
ATOM 5153 C CA . ILE B 1 19 ? -1.960 46.836 45.763 1.00 19.74 19 ILE B CA 1
ATOM 5154 C C . ILE B 1 19 ? -3.282 46.779 45.014 1.00 16.55 19 ILE B C 1
ATOM 5155 O O . ILE B 1 19 ? -3.383 46.098 43.994 1.00 16.99 19 ILE B O 1
ATOM 5160 N N . ASN B 1 20 ? -4.293 47.484 45.519 1.00 17.83 20 ASN B N 1
ATOM 5161 C CA . ASN B 1 20 ? -5.577 47.563 44.834 1.00 14.21 20 ASN B CA 1
ATOM 5162 C C . ASN B 1 20 ? -5.638 48.839 43.962 1.00 14.31 20 ASN B C 1
ATOM 5163 O O . ASN B 1 20 ? -4.682 49.609 43.962 1.00 17.71 20 ASN B O 1
ATOM 5168 N N . PRO B 1 21 ? -6.728 49.051 43.181 1.00 15.71 21 PRO B N 1
ATOM 5169 C CA . PRO B 1 21 ? -6.727 50.188 42.248 1.00 16.24 21 PRO B CA 1
ATOM 5170 C C . PRO B 1 21 ? -6.447 51.555 42.894 1.00 15.90 21 PRO B C 1
ATOM 5171 O O . PRO B 1 21 ? -5.681 52.387 42.360 1.00 20.09 21 PRO B O 1
ATOM 5175 N N . GLU B 1 22 ? -7.061 51.790 44.050 1.00 20.41 22 GLU B N 1
ATOM 5176 C CA . GLU B 1 22 ? -6.881 53.074 44.724 1.00 21.30 22 GLU B CA 1
ATOM 5177 C C . GLU B 1 22 ? -5.452 53.245 45.232 1.00 20.34 22 GLU B C 1
ATOM 5178 O O . GLU B 1 22 ? -4.881 54.340 45.149 1.00 18.59 22 GLU B O 1
ATOM 5184 N N . GLN B 1 23 ? -4.882 52.166 45.761 1.00 19.06 23 GLN B N 1
ATOM 5185 C CA . GLN B 1 23 ? -3.509 52.200 46.252 1.00 17.67 23 GLN B CA 1
ATOM 5186 C C . GLN B 1 23 ? -2.535 52.439 45.101 1.00 17.89 23 GLN B C 1
ATOM 5187 O O . GLN B 1 23 ? -1.558 53.182 45.253 1.00 18.05 23 GLN B O 1
ATOM 5193 N N . TYR B 1 24 ? -2.797 51.824 43.951 1.00 15.08 24 TYR B N 1
ATOM 5194 C CA . TYR B 1 24 ? -1.988 52.131 42.777 1.00 15.23 24 TYR B CA 1
ATOM 5195 C C . TYR B 1 24 ? -2.079 53.617 42.437 1.00 19.12 24 TYR B C 1
ATOM 5196 O O . TYR B 1 24 ? -1.052 54.262 42.180 1.00 15.16 24 TYR B O 1
ATOM 5205 N N . GLU B 1 25 ? -3.291 54.173 42.407 1.00 17.11 25 GLU B N 1
ATOM 5206 C CA . GLU B 1 25 ? -3.392 55.584 42.016 1.00 20.15 25 GLU B CA 1
ATOM 5207 C C . GLU B 1 25 ? -2.654 56.499 43.008 1.00 15.43 25 GLU B C 1
ATOM 5208 O O . GLU B 1 25 ? -1.909 57.418 42.604 1.00 17.30 25 GLU B O 1
ATOM 5214 N N . THR B 1 26 ? -2.830 56.227 44.304 1.00 15.02 26 THR B N 1
ATOM 5215 C CA . THR B 1 26 ? -2.203 57.054 45.348 1.00 18.53 26 THR B CA 1
ATOM 5216 C C . THR B 1 26 ? -0.669 56.983 45.309 1.00 16.41 26 THR B C 1
ATOM 5217 O O . THR B 1 26 ? 0.038 58.024 45.244 1.00 17.99 26 THR B O 1
ATOM 5221 N N . LYS B 1 27 ? -0.162 55.753 45.336 1.00 15.60 27 LYS B N 1
ATOM 5222 C CA . LYS B 1 27 ? 1.270 55.515 45.272 1.00 13.99 27 LYS B CA 1
ATOM 5223 C C . LYS B 1 27 ? 1.872 56.092 43.995 1.00 15.76 27 LYS B C 1
ATOM 5224 O O . LYS B 1 27 ? 2.942 56.692 44.038 1.00 15.28 27 LYS B O 1
ATOM 5230 N N . TYR B 1 28 ? 1.200 55.921 42.859 1.00 14.10 28 TYR B N 1
ATOM 5231 C CA . TYR B 1 28 ? 1.758 56.431 41.596 1.00 13.95 28 TYR B CA 1
ATOM 5232 C C . TYR B 1 28 ? 1.875 57.956 41.648 1.00 12.86 28 TYR B C 1
ATOM 5233 O O . TYR B 1 28 ? 2.940 58.550 41.304 1.00 11.44 28 TYR B O 1
ATOM 5242 N N . LYS B 1 29 ? 0.785 58.585 42.090 1.00 16.08 29 LYS B N 1
ATOM 5243 C CA . LYS B 1 29 ? 0.799 60.041 42.211 1.00 15.18 29 LYS B CA 1
ATOM 5244 C C . LYS B 1 29 ? 1.969 60.500 43.083 1.00 16.31 29 LYS B C 1
ATOM 5245 O O . LYS B 1 29 ? 2.720 61.407 42.689 1.00 16.27 29 LYS B O 1
ATOM 5251 N N . GLN B 1 30 ? 2.143 59.881 44.250 1.00 13.97 30 GLN B N 1
ATOM 5252 C CA . GLN B 1 30 ? 3.256 60.312 45.102 1.00 14.97 30 GLN B CA 1
ATOM 5253 C C . GLN B 1 30 ? 4.616 60.057 44.458 1.00 16.97 30 GLN B C 1
ATOM 5254 O O . GLN B 1 30 ? 5.521 60.875 44.561 1.00 14.29 30 GLN B O 1
ATOM 5260 N N . SER B 1 31 ? 4.751 58.927 43.775 1.00 14.53 31 SER B N 1
ATOM 5261 C CA . SER B 1 31 ? 6.030 58.542 43.186 1.00 13.13 31 SER B CA 1
ATOM 5262 C C . SER B 1 31 ? 6.451 59.516 42.098 1.00 15.78 31 SER B C 1
ATOM 5263 O O . SER B 1 31 ? 7.650 59.677 41.807 1.00 16.83 31 SER B O 1
ATOM 5266 N N . ILE B 1 32 ? 5.460 60.159 41.483 1.00 15.94 32 ILE B N 1
ATOM 5267 C CA . ILE B 1 32 ? 5.759 61.147 40.465 1.00 14.88 32 ILE B CA 1
ATOM 5268 C C . ILE B 1 32 ? 5.950 62.552 41.057 1.00 17.16 32 ILE B C 1
ATOM 5269 O O . ILE B 1 32 ? 6.858 63.282 40.645 1.00 18.30 32 ILE B O 1
ATOM 5274 N N . ASN B 1 33 ? 5.110 62.917 42.025 1.00 17.15 33 ASN B N 1
ATOM 5275 C CA . ASN B 1 33 ? 5.156 64.255 42.627 1.00 21.77 33 ASN B CA 1
ATOM 5276 C C . ASN B 1 33 ? 6.267 64.443 43.652 1.00 23.76 33 ASN B C 1
ATOM 5277 O O . ASN B 1 33 ? 6.767 65.552 43.846 1.00 20.95 33 ASN B O 1
ATOM 5282 N N . ASP B 1 34 ? 6.646 63.356 44.314 1.00 13.69 34 ASP B N 1
ATOM 5283 C CA . ASP B 1 34 ? 7.644 63.415 45.374 1.00 15.04 34 ASP B CA 1
ATOM 5284 C C . ASP B 1 34 ? 8.422 62.103 45.424 1.00 14.77 34 ASP B C 1
ATOM 5285 O O . ASP B 1 34 ? 8.266 61.328 46.363 1.00 14.47 34 ASP B O 1
ATOM 5290 N N . PRO B 1 35 ? 9.244 61.848 44.395 1.00 16.00 35 PRO B N 1
ATOM 5291 C CA . PRO B 1 35 ? 10.038 60.611 44.362 1.00 15.11 35 PRO B CA 1
ATOM 5292 C C . PRO B 1 35 ? 10.979 60.498 45.558 1.00 14.60 35 PRO B C 1
ATOM 5293 O O . PRO B 1 35 ? 11.283 59.393 45.991 1.00 13.22 35 PRO B O 1
ATOM 5297 N N . ASP B 1 36 ? 11.436 61.622 46.099 1.00 14.02 36 ASP B N 1
ATOM 5298 C CA . ASP B 1 36 ? 12.303 61.550 47.271 1.00 16.02 36 ASP B CA 1
ATOM 5299 C C . ASP B 1 36 ? 11.602 60.897 48.464 1.00 13.13 36 ASP B C 1
ATOM 5300 O O . ASP B 1 36 ? 12.170 60.034 49.133 1.00 14.61 36 ASP B O 1
ATOM 5305 N N . THR B 1 37 ? 10.366 61.295 48.738 1.00 14.44 37 THR B N 1
ATOM 5306 C CA . THR B 1 37 ? 9.643 60.690 49.855 1.00 14.80 37 THR B CA 1
ATOM 5307 C C . THR B 1 37 ? 9.247 59.256 49.515 1.00 13.48 37 THR B C 1
ATOM 5308 O O . THR B 1 37 ? 9.456 58.332 50.310 1.00 15.97 37 THR B O 1
ATOM 5312 N N . PHE B 1 38 ? 8.698 59.073 48.315 1.00 15.05 38 PHE B N 1
ATOM 5313 C CA . PHE B 1 38 ? 8.209 57.762 47.912 1.00 13.68 38 PHE B CA 1
ATOM 5314 C C . PHE B 1 38 ? 9.317 56.706 47.945 1.00 10.52 38 PHE B C 1
ATOM 5315 O O . PHE B 1 38 ? 9.145 55.656 48.536 1.00 12.98 38 PHE B O 1
ATOM 5323 N N . TRP B 1 39 ? 10.434 56.989 47.294 1.00 11.91 39 TRP B N 1
ATOM 5324 C CA . TRP B 1 39 ? 11.522 56.027 47.202 1.00 10.11 39 TRP B CA 1
ATOM 5325 C C . TRP B 1 39 ? 12.338 56.010 48.492 1.00 10.00 39 TRP B C 1
ATOM 5326 O O . TRP B 1 39 ? 12.995 55.013 48.806 1.00 12.73 39 TRP B O 1
ATOM 5337 N N . GLY B 1 40 ? 12.291 57.110 49.239 1.00 16.48 40 GLY B N 1
ATOM 5338 C CA . GLY B 1 40 ? 12.906 57.124 50.557 1.00 15.74 40 GLY B CA 1
ATOM 5339 C C . GLY B 1 40 ? 12.224 56.093 51.435 1.00 11.64 40 GLY B C 1
ATOM 5340 O O . GLY B 1 40 ? 12.879 55.376 52.191 1.00 15.67 40 GLY B O 1
ATOM 5341 N N . GLU B 1 41 ? 10.901 55.994 51.336 1.00 15.40 41 GLU B N 1
ATOM 5342 C CA . GLU B 1 41 ? 10.199 54.980 52.116 1.00 12.97 41 GLU B CA 1
ATOM 5343 C C . GLU B 1 41 ? 10.265 53.580 51.501 1.00 16.53 41 GLU B C 1
ATOM 5344 O O . GLU B 1 41 ? 10.439 52.603 52.215 1.00 13.54 41 GLU B O 1
ATOM 5350 N N . GLN B 1 42 ? 10.135 53.478 50.183 1.00 14.32 42 GLN B N 1
ATOM 5351 C CA . GLN B 1 42 ? 10.107 52.171 49.536 1.00 13.79 42 GLN B CA 1
ATOM 5352 C C . GLN B 1 42 ? 11.478 51.488 49.576 1.00 13.71 42 GLN B C 1
ATOM 5353 O O . GLN B 1 42 ? 11.561 50.261 49.504 1.00 13.95 42 GLN B O 1
ATOM 5359 N N . GLY B 1 43 ? 12.540 52.283 49.711 1.00 12.23 43 GLY B N 1
ATOM 5360 C CA . GLY B 1 43 ? 13.903 51.763 49.747 1.00 11.96 43 GLY B CA 1
ATOM 5361 C C . GLY B 1 43 ? 14.156 50.873 50.949 1.00 11.93 43 GLY B C 1
ATOM 5362 O O . GLY B 1 43 ? 15.119 50.104 50.975 1.00 14.06 43 GLY B O 1
ATOM 5363 N N . LYS B 1 44 ? 13.280 50.978 51.950 1.00 11.94 44 LYS B N 1
ATOM 5364 C CA . LYS B 1 44 ? 13.375 50.150 53.155 1.00 15.72 44 LYS B CA 1
ATOM 5365 C C . LYS B 1 44 ? 12.997 48.687 52.913 1.00 13.73 44 LYS B C 1
ATOM 5366 O O . LYS B 1 44 ? 13.063 47.860 53.833 1.00 13.98 44 LYS B O 1
ATOM 5372 N N . ILE B 1 45 ? 12.604 48.359 51.680 1.00 12.66 45 ILE B N 1
ATOM 5373 C CA . ILE B 1 45 ? 12.395 46.960 51.317 1.00 12.89 45 ILE B CA 1
ATOM 5374 C C . ILE B 1 45 ? 13.716 46.182 51.436 1.00 12.42 45 ILE B C 1
ATOM 5375 O O . ILE B 1 45 ? 13.717 44.960 51.587 1.00 11.92 45 ILE B O 1
ATOM 5380 N N . LEU B 1 46 ? 14.835 46.901 51.378 1.00 10.69 46 LEU B N 1
ATOM 5381 C CA . LEU B 1 46 ? 16.145 46.287 51.578 1.00 13.65 46 LEU B CA 1
ATOM 5382 C C . LEU B 1 46 ? 16.671 46.595 52.971 1.00 14.44 46 LEU B C 1
ATOM 5383 O O . LEU B 1 46 ? 16.244 47.569 53.609 1.00 15.91 46 LEU B O 1
ATOM 5388 N N . ASP B 1 47 ? 17.595 45.753 53.431 1.00 12.45 47 ASP B N 1
ATOM 5389 C CA . ASP B 1 47 ? 18.428 46.050 54.587 1.00 15.08 47 ASP B CA 1
ATOM 5390 C C . ASP B 1 47 ? 19.560 46.949 54.142 1.00 14.87 47 ASP B C 1
ATOM 5391 O O . ASP B 1 47 ? 20.285 46.619 53.196 1.00 13.85 47 ASP B O 1
ATOM 5396 N N . TRP B 1 48 ? 19.741 48.070 54.828 1.00 15.26 48 TRP B N 1
ATOM 5397 C CA . TRP B 1 48 ? 20.880 48.934 54.554 1.00 8.75 48 TRP B CA 1
ATOM 5398 C C . TRP B 1 48 ? 21.854 48.815 55.713 1.00 14.62 48 TRP B C 1
ATOM 5399 O O . TRP B 1 48 ? 21.443 48.564 56.841 1.00 17.13 48 TRP B O 1
ATOM 5410 N N . ILE B 1 49 ? 23.141 48.955 55.434 1.00 11.28 49 ILE B N 1
ATOM 5411 C CA . ILE B 1 49 ? 24.136 48.912 56.496 1.00 13.48 49 ILE B CA 1
ATOM 5412 C C . ILE B 1 49 ? 24.255 50.333 57.060 1.00 13.94 49 ILE B C 1
ATOM 5413 O O . ILE B 1 49 ? 23.825 50.583 58.191 1.00 19.99 49 ILE B O 1
ATOM 5418 N N . THR B 1 50 ? 24.786 51.267 56.276 1.00 8.81 50 THR B N 1
ATOM 5419 C CA . THR B 1 50 ? 24.558 52.679 56.581 1.00 9.79 50 THR B CA 1
ATOM 5420 C C . THR B 1 50 ? 23.316 53.147 55.846 1.00 12.30 50 THR B C 1
ATOM 5421 O O . THR B 1 50 ? 23.270 53.107 54.620 1.00 12.55 50 THR B O 1
ATOM 5425 N N . PRO B 1 51 ? 22.294 53.577 56.593 1.00 14.21 51 PRO B N 1
ATOM 5426 C CA . PRO B 1 51 ? 21.061 54.051 55.951 1.00 12.80 51 PRO B CA 1
ATOM 5427 C C . PRO B 1 51 ? 21.311 55.290 55.092 1.00 15.62 51 PRO B C 1
ATOM 5428 O O . PRO B 1 51 ? 22.098 56.154 55.470 1.00 16.32 51 PRO B O 1
ATOM 5432 N N . TYR B 1 52 ? 20.672 55.358 53.925 1.00 14.40 52 TYR B N 1
ATOM 5433 C CA . TYR B 1 52 ? 20.779 56.543 53.087 1.00 11.48 52 TYR B CA 1
ATOM 5434 C C . TYR B 1 52 ? 20.038 57.719 53.711 1.00 16.20 52 TYR B C 1
ATOM 5435 O O . TYR B 1 52 ? 19.184 57.542 54.582 1.00 12.82 52 TYR B O 1
ATOM 5444 N N . GLN B 1 53 ? 20.390 58.915 53.250 1.00 16.04 53 GLN B N 1
ATOM 5445 C CA . GLN B 1 53 ? 19.657 60.127 53.587 1.00 16.26 53 GLN B CA 1
ATOM 5446 C C . GLN B 1 53 ? 19.178 60.761 52.288 1.00 16.21 53 GLN B C 1
ATOM 5447 O O . GLN B 1 53 ? 17.973 60.920 52.077 1.00 22.12 53 GLN B O 1
ATOM 5453 N N . LYS B 1 54 ? 20.110 61.089 51.402 1.00 16.01 54 LYS B N 1
ATOM 5454 C CA . LYS B 1 54 ? 19.753 61.551 50.068 1.00 20.91 54 LYS B CA 1
ATOM 5455 C C . LYS B 1 54 ? 19.102 60.413 49.284 1.00 18.75 54 LYS B C 1
ATOM 5456 O O . LYS B 1 54 ? 19.466 59.246 49.447 1.00 17.65 54 LYS B O 1
ATOM 5462 N N . VAL B 1 55 ? 18.117 60.754 48.460 1.00 14.89 55 VAL B N 1
ATOM 5463 C CA . VAL B 1 55 ? 17.429 59.747 47.655 1.00 11.62 55 VAL B CA 1
ATOM 5464 C C . VAL B 1 55 ? 17.677 60.014 46.169 1.00 13.63 55 VAL B C 1
ATOM 5465 O O . VAL B 1 55 ? 18.574 59.420 45.590 1.00 14.39 55 VAL B O 1
ATOM 5469 N N . LYS B 1 56 ? 16.916 60.912 45.548 1.00 12.94 56 LYS B N 1
ATOM 5470 C CA . LYS B 1 56 ? 17.072 61.124 44.112 1.00 12.81 56 LYS B CA 1
ATOM 5471 C C . LYS B 1 56 ? 18.066 62.239 43.783 1.00 15.68 56 LYS B C 1
ATOM 5472 O O . LYS B 1 56 ? 17.945 63.357 44.282 1.00 17.59 56 LYS B O 1
ATOM 5478 N N . ASN B 1 57 ? 19.050 61.933 42.944 1.00 11.64 57 ASN B N 1
ATOM 5479 C CA . ASN B 1 57 ? 19.991 62.953 42.494 1.00 14.15 57 ASN B CA 1
ATOM 5480 C C . ASN B 1 57 ? 20.405 62.711 41.041 1.00 14.47 57 ASN B C 1
ATOM 5481 O O . ASN B 1 57 ? 21.454 62.113 40.761 1.00 14.37 57 ASN B O 1
ATOM 5486 N N . THR B 1 58 ? 19.554 63.174 40.123 1.00 12.44 58 THR B N 1
ATOM 5487 C CA . THR B 1 58 ? 19.675 62.805 38.708 1.00 10.46 58 THR B CA 1
ATOM 5488 C C . THR B 1 58 ? 19.517 64.000 37.751 1.00 12.19 58 THR B C 1
ATOM 5489 O O . THR B 1 58 ? 18.897 65.015 38.079 1.00 16.45 58 THR B O 1
ATOM 5493 N N . SER B 1 59 ? 20.072 63.849 36.554 1.00 11.54 59 SER B N 1
ATOM 5494 C CA . SER B 1 59 ? 20.028 64.861 35.505 1.00 14.80 59 SER B CA 1
ATOM 5495 C C . SER B 1 59 ? 20.144 64.164 34.157 1.00 11.38 59 SER B C 1
ATOM 5496 O O . SER B 1 59 ? 20.989 63.277 33.990 1.00 13.55 59 SER B O 1
ATOM 5499 N N . PHE B 1 60 ? 19.266 64.537 33.224 1.00 13.96 60 PHE B N 1
ATOM 5500 C CA . PHE B 1 60 ? 19.293 64.026 31.852 1.00 13.58 60 PHE B CA 1
ATOM 5501 C C . PHE B 1 60 ? 19.837 65.086 30.873 1.00 16.32 60 PHE B C 1
ATOM 5502 O O . PHE B 1 60 ? 19.626 64.979 29.661 1.00 13.86 60 PHE B O 1
ATOM 5510 N N . ALA B 1 61 ? 20.529 66.104 31.384 1.00 17.72 61 ALA B N 1
ATOM 5511 C CA . ALA B 1 61 ? 20.822 67.275 30.544 1.00 18.39 61 ALA B CA 1
ATOM 5512 C C . ALA B 1 61 ? 21.857 66.944 29.489 1.00 18.44 61 ALA B C 1
ATOM 5513 O O . ALA B 1 61 ? 22.713 66.101 29.718 1.00 19.73 61 ALA B O 1
ATOM 5515 N N . PRO B 1 62 ? 21.761 67.576 28.304 1.00 17.06 62 PRO B N 1
ATOM 5516 C CA . PRO B 1 62 ? 22.831 67.395 27.318 1.00 20.26 62 PRO B CA 1
ATOM 5517 C C . PRO B 1 62 ? 24.162 67.851 27.926 1.00 21.91 62 PRO B C 1
ATOM 5518 O O . PRO B 1 62 ? 24.231 68.969 28.444 1.00 32.21 62 PRO B O 1
ATOM 5522 N N . GLY B 1 63 ? 25.181 67.001 27.891 1.00 25.74 63 GLY B N 1
ATOM 5523 C CA . GLY B 1 63 ? 26.455 67.300 28.534 1.00 25.30 63 GLY B CA 1
ATOM 5524 C C . GLY B 1 63 ? 26.438 67.236 30.055 1.00 33.30 63 GLY B C 1
ATOM 5525 O O . GLY B 1 63 ? 27.371 67.683 30.722 1.00 26.68 63 GLY B O 1
ATOM 5526 N N . ASN B 1 64 ? 25.369 66.672 30.602 1.00 28.35 64 ASN B N 1
ATOM 5527 C CA . ASN B 1 64 ? 25.186 66.548 32.045 1.00 30.74 64 ASN B CA 1
ATOM 5528 C C . ASN B 1 64 ? 24.195 65.423 32.338 1.00 22.54 64 ASN B C 1
ATOM 5529 O O . ASN B 1 64 ? 23.118 65.652 32.915 1.00 29.30 64 ASN B O 1
ATOM 5534 N N . VAL B 1 65 ? 24.516 64.219 31.860 1.00 21.57 65 VAL B N 1
ATOM 5535 C CA . VAL B 1 65 ? 23.736 63.050 32.249 1.00 15.88 65 VAL B CA 1
ATOM 5536 C C . VAL B 1 65 ? 24.440 62.430 33.441 1.00 13.26 65 VAL B C 1
ATOM 5537 O O . VAL B 1 65 ? 25.575 61.953 33.337 1.00 14.69 65 VAL B O 1
ATOM 5541 N N . SER B 1 66 ? 23.754 62.475 34.575 1.00 11.17 66 SER B N 1
ATOM 5542 C CA . SER B 1 66 ? 24.295 61.984 35.841 1.00 11.12 66 SER B CA 1
ATOM 5543 C C . SER B 1 66 ? 23.169 61.357 36.630 1.00 14.26 66 SER B C 1
ATOM 5544 O O . SER B 1 66 ? 22.133 61.969 36.815 1.00 16.34 66 SER B O 1
ATOM 5547 N N . ILE B 1 67 ? 23.352 60.126 37.086 1.00 13.40 67 ILE B N 1
ATOM 5548 C CA . ILE B 1 67 ? 22.255 59.408 37.716 1.00 11.08 67 ILE B CA 1
ATOM 5549 C C . ILE B 1 67 ? 22.700 58.768 39.022 1.00 14.56 67 ILE B C 1
ATOM 5550 O O . ILE B 1 67 ? 23.496 57.823 39.008 1.00 13.65 67 ILE B O 1
ATOM 5555 N N . LYS B 1 68 ? 22.187 59.282 40.141 1.00 12.38 68 LYS B N 1
ATOM 5556 C CA . LYS B 1 68 ? 22.518 58.746 41.465 1.00 12.38 68 LYS B CA 1
ATOM 5557 C C . LYS B 1 68 ? 21.265 58.564 42.294 1.00 14.16 68 LYS B C 1
ATOM 5558 O O . LYS B 1 68 ? 20.398 59.440 42.331 1.00 13.14 68 LYS B O 1
ATOM 5564 N N . TRP B 1 69 ? 21.178 57.417 42.958 1.00 10.43 69 TRP B N 1
ATOM 5565 C CA . TRP B 1 69 ? 20.077 57.117 43.864 1.00 10.45 69 TRP B CA 1
ATOM 5566 C C . TRP B 1 69 ? 20.609 56.565 45.175 1.00 11.80 69 TRP B C 1
ATOM 5567 O O . TRP B 1 69 ? 21.459 55.673 45.156 1.00 12.14 69 TRP B O 1
ATOM 5578 N N . TYR B 1 70 ? 20.099 57.066 46.303 1.00 9.72 70 TYR B N 1
ATOM 5579 C CA . TYR B 1 70 ? 20.488 56.539 47.619 1.00 10.37 70 TYR B CA 1
ATOM 5580 C C . TYR B 1 70 ? 22.002 56.621 47.837 1.00 11.50 70 TYR B C 1
ATOM 5581 O O . TYR B 1 70 ? 22.581 55.761 48.509 1.00 12.55 70 TYR B O 1
ATOM 5590 N N . GLU B 1 71 ? 22.632 57.640 47.272 1.00 12.52 71 GLU B N 1
ATOM 5591 C CA . GLU B 1 71 ? 24.084 57.648 47.093 1.00 9.74 71 GLU B CA 1
ATOM 5592 C C . GLU B 1 71 ? 24.869 57.600 48.411 1.00 12.10 71 GLU B C 1
ATOM 5593 O O . GLU B 1 71 ? 25.968 57.070 48.443 1.00 13.05 71 GLU B O 1
ATOM 5599 N N . ASP B 1 72 ? 24.293 58.114 49.494 1.00 12.69 72 ASP B N 1
ATOM 5600 C CA . ASP B 1 72 ? 25.016 58.115 50.766 1.00 16.17 72 ASP B CA 1
ATOM 5601 C C . ASP B 1 72 ? 24.693 56.915 51.652 1.00 14.79 72 ASP B C 1
ATOM 5602 O O . ASP B 1 72 ? 25.039 56.901 52.836 1.00 15.64 72 ASP B O 1
ATOM 5607 N N . GLY B 1 73 ? 24.072 55.889 51.077 1.00 11.35 73 GLY B N 1
ATOM 5608 C CA . GLY B 1 73 ? 23.837 54.656 51.802 1.00 10.14 73 GLY B CA 1
ATOM 5609 C C . GLY B 1 73 ? 24.803 53.541 51.408 1.00 10.51 73 GLY B C 1
ATOM 5610 O O . GLY B 1 73 ? 25.480 53.623 50.385 1.00 11.46 73 GLY B O 1
ATOM 5611 N N . THR B 1 74 ? 24.877 52.519 52.253 1.00 10.32 74 THR B N 1
ATOM 5612 C CA . THR B 1 74 ? 25.669 51.325 51.954 1.00 9.69 74 THR B CA 1
ATOM 5613 C C . THR B 1 74 ? 24.831 50.080 52.190 1.00 10.38 74 THR B C 1
ATOM 5614 O O . THR B 1 74 ? 23.909 50.067 53.011 1.00 11.43 74 THR B O 1
ATOM 5618 N N . LEU B 1 75 ? 25.164 49.016 51.457 1.00 10.99 75 LEU B N 1
ATOM 5619 C CA . LEU B 1 75 ? 24.403 47.782 51.521 1.00 10.66 75 LEU B CA 1
ATOM 5620 C C . LEU B 1 75 ? 25.214 46.642 50.916 1.00 10.79 75 LEU B C 1
ATOM 5621 O O . LEU B 1 75 ? 26.281 46.866 50.325 1.00 9.31 75 LEU B O 1
ATOM 5626 N N . ASN B 1 76 ? 24.712 45.419 51.061 1.00 9.99 76 ASN B N 1
ATOM 5627 C CA . ASN B 1 76 ? 25.308 44.294 50.367 1.00 9.62 76 ASN B CA 1
ATOM 5628 C C . ASN B 1 76 ? 24.188 43.495 49.707 1.00 9.56 76 ASN B C 1
ATOM 5629 O O . ASN B 1 76 ? 23.246 43.072 50.369 1.00 9.84 76 ASN B O 1
ATOM 5634 N N . LEU B 1 77 ? 24.282 43.307 48.393 1.00 8.26 77 LEU B N 1
ATOM 5635 C CA . LEU B 1 77 ? 23.219 42.597 47.684 1.00 6.51 77 LEU B CA 1
ATOM 5636 C C . LEU B 1 77 ? 23.095 41.159 48.164 1.00 10.13 77 LEU B C 1
ATOM 5637 O O . LEU B 1 77 ? 21.987 40.661 48.343 1.00 9.14 77 LEU B O 1
ATOM 5642 N N . ALA B 1 78 ? 24.225 40.480 48.337 1.00 8.84 78 ALA B N 1
ATOM 5643 C CA . ALA B 1 78 ? 24.179 39.083 48.759 1.00 8.26 78 ALA B CA 1
ATOM 5644 C C . ALA B 1 78 ? 23.557 38.952 50.162 1.00 9.37 78 ALA B C 1
ATOM 5645 O O . ALA B 1 78 ? 22.829 38.001 50.434 1.00 10.65 78 ALA B O 1
ATOM 5647 N N . ALA B 1 79 ? 23.814 39.912 51.044 1.00 10.28 79 ALA B N 1
ATOM 5648 C CA . ALA B 1 79 ? 23.181 39.864 52.367 1.00 10.04 79 ALA B CA 1
ATOM 5649 C C . ALA B 1 79 ? 21.664 40.017 52.253 1.00 9.85 79 ALA B C 1
ATOM 5650 O O . ALA B 1 79 ? 20.907 39.381 52.982 1.00 11.46 79 ALA B O 1
ATOM 5652 N N . ASN B 1 80 ? 21.225 40.858 51.325 1.00 10.29 80 ASN B N 1
ATOM 5653 C CA . ASN B 1 80 ? 19.794 41.039 51.103 1.00 8.88 80 ASN B CA 1
ATOM 5654 C C . ASN B 1 80 ? 19.134 39.840 50.436 1.00 10.71 80 ASN B C 1
ATOM 5655 O O . ASN B 1 80 ? 17.937 39.591 50.641 1.00 10.67 80 ASN B O 1
ATOM 5660 N N . CYS B 1 81 ? 19.896 39.113 49.620 1.00 8.87 81 CYS B N 1
ATOM 5661 C CA . CYS B 1 81 ? 19.345 37.966 48.908 1.00 10.28 81 CYS B CA 1
ATOM 5662 C C . CYS B 1 81 ? 19.494 36.660 49.685 1.00 11.61 81 CYS B C 1
ATOM 5663 O O . CYS B 1 81 ? 18.836 35.670 49.380 1.00 12.70 81 CYS B O 1
ATOM 5666 N N . LEU B 1 82 ? 20.328 36.669 50.720 1.00 12.67 82 LEU B N 1
ATOM 5667 C CA . LEU B 1 82 ? 20.660 35.426 51.410 1.00 10.79 82 LEU B CA 1
ATOM 5668 C C . LEU B 1 82 ? 20.655 35.554 52.938 1.00 10.71 82 LEU B C 1
ATOM 5669 O O . LEU B 1 82 ? 19.760 35.041 53.604 1.00 12.41 82 LEU B O 1
ATOM 5674 N N . ASP B 1 83 ? 21.658 36.244 53.472 1.00 12.14 83 ASP B N 1
ATOM 5675 C CA . ASP B 1 83 ? 21.884 36.300 54.922 1.00 11.99 83 ASP B CA 1
ATOM 5676 C C . ASP B 1 83 ? 20.663 36.693 55.756 1.00 14.34 83 ASP B C 1
ATOM 5677 O O . ASP B 1 83 ? 20.355 36.036 56.762 1.00 15.19 83 ASP B O 1
ATOM 5682 N N . ARG B 1 84 ? 19.973 37.756 55.342 1.00 12.44 84 ARG B N 1
ATOM 5683 C CA . ARG B 1 84 ? 18.865 38.305 56.126 1.00 11.56 84 ARG B CA 1
ATOM 5684 C C . ARG B 1 84 ? 17.670 37.368 56.211 1.00 14.76 84 ARG B C 1
ATOM 5685 O O . ARG B 1 84 ? 16.799 37.534 57.075 1.00 17.71 84 ARG B O 1
ATOM 5693 N N . HIS B 1 85 ? 17.631 36.383 55.322 1.00 13.14 85 HIS B N 1
ATOM 5694 C CA . HIS B 1 85 ? 16.558 35.399 55.337 1.00 13.95 85 HIS B CA 1
ATOM 5695 C C . HIS B 1 85 ? 16.861 34.182 56.209 1.00 15.87 85 HIS B C 1
ATOM 5696 O O . HIS B 1 85 ? 15.997 33.329 56.375 1.00 18.82 85 HIS B O 1
ATOM 5703 N N . LEU B 1 86 ? 18.064 34.094 56.771 1.00 15.60 86 LEU B N 1
ATOM 5704 C CA . LEU B 1 86 ? 18.461 32.838 57.409 1.00 16.47 86 LEU B CA 1
ATOM 5705 C C . LEU B 1 86 ? 17.765 32.562 58.755 1.00 21.01 86 LEU B C 1
ATOM 5706 O O . LEU B 1 86 ? 17.358 31.428 59.025 1.00 19.18 86 LEU B O 1
ATOM 5711 N N . GLN B 1 87 ? 17.635 33.587 59.590 1.00 21.12 87 GLN B N 1
ATOM 5712 C CA . GLN B 1 87 ? 17.107 33.399 60.942 1.00 23.10 87 GLN B CA 1
ATOM 5713 C C . GLN B 1 87 ? 15.676 32.858 60.929 1.00 24.13 87 GLN B C 1
ATOM 5714 O O . GLN B 1 87 ? 15.368 31.878 61.614 1.00 28.39 87 GLN B O 1
ATOM 5720 N N . GLU B 1 88 ? 14.814 33.492 60.137 1.00 22.61 88 GLU B N 1
ATOM 5721 C CA . GLU B 1 88 ? 13.420 33.076 60.011 1.00 24.30 88 GLU B CA 1
ATOM 5722 C C . GLU B 1 88 ? 13.219 31.977 58.973 1.00 27.54 88 GLU B C 1
ATOM 5723 O O . GLU B 1 88 ? 12.422 31.061 59.181 1.00 28.10 88 GLU B O 1
ATOM 5729 N N . ASN B 1 89 ? 13.935 32.062 57.854 1.00 21.97 89 ASN B N 1
ATOM 5730 C CA . ASN B 1 89 ? 13.608 31.204 56.711 1.00 24.57 89 ASN B CA 1
ATOM 5731 C C . ASN B 1 89 ? 14.762 30.416 56.085 1.00 21.38 89 ASN B C 1
ATOM 5732 O O . ASN B 1 89 ? 14.717 30.098 54.896 1.00 20.18 89 ASN B O 1
ATOM 5737 N N . GLY B 1 90 ? 15.787 30.099 56.873 1.00 19.40 90 GLY B N 1
ATOM 5738 C CA . GLY B 1 90 ? 16.937 29.364 56.365 1.00 22.08 90 GLY B CA 1
ATOM 5739 C C . GLY B 1 90 ? 16.607 28.029 55.709 1.00 22.13 90 GLY B C 1
ATOM 5740 O O . GLY B 1 90 ? 17.281 27.595 54.768 1.00 17.12 90 GLY B O 1
ATOM 5741 N N . ASP B 1 91 ? 15.556 27.374 56.195 1.00 20.31 91 ASP B N 1
ATOM 5742 C CA . ASP B 1 91 ? 15.152 26.095 55.632 1.00 23.41 91 ASP B CA 1
ATOM 5743 C C . ASP B 1 91 ? 14.159 26.222 54.476 1.00 18.89 91 ASP B C 1
ATOM 5744 O O . ASP B 1 91 ? 13.833 25.228 53.829 1.00 19.55 91 ASP B O 1
ATOM 5749 N N . ARG B 1 92 ? 13.674 27.431 54.211 1.00 16.88 92 ARG B N 1
ATOM 5750 C CA . ARG B 1 92 ? 12.841 27.650 53.031 1.00 14.43 92 ARG B CA 1
ATOM 5751 C C . ARG B 1 92 ? 13.657 27.384 51.768 1.00 17.65 92 ARG B C 1
ATOM 5752 O O . ARG B 1 92 ? 14.838 27.697 51.715 1.00 14.39 92 ARG B O 1
ATOM 5760 N N . THR B 1 93 ? 13.037 26.799 50.749 1.00 14.68 93 THR B N 1
ATOM 5761 C CA . THR B 1 93 ? 13.725 26.631 49.472 1.00 15.14 93 THR B CA 1
ATOM 5762 C C . THR B 1 93 ? 13.926 27.981 48.787 1.00 11.60 93 THR B C 1
ATOM 5763 O O . THR B 1 93 ? 12.970 28.714 48.545 1.00 15.20 93 THR B O 1
ATOM 5767 N N . ALA B 1 94 ? 15.183 28.296 48.495 1.00 13.11 94 ALA B N 1
ATOM 5768 C CA . ALA B 1 94 ? 15.544 29.462 47.698 1.00 13.83 94 ALA B CA 1
ATOM 5769 C C . ALA B 1 94 ? 15.428 29.168 46.206 1.00 11.65 94 ALA B C 1
ATOM 5770 O O . ALA B 1 94 ? 14.803 29.927 45.478 1.00 11.19 94 ALA B O 1
ATOM 5772 N N . ILE B 1 95 ? 16.051 28.080 45.755 1.00 10.76 95 ILE B N 1
ATOM 5773 C CA . ILE B 1 95 ? 16.023 27.719 44.337 1.00 12.43 95 ILE B CA 1
ATOM 5774 C C . ILE B 1 95 ? 15.528 26.300 44.145 1.00 14.21 95 ILE B C 1
ATOM 5775 O O . ILE B 1 95 ? 16.079 25.360 44.706 1.00 13.24 95 ILE B O 1
ATOM 5780 N N . ILE B 1 96 ? 14.468 26.148 43.360 1.00 11.81 96 ILE B N 1
ATOM 5781 C CA . ILE B 1 96 ? 14.143 24.822 42.846 1.00 11.45 96 ILE B CA 1
ATOM 5782 C C . ILE B 1 96 ? 14.841 24.669 41.500 1.00 11.58 96 ILE B C 1
ATOM 5783 O O . ILE B 1 96 ? 14.607 25.464 40.599 1.00 13.39 96 ILE B O 1
ATOM 5788 N N . TRP B 1 97 ? 15.695 23.667 41.343 1.00 9.99 97 TRP B N 1
ATOM 5789 C CA . TRP B 1 97 ? 16.326 23.441 40.034 1.00 10.70 97 TRP B CA 1
ATOM 5790 C C . TRP B 1 97 ? 15.696 22.236 39.369 1.00 14.09 97 TRP B C 1
ATOM 5791 O O . TRP B 1 97 ? 15.681 21.150 39.948 1.00 13.68 97 TRP B O 1
ATOM 5802 N N . GLU B 1 98 ? 15.155 22.454 38.173 1.00 12.14 98 GLU B N 1
ATOM 5803 C CA . GLU B 1 98 ? 14.587 21.391 37.354 1.00 12.04 98 GLU B CA 1
ATOM 5804 C C . GLU B 1 98 ? 15.508 21.089 36.174 1.00 11.94 98 GLU B C 1
ATOM 5805 O O . GLU B 1 98 ? 15.801 21.962 35.358 1.00 12.93 98 GLU B O 1
ATOM 5811 N N . GLY B 1 99 ? 15.977 19.844 36.085 1.00 14.50 99 GLY B N 1
ATOM 5812 C CA . GLY B 1 99 ? 16.896 19.485 35.024 1.00 13.07 99 GLY B CA 1
ATOM 5813 C C . GLY B 1 99 ? 16.266 19.335 33.646 1.00 13.12 99 GLY B C 1
ATOM 5814 O O . GLY B 1 99 ? 15.045 19.192 33.511 1.00 12.88 99 GLY B O 1
ATOM 5815 N N . ASP B 1 100 ? 17.115 19.368 32.621 1.00 14.24 100 ASP B N 1
ATOM 5816 C CA . ASP B 1 100 ? 16.703 19.104 31.243 1.00 13.45 100 ASP B CA 1
ATOM 5817 C C . ASP B 1 100 ? 16.025 17.729 31.206 1.00 17.34 100 ASP B C 1
ATOM 5818 O O . ASP B 1 100 ? 14.933 17.554 30.643 1.00 15.01 100 ASP B O 1
ATOM 5823 N N . ASP B 1 101 ? 16.676 16.764 31.849 1.00 18.02 101 ASP B N 1
ATOM 5824 C CA . ASP B 1 101 ? 16.097 15.452 32.087 1.00 19.36 101 ASP B CA 1
ATOM 5825 C C . ASP B 1 101 ? 15.182 15.534 33.301 1.00 18.48 101 ASP B C 1
ATOM 5826 O O . ASP B 1 101 ? 15.608 15.940 34.379 1.00 22.06 101 ASP B O 1
ATOM 5831 N N . THR B 1 102 ? 13.928 15.131 33.148 1.00 24.02 102 THR B N 1
ATOM 5832 C CA . THR B 1 102 ? 12.956 15.362 34.211 1.00 26.82 102 THR B CA 1
ATOM 5833 C C . THR B 1 102 ? 13.172 14.497 35.453 1.00 34.61 102 THR B C 1
ATOM 5834 O O . THR B 1 102 ? 12.554 14.736 36.493 1.00 32.96 102 THR B O 1
ATOM 5838 N N . SER B 1 103 ? 14.052 13.503 35.353 1.00 25.38 103 SER B N 1
ATOM 5839 C CA . SER B 1 103 ? 14.438 12.716 36.524 1.00 23.38 103 SER B CA 1
ATOM 5840 C C . SER B 1 103 ? 15.378 13.486 37.445 1.00 27.85 103 SER B C 1
ATOM 5841 O O . SER B 1 103 ? 15.686 13.038 38.554 1.00 24.86 103 SER B O 1
ATOM 5844 N N . GLN B 1 104 ? 15.856 14.635 36.973 1.00 22.20 104 GLN B N 1
ATOM 5845 C CA . GLN B 1 104 ? 16.877 15.376 37.696 1.00 20.18 104 GLN B CA 1
ATOM 5846 C C . GLN B 1 104 ? 16.320 16.683 38.256 1.00 22.24 104 GLN B C 1
ATOM 5847 O O . GLN B 1 104 ? 15.755 17.499 37.522 1.00 23.51 104 GLN B O 1
ATOM 5853 N N . SER B 1 105 ? 16.467 16.863 39.562 1.00 21.34 105 SER B N 1
ATOM 5854 C CA . SER B 1 105 ? 16.031 18.097 40.213 1.00 20.00 105 SER B CA 1
ATOM 5855 C C . SER B 1 105 ? 16.734 18.284 41.556 1.00 23.69 105 SER B C 1
ATOM 5856 O O . SER B 1 105 ? 17.339 17.357 42.100 1.00 20.32 105 SER B O 1
ATOM 5859 N N . LYS B 1 106 ? 16.676 19.507 42.063 1.00 19.53 106 LYS B N 1
ATOM 5860 C CA . LYS B 1 106 ? 17.287 19.862 43.338 1.00 20.72 106 LYS B CA 1
ATOM 5861 C C . LYS B 1 106 ? 16.394 20.861 44.048 1.00 17.38 106 LYS B C 1
ATOM 5862 O O . LYS B 1 106 ? 15.726 21.671 43.404 1.00 17.72 106 LYS B O 1
ATOM 5868 N N . HIS B 1 107 ? 16.389 20.800 45.372 1.00 18.47 107 HIS B N 1
ATOM 5869 C CA . HIS B 1 107 ? 15.826 21.861 46.197 1.00 14.38 107 HIS B CA 1
ATOM 5870 C C . HIS B 1 107 ? 16.952 22.439 47.034 1.00 17.89 107 HIS B C 1
ATOM 5871 O O . HIS B 1 107 ? 17.575 21.725 47.819 1.00 20.79 107 HIS B O 1
ATOM 5878 N N . ILE B 1 108 ? 17.235 23.725 46.854 1.00 13.68 108 ILE B N 1
ATOM 5879 C CA . ILE B 1 108 ? 18.337 24.358 47.571 1.00 14.29 108 ILE B CA 1
ATOM 5880 C C . ILE B 1 108 ? 17.799 25.398 48.535 1.00 13.29 108 ILE B C 1
ATOM 5881 O O . ILE B 1 108 ? 17.204 26.375 48.105 1.00 11.79 108 ILE B O 1
ATOM 5886 N N . SER B 1 109 ? 17.987 25.174 49.838 1.00 13.41 109 SER B N 1
ATOM 5887 C CA . SER B 1 109 ? 17.434 26.065 50.846 1.00 12.32 109 SER B CA 1
ATOM 5888 C C . SER B 1 109 ? 18.222 27.368 50.899 1.00 12.13 109 SER B C 1
ATOM 5889 O O . SER B 1 109 ? 19.317 27.442 50.364 1.00 14.16 109 SER B O 1
ATOM 5892 N N . TYR B 1 110 ? 17.670 28.384 51.552 1.00 12.46 110 TYR B N 1
ATOM 5893 C CA . TYR B 1 110 ? 18.404 29.642 51.707 1.00 12.37 110 TYR B CA 1
ATOM 5894 C C . TYR B 1 110 ? 19.719 29.389 52.444 1.00 14.47 110 TYR B C 1
ATOM 5895 O O . TYR B 1 110 ? 20.748 29.967 52.106 1.00 13.73 110 TYR B O 1
ATOM 5904 N N . ARG B 1 111 ? 19.697 28.499 53.428 1.00 14.41 111 ARG B N 1
ATOM 5905 C CA A ARG B 1 111 ? 20.899 28.167 54.189 0.49 15.17 111 ARG B CA 1
ATOM 5906 C CA B ARG B 1 111 ? 20.906 28.184 54.183 0.51 15.16 111 ARG B CA 1
ATOM 5907 C C . ARG B 1 111 ? 21.964 27.522 53.295 1.00 14.30 111 ARG B C 1
ATOM 5908 O O . ARG B 1 111 ? 23.143 27.887 53.337 1.00 15.38 111 ARG B O 1
ATOM 5923 N N . GLU B 1 112 ? 21.543 26.562 52.477 1.00 13.49 112 GLU B N 1
ATOM 5924 C CA . GLU B 1 112 ? 22.470 25.871 51.584 1.00 12.52 112 GLU B CA 1
ATOM 5925 C C . GLU B 1 112 ? 23.084 26.856 50.565 1.00 14.69 112 GLU B C 1
ATOM 5926 O O . GLU B 1 112 ? 24.309 26.879 50.337 1.00 13.73 112 GLU B O 1
ATOM 5932 N N . LEU B 1 113 ? 22.232 27.702 49.995 1.00 12.15 113 LEU B N 1
ATOM 5933 C CA . LEU B 1 113 ? 22.689 28.657 48.989 1.00 12.91 113 LEU B CA 1
ATOM 5934 C C . LEU B 1 113 ? 23.646 29.675 49.608 1.00 12.07 113 LEU B C 1
ATOM 5935 O O . LEU B 1 113 ? 24.668 30.008 49.028 1.00 12.09 113 LEU B O 1
ATOM 5940 N N . HIS B 1 114 ? 23.298 30.166 50.789 1.00 12.54 114 HIS B N 1
ATOM 5941 C CA . HIS B 1 114 ? 24.175 31.061 51.536 1.00 13.40 114 HIS B CA 1
ATOM 5942 C C . HIS B 1 114 ? 25.539 30.405 51.761 1.00 12.18 114 HIS B C 1
ATOM 5943 O O . HIS B 1 114 ? 26.573 31.007 51.496 1.00 11.38 114 HIS B O 1
ATOM 5950 N N . ARG B 1 115 ? 25.539 29.160 52.231 1.00 12.64 115 ARG B N 1
ATOM 5951 C CA . ARG B 1 115 ? 26.805 28.458 52.459 1.00 11.08 115 ARG B CA 1
ATOM 5952 C C . ARG B 1 115 ? 27.665 28.360 51.201 1.00 12.95 115 ARG B C 1
ATOM 5953 O O . ARG B 1 115 ? 28.877 28.638 51.229 1.00 12.36 115 ARG B O 1
ATOM 5961 N N . ASP B 1 116 ? 27.057 27.957 50.089 1.00 13.53 116 ASP B N 1
ATOM 5962 C CA . ASP B 1 116 ? 27.868 27.830 48.879 1.00 13.56 116 ASP B CA 1
ATOM 5963 C C . ASP B 1 116 ? 28.328 29.177 48.344 1.00 10.68 116 ASP B C 1
ATOM 5964 O O . ASP B 1 116 ? 29.416 29.289 47.794 1.00 10.36 116 ASP B O 1
ATOM 5969 N N . VAL B 1 117 ? 27.504 30.207 48.503 1.00 9.76 117 VAL B N 1
ATOM 5970 C CA . VAL B 1 117 ? 27.924 31.546 48.114 1.00 8.08 117 VAL B CA 1
ATOM 5971 C C . VAL B 1 117 ? 29.090 32.046 48.967 1.00 10.04 117 VAL B C 1
ATOM 5972 O O . VAL B 1 117 ? 29.974 32.735 48.472 1.00 10.99 117 VAL B O 1
ATOM 5976 N N . CYS B 1 118 ? 29.093 31.712 50.247 1.00 9.63 118 CYS B N 1
ATOM 5977 C CA . CYS B 1 118 ? 30.235 32.069 51.096 1.00 11.11 118 CYS B CA 1
ATOM 5978 C C . CYS B 1 118 ? 31.495 31.324 50.664 1.00 9.33 118 CYS B C 1
ATOM 5979 O O . CYS B 1 118 ? 32.586 31.920 50.551 1.00 9.45 118 CYS B O 1
ATOM 5982 N N . ARG B 1 119 ? 31.354 30.020 50.424 1.00 13.73 119 ARG B N 1
ATOM 5983 C CA . ARG B 1 119 ? 32.491 29.250 49.946 1.00 12.62 119 ARG B CA 1
ATOM 5984 C C . ARG B 1 119 ? 33.034 29.837 48.653 1.00 12.39 119 ARG B C 1
ATOM 5985 O O . ARG B 1 119 ? 34.244 29.976 48.499 1.00 14.21 119 ARG B O 1
ATOM 5993 N N . PHE B 1 120 ? 32.155 30.202 47.727 1.00 10.16 120 PHE B N 1
ATOM 5994 C CA . PHE B 1 120 ? 32.653 30.660 46.431 1.00 12.49 120 PHE B CA 1
ATOM 5995 C C . PHE B 1 120 ? 33.168 32.105 46.502 1.00 14.09 120 PHE B C 1
ATOM 5996 O O . PHE B 1 120 ? 34.043 32.482 45.726 1.00 11.51 120 PHE B O 1
ATOM 6004 N N . ALA B 1 121 ? 32.638 32.905 47.428 1.00 10.15 121 ALA B N 1
ATOM 6005 C CA . ALA B 1 121 ? 33.171 34.248 47.665 1.00 8.89 121 ALA B CA 1
ATOM 6006 C C . ALA B 1 121 ? 34.607 34.123 48.143 1.00 10.66 121 ALA B C 1
ATOM 6007 O O . ALA B 1 121 ? 35.515 34.797 47.637 1.00 11.50 121 ALA B O 1
ATOM 6009 N N . ASN B 1 122 ? 34.809 33.225 49.106 1.00 12.11 122 ASN B N 1
ATOM 6010 C CA . ASN B 1 122 ? 36.166 32.962 49.567 1.00 11.63 122 ASN B CA 1
ATOM 6011 C C . ASN B 1 122 ? 37.065 32.397 48.465 1.00 15.37 122 ASN B C 1
ATOM 6012 O O . ASN B 1 122 ? 38.247 32.743 48.394 1.00 13.79 122 ASN B O 1
ATOM 6017 N N . THR B 1 123 ? 36.497 31.557 47.597 1.00 11.50 123 THR B N 1
ATOM 6018 C CA . THR B 1 123 ? 37.207 31.018 46.439 1.00 11.96 123 THR B CA 1
ATOM 6019 C C . THR B 1 123 ? 37.699 32.169 45.567 1.00 14.92 123 THR B C 1
ATOM 6020 O O . THR B 1 123 ? 38.858 32.209 45.173 1.00 12.21 123 THR B O 1
ATOM 6024 N N . LEU B 1 124 ? 36.815 33.122 45.280 1.00 10.94 124 LEU B N 1
ATOM 6025 C CA . LEU B 1 124 ? 37.165 34.243 44.431 1.00 11.65 124 LEU B CA 1
ATOM 6026 C C . LEU B 1 124 ? 38.259 35.086 45.072 1.00 12.04 124 LEU B C 1
ATOM 6027 O O . LEU B 1 124 ? 39.209 35.502 44.400 1.00 13.25 124 LEU B O 1
ATOM 6032 N N . LEU B 1 125 ? 38.110 35.349 46.368 1.00 13.22 125 LEU B N 1
ATOM 6033 C CA . LEU B 1 125 ? 39.085 36.180 47.070 1.00 15.12 125 LEU B CA 1
ATOM 6034 C C . LEU B 1 125 ? 40.461 35.528 47.104 1.00 15.09 125 LEU B C 1
ATOM 6035 O O . LEU B 1 125 ? 41.484 36.209 46.974 1.00 15.01 125 LEU B O 1
ATOM 6040 N N . ASP B 1 126 ? 40.488 34.216 47.304 1.00 13.16 126 ASP B N 1
ATOM 6041 C CA . ASP B 1 126 ? 41.759 33.500 47.393 1.00 16.28 126 ASP B CA 1
ATOM 6042 C C . ASP B 1 126 ? 42.464 33.410 46.031 1.00 21.20 126 ASP B C 1
ATOM 6043 O O . ASP B 1 126 ? 43.675 33.185 45.962 1.00 22.64 126 ASP B O 1
ATOM 6048 N N . LEU B 1 127 ? 41.711 33.611 44.955 1.00 15.34 127 LEU B N 1
ATOM 6049 C CA . LEU B 1 127 ? 42.249 33.597 43.597 1.00 18.12 127 LEU B CA 1
ATOM 6050 C C . LEU B 1 127 ? 42.749 34.977 43.189 1.00 18.06 127 LEU B C 1
ATOM 6051 O O . LEU B 1 127 ? 43.289 35.161 42.092 1.00 22.21 127 LEU B O 1
ATOM 6056 N N . GLY B 1 128 ? 42.525 35.960 44.056 1.00 14.91 128 GLY B N 1
ATOM 6057 C CA . GLY B 1 128 ? 43.022 37.304 43.809 1.00 16.52 128 GLY B CA 1
ATOM 6058 C C . GLY B 1 128 ? 42.014 38.254 43.195 1.00 19.55 128 GLY B C 1
ATOM 6059 O O . GLY B 1 128 ? 42.361 39.357 42.769 1.00 19.58 128 GLY B O 1
ATOM 6060 N N . ILE B 1 129 ? 40.756 37.832 43.134 1.00 16.24 129 ILE B N 1
ATOM 6061 C CA . ILE B 1 129 ? 39.717 38.716 42.635 1.00 12.74 129 ILE B CA 1
ATOM 6062 C C . ILE B 1 129 ? 39.399 39.763 43.702 1.00 13.84 129 ILE B C 1
ATOM 6063 O O . ILE B 1 129 ? 39.264 39.436 44.883 1.00 13.09 129 ILE B O 1
ATOM 6068 N N . LYS B 1 130 ? 39.312 41.022 43.280 1.00 15.21 130 LYS B N 1
ATOM 6069 C CA . LYS B 1 130 ? 39.091 42.136 44.191 1.00 15.89 130 LYS B CA 1
ATOM 6070 C C . LYS B 1 130 ? 37.827 42.906 43.834 1.00 13.76 130 LYS B C 1
ATOM 6071 O O . LYS B 1 130 ? 37.323 42.810 42.709 1.00 12.94 130 LYS B O 1
ATOM 6077 N N . LYS B 1 131 ? 37.314 43.670 44.797 1.00 11.37 131 LYS B N 1
ATOM 6078 C CA . LYS B 1 131 ? 36.220 44.590 44.519 1.00 13.59 131 LYS B CA 1
ATOM 6079 C C . LYS B 1 131 ? 36.537 45.388 43.264 1.00 12.86 131 LYS B C 1
ATOM 6080 O O . LYS B 1 131 ? 37.657 45.892 43.103 1.00 14.02 131 LYS B O 1
ATOM 6086 N N . GLY B 1 132 ? 35.570 45.464 42.351 1.00 13.63 132 GLY B N 1
ATOM 6087 C CA . GLY B 1 132 ? 35.753 46.198 41.113 1.00 13.76 132 GLY B CA 1
ATOM 6088 C C . GLY B 1 132 ? 36.238 45.397 39.912 1.00 15.28 132 GLY B C 1
ATOM 6089 O O . GLY B 1 132 ? 36.104 45.864 38.775 1.00 16.01 132 GLY B O 1
ATOM 6090 N N . ASP B 1 133 ? 36.818 44.220 40.147 1.00 13.01 133 ASP B N 1
ATOM 6091 C CA . ASP B 1 133 ? 37.259 43.354 39.044 1.00 12.58 133 ASP B CA 1
ATOM 6092 C C . ASP B 1 133 ? 36.052 42.800 38.308 1.00 12.40 133 ASP B C 1
ATOM 6093 O O . ASP B 1 133 ? 35.058 42.452 38.934 1.00 10.43 133 ASP B O 1
ATOM 6098 N N . VAL B 1 134 ? 36.155 42.692 36.987 1.00 10.85 134 VAL B N 1
ATOM 6099 C CA . VAL B 1 134 ? 35.088 42.086 36.211 1.00 10.63 134 VAL B CA 1
ATOM 6100 C C . VAL B 1 134 ? 35.333 40.587 36.109 1.00 11.70 134 VAL B C 1
ATOM 6101 O O . VAL B 1 134 ? 36.447 40.134 35.857 1.00 12.77 134 VAL B O 1
ATOM 6105 N N . VAL B 1 135 ? 34.274 39.831 36.362 1.00 8.95 135 VAL B N 1
ATOM 6106 C CA . VAL B 1 135 ? 34.297 38.385 36.256 1.00 11.47 135 VAL B CA 1
ATOM 6107 C C . VAL B 1 135 ? 33.309 37.960 35.187 1.00 10.54 135 VAL B C 1
ATOM 6108 O O . VAL B 1 135 ? 32.117 38.256 35.288 1.00 11.78 135 VAL B O 1
ATOM 6112 N N . ALA B 1 136 ? 33.803 37.275 34.161 1.00 10.52 136 ALA B N 1
ATOM 6113 C CA . ALA B 1 136 ? 32.939 36.789 33.094 1.00 9.71 136 ALA B CA 1
ATOM 6114 C C . ALA B 1 136 ? 32.297 35.457 33.478 1.00 12.44 136 ALA B C 1
ATOM 6115 O O . ALA B 1 136 ? 32.974 34.534 33.959 1.00 10.65 136 ALA B O 1
ATOM 6117 N N . ILE B 1 137 ? 30.997 35.344 33.229 1.00 10.79 137 ILE B N 1
ATOM 6118 C CA . ILE B 1 137 ? 30.268 34.126 33.586 1.00 8.09 137 ILE B CA 1
ATOM 6119 C C . ILE B 1 137 ? 29.591 33.588 32.333 1.00 10.42 137 ILE B C 1
ATOM 6120 O O . ILE B 1 137 ? 28.754 34.259 31.745 1.00 11.72 137 ILE B O 1
ATOM 6125 N N . TYR B 1 138 ? 29.990 32.389 31.916 1.00 7.20 138 TYR B N 1
ATOM 6126 C CA . TYR B 1 138 ? 29.511 31.801 30.663 1.00 10.66 138 TYR B CA 1
ATOM 6127 C C . TYR B 1 138 ? 28.995 30.417 31.001 1.00 11.46 138 TYR B C 1
ATOM 6128 O O . TYR B 1 138 ? 29.714 29.426 30.884 1.00 11.59 138 TYR B O 1
ATOM 6137 N N . MET B 1 139 ? 27.750 30.378 31.467 1.00 10.01 139 MET B N 1
ATOM 6138 C CA . MET B 1 139 ? 27.219 29.219 32.176 1.00 9.91 139 MET B CA 1
ATOM 6139 C C . MET B 1 139 ? 25.873 28.769 31.655 1.00 11.33 139 MET B C 1
ATOM 6140 O O . MET B 1 139 ? 25.097 29.587 31.169 1.00 16.04 139 MET B O 1
ATOM 6145 N N . PRO B 1 140 ? 25.572 27.476 31.810 1.00 11.17 140 PRO B N 1
ATOM 6146 C CA . PRO B 1 140 ? 24.227 26.978 31.535 1.00 12.86 140 PRO B CA 1
ATOM 6147 C C . PRO B 1 140 ? 23.299 27.303 32.711 1.00 13.89 140 PRO B C 1
ATOM 6148 O O . PRO B 1 140 ? 23.766 27.864 33.708 1.00 10.96 140 PRO B O 1
ATOM 6152 N N . MET B 1 141 ? 22.020 26.954 32.600 1.00 10.81 141 MET B N 1
ATOM 6153 C CA . MET B 1 141 ? 21.059 27.160 33.685 1.00 10.32 141 MET B CA 1
ATOM 6154 C C . MET B 1 141 ? 21.164 26.087 34.762 1.00 11.91 141 MET B C 1
ATOM 6155 O O . MET B 1 141 ? 20.322 25.175 34.858 1.00 12.09 141 MET B O 1
ATOM 6160 N N . VAL B 1 142 ? 22.220 26.203 35.564 1.00 10.45 142 VAL B N 1
ATOM 6161 C CA . VAL B 1 142 ? 22.444 25.360 36.723 1.00 11.25 142 VAL B CA 1
ATOM 6162 C C . VAL B 1 142 ? 22.691 26.271 37.924 1.00 11.69 142 VAL B C 1
ATOM 6163 O O . VAL B 1 142 ? 23.124 27.416 37.757 1.00 11.83 142 VAL B O 1
ATOM 6167 N N . PRO B 1 143 ? 22.382 25.785 39.136 1.00 12.80 143 PRO B N 1
ATOM 6168 C CA . PRO B 1 143 ? 22.466 26.610 40.352 1.00 11.24 143 PRO B CA 1
ATOM 6169 C C . PRO B 1 143 ? 23.817 27.308 40.539 1.00 10.40 143 PRO B C 1
ATOM 6170 O O . PRO B 1 143 ? 23.866 28.421 41.071 1.00 10.07 143 PRO B O 1
ATOM 6174 N N . GLU B 1 144 ? 24.890 26.679 40.075 1.00 11.02 144 GLU B N 1
ATOM 6175 C CA . GLU B 1 144 ? 26.220 27.266 40.203 1.00 13.15 144 GLU B CA 1
ATOM 6176 C C . GLU B 1 144 ? 26.330 28.613 39.481 1.00 10.86 144 GLU B C 1
ATOM 6177 O O . GLU B 1 144 ? 27.167 29.438 39.844 1.00 9.53 144 GLU B O 1
ATOM 6183 N N . ALA B 1 145 ? 25.496 28.852 38.468 1.00 10.84 145 ALA B N 1
ATOM 6184 C CA . ALA B 1 145 ? 25.488 30.172 37.826 1.00 8.42 145 ALA B CA 1
ATOM 6185 C C . ALA B 1 145 ? 25.050 31.252 38.811 1.00 8.73 145 ALA B C 1
ATOM 6186 O O . ALA B 1 145 ? 25.633 32.356 38.872 1.00 9.23 145 ALA B O 1
ATOM 6188 N N . ALA B 1 146 ? 23.997 30.933 39.562 1.00 7.45 146 ALA B N 1
ATOM 6189 C CA . ALA B 1 146 ? 23.474 31.846 40.577 1.00 8.60 146 ALA B CA 1
ATOM 6190 C C . ALA B 1 146 ? 24.492 31.997 41.700 1.00 10.11 146 ALA B C 1
ATOM 6191 O O . ALA B 1 146 ? 24.715 33.111 42.198 1.00 10.54 146 ALA B O 1
ATOM 6193 N N . VAL B 1 147 ? 25.112 30.888 42.092 1.00 9.66 147 VAL B N 1
ATOM 6194 C CA . VAL B 1 147 ? 26.156 30.956 43.125 1.00 9.62 147 VAL B CA 1
ATOM 6195 C C . VAL B 1 147 ? 27.271 31.928 42.698 1.00 9.64 147 VAL B C 1
ATOM 6196 O O . VAL B 1 147 ? 27.673 32.808 43.480 1.00 10.62 147 VAL B O 1
ATOM 6200 N N . ALA B 1 148 ? 27.728 31.805 41.447 1.00 10.18 148 ALA B N 1
ATOM 6201 C CA . ALA B 1 148 ? 28.798 32.674 40.947 1.00 8.67 148 ALA B CA 1
ATOM 6202 C C . ALA B 1 148 ? 28.372 34.137 40.955 1.00 8.56 148 ALA B C 1
ATOM 6203 O O . ALA B 1 148 ? 29.135 35.025 41.408 1.00 9.66 148 ALA B O 1
ATOM 6205 N N . MET B 1 149 ? 27.168 34.397 40.449 1.00 8.38 149 MET B N 1
ATOM 6206 C CA . MET B 1 149 ? 26.696 35.783 40.400 1.00 8.27 149 MET B CA 1
ATOM 6207 C C . MET B 1 149 ? 26.612 36.405 41.797 1.00 8.48 149 MET B C 1
ATOM 6208 O O . MET B 1 149 ? 27.095 37.528 42.036 1.00 8.59 149 MET B O 1
ATOM 6213 N N . LEU B 1 150 ? 25.995 35.659 42.713 1.00 8.89 150 LEU B N 1
ATOM 6214 C CA . LEU B 1 150 ? 25.802 36.133 44.082 1.00 8.50 150 LEU B CA 1
ATOM 6215 C C . LEU B 1 150 ? 27.133 36.332 44.814 1.00 9.69 150 LEU B C 1
ATOM 6216 O O . LEU B 1 150 ? 27.262 37.247 45.629 1.00 10.73 150 LEU B O 1
ATOM 6221 N N . ALA B 1 151 ? 28.119 35.482 44.536 1.00 9.35 151 ALA B N 1
ATOM 6222 C CA . ALA B 1 151 ? 29.409 35.606 45.202 1.00 7.81 151 ALA B CA 1
ATOM 6223 C C . ALA B 1 151 ? 30.184 36.830 44.685 1.00 9.87 151 ALA B C 1
ATOM 6224 O O . ALA B 1 151 ? 30.846 37.564 45.472 1.00 9.08 151 ALA B O 1
ATOM 6226 N N . CYS B 1 152 ? 30.105 37.038 43.359 1.00 8.77 152 CYS B N 1
ATOM 6227 C CA . CYS B 1 152 ? 30.664 38.259 42.784 1.00 6.90 152 CYS B CA 1
ATOM 6228 C C . CYS B 1 152 ? 30.045 39.474 43.469 1.00 9.88 152 CYS B C 1
ATOM 6229 O O . CYS B 1 152 ? 30.767 40.364 43.931 1.00 8.58 152 CYS B O 1
ATOM 6232 N N . ALA B 1 153 ? 28.712 39.502 43.552 1.00 9.88 153 ALA B N 1
ATOM 6233 C CA . ALA B 1 153 ? 28.036 40.630 44.188 1.00 10.26 153 ALA B CA 1
ATOM 6234 C C . ALA B 1 153 ? 28.474 40.783 45.650 1.00 9.45 153 ALA B C 1
ATOM 6235 O O . ALA B 1 153 ? 28.694 41.898 46.130 1.00 10.48 153 ALA B O 1
ATOM 6237 N N . ARG B 1 154 ? 28.610 39.659 46.343 1.00 9.47 154 ARG B N 1
ATOM 6238 C CA . ARG B 1 154 ? 28.953 39.671 47.763 1.00 8.10 154 ARG B CA 1
ATOM 6239 C C . ARG B 1 154 ? 30.273 40.377 48.001 1.00 11.98 154 ARG B C 1
ATOM 6240 O O . ARG B 1 154 ? 30.401 41.137 48.985 1.00 10.05 154 ARG B O 1
ATOM 6248 N N . ILE B 1 155 ? 31.259 40.135 47.131 1.00 10.33 155 ILE B N 1
ATOM 6249 C CA . ILE B 1 155 ? 32.557 40.791 47.359 1.00 8.47 155 ILE B CA 1
ATOM 6250 C C . ILE B 1 155 ? 32.788 42.095 46.565 1.00 11.01 155 ILE B C 1
ATOM 6251 O O . ILE B 1 155 ? 33.876 42.693 46.622 1.00 13.42 155 ILE B O 1
ATOM 6256 N N . GLY B 1 156 ? 31.762 42.564 45.867 1.00 11.13 156 GLY B N 1
ATOM 6257 C CA . GLY B 1 156 ? 31.898 43.782 45.084 1.00 9.25 156 GLY B CA 1
ATOM 6258 C C . GLY B 1 156 ? 32.627 43.616 43.765 1.00 10.99 156 GLY B C 1
ATOM 6259 O O . GLY B 1 156 ? 32.955 44.606 43.125 1.00 11.14 156 GLY B O 1
ATOM 6260 N N . ALA B 1 157 ? 32.873 42.376 43.342 1.00 12.02 157 ALA B N 1
ATOM 6261 C CA . ALA B 1 157 ? 33.312 42.148 41.974 1.00 8.94 157 ALA B CA 1
ATOM 6262 C C . ALA B 1 157 ? 32.148 42.490 41.052 1.00 13.20 157 ALA B C 1
ATOM 6263 O O . ALA B 1 157 ? 30.994 42.625 41.492 1.00 15.49 157 ALA B O 1
ATOM 6265 N N . VAL B 1 158 ? 32.453 42.689 39.782 1.00 10.37 158 VAL B N 1
ATOM 6266 C CA . VAL B 1 158 ? 31.438 43.109 38.822 1.00 10.16 158 VAL B CA 1
ATOM 6267 C C . VAL B 1 158 ? 31.221 41.970 37.836 1.00 11.41 158 VAL B C 1
ATOM 6268 O O . VAL B 1 158 ? 32.073 41.729 36.979 1.00 10.07 158 VAL B O 1
ATOM 6272 N N . HIS B 1 159 ? 30.115 41.234 37.936 1.00 7.50 159 HIS B N 1
ATOM 6273 C CA . HIS B 1 159 ? 29.987 40.144 36.980 1.00 8.81 159 HIS B CA 1
ATOM 6274 C C . HIS B 1 159 ? 29.484 40.641 35.629 1.00 10.92 159 HIS B C 1
ATOM 6275 O O . HIS B 1 159 ? 28.804 41.665 35.514 1.00 9.61 159 HIS B O 1
ATOM 6282 N N . SER B 1 160 ? 29.889 39.909 34.603 1.00 9.57 160 SER B N 1
ATOM 6283 C CA . SER B 1 160 ? 29.420 40.115 33.244 1.00 10.26 160 SER B CA 1
ATOM 6284 C C . SER B 1 160 ? 29.015 38.748 32.728 1.00 9.46 160 SER B C 1
ATOM 6285 O O . SER B 1 160 ? 29.874 37.932 32.329 1.00 10.10 160 SER B O 1
ATOM 6288 N N . VAL B 1 161 ? 27.710 38.476 32.793 1.00 10.49 161 VAL B N 1
ATOM 6289 C CA . VAL B 1 161 ? 27.192 37.186 32.365 1.00 10.69 161 VAL B CA 1
ATOM 6290 C C . VAL B 1 161 ? 27.061 37.209 30.845 1.00 9.52 161 VAL B C 1
ATOM 6291 O O . VAL B 1 161 ? 26.468 38.126 30.274 1.00 10.32 161 VAL B O 1
ATOM 6295 N N . ILE B 1 162 ? 27.659 36.213 30.205 1.00 7.27 162 ILE B N 1
ATOM 6296 C CA . ILE B 1 162 ? 27.599 36.029 28.760 1.00 9.91 162 ILE B CA 1
ATOM 6297 C C . ILE B 1 162 ? 26.700 34.840 28.392 1.00 10.38 162 ILE B C 1
ATOM 6298 O O . ILE B 1 162 ? 26.978 33.693 28.759 1.00 9.05 162 ILE B O 1
ATOM 6303 N N . PHE B 1 163 ? 25.611 35.124 27.681 1.00 11.03 163 PHE B N 1
ATOM 6304 C CA . PHE B 1 163 ? 24.681 34.093 27.225 1.00 10.67 163 PHE B CA 1
ATOM 6305 C C . PHE B 1 163 ? 25.436 32.934 26.572 1.00 11.50 163 PHE B C 1
ATOM 6306 O O . PHE B 1 163 ? 26.299 33.149 25.711 1.00 10.45 163 PHE B O 1
ATOM 6314 N N . GLY B 1 164 ? 25.108 31.715 26.997 1.00 10.54 164 GLY B N 1
ATOM 6315 C CA . GLY B 1 164 ? 25.851 30.523 26.601 1.00 8.41 164 GLY B CA 1
ATOM 6316 C C . GLY B 1 164 ? 25.765 30.217 25.119 1.00 12.38 164 GLY B C 1
ATOM 6317 O O . GLY B 1 164 ? 26.526 29.405 24.592 1.00 16.03 164 GLY B O 1
ATOM 6318 N N . GLY B 1 165 ? 24.817 30.852 24.447 1.00 11.32 165 GLY B N 1
ATOM 6319 C CA . GLY B 1 165 ? 24.660 30.677 23.015 1.00 14.26 165 GLY B CA 1
ATOM 6320 C C . GLY B 1 165 ? 25.569 31.548 22.162 1.00 15.29 165 GLY B C 1
ATOM 6321 O O . GLY B 1 165 ? 25.541 31.446 20.937 1.00 15.40 165 GLY B O 1
ATOM 6322 N N . PHE B 1 166 ? 26.378 32.403 22.787 1.00 10.26 166 PHE B N 1
ATOM 6323 C CA . PHE B 1 166 ? 27.324 33.233 22.020 1.00 10.28 166 PHE B CA 1
ATOM 6324 C C . PHE B 1 166 ? 28.542 32.437 21.537 1.00 9.06 166 PHE B C 1
ATOM 6325 O O . PHE B 1 166 ? 29.004 31.506 22.196 1.00 10.46 166 PHE B O 1
ATOM 6333 N N . SER B 1 167 ? 29.035 32.804 20.359 1.00 11.26 167 SER B N 1
ATOM 6334 C CA . SER B 1 167 ? 30.215 32.166 19.751 1.00 11.50 167 SER B CA 1
ATOM 6335 C C . SER B 1 167 ? 31.518 32.567 20.442 1.00 10.98 167 SER B C 1
ATOM 6336 O O . SER B 1 167 ? 31.574 33.587 21.134 1.00 11.11 167 SER B O 1
ATOM 6339 N N . PRO B 1 168 ? 32.593 31.784 20.233 1.00 10.20 168 PRO B N 1
ATOM 6340 C CA . PRO B 1 168 ? 33.893 32.196 20.774 1.00 10.11 168 PRO B CA 1
ATOM 6341 C C . PRO B 1 168 ? 34.261 33.642 20.436 1.00 11.62 168 PRO B C 1
ATOM 6342 O O . PRO B 1 168 ? 34.813 34.338 21.288 1.00 12.26 168 PRO B O 1
ATOM 6346 N N . GLU B 1 169 ? 33.963 34.100 19.226 1.00 10.83 169 GLU B N 1
ATOM 6347 C CA . GLU B 1 169 ? 34.274 35.475 18.842 1.00 12.47 169 GLU B CA 1
ATOM 6348 C C . GLU B 1 169 ? 33.505 36.509 19.687 1.00 12.10 169 GLU B C 1
ATOM 6349 O O . GLU B 1 169 ? 34.061 37.534 20.111 1.00 15.02 169 GLU B O 1
ATOM 6355 N N . ALA B 1 170 ? 32.231 36.221 19.941 1.00 13.91 170 ALA B N 1
ATOM 6356 C CA . ALA B 1 170 ? 31.376 37.097 20.751 1.00 12.52 170 ALA B CA 1
ATOM 6357 C C . ALA B 1 170 ? 31.865 37.145 22.216 1.00 10.90 170 ALA B C 1
ATOM 6358 O O . ALA B 1 170 ? 31.921 38.227 22.873 1.00 12.52 170 ALA B O 1
ATOM 6360 N N . VAL B 1 171 ? 32.239 35.959 22.706 1.00 11.91 171 VAL B N 1
ATOM 6361 C CA . VAL B 1 171 ? 32.784 35.808 24.056 1.00 9.55 171 VAL B CA 1
ATOM 6362 C C . VAL B 1 171 ? 34.077 36.611 24.197 1.00 12.02 171 VAL B C 1
ATOM 6363 O O . VAL B 1 171 ? 34.264 37.382 25.150 1.00 11.89 171 VAL B O 1
ATOM 6367 N N . ALA B 1 172 ? 34.968 36.445 23.220 1.00 13.53 172 ALA B N 1
ATOM 6368 C CA . ALA B 1 172 ? 36.223 37.180 23.212 1.00 12.06 172 ALA B CA 1
ATOM 6369 C C . ALA B 1 172 ? 35.972 38.683 23.210 1.00 12.01 172 ALA B C 1
ATOM 6370 O O . ALA B 1 172 ? 36.599 39.404 23.976 1.00 13.19 172 ALA B O 1
ATOM 6372 N N . GLY B 1 173 ? 35.041 39.149 22.383 1.00 11.21 173 GLY B N 1
ATOM 6373 C CA . GLY B 1 173 ? 34.757 40.576 22.308 1.00 12.14 173 GLY B CA 1
ATOM 6374 C C . GLY B 1 173 ? 34.356 41.159 23.649 1.00 13.51 173 GLY B C 1
ATOM 6375 O O . GLY B 1 173 ? 34.859 42.234 24.076 1.00 13.54 173 GLY B O 1
ATOM 6376 N N . ARG B 1 174 ? 33.455 40.442 24.325 1.00 10.67 174 ARG B N 1
ATOM 6377 C CA . ARG B 1 174 ? 33.011 40.901 25.650 1.00 10.62 174 ARG B CA 1
ATOM 6378 C C . ARG B 1 174 ? 34.138 40.867 26.705 1.00 14.05 174 ARG B C 1
ATOM 6379 O O . ARG B 1 174 ? 34.275 41.794 27.540 1.00 14.04 174 ARG B O 1
ATOM 6387 N N . ILE B 1 175 ? 34.947 39.804 26.673 1.00 11.29 175 ILE B N 1
ATOM 6388 C CA . ILE B 1 175 ? 36.092 39.704 27.591 1.00 11.10 175 ILE B CA 1
ATOM 6389 C C . ILE B 1 175 ? 37.109 40.841 27.378 1.00 14.53 175 ILE B C 1
ATOM 6390 O O . ILE B 1 175 ? 37.625 41.431 28.324 1.00 12.07 175 ILE B O 1
ATOM 6395 N N . ILE B 1 176 ? 37.382 41.147 26.122 1.00 13.14 176 ILE B N 1
ATOM 6396 C CA . ILE B 1 176 ? 38.305 42.217 25.784 1.00 10.55 176 ILE B CA 1
ATOM 6397 C C . ILE B 1 176 ? 37.777 43.567 26.236 1.00 13.31 176 ILE B C 1
ATOM 6398 O O . ILE B 1 176 ? 38.508 44.331 26.886 1.00 15.32 176 ILE B O 1
ATOM 6403 N N . ASP B 1 177 ? 36.519 43.875 25.912 1.00 14.42 177 ASP B N 1
ATOM 6404 C CA . ASP B 1 177 ? 36.001 45.188 26.309 1.00 13.80 177 ASP B CA 1
ATOM 6405 C C . ASP B 1 177 ? 35.942 45.354 27.828 1.00 15.15 177 ASP B C 1
ATOM 6406 O O . ASP B 1 177 ? 36.196 46.445 28.337 1.00 13.93 177 ASP B O 1
ATOM 6411 N N . SER B 1 178 ? 35.619 44.275 28.546 1.00 13.96 178 SER B N 1
ATOM 6412 C CA . SER B 1 178 ? 35.454 44.365 30.001 1.00 15.52 178 SER B CA 1
ATOM 6413 C C . SER B 1 178 ? 36.739 44.133 30.810 1.00 13.11 178 SER B C 1
ATOM 6414 O O . SER B 1 178 ? 36.750 44.311 32.034 1.00 12.33 178 SER B O 1
ATOM 6417 N N . SER B 1 179 ? 37.816 43.748 30.124 1.00 13.67 179 SER B N 1
ATOM 6418 C CA . SER B 1 179 ? 39.023 43.254 30.773 1.00 11.38 179 SER B CA 1
ATOM 6419 C C . SER B 1 179 ? 38.708 42.248 31.874 1.00 11.88 179 SER B C 1
ATOM 6420 O O . SER B 1 179 ? 39.216 42.360 32.989 1.00 14.86 179 SER B O 1
ATOM 6423 N N . SER B 1 180 ? 37.871 41.262 31.559 1.00 11.68 180 SER B N 1
ATOM 6424 C CA . SER B 1 180 ? 37.505 40.245 32.547 1.00 9.88 180 SER B CA 1
ATOM 6425 C C . SER B 1 180 ? 38.734 39.505 33.036 1.00 15.43 180 SER B C 1
ATOM 6426 O O . SER B 1 180 ? 39.547 39.080 32.226 1.00 12.83 180 SER B O 1
ATOM 6429 N N . ARG B 1 181 ? 38.844 39.348 34.357 1.00 9.68 181 ARG B N 1
ATOM 6430 C CA . ARG B 1 181 ? 40.015 38.747 34.992 1.00 12.31 181 ARG B CA 1
ATOM 6431 C C . ARG B 1 181 ? 39.878 37.243 35.172 1.00 12.63 181 ARG B C 1
ATOM 6432 O O . ARG B 1 181 ? 40.850 36.547 35.476 1.00 13.40 181 ARG B O 1
ATOM 6440 N N . LEU B 1 182 ? 38.657 36.746 35.006 1.00 10.57 182 LEU B N 1
ATOM 6441 C CA . LEU B 1 182 ? 38.327 35.373 35.350 1.00 12.19 182 LEU B CA 1
ATOM 6442 C C . LEU B 1 182 ? 37.147 34.971 34.493 1.00 10.99 182 LEU B C 1
ATOM 6443 O O . LEU B 1 182 ? 36.265 35.787 34.268 1.00 11.53 182 LEU B O 1
ATOM 6448 N N . VAL B 1 183 ? 37.135 33.740 33.993 1.00 8.89 183 VAL B N 1
ATOM 6449 C CA . VAL B 1 183 ? 35.954 33.234 33.298 1.00 9.60 183 VAL B CA 1
ATOM 6450 C C . VAL B 1 183 ? 35.443 32.043 34.092 1.00 9.89 183 VAL B C 1
ATOM 6451 O O . VAL B 1 183 ? 36.229 31.182 34.494 1.00 10.77 183 VAL B O 1
ATOM 6455 N N . ILE B 1 184 ? 34.143 32.022 34.364 1.00 9.84 184 ILE B N 1
ATOM 6456 C CA . ILE B 1 184 ? 33.506 30.913 35.053 1.00 9.11 184 ILE B CA 1
ATOM 6457 C C . ILE B 1 184 ? 32.590 30.232 34.044 1.00 11.78 184 ILE B C 1
ATOM 6458 O O . ILE B 1 184 ? 31.733 30.879 33.455 1.00 11.74 184 ILE B O 1
ATOM 6463 N N . THR B 1 185 ? 32.802 28.940 33.824 1.00 9.16 185 THR B N 1
ATOM 6464 C CA . THR B 1 185 ? 32.065 28.228 32.785 1.00 8.66 185 THR B CA 1
ATOM 6465 C C . THR B 1 185 ? 31.855 26.762 33.171 1.00 8.57 185 THR B C 1
ATOM 6466 O O . THR B 1 185 ? 32.129 26.369 34.300 1.00 10.50 185 THR B O 1
ATOM 6470 N N . ALA B 1 186 ? 31.339 25.970 32.239 1.00 11.10 186 ALA B N 1
ATOM 6471 C CA . ALA B 1 186 ? 31.146 24.542 32.474 1.00 12.00 186 ALA B CA 1
ATOM 6472 C C . ALA B 1 186 ? 31.769 23.780 31.317 1.00 11.64 186 ALA B C 1
ATOM 6473 O O . ALA B 1 186 ? 32.020 24.370 30.271 1.00 11.71 186 ALA B O 1
ATOM 6475 N N . ASP B 1 187 ? 32.024 22.485 31.490 1.00 11.07 187 ASP B N 1
ATOM 6476 C CA . ASP B 1 187 ? 32.543 21.727 30.353 1.00 13.43 187 ASP B CA 1
ATOM 6477 C C . ASP B 1 187 ? 31.519 21.747 29.221 1.00 14.83 187 ASP B C 1
ATOM 6478 O O . ASP B 1 187 ? 31.860 22.102 28.089 1.00 16.52 187 ASP B O 1
ATOM 6483 N N . GLU B 1 188 ? 30.267 21.409 29.532 1.00 14.48 188 GLU B N 1
ATOM 6484 C CA . GLU B 1 188 ? 29.170 21.473 28.555 1.00 15.11 188 GLU B CA 1
ATOM 6485 C C . GLU B 1 188 ? 27.855 21.856 29.204 1.00 16.93 188 GLU B C 1
ATOM 6486 O O . GLU B 1 188 ? 27.663 21.623 30.393 1.00 14.09 188 GLU B O 1
ATOM 6492 N N . GLY B 1 189 ? 26.956 22.444 28.413 1.00 13.30 189 GLY B N 1
ATOM 6493 C CA . GLY B 1 189 ? 25.570 22.617 28.819 1.00 14.87 189 GLY B CA 1
ATOM 6494 C C . GLY B 1 189 ? 24.724 21.446 28.339 1.00 20.32 189 GLY B C 1
ATOM 6495 O O . GLY B 1 189 ? 25.093 20.756 27.394 1.00 22.92 189 GLY B O 1
ATOM 6496 N N . VAL B 1 190 ? 23.597 21.215 29.009 1.00 17.50 190 VAL B N 1
ATOM 6497 C CA . VAL B 1 190 ? 22.661 20.157 28.647 1.00 18.52 190 VAL B CA 1
ATOM 6498 C C . VAL B 1 190 ? 21.323 20.813 28.339 1.00 19.83 190 VAL B C 1
ATOM 6499 O O . VAL B 1 190 ? 20.746 21.479 29.193 1.00 15.97 190 VAL B O 1
ATOM 6503 N N . ARG B 1 191 ? 20.829 20.622 27.124 1.00 20.92 191 ARG B N 1
ATOM 6504 C CA . ARG B 1 191 ? 19.649 21.348 26.684 1.00 15.10 191 ARG B CA 1
ATOM 6505 C C . ARG B 1 191 ? 18.895 20.595 25.600 1.00 19.52 191 ARG B C 1
ATOM 6506 O O . ARG B 1 191 ? 19.456 20.310 24.543 1.00 24.67 191 ARG B O 1
ATOM 6514 N N . ALA B 1 192 ? 17.634 20.273 25.878 1.00 18.02 192 ALA B N 1
ATOM 6515 C CA . ALA B 1 192 ? 16.790 19.526 24.946 1.00 23.02 192 ALA B CA 1
ATOM 6516 C C . ALA B 1 192 ? 17.460 18.214 24.541 1.00 24.18 192 ALA B C 1
ATOM 6517 O O . ALA B 1 192 ? 17.347 17.769 23.399 1.00 27.35 192 ALA B O 1
ATOM 6519 N N . GLY B 1 193 ? 18.174 17.610 25.486 1.00 22.22 193 GLY B N 1
ATOM 6520 C CA . GLY B 1 193 ? 18.851 16.349 25.252 1.00 23.68 193 GLY B CA 1
ATOM 6521 C C . GLY B 1 193 ? 20.234 16.467 24.639 1.00 27.80 193 GLY B C 1
ATOM 6522 O O . GLY B 1 193 ? 20.993 15.494 24.640 1.00 35.87 193 GLY B O 1
ATOM 6523 N N . ARG B 1 194 ? 20.568 17.646 24.121 1.00 26.29 194 ARG B N 1
ATOM 6524 C CA . ARG B 1 194 ? 21.834 17.844 23.425 1.00 26.97 194 ARG B CA 1
ATOM 6525 C C . ARG B 1 194 ? 22.885 18.493 24.333 1.00 32.16 194 ARG B C 1
ATOM 6526 O O . ARG B 1 194 ? 22.545 19.097 25.348 1.00 26.88 194 ARG B O 1
ATOM 6534 N N . SER B 1 195 ? 24.158 18.357 23.969 1.00 28.54 195 SER B N 1
ATOM 6535 C CA . SER B 1 195 ? 25.237 19.039 24.687 1.00 26.45 195 SER B CA 1
ATOM 6536 C C . SER B 1 195 ? 25.681 20.313 23.966 1.00 30.98 195 SER B C 1
ATOM 6537 O O . SER B 1 195 ? 25.642 20.389 22.742 1.00 31.69 195 SER B O 1
ATOM 6540 N N . ILE B 1 196 ? 26.097 21.313 24.738 1.00 24.54 196 ILE B N 1
ATOM 6541 C CA . ILE B 1 196 ? 26.602 22.579 24.200 1.00 26.65 196 ILE B CA 1
ATOM 6542 C C . ILE B 1 196 ? 28.032 22.808 24.690 1.00 19.46 196 ILE B C 1
ATOM 6543 O O . ILE B 1 196 ? 28.245 22.859 25.889 1.00 18.26 196 ILE B O 1
ATOM 6548 N N . PRO B 1 197 ? 29.009 22.980 23.775 1.00 22.95 197 PRO B N 1
ATOM 6549 C CA . PRO B 1 197 ? 30.444 22.968 24.120 1.00 20.81 197 PRO B CA 1
ATOM 6550 C C . PRO B 1 197 ? 31.017 24.250 24.768 1.00 23.31 197 PRO B C 1
ATOM 6551 O O . PRO B 1 197 ? 31.902 24.899 24.183 1.00 22.38 197 PRO B O 1
ATOM 6555 N N . LEU B 1 198 ? 30.578 24.577 25.974 1.00 12.27 198 LEU B N 1
ATOM 6556 C CA . LEU B 1 198 ? 30.949 25.852 26.593 1.00 12.51 198 LEU B CA 1
ATOM 6557 C C . LEU B 1 198 ? 32.469 26.037 26.802 1.00 11.42 198 LEU B C 1
ATOM 6558 O O . LEU B 1 198 ? 33.060 27.034 26.347 1.00 12.43 198 LEU B O 1
ATOM 6563 N N . LYS B 1 199 ? 33.103 25.085 27.485 1.00 12.11 199 LYS B N 1
ATOM 6564 C CA . LYS B 1 199 ? 34.523 25.252 27.789 1.00 15.74 199 LYS B CA 1
ATOM 6565 C C . LYS B 1 199 ? 35.361 25.353 26.508 1.00 13.65 199 LYS B C 1
ATOM 6566 O O . LYS B 1 199 ? 36.284 26.166 26.436 1.00 13.17 199 LYS B O 1
ATOM 6572 N N . LYS B 1 200 ? 35.038 24.545 25.503 1.00 13.57 200 LYS B N 1
ATOM 6573 C CA . LYS B 1 200 ? 35.769 24.607 24.238 1.00 13.47 200 LYS B CA 1
ATOM 6574 C C . LYS B 1 200 ? 35.655 26.002 23.622 1.00 11.58 200 LYS B C 1
ATOM 6575 O O . LYS B 1 200 ? 36.618 26.543 23.061 1.00 14.26 200 LYS B O 1
ATOM 6581 N N . ASN B 1 201 ? 34.478 26.607 23.754 1.00 11.49 201 ASN B N 1
ATOM 6582 C CA . ASN B 1 201 ? 34.284 27.956 23.233 1.00 11.40 201 ASN B CA 1
ATOM 6583 C C . ASN B 1 201 ? 35.127 28.971 23.971 1.00 10.93 201 ASN B C 1
ATOM 6584 O O . ASN B 1 201 ? 35.637 29.913 23.363 1.00 12.91 201 ASN B O 1
ATOM 6589 N N . VAL B 1 202 ? 35.246 28.795 25.285 1.00 11.57 202 VAL B N 1
ATOM 6590 C CA . VAL B 1 202 ? 36.127 29.664 26.055 1.00 11.02 202 VAL B CA 1
ATOM 6591 C C . VAL B 1 202 ? 37.590 29.493 25.632 1.00 12.29 202 VAL B C 1
ATOM 6592 O O . VAL B 1 202 ? 38.282 30.486 25.412 1.00 11.60 202 VAL B O 1
ATOM 6596 N N . ASP B 1 203 ? 38.046 28.248 25.493 1.00 11.94 203 ASP B N 1
ATOM 6597 C CA . ASP B 1 203 ? 39.388 27.981 24.981 1.00 12.31 203 ASP B CA 1
ATOM 6598 C C . ASP B 1 203 ? 39.625 28.727 23.687 1.00 15.55 203 ASP B C 1
ATOM 6599 O O . ASP B 1 203 ? 40.655 29.386 23.519 1.00 13.40 203 ASP B O 1
ATOM 6604 N N . ASP B 1 204 ? 38.674 28.619 22.762 1.00 14.63 204 ASP B N 1
ATOM 6605 C CA . ASP B 1 204 ? 38.844 29.268 21.469 1.00 11.97 204 ASP B CA 1
ATOM 6606 C C . ASP B 1 204 ? 38.858 30.784 21.610 1.00 17.51 204 ASP B C 1
ATOM 6607 O O . ASP B 1 204 ? 39.620 31.469 20.926 1.00 17.86 204 ASP B O 1
ATOM 6612 N N . ALA B 1 205 ? 38.020 31.307 22.501 1.00 12.13 205 ALA B N 1
ATOM 6613 C CA . ALA B 1 205 ? 37.995 32.750 22.760 1.00 13.52 205 ALA B CA 1
ATOM 6614 C C . ALA B 1 205 ? 39.326 33.275 23.294 1.00 14.31 205 ALA B C 1
ATOM 6615 O O . ALA B 1 205 ? 39.785 34.341 22.884 1.00 16.35 205 ALA B O 1
ATOM 6617 N N . LEU B 1 206 ? 39.946 32.523 24.200 1.00 14.79 206 LEU B N 1
ATOM 6618 C CA . LEU B 1 206 ? 41.166 32.984 24.868 1.00 13.91 206 LEU B CA 1
ATOM 6619 C C . LEU B 1 206 ? 42.389 32.889 23.945 1.00 17.84 206 LEU B C 1
ATOM 6620 O O . LEU B 1 206 ? 43.453 33.421 24.262 1.00 20.21 206 LEU B O 1
ATOM 6625 N N . LYS B 1 207 ? 42.238 32.213 22.810 1.00 19.46 207 LYS B N 1
ATOM 6626 C CA . LYS B 1 207 ? 43.304 32.154 21.806 1.00 19.99 207 LYS B CA 1
ATOM 6627 C C . LYS B 1 207 ? 43.451 33.482 21.070 1.00 28.18 207 LYS B C 1
ATOM 6628 O O . LYS B 1 207 ? 44.500 33.764 20.481 1.00 27.73 207 LYS B O 1
ATOM 6634 N N . ASN B 1 208 ? 42.396 34.294 21.102 1.00 20.60 208 ASN B N 1
ATOM 6635 C CA . ASN B 1 208 ? 42.435 35.635 20.534 1.00 25.27 208 ASN B CA 1
ATOM 6636 C C . ASN B 1 208 ? 43.603 36.386 21.165 1.00 24.58 208 ASN B C 1
ATOM 6637 O O . ASN B 1 208 ? 43.698 36.469 22.391 1.00 22.17 208 ASN B O 1
ATOM 6642 N N . PRO B 1 209 ? 44.527 36.895 20.334 1.00 24.08 209 PRO B N 1
ATOM 6643 C CA . PRO B 1 209 ? 45.731 37.536 20.878 1.00 25.48 209 PRO B CA 1
ATOM 6644 C C . PRO B 1 209 ? 45.424 38.791 21.697 1.00 24.21 209 PRO B C 1
ATOM 6645 O O . PRO B 1 209 ? 46.225 39.156 22.563 1.00 27.22 209 PRO B O 1
ATOM 6649 N N . ASN B 1 210 ? 44.280 39.423 21.437 1.00 19.46 210 ASN B N 1
ATOM 6650 C CA . ASN B 1 210 ? 43.846 40.595 22.182 1.00 25.75 210 ASN B CA 1
ATOM 6651 C C . ASN B 1 210 ? 43.254 40.272 23.560 1.00 20.68 210 ASN B C 1
ATOM 6652 O O . ASN B 1 210 ? 43.067 41.163 24.386 1.00 19.70 210 ASN B O 1
ATOM 6657 N N . VAL B 1 211 ? 42.947 39.005 23.797 1.00 17.61 211 VAL B N 1
ATOM 6658 C CA . VAL B 1 211 ? 42.478 38.580 25.117 1.00 19.43 211 VAL B CA 1
ATOM 6659 C C . VAL B 1 211 ? 43.680 38.363 26.025 1.00 19.89 211 VAL B C 1
ATOM 6660 O O . VAL B 1 211 ? 44.355 37.338 25.927 1.00 18.33 211 VAL B O 1
ATOM 6664 N N . THR B 1 212 ? 43.940 39.320 26.912 1.00 18.83 212 THR B N 1
ATOM 6665 C CA . THR B 1 212 ? 45.096 39.241 27.791 1.00 19.43 212 THR B CA 1
ATOM 6666 C C . THR B 1 212 ? 44.757 39.335 29.281 1.00 20.92 212 THR B C 1
ATOM 6667 O O . THR B 1 212 ? 45.634 39.154 30.119 1.00 21.49 212 THR B O 1
ATOM 6671 N N . SER B 1 213 ? 43.501 39.605 29.620 1.00 15.77 213 SER B N 1
ATOM 6672 C CA . SER B 1 213 ? 43.172 39.906 31.014 1.00 16.60 213 SER B CA 1
ATOM 6673 C C . SER B 1 213 ? 42.781 38.685 31.857 1.00 15.50 213 SER B C 1
ATOM 6674 O O . SER B 1 213 ? 42.726 38.768 33.087 1.00 12.50 213 SER B O 1
ATOM 6677 N N . VAL B 1 214 ? 42.503 37.555 31.214 1.00 14.32 214 VAL B N 1
ATOM 6678 C CA . VAL B 1 214 ? 42.012 36.392 31.947 1.00 13.80 214 VAL B CA 1
ATOM 6679 C C . VAL B 1 214 ? 43.148 35.605 32.598 1.00 18.28 214 VAL B C 1
ATOM 6680 O O . VAL B 1 214 ? 44.026 35.083 31.912 1.00 18.15 214 VAL B O 1
ATOM 6684 N N . GLU B 1 215 ? 43.115 35.514 33.924 1.00 15.22 215 GLU B N 1
ATOM 6685 C CA . GLU B 1 215 ? 44.168 34.838 34.677 1.00 15.35 215 GLU B CA 1
ATOM 6686 C C . GLU B 1 215 ? 43.808 33.395 35.038 1.00 19.13 215 GLU B C 1
ATOM 6687 O O . GLU B 1 215 ? 44.695 32.557 35.236 1.00 18.37 215 GLU B O 1
ATOM 6693 N N . HIS B 1 216 ? 42.514 33.106 35.136 1.00 13.45 216 HIS B N 1
ATOM 6694 C CA . HIS B 1 216 ? 42.049 31.752 35.408 1.00 14.96 216 HIS B CA 1
ATOM 6695 C C . HIS B 1 216 ? 40.746 31.471 34.696 1.00 15.67 216 HIS B C 1
ATOM 6696 O O . HIS B 1 216 ? 39.998 32.379 34.368 1.00 13.93 216 HIS B O 1
ATOM 6703 N N . VAL B 1 217 ? 40.472 30.195 34.494 1.00 13.23 217 VAL B N 1
ATOM 6704 C CA . VAL B 1 217 ? 39.149 29.753 34.071 1.00 11.73 217 VAL B CA 1
ATOM 6705 C C . VAL B 1 217 ? 38.677 28.704 35.071 1.00 13.59 217 VAL B C 1
ATOM 6706 O O . VAL B 1 217 ? 39.346 27.701 35.291 1.00 14.62 217 VAL B O 1
ATOM 6710 N N . ILE B 1 218 ? 37.540 28.954 35.704 1.00 11.61 218 ILE B N 1
ATOM 6711 C CA . ILE B 1 218 ? 36.933 27.972 36.596 1.00 11.94 218 ILE B CA 1
ATOM 6712 C C . ILE B 1 218 ? 35.886 27.189 35.814 1.00 14.39 218 ILE B C 1
ATOM 6713 O O . ILE B 1 218 ? 35.009 27.774 35.176 1.00 12.72 218 ILE B O 1
ATOM 6718 N N . VAL B 1 219 ? 36.011 25.867 35.840 1.00 12.41 219 VAL B N 1
ATOM 6719 C CA . VAL B 1 219 ? 35.158 24.980 35.074 1.00 12.52 219 VAL B CA 1
ATOM 6720 C C . VAL B 1 219 ? 34.325 24.071 35.986 1.00 13.67 219 VAL B C 1
ATOM 6721 O O . VAL B 1 219 ? 34.854 23.326 36.824 1.00 13.92 219 VAL B O 1
ATOM 6725 N N . LEU B 1 220 ? 33.010 24.149 35.823 1.00 12.87 220 LEU B N 1
ATOM 6726 C CA . LEU B 1 220 ? 32.087 23.216 36.467 1.00 11.58 220 LEU B CA 1
ATOM 6727 C C . LEU B 1 220 ? 31.985 21.929 35.650 1.00 14.73 220 LEU B C 1
ATOM 6728 O O . LEU B 1 220 ? 31.766 21.977 34.439 1.00 11.49 220 LEU B O 1
ATOM 6733 N N . LYS B 1 221 ? 32.148 20.783 36.300 1.00 14.82 221 LYS B N 1
ATOM 6734 C CA . LYS B 1 221 ? 31.897 19.531 35.604 1.00 11.97 221 LYS B CA 1
ATOM 6735 C C . LYS B 1 221 ? 30.407 19.260 35.585 1.00 12.47 221 LYS B C 1
ATOM 6736 O O . LYS B 1 221 ? 29.845 18.806 36.579 1.00 15.29 221 LYS B O 1
ATOM 6742 N N . ARG B 1 222 ? 29.778 19.565 34.454 1.00 11.97 222 ARG B N 1
ATOM 6743 C CA . ARG B 1 222 ? 28.350 19.331 34.261 1.00 14.39 222 ARG B CA 1
ATOM 6744 C C . ARG B 1 222 ? 28.076 18.005 33.546 1.00 12.19 222 ARG B C 1
ATOM 6745 O O . ARG B 1 222 ? 27.109 17.317 33.876 1.00 12.62 222 ARG B O 1
ATOM 6753 N N . THR B 1 223 ? 28.919 17.667 32.569 1.00 13.55 223 THR B N 1
ATOM 6754 C CA . THR B 1 223 ? 28.739 16.439 31.786 1.00 10.45 223 THR B CA 1
ATOM 6755 C C . THR B 1 223 ? 29.944 15.509 31.800 1.00 11.66 223 THR B C 1
ATOM 6756 O O . THR B 1 223 ? 29.816 14.354 31.397 1.00 12.65 223 THR B O 1
ATOM 6760 N N . GLY B 1 224 ? 31.111 16.004 32.218 1.00 15.07 224 GLY B N 1
ATOM 6761 C CA . GLY B 1 224 ? 32.312 15.181 32.258 1.00 19.16 224 GLY B CA 1
ATOM 6762 C C . GLY B 1 224 ? 32.812 14.752 30.887 1.00 15.68 224 GLY B C 1
ATOM 6763 O O . GLY B 1 224 ? 33.487 13.722 30.745 1.00 15.92 224 GLY B O 1
ATOM 6764 N N . SER B 1 225 ? 32.478 15.539 29.872 1.00 17.23 225 SER B N 1
ATOM 6765 C CA . SER B 1 225 ? 32.920 15.253 28.509 1.00 18.52 225 SER B CA 1
ATOM 6766 C C . SER B 1 225 ? 34.419 15.512 28.359 1.00 21.10 225 SER B C 1
ATOM 6767 O O . SER B 1 225 ? 35.038 16.154 29.206 1.00 18.82 225 SER B O 1
ATOM 6770 N N . ASP B 1 226 ? 35.002 14.996 27.285 1.00 25.11 226 ASP B N 1
ATOM 6771 C CA . ASP B 1 226 ? 36.415 15.215 27.025 1.00 24.11 226 ASP B CA 1
ATOM 6772 C C . ASP B 1 226 ? 36.683 16.666 26.661 1.00 27.34 226 ASP B C 1
ATOM 6773 O O . ASP B 1 226 ? 36.212 17.154 25.632 1.00 35.95 226 ASP B O 1
ATOM 6778 N N . ILE B 1 227 ? 37.425 17.362 27.516 1.00 20.99 227 ILE B N 1
ATOM 6779 C CA . ILE B 1 227 ? 37.805 18.738 27.228 1.00 18.59 227 ILE B CA 1
ATOM 6780 C C . ILE B 1 227 ? 39.308 18.909 27.315 1.00 20.06 227 ILE B C 1
ATOM 6781 O O . ILE B 1 227 ? 39.992 18.163 28.016 1.00 25.42 227 ILE B O 1
ATOM 6786 N N . ASP B 1 228 ? 39.811 19.898 26.590 1.00 20.87 228 ASP B N 1
ATOM 6787 C CA . ASP B 1 228 ? 41.199 20.290 26.710 1.00 17.52 228 ASP B CA 1
ATOM 6788 C C . ASP B 1 228 ? 41.380 21.018 28.039 1.00 25.86 228 ASP B C 1
ATOM 6789 O O . ASP B 1 228 ? 40.435 21.624 28.566 1.00 20.19 228 ASP B O 1
ATOM 6794 N N . TRP B 1 229 ? 42.586 20.937 28.590 1.00 22.83 229 TRP B N 1
ATOM 6795 C CA . TRP B 1 229 ? 42.848 21.469 29.916 1.00 22.11 229 TRP B CA 1
ATOM 6796 C C . TRP B 1 229 ? 44.218 22.110 29.940 1.00 30.13 229 TRP B C 1
ATOM 6797 O O . TRP B 1 229 ? 45.218 21.471 29.607 1.00 27.64 229 TRP B O 1
ATOM 6808 N N . GLN B 1 230 ? 44.267 23.380 30.320 1.00 25.10 230 GLN B N 1
ATOM 6809 C CA . GLN B 1 230 ? 45.535 24.089 30.350 1.00 24.35 230 GLN B CA 1
ATOM 6810 C C . GLN B 1 230 ? 46.065 24.279 31.765 1.00 31.06 230 GLN B C 1
ATOM 6811 O O . GLN B 1 230 ? 45.434 24.942 32.594 1.00 24.43 230 GLN B O 1
ATOM 6817 N N . GLU B 1 231 ? 47.232 23.689 32.014 1.00 29.53 231 GLU B N 1
ATOM 6818 C CA . GLU B 1 231 ? 47.976 23.822 33.263 1.00 33.43 231 GLU B CA 1
ATOM 6819 C C . GLU B 1 231 ? 48.072 25.261 33.746 1.00 25.54 231 GLU B C 1
ATOM 6820 O O . GLU B 1 231 ? 48.347 26.164 32.957 1.00 29.72 231 GLU B O 1
ATOM 6826 N N . GLY B 1 232 ? 47.837 25.472 35.037 1.00 23.98 232 GLY B N 1
ATOM 6827 C CA . GLY B 1 232 ? 47.999 26.789 35.636 1.00 24.27 232 GLY B CA 1
ATOM 6828 C C . GLY B 1 232 ? 46.791 27.708 35.539 1.00 28.21 232 GLY B C 1
ATOM 6829 O O . GLY B 1 232 ? 46.525 28.483 36.454 1.00 33.01 232 GLY B O 1
ATOM 6830 N N . ARG B 1 233 ? 46.058 27.616 34.433 1.00 23.27 233 ARG B N 1
ATOM 6831 C CA . ARG B 1 233 ? 44.921 28.498 34.156 1.00 20.06 233 ARG B CA 1
ATOM 6832 C C . ARG B 1 233 ? 43.584 27.886 34.580 1.00 20.23 233 ARG B C 1
ATOM 6833 O O . ARG B 1 233 ? 42.788 28.514 35.282 1.00 17.63 233 ARG B O 1
ATOM 6841 N N . ASP B 1 234 ? 43.336 26.660 34.140 1.00 19.33 234 ASP B N 1
ATOM 6842 C CA . ASP B 1 234 ? 42.054 26.014 34.373 1.00 15.09 234 ASP B CA 1
ATOM 6843 C C . ASP B 1 234 ? 41.998 25.364 35.758 1.00 22.39 234 ASP B C 1
ATOM 6844 O O . ASP B 1 234 ? 42.977 24.767 36.225 1.00 19.96 234 ASP B O 1
ATOM 6849 N N . LEU B 1 235 ? 40.843 25.488 36.401 1.00 15.30 235 LEU B N 1
ATOM 6850 C CA . LEU B 1 235 ? 40.593 24.963 37.742 1.00 13.73 235 LEU B CA 1
ATOM 6851 C C . LEU B 1 235 ? 39.190 24.383 37.820 1.00 21.36 235 LEU B C 1
ATOM 6852 O O . LEU B 1 235 ? 38.268 24.974 37.283 1.00 20.20 235 LEU B O 1
ATOM 6857 N N . TRP B 1 236 ? 39.013 23.241 38.482 1.00 14.64 236 TRP B N 1
ATOM 6858 C CA . TRP B 1 236 ? 37.685 22.663 38.629 1.00 15.94 236 TRP B CA 1
ATOM 6859 C C . TRP B 1 236 ? 36.886 23.347 39.738 1.00 20.68 236 TRP B C 1
ATOM 6860 O O . TRP B 1 236 ? 37.390 23.562 40.844 1.00 17.36 236 TRP B O 1
ATOM 6871 N N . TRP B 1 237 ? 35.637 23.679 39.431 1.00 14.57 237 TRP B N 1
ATOM 6872 C CA . TRP B 1 237 ? 34.718 24.253 40.410 1.00 12.62 237 TRP B CA 1
ATOM 6873 C C . TRP B 1 237 ? 34.673 23.454 41.724 1.00 20.28 237 TRP B C 1
ATOM 6874 O O . TRP B 1 237 ? 34.838 24.024 42.813 1.00 15.24 237 TRP B O 1
ATOM 6885 N N . ARG B 1 238 ? 34.459 22.141 41.626 1.00 20.17 238 ARG B N 1
ATOM 6886 C CA . ARG B 1 238 ? 34.304 21.308 42.824 1.00 20.20 238 ARG B CA 1
ATOM 6887 C C . ARG B 1 238 ? 35.526 21.358 43.740 1.00 22.24 238 ARG B C 1
ATOM 6888 O O . ARG B 1 238 ? 35.387 21.510 44.960 1.00 22.73 238 ARG B O 1
ATOM 6896 N N . ASP B 1 239 ? 36.712 21.213 43.152 1.00 21.24 239 ASP B N 1
ATOM 6897 C CA . ASP B 1 239 ? 37.960 21.251 43.911 1.00 21.12 239 ASP B CA 1
ATOM 6898 C C . ASP B 1 239 ? 38.027 22.524 44.763 1.00 26.51 239 ASP B C 1
ATOM 6899 O O . ASP B 1 239 ? 38.151 22.484 46.018 1.00 24.68 239 ASP B O 1
ATOM 6904 N N . LEU B 1 240 ? 37.902 23.648 44.057 1.00 22.76 240 LEU B N 1
ATOM 6905 C CA . LEU B 1 240 ? 37.974 24.973 44.664 1.00 21.38 240 LEU B CA 1
ATOM 6906 C C . LEU B 1 240 ? 36.941 25.169 45.759 1.00 19.14 240 LEU B C 1
ATOM 6907 O O . LEU B 1 240 ? 37.281 25.580 46.868 1.00 19.64 240 LEU B O 1
ATOM 6912 N N . ILE B 1 241 ? 35.678 24.881 45.466 1.00 18.28 241 ILE B N 1
ATOM 6913 C CA . ILE B 1 241 ? 34.642 25.267 46.418 1.00 22.66 241 ILE B CA 1
ATOM 6914 C C . ILE B 1 241 ? 34.696 24.333 47.622 1.00 28.92 241 ILE B C 1
ATOM 6915 O O . ILE B 1 241 ? 34.379 24.728 48.749 1.00 22.63 241 ILE B O 1
ATOM 6920 N N . GLU B 1 242 ? 35.145 23.104 47.402 1.00 24.10 242 GLU B N 1
ATOM 6921 C CA . GLU B 1 242 ? 35.227 22.182 48.517 1.00 25.98 242 GLU B CA 1
ATOM 6922 C C . GLU B 1 242 ? 36.422 22.501 49.402 1.00 21.47 242 GLU B C 1
ATOM 6923 O O . GLU B 1 242 ? 36.402 22.169 50.583 1.00 35.51 242 GLU B O 1
ATOM 6929 N N . LYS B 1 243 ? 37.456 23.157 48.877 1.00 26.60 243 LYS B N 1
ATOM 6930 C CA . LYS B 1 243 ? 38.533 23.535 49.804 1.00 23.86 243 LYS B CA 1
ATOM 6931 C C . LYS B 1 243 ? 38.258 24.857 50.551 1.00 31.26 243 LYS B C 1
ATOM 6932 O O . LYS B 1 243 ? 38.992 25.228 51.469 1.00 22.61 243 LYS B O 1
ATOM 6938 N N . ALA B 1 244 ? 37.180 25.547 50.198 1.00 18.38 244 ALA B N 1
ATOM 6939 C CA . ALA B 1 244 ? 36.956 26.902 50.705 1.00 22.86 244 ALA B CA 1
ATOM 6940 C C . ALA B 1 244 ? 36.201 26.935 52.032 1.00 18.39 244 ALA B C 1
ATOM 6941 O O . ALA B 1 244 ? 35.355 26.078 52.298 1.00 22.98 244 ALA B O 1
ATOM 6943 N N . SER B 1 245 ? 36.489 27.947 52.851 1.00 19.22 245 SER B N 1
ATOM 6944 C CA . SER B 1 245 ? 35.724 28.182 54.078 1.00 18.56 245 SER B CA 1
ATOM 6945 C C . SER B 1 245 ? 34.292 28.604 53.771 1.00 19.17 245 SER B C 1
ATOM 6946 O O . SER B 1 245 ? 34.073 29.455 52.911 1.00 19.39 245 SER B O 1
ATOM 6949 N N . PRO B 1 246 ? 33.317 28.024 54.491 1.00 16.82 246 PRO B N 1
ATOM 6950 C CA . PRO B 1 246 ? 31.894 28.365 54.368 1.00 17.98 246 PRO B CA 1
ATOM 6951 C C . PRO B 1 246 ? 31.530 29.604 55.172 1.00 17.86 246 PRO B C 1
ATOM 6952 O O . PRO B 1 246 ? 30.359 30.000 55.213 1.00 21.00 246 PRO B O 1
ATOM 6956 N N . GLU B 1 247 ? 32.526 30.199 55.818 1.00 20.18 247 GLU B N 1
ATOM 6957 C CA . GLU B 1 247 ? 32.308 31.411 56.592 1.00 20.89 247 GLU B CA 1
ATOM 6958 C C . GLU B 1 247 ? 32.797 32.612 55.813 1.00 15.15 247 GLU B C 1
ATOM 6959 O O . GLU B 1 247 ? 33.982 32.687 55.464 1.00 16.14 247 GLU B O 1
ATOM 6965 N N . HIS B 1 248 ? 31.899 33.556 55.535 1.00 13.08 248 HIS B N 1
ATOM 6966 C CA . HIS B 1 248 ? 32.331 34.796 54.908 1.00 15.27 248 HIS B CA 1
ATOM 6967 C C . HIS B 1 248 ? 31.492 35.961 55.392 1.00 16.52 248 HIS B C 1
ATOM 6968 O O . HIS B 1 248 ? 30.278 35.911 55.315 1.00 12.47 248 HIS B O 1
ATOM 6975 N N . GLN B 1 249 ? 32.148 37.011 55.884 1.00 14.50 249 GLN B N 1
ATOM 6976 C CA . GLN B 1 249 ? 31.442 38.203 56.341 1.00 16.76 249 GLN B CA 1
ATOM 6977 C C . GLN B 1 249 ? 31.243 39.187 55.204 1.00 15.37 249 GLN B C 1
ATOM 6978 O O . GLN B 1 249 ? 32.208 39.604 54.569 1.00 16.01 249 GLN B O 1
ATOM 6984 N N . PRO B 1 250 ? 29.988 39.567 54.943 1.00 14.85 250 PRO B N 1
ATOM 6985 C CA . PRO B 1 250 ? 29.797 40.499 53.829 1.00 15.11 250 PRO B CA 1
ATOM 6986 C C . PRO B 1 250 ? 30.265 41.906 54.191 1.00 18.90 250 PRO B C 1
ATOM 6987 O O . PRO B 1 250 ? 29.988 42.395 55.290 1.00 18.67 250 PRO B O 1
ATOM 6991 N N . GLU B 1 251 ? 31.008 42.517 53.279 1.00 12.79 251 GLU B N 1
ATOM 6992 C CA . GLU B 1 251 ? 31.407 43.923 53.400 1.00 14.13 251 GLU B CA 1
ATOM 6993 C C . GLU B 1 251 ? 30.354 44.874 52.840 1.00 14.63 251 GLU B C 1
ATOM 6994 O O . GLU B 1 251 ? 29.641 44.545 51.899 1.00 11.89 251 GLU B O 1
ATOM 7000 N N . ALA B 1 252 ? 30.295 46.077 53.401 1.00 15.38 252 ALA B N 1
ATOM 7001 C CA . ALA B 1 252 ? 29.383 47.108 52.915 1.00 13.99 252 ALA B CA 1
ATOM 7002 C C . ALA B 1 252 ? 29.826 47.697 51.581 1.00 12.49 252 ALA B C 1
ATOM 7003 O O . ALA B 1 252 ? 30.992 48.066 51.415 1.00 16.65 252 ALA B O 1
ATOM 7005 N N . MET B 1 253 ? 28.882 47.807 50.640 1.00 10.11 253 MET B N 1
ATOM 7006 C CA . MET B 1 253 ? 29.140 48.447 49.357 1.00 10.50 253 MET B CA 1
ATOM 7007 C C . MET B 1 253 ? 28.371 49.750 49.258 1.00 10.40 253 MET B C 1
ATOM 7008 O O . MET B 1 253 ? 27.282 49.870 49.811 1.00 11.37 253 MET B O 1
ATOM 7013 N N . ASN B 1 254 ? 28.929 50.726 48.557 1.00 10.20 254 ASN B N 1
ATOM 7014 C CA . ASN B 1 254 ? 28.212 51.966 48.301 1.00 10.58 254 ASN B CA 1
ATOM 7015 C C . ASN B 1 254 ? 27.039 51.709 47.374 1.00 11.23 254 ASN B C 1
ATOM 7016 O O . ASN B 1 254 ? 27.116 50.842 46.506 1.00 9.89 254 ASN B O 1
ATOM 7021 N N . ALA B 1 255 ? 25.971 52.476 47.535 1.00 11.14 255 ALA B N 1
ATOM 7022 C CA . ALA B 1 255 ? 24.798 52.334 46.668 1.00 9.67 255 ALA B CA 1
ATOM 7023 C C . ALA B 1 255 ? 25.173 52.412 45.192 1.00 13.32 255 ALA B C 1
ATOM 7024 O O . ALA B 1 255 ? 24.593 51.713 44.354 1.00 9.83 255 ALA B O 1
ATOM 7026 N N . GLU B 1 256 ? 26.146 53.259 44.869 1.00 8.93 256 GLU B N 1
ATOM 7027 C CA . GLU B 1 256 ? 26.542 53.439 43.475 1.00 11.15 256 GLU B CA 1
ATOM 7028 C C . GLU B 1 256 ? 27.786 52.646 43.067 1.00 11.55 256 GLU B C 1
ATOM 7029 O O . GLU B 1 256 ? 28.354 52.893 41.996 1.00 11.48 256 GLU B O 1
ATOM 7035 N N . ASP B 1 257 ? 28.200 51.675 43.882 1.00 11.25 257 ASP B N 1
ATOM 7036 C CA . ASP B 1 257 ? 29.233 50.752 43.408 1.00 12.01 257 ASP B CA 1
ATOM 7037 C C . ASP B 1 257 ? 28.659 49.935 42.253 1.00 10.45 257 ASP B C 1
ATOM 7038 O O . ASP B 1 257 ? 27.499 49.496 42.308 1.00 10.44 257 ASP B O 1
ATOM 7043 N N . PRO B 1 258 ? 29.456 49.731 41.197 1.00 11.43 258 PRO B N 1
ATOM 7044 C CA . PRO B 1 258 ? 28.978 48.889 40.088 1.00 8.59 258 PRO B CA 1
ATOM 7045 C C . PRO B 1 258 ? 28.685 47.464 40.540 1.00 8.89 258 PRO B C 1
ATOM 7046 O O . PRO B 1 258 ? 29.414 46.880 41.340 1.00 9.93 258 PRO B O 1
ATOM 7050 N N . LEU B 1 259 ? 27.585 46.925 40.027 1.00 7.23 259 LEU B N 1
ATOM 7051 C CA . LEU B 1 259 ? 27.122 45.599 40.364 1.00 8.21 259 LEU B CA 1
ATOM 7052 C C . LEU B 1 259 ? 27.336 44.635 39.207 1.00 11.35 259 LEU B C 1
ATOM 7053 O O . LEU B 1 259 ? 27.890 43.553 39.398 1.00 9.99 259 LEU B O 1
ATOM 7058 N N . PHE B 1 260 ? 26.876 45.003 38.011 1.00 8.10 260 PHE B N 1
ATOM 7059 C CA . PHE B 1 260 ? 27.136 44.145 36.856 1.00 7.89 260 PHE B CA 1
ATOM 7060 C C . PHE B 1 260 ? 27.151 44.933 35.568 1.00 9.78 260 PHE B C 1
ATOM 7061 O O . PHE B 1 260 ? 26.697 46.083 35.505 1.00 9.38 260 PHE B O 1
ATOM 7069 N N . ILE B 1 261 ? 27.694 44.286 34.549 1.00 8.67 261 ILE B N 1
ATOM 7070 C CA . ILE B 1 261 ? 27.699 44.783 33.184 1.00 9.59 261 ILE B CA 1
ATOM 7071 C C . ILE B 1 261 ? 27.021 43.742 32.316 1.00 12.10 261 ILE B C 1
ATOM 7072 O O . ILE B 1 261 ? 27.340 42.557 32.422 1.00 12.05 261 ILE B O 1
ATOM 7077 N N . LEU B 1 262 ? 26.109 44.169 31.446 1.00 9.95 262 LEU B N 1
ATOM 7078 C CA . LEU B 1 262 ? 25.453 43.245 30.526 1.00 9.31 262 LEU B CA 1
ATOM 7079 C C . LEU B 1 262 ? 25.602 43.748 29.101 1.00 8.33 262 LEU B C 1
ATOM 7080 O O . LEU B 1 262 ? 25.064 44.791 28.755 1.00 8.24 262 LEU B O 1
ATOM 7085 N N . TYR B 1 263 ? 26.332 43.014 28.275 1.00 9.44 263 TYR B N 1
ATOM 7086 C CA . TYR B 1 263 ? 26.554 43.475 26.903 1.00 8.25 263 TYR B CA 1
ATOM 7087 C C . TYR B 1 263 ? 25.249 43.361 26.118 1.00 11.16 263 TYR B C 1
ATOM 7088 O O . TYR B 1 263 ? 24.544 42.342 26.146 1.00 11.17 263 TYR B O 1
ATOM 7097 N N . THR B 1 264 ? 24.941 44.451 25.423 1.00 10.38 264 THR B N 1
ATOM 7098 C CA . THR B 1 264 ? 23.618 44.682 24.865 1.00 10.21 264 THR B CA 1
ATOM 7099 C C . THR B 1 264 ? 23.747 45.252 23.455 1.00 7.76 264 THR B C 1
ATOM 7100 O O . THR B 1 264 ? 24.546 46.156 23.240 1.00 14.03 264 THR B O 1
ATOM 7104 N N . SER B 1 265 ? 22.979 44.717 22.509 1.00 10.58 265 SER B N 1
ATOM 7105 C CA . SER B 1 265 ? 23.037 45.172 21.122 1.00 9.11 265 SER B CA 1
ATOM 7106 C C . SER B 1 265 ? 22.371 46.522 20.943 1.00 13.07 265 SER B C 1
ATOM 7107 O O . SER B 1 265 ? 21.358 46.820 21.582 1.00 11.17 265 SER B O 1
ATOM 7110 N N . GLY B 1 266 ? 22.940 47.322 20.051 1.00 10.25 266 GLY B N 1
ATOM 7111 C CA . GLY B 1 266 ? 22.397 48.634 19.735 1.00 14.70 266 GLY B CA 1
ATOM 7112 C C . GLY B 1 266 ? 21.960 48.749 18.289 1.00 19.35 266 GLY B C 1
ATOM 7113 O O . GLY B 1 266 ? 22.145 47.828 17.500 1.00 15.66 266 GLY B O 1
ATOM 7114 N N . SER B 1 267 ? 21.361 49.885 17.946 1.00 14.96 267 SER B N 1
ATOM 7115 C CA . SER B 1 267 ? 20.876 50.126 16.589 1.00 18.47 267 SER B CA 1
ATOM 7116 C C . SER B 1 267 ? 22.040 50.109 15.590 1.00 21.44 267 SER B C 1
ATOM 7117 O O . SER B 1 267 ? 21.923 49.584 14.474 1.00 25.08 267 SER B O 1
ATOM 7120 N N . THR B 1 268 ? 23.158 50.694 16.003 1.00 15.31 268 THR B N 1
ATOM 7121 C CA . THR B 1 268 ? 24.396 50.649 15.244 1.00 18.72 268 THR B CA 1
ATOM 7122 C C . THR B 1 268 ? 25.505 50.109 16.133 1.00 20.87 268 THR B C 1
ATOM 7123 O O . THR B 1 268 ? 25.324 49.998 17.345 1.00 21.94 268 THR B O 1
ATOM 7127 N N . GLY B 1 269 ? 26.646 49.770 15.533 1.00 18.26 269 GLY B N 1
ATOM 7128 C CA . GLY B 1 269 ? 27.813 49.345 16.288 1.00 18.81 269 GLY B CA 1
ATOM 7129 C C . GLY B 1 269 ? 27.710 47.967 16.922 1.00 18.53 269 GLY B C 1
ATOM 7130 O O . GLY B 1 269 ? 26.690 47.287 16.794 1.00 18.15 269 GLY B O 1
ATOM 7131 N N . LYS B 1 270 ? 28.779 47.562 17.605 1.00 21.78 270 LYS B N 1
ATOM 7132 C CA . LYS B 1 270 ? 28.836 46.284 18.317 1.00 21.04 270 LYS B CA 1
ATOM 7133 C C . LYS B 1 270 ? 28.276 46.445 19.740 1.00 13.54 270 LYS B C 1
ATOM 7134 O O . LYS B 1 270 ? 28.092 47.572 20.204 1.00 15.92 270 LYS B O 1
ATOM 7140 N N . PRO B 1 271 ? 27.960 45.325 20.412 1.00 15.17 271 PRO B N 1
ATOM 7141 C CA . PRO B 1 271 ? 27.336 45.419 21.738 1.00 12.79 271 PRO B CA 1
ATOM 7142 C C . PRO B 1 271 ? 28.141 46.213 22.749 1.00 14.79 271 PRO B C 1
ATOM 7143 O O . PRO B 1 271 ? 29.369 46.152 22.760 1.00 16.28 271 PRO B O 1
ATOM 7147 N N . LYS B 1 272 ? 27.422 46.956 23.586 1.00 12.33 272 LYS B N 1
ATOM 7148 C CA . LYS B 1 272 ? 28.008 47.780 24.635 1.00 14.82 272 LYS B CA 1
ATOM 7149 C C . LYS B 1 272 ? 27.623 47.256 26.012 1.00 9.70 272 LYS B C 1
ATOM 7150 O O . LYS B 1 272 ? 26.533 46.695 26.198 1.00 10.26 272 LYS B O 1
ATOM 7156 N N . GLY B 1 273 ? 28.506 47.469 26.981 1.00 10.48 273 GLY B N 1
ATOM 7157 C CA . GLY B 1 273 ? 28.291 46.938 28.314 1.00 10.28 273 GLY B CA 1
ATOM 7158 C C . GLY B 1 273 ? 27.401 47.818 29.169 1.00 11.32 273 GLY B C 1
ATOM 7159 O O . GLY B 1 273 ? 27.859 48.784 29.767 1.00 9.72 273 GLY B O 1
ATOM 7160 N N . VAL B 1 274 ? 26.122 47.474 29.240 1.00 7.87 274 VAL B N 1
ATOM 7161 C CA . VAL B 1 274 ? 25.184 48.251 30.040 1.00 8.34 274 VAL B CA 1
ATOM 7162 C C . VAL B 1 274 ? 25.495 48.021 31.523 1.00 7.73 274 VAL B C 1
ATOM 7163 O O . VAL B 1 274 ? 25.523 46.883 32.000 1.00 8.99 274 VAL B O 1
ATOM 7167 N N . LEU B 1 275 ? 25.758 49.103 32.251 1.00 8.66 275 LEU B N 1
ATOM 7168 C CA . LEU B 1 275 ? 26.233 48.971 33.628 1.00 8.68 275 LEU B CA 1
ATOM 7169 C C . LEU B 1 275 ? 25.159 49.387 34.642 1.00 9.29 275 LEU B C 1
ATOM 7170 O O . LEU B 1 275 ? 24.552 50.467 34.538 1.00 10.32 275 LEU B O 1
ATOM 7175 N N . HIS B 1 276 ? 24.941 48.513 35.619 1.00 7.07 276 HIS B N 1
ATOM 7176 C CA . HIS B 1 276 ? 24.013 48.755 36.717 1.00 7.73 276 HIS B CA 1
ATOM 7177 C C . HIS B 1 276 ? 24.783 48.854 38.003 1.00 9.58 276 HIS B C 1
ATOM 7178 O O . HIS B 1 276 ? 25.745 48.107 38.194 1.00 10.04 276 HIS B O 1
ATOM 7185 N N . THR B 1 277 ? 24.387 49.781 38.874 1.00 7.62 277 THR B N 1
ATOM 7186 C CA . THR B 1 277 ? 24.983 49.824 40.205 1.00 7.70 277 THR B CA 1
ATOM 7187 C C . THR B 1 277 ? 24.103 49.038 41.180 1.00 11.35 277 THR B C 1
ATOM 7188 O O . THR B 1 277 ? 23.314 48.202 40.743 1.00 10.07 277 THR B O 1
ATOM 7192 N N . THR B 1 278 ? 24.257 49.266 42.482 1.00 8.66 278 THR B N 1
ATOM 7193 C CA . THR B 1 278 ? 23.760 48.300 43.463 1.00 8.76 278 THR B CA 1
ATOM 7194 C C . THR B 1 278 ? 22.461 48.678 44.161 1.00 10.22 278 THR B C 1
ATOM 7195 O O . THR B 1 278 ? 21.506 47.901 44.165 1.00 10.03 278 THR B O 1
ATOM 7199 N N . GLY B 1 279 ? 22.420 49.853 44.775 1.00 8.19 279 GLY B N 1
ATOM 7200 C CA . GLY B 1 279 ? 21.279 50.200 45.616 1.00 8.81 279 GLY B CA 1
ATOM 7201 C C . GLY B 1 279 ? 19.949 50.374 44.885 1.00 9.55 279 GLY B C 1
ATOM 7202 O O . GLY B 1 279 ? 18.983 49.637 45.139 1.00 9.68 279 GLY B O 1
ATOM 7203 N N . GLY B 1 280 ? 19.897 51.357 43.992 1.00 8.92 280 GLY B N 1
ATOM 7204 C CA . GLY B 1 280 ? 18.697 51.631 43.229 1.00 7.84 280 GLY B CA 1
ATOM 7205 C C . GLY B 1 280 ? 18.257 50.414 42.432 1.00 10.17 280 GLY B C 1
ATOM 7206 O O . GLY B 1 280 ? 17.070 50.089 42.387 1.00 9.04 280 GLY B O 1
ATOM 7207 N N . TYR B 1 281 ? 19.216 49.741 41.801 1.00 10.26 281 TYR B N 1
ATOM 7208 C CA . TYR B 1 281 ? 18.899 48.552 41.024 1.00 8.62 281 TYR B CA 1
ATOM 7209 C C . TYR B 1 281 ? 18.167 47.511 41.869 1.00 9.63 281 TYR B C 1
ATOM 7210 O O . TYR B 1 281 ? 17.144 46.984 41.451 1.00 9.65 281 TYR B O 1
ATOM 7219 N N . LEU B 1 282 ? 18.685 47.217 43.059 1.00 8.98 282 LEU B N 1
ATOM 7220 C CA . LEU B 1 282 ? 18.116 46.138 43.871 1.00 7.27 282 LEU B CA 1
ATOM 7221 C C . LEU B 1 282 ? 16.793 46.569 44.523 1.00 7.40 282 LEU B C 1
ATOM 7222 O O . LEU B 1 282 ? 15.854 45.763 44.622 1.00 9.61 282 LEU B O 1
ATOM 7227 N N . VAL B 1 283 ? 16.700 47.830 44.939 1.00 8.24 283 VAL B N 1
ATOM 7228 C CA . VAL B 1 283 ? 15.411 48.351 45.407 1.00 10.98 283 VAL B CA 1
ATOM 7229 C C . VAL B 1 283 ? 14.350 48.186 44.306 1.00 8.46 283 VAL B C 1
ATOM 7230 O O . VAL B 1 283 ? 13.250 47.696 44.550 1.00 9.05 283 VAL B O 1
ATOM 7234 N N . TYR B 1 284 ? 14.705 48.581 43.091 1.00 8.80 284 TYR B N 1
ATOM 7235 C CA . TYR B 1 284 ? 13.751 48.573 41.989 1.00 8.26 284 TYR B CA 1
ATOM 7236 C C . TYR B 1 284 ? 13.371 47.130 41.596 1.00 7.25 284 TYR B C 1
ATOM 7237 O O . TYR B 1 284 ? 12.185 46.844 41.357 1.00 9.59 284 TYR B O 1
ATOM 7246 N N . ALA B 1 285 ? 14.354 46.223 41.572 1.00 8.96 285 ALA B N 1
ATOM 7247 C CA . ALA B 1 285 ? 14.095 44.813 41.241 1.00 7.85 285 ALA B CA 1
ATOM 7248 C C . ALA B 1 285 ? 13.179 44.154 42.284 1.00 9.55 285 ALA B C 1
ATOM 7249 O O . ALA B 1 285 ? 12.192 43.461 41.938 1.00 9.82 285 ALA B O 1
ATOM 7251 N N . ALA B 1 286 ? 13.502 44.380 43.558 1.00 8.83 286 ALA B N 1
ATOM 7252 C CA . ALA B 1 286 ? 12.684 43.823 44.632 1.00 9.92 286 ALA B CA 1
ATOM 7253 C C . ALA B 1 286 ? 11.251 44.395 44.610 1.00 12.31 286 ALA B C 1
ATOM 7254 O O . ALA B 1 286 ? 10.279 43.648 44.745 1.00 9.11 286 ALA B O 1
ATOM 7256 N N . THR B 1 287 ? 11.130 45.708 44.434 1.00 8.38 287 THR B N 1
ATOM 7257 C CA . THR B 1 287 ? 9.825 46.395 44.477 1.00 8.73 287 THR B CA 1
ATOM 7258 C C . THR B 1 287 ? 8.919 45.982 43.310 1.00 10.52 287 THR B C 1
ATOM 7259 O O . THR B 1 287 ? 7.722 45.646 43.491 1.00 11.85 287 THR B O 1
ATOM 7263 N N . THR B 1 288 ? 9.500 45.972 42.112 1.00 9.43 288 THR B N 1
ATOM 7264 C CA . THR B 1 288 ? 8.736 45.537 40.940 1.00 8.20 288 THR B CA 1
ATOM 7265 C C . THR B 1 288 ? 8.349 44.061 41.036 1.00 9.27 288 THR B C 1
ATOM 7266 O O . THR B 1 288 ? 7.199 43.706 40.736 1.00 9.39 288 THR B O 1
ATOM 7270 N N . PHE B 1 289 ? 9.293 43.208 41.438 1.00 8.36 289 PHE B N 1
ATOM 7271 C CA . PHE B 1 289 ? 8.980 41.787 41.611 1.00 8.71 289 PHE B CA 1
ATOM 7272 C C . PHE B 1 289 ? 7.817 41.605 42.569 1.00 11.46 289 PHE B C 1
ATOM 7273 O O . PHE B 1 289 ? 6.869 40.865 42.280 1.00 11.17 289 PHE B O 1
ATOM 7281 N N . LYS B 1 290 ? 7.913 42.262 43.722 1.00 11.24 290 LYS B N 1
ATOM 7282 C CA . LYS B 1 290 ? 6.920 42.065 44.778 1.00 10.58 290 LYS B CA 1
ATOM 7283 C C . LYS B 1 290 ? 5.530 42.536 44.355 1.00 9.79 290 LYS B C 1
ATOM 7284 O O . LYS B 1 290 ? 4.539 41.799 44.505 1.00 13.35 290 LYS B O 1
ATOM 7290 N N . TYR B 1 291 ? 5.444 43.736 43.799 1.00 10.13 291 TYR B N 1
ATOM 7291 C CA . TYR B 1 291 ? 4.116 44.267 43.509 1.00 11.29 291 TYR B CA 1
ATOM 7292 C C . TYR B 1 291 ? 3.502 43.728 42.218 1.00 11.48 291 TYR B C 1
ATOM 7293 O O . TYR B 1 291 ? 2.277 43.502 42.154 1.00 14.79 291 TYR B O 1
ATOM 7302 N N . VAL B 1 292 ? 4.327 43.487 41.199 1.00 9.81 292 VAL B N 1
ATOM 7303 C CA . VAL B 1 292 ? 3.778 43.051 39.924 1.00 9.85 292 VAL B CA 1
ATOM 7304 C C . VAL B 1 292 ? 3.386 41.578 39.961 1.00 12.43 292 VAL B C 1
ATOM 7305 O O . VAL B 1 292 ? 2.409 41.174 39.315 1.00 12.74 292 VAL B O 1
ATOM 7309 N N . PHE B 1 293 ? 4.101 40.763 40.729 1.00 10.36 293 PHE B N 1
ATOM 7310 C CA . PHE B 1 293 ? 3.722 39.355 40.819 1.00 12.06 293 PHE B CA 1
ATOM 7311 C C . PHE B 1 293 ? 2.935 39.089 42.082 1.00 14.51 293 PHE B C 1
ATOM 7312 O O . PHE B 1 293 ? 2.615 37.939 42.388 1.00 14.41 293 PHE B O 1
ATOM 7320 N N . ASP B 1 294 ? 2.631 40.168 42.802 1.00 14.16 294 ASP B N 1
ATOM 7321 C CA . ASP B 1 294 ? 1.794 40.128 44.000 1.00 16.71 294 ASP B CA 1
ATOM 7322 C C . ASP B 1 294 ? 2.323 39.087 44.970 1.00 17.51 294 ASP B C 1
ATOM 7323 O O . ASP B 1 294 ? 1.563 38.273 45.511 1.00 20.01 294 ASP B O 1
ATOM 7328 N N . TYR B 1 295 ? 3.632 39.124 45.197 1.00 13.98 295 TYR B N 1
ATOM 7329 C CA . TYR B 1 295 ? 4.304 38.071 45.951 1.00 12.32 295 TYR B CA 1
ATOM 7330 C C . TYR B 1 295 ? 3.865 37.996 47.408 1.00 18.16 295 TYR B C 1
ATOM 7331 O O . TYR B 1 295 ? 3.945 38.979 48.134 1.00 18.47 295 TYR B O 1
ATOM 7340 N N . HIS B 1 296 ? 3.411 36.813 47.818 1.00 16.04 296 HIS B N 1
ATOM 7341 C CA . HIS B 1 296 ? 3.178 36.503 49.227 1.00 19.06 296 HIS B CA 1
ATOM 7342 C C . HIS B 1 296 ? 4.091 35.372 49.665 1.00 18.27 296 HIS B C 1
ATOM 7343 O O . HIS B 1 296 ? 4.352 34.460 48.886 1.00 16.94 296 HIS B O 1
ATOM 7350 N N . PRO B 1 297 ? 4.573 35.421 50.914 1.00 18.97 297 PRO B N 1
ATOM 7351 C CA . PRO B 1 297 ? 5.326 34.292 51.464 1.00 16.45 297 PRO B CA 1
ATOM 7352 C C . PRO B 1 297 ? 4.674 32.958 51.131 1.00 17.02 297 PRO B C 1
ATOM 7353 O O . PRO B 1 297 ? 3.463 32.811 51.305 1.00 19.34 297 PRO B O 1
ATOM 7357 N N . GLY B 1 298 ? 5.462 32.029 50.600 1.00 16.56 298 GLY B N 1
ATOM 7358 C CA . GLY B 1 298 ? 4.961 30.718 50.228 1.00 19.02 298 GLY B CA 1
ATOM 7359 C C . GLY B 1 298 ? 4.719 30.522 48.743 1.00 20.83 298 GLY B C 1
ATOM 7360 O O . GLY B 1 298 ? 4.659 29.386 48.268 1.00 20.89 298 GLY B O 1
ATOM 7361 N N . ASP B 1 299 ? 4.556 31.620 48.010 1.00 15.51 299 ASP B N 1
ATOM 7362 C CA . ASP B 1 299 ? 4.347 31.536 46.564 1.00 15.04 299 ASP B CA 1
ATOM 7363 C C . ASP B 1 299 ? 5.554 30.894 45.894 1.00 18.23 299 ASP B C 1
ATOM 7364 O O . ASP B 1 299 ? 6.698 31.192 46.238 1.00 20.39 299 ASP B O 1
ATOM 7369 N N . ILE B 1 300 ? 5.290 30.006 44.943 1.00 15.66 300 ILE B N 1
ATOM 7370 C CA . ILE B 1 300 ? 6.343 29.395 44.146 1.00 16.26 300 ILE B CA 1
ATOM 7371 C C . ILE B 1 300 ? 6.396 30.100 42.794 1.00 12.81 300 ILE B C 1
ATOM 7372 O O . ILE B 1 300 ? 5.410 30.127 42.069 1.00 15.36 300 ILE B O 1
ATOM 7377 N N . TYR B 1 301 ? 7.554 30.673 42.474 1.00 10.03 301 TYR B N 1
ATOM 7378 C CA . TYR B 1 301 ? 7.710 31.558 41.320 1.00 11.59 301 TYR B CA 1
ATOM 7379 C C . TYR B 1 301 ? 8.640 30.962 40.255 1.00 11.42 301 TYR B C 1
ATOM 7380 O O . TYR B 1 301 ? 9.718 30.486 40.586 1.00 10.06 301 TYR B O 1
ATOM 7389 N N . TRP B 1 302 ? 8.220 30.988 38.987 1.00 9.48 302 TRP B N 1
ATOM 7390 C CA . TRP B 1 302 ? 9.057 30.476 37.893 1.00 12.23 302 TRP B CA 1
ATOM 7391 C C . TRP B 1 302 ? 9.144 31.468 36.740 1.00 12.91 302 TRP B C 1
ATOM 7392 O O . TRP B 1 302 ? 8.179 31.665 35.990 1.00 11.31 302 TRP B O 1
ATOM 7403 N N . CYS B 1 303 ? 10.315 32.095 36.616 1.00 9.11 303 CYS B N 1
ATOM 7404 C CA . CYS B 1 303 ? 10.677 32.882 35.449 1.00 10.61 303 CYS B CA 1
ATOM 7405 C C . CYS B 1 303 ? 11.489 32.006 34.507 1.00 11.01 303 CYS B C 1
ATOM 7406 O O . CYS B 1 303 ? 12.416 31.344 34.945 1.00 8.87 303 CYS B O 1
ATOM 7409 N N . THR B 1 304 ? 11.145 31.981 33.221 1.00 11.84 304 THR B N 1
ATOM 7410 C CA . THR B 1 304 ? 11.804 31.047 32.307 1.00 8.64 304 THR B CA 1
ATOM 7411 C C . THR B 1 304 ? 13.016 31.633 31.588 1.00 11.01 304 THR B C 1
ATOM 7412 O O . THR B 1 304 ? 13.685 30.933 30.820 1.00 13.76 304 THR B O 1
ATOM 7416 N N . ALA B 1 305 ? 13.302 32.905 31.830 1.00 11.27 305 ALA B N 1
ATOM 7417 C CA . ALA B 1 305 ? 14.378 33.584 31.105 1.00 10.51 305 ALA B CA 1
ATOM 7418 C C . ALA B 1 305 ? 15.763 33.092 31.490 1.00 13.44 305 ALA B C 1
ATOM 7419 O O . ALA B 1 305 ? 16.031 32.761 32.646 1.00 12.40 305 ALA B O 1
ATOM 7421 N N . ASP B 1 306 ? 16.659 33.080 30.506 1.00 10.37 306 ASP B N 1
ATOM 7422 C CA . ASP B 1 306 ? 18.022 32.673 30.746 1.00 10.80 306 ASP B CA 1
ATOM 7423 C C . ASP B 1 306 ? 18.776 33.662 31.610 1.00 13.74 306 ASP B C 1
ATOM 7424 O O . ASP B 1 306 ? 18.597 34.888 31.516 1.00 11.86 306 ASP B O 1
ATOM 7429 N N . VAL B 1 307 ? 19.652 33.104 32.433 1.00 11.22 307 VAL B N 1
ATOM 7430 C CA . VAL B 1 307 ? 20.514 33.858 33.309 1.00 10.07 307 VAL B CA 1
ATOM 7431 C C . VAL B 1 307 ? 21.375 34.879 32.529 1.00 12.57 307 VAL B C 1
ATOM 7432 O O . VAL B 1 307 ? 21.756 35.925 33.057 1.00 10.66 307 VAL B O 1
ATOM 7436 N N . GLY B 1 308 ? 21.615 34.607 31.249 1.00 12.73 308 GLY B N 1
ATOM 7437 C CA . GLY B 1 308 ? 22.441 35.465 30.422 1.00 9.94 308 GLY B CA 1
ATOM 7438 C C . GLY B 1 308 ? 21.797 36.741 29.917 1.00 11.25 308 GLY B C 1
ATOM 7439 O O . GLY B 1 308 ? 22.426 37.506 29.196 1.00 12.46 308 GLY B O 1
ATOM 7440 N N . TRP B 1 309 ? 20.542 36.972 30.288 1.00 10.32 309 TRP B N 1
ATOM 7441 C CA . TRP B 1 309 ? 19.831 38.175 29.856 1.00 9.76 309 TRP B CA 1
ATOM 7442 C C . TRP B 1 309 ? 19.321 38.935 31.067 1.00 8.86 309 TRP B C 1
ATOM 7443 O O . TRP B 1 309 ? 19.308 38.393 32.167 1.00 10.58 309 TRP B O 1
ATOM 7454 N N . VAL B 1 310 ? 18.882 40.180 30.864 1.00 9.80 310 VAL B N 1
ATOM 7455 C CA . VAL B 1 310 ? 18.554 41.027 32.010 1.00 8.03 310 VAL B CA 1
ATOM 7456 C C . VAL B 1 310 ? 17.381 40.459 32.826 1.00 9.74 310 VAL B C 1
ATOM 7457 O O . VAL B 1 310 ? 17.331 40.609 34.051 1.00 8.24 310 VAL B O 1
ATOM 7461 N N . THR B 1 311 ? 16.443 39.789 32.171 1.00 8.67 311 THR B N 1
ATOM 7462 C CA . THR B 1 311 ? 15.335 39.196 32.918 1.00 7.24 311 THR B CA 1
ATOM 7463 C C . THR B 1 311 ? 15.845 38.116 33.858 1.00 10.42 311 THR B C 1
ATOM 7464 O O . THR B 1 311 ? 15.320 37.949 34.954 1.00 10.32 311 THR B O 1
ATOM 7468 N N . GLY B 1 312 ? 16.871 37.385 33.423 1.00 7.68 312 GLY B N 1
ATOM 7469 C CA . GLY B 1 312 ? 17.492 36.379 34.275 1.00 9.02 312 GLY B CA 1
ATOM 7470 C C . GLY B 1 312 ? 18.224 36.981 35.468 1.00 12.62 312 GLY B C 1
ATOM 7471 O O . GLY B 1 312 ? 18.386 36.340 36.498 1.00 15.66 312 GLY B O 1
ATOM 7472 N N . HIS B 1 313 ? 18.676 38.222 35.332 1.00 7.45 313 HIS B N 1
ATOM 7473 C CA . HIS B 1 313 ? 19.298 38.916 36.455 1.00 8.44 313 HIS B CA 1
ATOM 7474 C C . HIS B 1 313 ? 18.229 39.387 37.426 1.00 8.11 313 HIS B C 1
ATOM 7475 O O . HIS B 1 313 ? 18.205 39.016 38.601 1.00 10.84 313 HIS B O 1
ATOM 7482 N N . SER B 1 314 ? 17.323 40.206 36.908 1.00 8.05 314 SER B N 1
ATOM 7483 C CA . SER B 1 314 ? 16.381 40.902 37.769 1.00 7.72 314 SER B CA 1
ATOM 7484 C C . SER B 1 314 ? 15.262 40.029 38.325 1.00 9.67 314 SER B C 1
ATOM 7485 O O . SER B 1 314 ? 14.831 40.238 39.461 1.00 8.72 314 SER B O 1
ATOM 7488 N N . TYR B 1 315 ? 14.767 39.076 37.535 1.00 9.17 315 TYR B N 1
ATOM 7489 C CA . TYR B 1 315 ? 13.552 38.367 37.933 1.00 9.14 315 TYR B CA 1
ATOM 7490 C C . TYR B 1 315 ? 13.723 36.866 38.093 1.00 11.29 315 TYR B C 1
ATOM 7491 O O . TYR B 1 315 ? 12.940 36.246 38.805 1.00 15.28 315 TYR B O 1
ATOM 7500 N N . LEU B 1 316 ? 14.761 36.275 37.509 1.00 9.63 316 LEU B N 1
ATOM 7501 C CA A LEU B 1 316 ? 15.108 34.902 37.838 0.58 9.78 316 LEU B CA 1
ATOM 7502 C CA B LEU B 1 316 ? 15.084 34.899 37.856 0.42 9.80 316 LEU B CA 1
ATOM 7503 C C . LEU B 1 316 ? 15.748 34.853 39.230 1.00 11.18 316 LEU B C 1
ATOM 7504 O O . LEU B 1 316 ? 15.440 33.985 40.037 1.00 13.08 316 LEU B O 1
ATOM 7513 N N . LEU B 1 317 ? 16.646 35.803 39.499 1.00 10.02 317 LEU B N 1
ATOM 7514 C CA . LEU B 1 317 ? 17.432 35.764 40.733 1.00 8.48 317 LEU B CA 1
ATOM 7515 C C . LEU B 1 317 ? 17.213 36.924 41.721 1.00 9.24 317 LEU B C 1
ATOM 7516 O O . LEU B 1 317 ? 16.703 36.701 42.815 1.00 11.27 317 LEU B O 1
ATOM 7521 N N . TYR B 1 318 ? 17.640 38.134 41.372 1.00 8.45 318 TYR B N 1
ATOM 7522 C CA . TYR B 1 318 ? 17.828 39.165 42.412 1.00 7.78 318 TYR B CA 1
ATOM 7523 C C . TYR B 1 318 ? 16.522 39.671 43.031 1.00 9.74 318 TYR B C 1
ATOM 7524 O O . TYR B 1 318 ? 16.423 39.801 44.257 1.00 9.51 318 TYR B O 1
ATOM 7533 N N . GLY B 1 319 ? 15.524 39.945 42.194 1.00 10.18 319 GLY B N 1
ATOM 7534 C CA . GLY B 1 319 ? 14.219 40.329 42.716 1.00 12.41 319 GLY B CA 1
ATOM 7535 C C . GLY B 1 319 ? 13.611 39.297 43.661 1.00 10.63 319 GLY B C 1
ATOM 7536 O O . GLY B 1 319 ? 13.232 39.620 44.794 1.00 10.34 319 GLY B O 1
ATOM 7537 N N . PRO B 1 320 ? 13.467 38.051 43.192 1.00 10.02 320 PRO B N 1
ATOM 7538 C CA . PRO B 1 320 ? 12.828 37.081 44.087 1.00 8.93 320 PRO B CA 1
ATOM 7539 C C . PRO B 1 320 ? 13.643 36.770 45.340 1.00 10.51 320 PRO B C 1
ATOM 7540 O O . PRO B 1 320 ? 13.050 36.679 46.411 1.00 10.49 320 PRO B O 1
ATOM 7544 N N . LEU B 1 321 ? 14.959 36.602 45.219 1.00 10.60 321 LEU B N 1
ATOM 7545 C CA . LEU B 1 321 ? 15.769 36.269 46.398 1.00 11.45 321 LEU B CA 1
ATOM 7546 C C . LEU B 1 321 ? 15.807 37.437 47.388 1.00 11.67 321 LEU B C 1
ATOM 7547 O O . LEU B 1 321 ? 15.805 37.205 48.598 1.00 11.69 321 LEU B O 1
ATOM 7552 N N . ALA B 1 322 ? 15.820 38.680 46.898 1.00 10.26 322 ALA B N 1
ATOM 7553 C CA . ALA B 1 322 ? 15.736 39.812 47.826 1.00 9.51 322 ALA B CA 1
ATOM 7554 C C . ALA B 1 322 ? 14.475 39.687 48.681 1.00 13.42 322 ALA B C 1
ATOM 7555 O O . ALA B 1 322 ? 14.494 39.921 49.892 1.00 12.33 322 ALA B O 1
ATOM 7557 N N . CYS B 1 323 ? 13.380 39.285 48.047 1.00 13.22 323 CYS B N 1
ATOM 7558 C CA . CYS B 1 323 ? 12.100 39.192 48.745 1.00 9.61 323 CYS B CA 1
ATOM 7559 C C . CYS B 1 323 ? 11.896 37.896 49.530 1.00 15.10 323 CYS B C 1
ATOM 7560 O O . CYS B 1 323 ? 10.872 37.736 50.202 1.00 13.88 323 CYS B O 1
ATOM 7563 N N . GLY B 1 324 ? 12.853 36.975 49.434 1.00 14.25 324 GLY B N 1
ATOM 7564 C CA . GLY B 1 324 ? 12.784 35.708 50.148 1.00 13.59 324 GLY B CA 1
ATOM 7565 C C . GLY B 1 324 ? 11.875 34.672 49.508 1.00 15.86 324 GLY B C 1
ATOM 7566 O O . GLY B 1 324 ? 11.427 33.734 50.169 1.00 17.78 324 GLY B O 1
ATOM 7567 N N . ALA B 1 325 ? 11.620 34.831 48.212 1.00 10.55 325 ALA B N 1
ATOM 7568 C CA . ALA B 1 325 ? 10.787 33.901 47.464 1.00 12.81 325 ALA B CA 1
ATOM 7569 C C . ALA B 1 325 ? 11.487 32.585 47.147 1.00 12.02 325 ALA B C 1
ATOM 7570 O O . ALA B 1 325 ? 12.708 32.472 47.240 1.00 12.03 325 ALA B O 1
ATOM 7572 N N . THR B 1 326 ? 10.694 31.587 46.757 1.00 11.65 326 THR B N 1
ATOM 7573 C CA . THR B 1 326 ? 11.222 30.378 46.131 1.00 12.07 326 THR B CA 1
ATOM 7574 C C . THR B 1 326 ? 11.201 30.575 44.615 1.00 10.58 326 THR B C 1
ATOM 7575 O O . THR B 1 326 ? 10.125 30.787 44.036 1.00 13.32 326 THR B O 1
ATOM 7579 N N . THR B 1 327 ? 12.372 30.524 43.986 1.00 11.24 327 THR B N 1
ATOM 7580 C CA . THR B 1 327 ? 12.452 30.786 42.550 1.00 10.19 327 THR B CA 1
ATOM 7581 C C . THR B 1 327 ? 12.918 29.514 41.833 1.00 11.04 327 THR B C 1
ATOM 7582 O O . THR B 1 327 ? 13.777 28.793 42.325 1.00 12.55 327 THR B O 1
ATOM 7586 N N . LEU B 1 328 ? 12.326 29.240 40.675 1.00 8.51 328 LEU B N 1
ATOM 7587 C CA . LEU B 1 328 ? 12.628 28.019 39.927 1.00 10.92 328 LEU B CA 1
ATOM 7588 C C . LEU B 1 328 ? 13.582 28.296 38.774 1.00 9.27 328 LEU B C 1
ATOM 7589 O O . LEU B 1 328 ? 13.331 29.161 37.949 1.00 11.32 328 LEU B O 1
ATOM 7594 N N . MET B 1 329 ? 14.685 27.556 38.736 1.00 11.18 329 MET B N 1
ATOM 7595 C CA . MET B 1 329 ? 15.606 27.578 37.605 1.00 11.49 329 MET B CA 1
ATOM 7596 C C . MET B 1 329 ? 15.474 26.266 36.821 1.00 11.39 329 MET B C 1
ATOM 7597 O O . MET B 1 329 ? 15.767 25.185 37.342 1.00 11.95 329 MET B O 1
ATOM 7602 N N . PHE B 1 330 ? 15.000 26.380 35.582 1.00 12.63 330 PHE B N 1
ATOM 7603 C CA . PHE B 1 330 ? 14.819 25.245 34.661 1.00 10.69 330 PHE B CA 1
ATOM 7604 C C . PHE B 1 330 ? 15.993 25.203 33.688 1.00 11.49 330 PHE B C 1
ATOM 7605 O O . PHE B 1 330 ? 16.363 26.225 33.103 1.00 13.38 330 PHE B O 1
ATOM 7613 N N . GLU B 1 331 ? 16.581 24.021 33.526 1.00 13.38 331 GLU B N 1
ATOM 7614 C CA . GLU B 1 331 ? 17.765 23.855 32.692 1.00 12.93 331 GLU B CA 1
ATOM 7615 C C . GLU B 1 331 ? 17.424 23.793 31.200 1.00 11.89 331 GLU B C 1
ATOM 7616 O O . GLU B 1 331 ? 18.240 24.189 30.361 1.00 14.13 331 GLU B O 1
ATOM 7622 N N . GLY B 1 332 ? 16.219 23.327 30.869 1.00 11.73 332 GLY B N 1
ATOM 7623 C CA . GLY B 1 332 ? 15.904 22.973 29.491 1.00 14.13 332 GLY B CA 1
ATOM 7624 C C . GLY B 1 332 ? 15.014 23.921 28.707 1.00 16.56 332 GLY B C 1
ATOM 7625 O O . GLY B 1 332 ? 15.117 25.142 28.836 1.00 13.46 332 GLY B O 1
ATOM 7626 N N . VAL B 1 333 ? 14.143 23.344 27.881 1.00 15.60 333 VAL B N 1
ATOM 7627 C CA . VAL B 1 333 ? 13.255 24.113 27.008 1.00 15.52 333 VAL B CA 1
ATOM 7628 C C . VAL B 1 333 ? 11.799 23.681 27.228 1.00 15.33 333 VAL B C 1
ATOM 7629 O O . VAL B 1 333 ? 11.544 22.545 27.639 1.00 15.44 333 VAL B O 1
ATOM 7633 N N . PRO B 1 334 ? 10.844 24.593 26.969 1.00 13.83 334 PRO B N 1
ATOM 7634 C CA . PRO B 1 334 ? 9.450 24.377 27.371 1.00 14.17 334 PRO B CA 1
ATOM 7635 C C . PRO B 1 334 ? 8.768 23.218 26.663 1.00 17.86 334 PRO B C 1
ATOM 7636 O O . PRO B 1 334 ? 7.709 22.785 27.114 1.00 15.99 334 PRO B O 1
ATOM 7640 N N . ASN B 1 335 ? 9.357 22.731 25.577 1.00 16.94 335 ASN B N 1
ATOM 7641 C CA . ASN B 1 335 ? 8.712 21.703 24.775 1.00 21.29 335 ASN B CA 1
ATOM 7642 C C . ASN B 1 335 ? 9.577 20.464 24.564 1.00 22.23 335 ASN B C 1
ATOM 7643 O O . ASN B 1 335 ? 9.389 19.736 23.588 1.00 19.19 335 ASN B O 1
ATOM 7648 N N . TRP B 1 336 ? 10.518 20.210 25.467 1.00 16.06 336 TRP B N 1
ATOM 7649 C CA . TRP B 1 336 ? 11.269 18.953 25.397 1.00 16.78 336 TRP B CA 1
ATOM 7650 C C . TRP B 1 336 ? 11.237 18.235 26.742 1.00 21.12 336 TRP B C 1
ATOM 7651 O O . TRP B 1 336 ? 11.485 18.851 27.779 1.00 15.06 336 TRP B O 1
ATOM 7662 N N . PRO B 1 337 ? 10.956 16.917 26.732 1.00 17.30 337 PRO B N 1
ATOM 7663 C CA . PRO B 1 337 ? 10.803 16.050 25.551 1.00 19.46 337 PRO B CA 1
ATOM 7664 C C . PRO B 1 337 ? 9.532 16.268 24.719 1.00 20.94 337 PRO B C 1
ATOM 7665 O O . PRO B 1 337 ? 9.538 15.920 23.540 1.00 22.25 337 PRO B O 1
ATOM 7669 N N . THR B 1 338 ? 8.467 16.800 25.315 1.00 18.76 338 THR B N 1
ATOM 7670 C CA . THR B 1 338 ? 7.208 16.994 24.594 1.00 16.53 338 THR B CA 1
ATOM 7671 C C . THR B 1 338 ? 6.677 18.410 24.831 1.00 19.84 338 THR B C 1
ATOM 7672 O O . THR B 1 338 ? 7.135 19.099 25.753 1.00 16.85 338 THR B O 1
ATOM 7676 N N . PRO B 1 339 ? 5.701 18.852 24.013 1.00 17.83 339 PRO B N 1
ATOM 7677 C CA . PRO B 1 339 ? 5.157 20.201 24.195 1.00 17.55 339 PRO B CA 1
ATOM 7678 C C . PRO B 1 339 ? 4.519 20.458 25.569 1.00 16.12 339 PRO B C 1
ATOM 7679 O O . PRO B 1 339 ? 4.296 21.609 25.914 1.00 17.46 339 PRO B O 1
ATOM 7683 N N . ALA B 1 340 ? 4.225 19.416 26.335 1.00 12.95 340 ALA B N 1
ATOM 7684 C CA . ALA B 1 340 ? 3.575 19.590 27.620 1.00 14.70 340 ALA B CA 1
ATOM 7685 C C . ALA B 1 340 ? 4.567 19.877 28.749 1.00 12.91 340 ALA B C 1
ATOM 7686 O O . ALA B 1 340 ? 4.151 20.105 29.884 1.00 15.62 340 ALA B O 1
ATOM 7688 N N . ARG B 1 341 ? 5.866 19.862 28.436 1.00 15.86 341 ARG B N 1
ATOM 7689 C CA . ARG B 1 341 ? 6.898 19.969 29.472 1.00 14.84 341 ARG B CA 1
ATOM 7690 C C . ARG B 1 341 ? 6.715 21.175 30.400 1.00 12.95 341 ARG B C 1
ATOM 7691 O O . ARG B 1 341 ? 6.733 21.012 31.603 1.00 12.59 341 ARG B O 1
ATOM 7699 N N . MET B 1 342 ? 6.539 22.374 29.851 1.00 13.18 342 MET B N 1
ATOM 7700 C CA . MET B 1 342 ? 6.368 23.563 30.706 1.00 13.25 342 MET B CA 1
ATOM 7701 C C . MET B 1 342 ? 5.282 23.350 31.772 1.00 14.13 342 MET B C 1
ATOM 7702 O O . MET B 1 342 ? 5.496 23.571 32.985 1.00 15.03 342 MET B O 1
ATOM 7707 N N . CYS B 1 343 ? 4.118 22.877 31.331 1.00 13.70 343 CYS B N 1
ATOM 7708 C CA . CYS B 1 343 ? 3.001 22.689 32.253 1.00 14.44 343 CYS B CA 1
ATOM 7709 C C . CYS B 1 343 ? 3.236 21.489 33.191 1.00 11.92 343 CYS B C 1
ATOM 7710 O O . CYS B 1 343 ? 2.752 21.463 34.329 1.00 15.33 343 CYS B O 1
ATOM 7713 N N . GLN B 1 344 ? 4.013 20.514 32.727 1.00 16.91 344 GLN B N 1
ATOM 7714 C CA . GLN B 1 344 ? 4.457 19.427 33.592 1.00 14.49 344 GLN B CA 1
ATOM 7715 C C . GLN B 1 344 ? 5.362 19.922 34.726 1.00 13.46 344 GLN B C 1
ATOM 7716 O O . GLN B 1 344 ? 5.293 19.414 35.839 1.00 16.91 344 GLN B O 1
ATOM 7722 N N . VAL B 1 345 ? 6.238 20.880 34.429 1.00 16.16 345 VAL B N 1
ATOM 7723 C CA . VAL B 1 345 ? 7.089 21.481 35.451 1.00 15.79 345 VAL B CA 1
ATOM 7724 C C . VAL B 1 345 ? 6.208 22.241 36.438 1.00 13.24 345 VAL B C 1
ATOM 7725 O O . VAL B 1 345 ? 6.412 22.176 37.668 1.00 14.95 345 VAL B O 1
ATOM 7729 N N . VAL B 1 346 ? 5.228 22.961 35.887 1.00 15.06 346 VAL B N 1
ATOM 7730 C CA . VAL B 1 346 ? 4.280 23.697 36.723 1.00 16.93 346 VAL B CA 1
ATOM 7731 C C . VAL B 1 346 ? 3.571 22.764 37.701 1.00 15.30 346 VAL B C 1
ATOM 7732 O O . VAL B 1 346 ? 3.438 23.085 38.875 1.00 14.25 346 VAL B O 1
ATOM 7736 N N . ASP B 1 347 ? 3.120 21.606 37.218 1.00 16.16 347 ASP B N 1
ATOM 7737 C CA . ASP B 1 347 ? 2.452 20.649 38.104 1.00 15.96 347 ASP B CA 1
ATOM 7738 C C . ASP B 1 347 ? 3.419 20.042 39.117 1.00 15.11 347 ASP B C 1
ATOM 7739 O O . ASP B 1 347 ? 3.108 19.943 40.305 1.00 18.00 347 ASP B O 1
ATOM 7744 N N . LYS B 1 348 ? 4.583 19.632 38.630 1.00 13.17 348 LYS B N 1
ATOM 7745 C CA . LYS B 1 348 ? 5.569 18.930 39.432 1.00 13.95 348 LYS B CA 1
ATOM 7746 C C . LYS B 1 348 ? 5.965 19.755 40.629 1.00 16.78 348 LYS B C 1
ATOM 7747 O O . LYS B 1 348 ? 6.089 19.235 41.737 1.00 16.31 348 LYS B O 1
ATOM 7753 N N . HIS B 1 349 ? 6.170 21.050 40.405 1.00 17.03 349 HIS B N 1
ATOM 7754 C CA . HIS B 1 349 ? 6.661 21.891 41.488 1.00 14.02 349 HIS B CA 1
ATOM 7755 C C . HIS B 1 349 ? 5.616 22.849 42.058 1.00 14.98 349 HIS B C 1
ATOM 7756 O O . HIS B 1 349 ? 5.942 23.713 42.871 1.00 16.68 349 HIS B O 1
ATOM 7763 N N . GLN B 1 350 ? 4.365 22.667 41.637 1.00 14.03 350 GLN B N 1
ATOM 7764 C CA . GLN B 1 350 ? 3.227 23.432 42.128 1.00 13.03 350 GLN B CA 1
ATOM 7765 C C . GLN B 1 350 ? 3.495 24.936 42.047 1.00 16.42 350 GLN B C 1
ATOM 7766 O O . GLN B 1 350 ? 3.290 25.693 43.003 1.00 17.05 350 GLN B O 1
ATOM 7772 N N . VAL B 1 351 ? 3.946 25.342 40.866 1.00 16.99 351 VAL B N 1
ATOM 7773 C CA . VAL B 1 351 ? 4.233 26.736 40.553 1.00 14.78 351 VAL B CA 1
ATOM 7774 C C . VAL B 1 351 ? 2.977 27.604 40.647 1.00 15.42 351 VAL B C 1
ATOM 7775 O O . VAL B 1 351 ? 1.924 27.241 40.113 1.00 13.41 351 VAL B O 1
ATOM 7779 N N . ASN B 1 352 ? 3.100 28.747 41.324 1.00 14.57 352 ASN B N 1
ATOM 7780 C CA . ASN B 1 352 ? 1.980 29.667 41.508 1.00 16.92 352 ASN B CA 1
ATOM 7781 C C . ASN B 1 352 ? 2.035 30.870 40.578 1.00 14.02 352 ASN B C 1
ATOM 7782 O O . ASN B 1 352 ? 1.010 31.468 40.252 1.00 13.88 352 ASN B O 1
ATOM 7787 N N . ILE B 1 353 ? 3.247 31.227 40.162 1.00 15.05 353 ILE B N 1
ATOM 7788 C CA . ILE B 1 353 ? 3.475 32.382 39.303 1.00 12.75 353 ILE B CA 1
ATOM 7789 C C . ILE B 1 353 ? 4.374 31.960 38.148 1.00 9.02 353 ILE B C 1
ATOM 7790 O O . ILE B 1 353 ? 5.455 31.456 38.386 1.00 11.31 353 ILE B O 1
ATOM 7795 N N . LEU B 1 354 ? 3.902 32.130 36.914 1.00 12.97 354 LEU B N 1
ATOM 7796 C CA . LEU B 1 354 ? 4.687 31.749 35.737 1.00 12.25 354 LEU B CA 1
ATOM 7797 C C . LEU B 1 354 ? 4.971 32.967 34.882 1.00 10.65 354 LEU B C 1
ATOM 7798 O O . LEU B 1 354 ? 4.051 33.683 34.482 1.00 12.91 354 LEU B O 1
ATOM 7803 N N . TYR B 1 355 ? 6.244 33.188 34.578 1.00 9.76 355 TYR B N 1
ATOM 7804 C CA . TYR B 1 355 ? 6.658 34.375 33.853 1.00 8.84 355 TYR B CA 1
ATOM 7805 C C . TYR B 1 355 ? 7.503 33.915 32.675 1.00 10.71 355 TYR B C 1
ATOM 7806 O O . TYR B 1 355 ? 8.639 33.444 32.873 1.00 10.30 355 TYR B O 1
ATOM 7815 N N . THR B 1 356 ? 6.956 34.017 31.464 1.00 12.76 356 THR B N 1
ATOM 7816 C CA . THR B 1 356 ? 7.621 33.409 30.310 1.00 9.79 356 THR B CA 1
ATOM 7817 C C . THR B 1 356 ? 7.489 34.280 29.058 1.00 16.12 356 THR B C 1
ATOM 7818 O O . THR B 1 356 ? 6.933 35.370 29.115 1.00 14.95 356 THR B O 1
ATOM 7822 N N . ALA B 1 357 ? 8.041 33.821 27.936 1.00 13.45 357 ALA B N 1
ATOM 7823 C CA . ALA B 1 357 ? 8.194 34.681 26.763 1.00 13.08 357 ALA B CA 1
ATOM 7824 C C . ALA B 1 357 ? 7.129 34.421 25.715 1.00 12.75 357 ALA B C 1
ATOM 7825 O O . ALA B 1 357 ? 6.726 33.272 25.528 1.00 12.67 357 ALA B O 1
ATOM 7827 N N . PRO B 1 358 ? 6.714 35.477 24.992 1.00 13.96 358 PRO B N 1
ATOM 7828 C CA . PRO B 1 358 ? 5.795 35.301 23.863 1.00 15.23 358 PRO B CA 1
ATOM 7829 C C . PRO B 1 358 ? 6.296 34.292 22.833 1.00 13.52 358 PRO B C 1
ATOM 7830 O O . PRO B 1 358 ? 5.461 33.593 22.281 1.00 12.46 358 PRO B O 1
ATOM 7834 N N . THR B 1 359 ? 7.601 34.201 22.580 1.00 12.44 359 THR B N 1
ATOM 7835 C CA . THR B 1 359 ? 8.074 33.204 21.614 1.00 12.35 359 THR B CA 1
ATOM 7836 C C . THR B 1 359 ? 7.798 31.777 22.100 1.00 11.51 359 THR B C 1
ATOM 7837 O O . THR B 1 359 ? 7.364 30.916 21.317 1.00 13.45 359 THR B O 1
ATOM 7841 N N . ALA B 1 360 ? 8.029 31.520 23.386 1.00 12.18 360 ALA B N 1
ATOM 7842 C CA . ALA B 1 360 ? 7.740 30.194 23.927 1.00 10.94 360 ALA B CA 1
ATOM 7843 C C . ALA B 1 360 ? 6.235 29.935 23.851 1.00 14.10 360 ALA B C 1
ATOM 7844 O O . ALA B 1 360 ? 5.791 28.848 23.460 1.00 13.68 360 ALA B O 1
ATOM 7846 N N . ILE B 1 361 ? 5.454 30.947 24.218 1.00 13.24 361 ILE B N 1
ATOM 7847 C CA . ILE B 1 361 ? 4.006 30.844 24.159 1.00 11.55 361 ILE B CA 1
ATOM 7848 C C . ILE B 1 361 ? 3.513 30.491 22.750 1.00 18.06 361 ILE B C 1
ATOM 7849 O O . ILE B 1 361 ? 2.644 29.637 22.597 1.00 18.89 361 ILE B O 1
ATOM 7854 N N . ARG B 1 362 ? 4.066 31.137 21.729 1.00 14.92 362 ARG B N 1
ATOM 7855 C CA . ARG B 1 362 ? 3.645 30.874 20.356 1.00 13.46 362 ARG B CA 1
ATOM 7856 C C . ARG B 1 362 ? 4.105 29.497 19.890 1.00 14.55 362 ARG B C 1
ATOM 7857 O O . ARG B 1 362 ? 3.386 28.796 19.142 1.00 17.85 362 ARG B O 1
ATOM 7865 N N . ALA B 1 363 ? 5.294 29.101 20.343 1.00 17.23 363 ALA B N 1
ATOM 7866 C CA . ALA B 1 363 ? 5.800 27.753 20.069 1.00 15.34 363 ALA B CA 1
ATOM 7867 C C . ALA B 1 363 ? 4.865 26.674 20.631 1.00 17.51 363 ALA B C 1
ATOM 7868 O O . ALA B 1 363 ? 4.557 25.695 19.957 1.00 15.94 363 ALA B O 1
ATOM 7870 N N . LEU B 1 364 ? 4.409 26.848 21.866 1.00 15.59 364 LEU B N 1
ATOM 7871 C CA . LEU B 1 364 ? 3.433 25.916 22.452 1.00 20.03 364 LEU B CA 1
ATOM 7872 C C . LEU B 1 364 ? 2.036 25.983 21.784 1.00 21.33 364 LEU B C 1
ATOM 7873 O O . LEU B 1 364 ? 1.359 24.950 21.553 1.00 22.21 364 LEU B O 1
ATOM 7878 N N . MET B 1 365 ? 1.606 27.206 21.480 1.00 19.22 365 MET B N 1
ATOM 7879 C CA . MET B 1 365 ? 0.311 27.442 20.854 1.00 21.26 365 MET B CA 1
ATOM 7880 C C . MET B 1 365 ? 0.240 26.731 19.510 1.00 23.09 365 MET B C 1
ATOM 7881 O O . MET B 1 365 ? -0.816 26.231 19.121 1.00 22.21 365 MET B O 1
ATOM 7886 N N . ALA B 1 366 ? 1.374 26.672 18.814 1.00 20.91 366 ALA B N 1
ATOM 7887 C CA . ALA B 1 366 ? 1.448 25.951 17.539 1.00 23.46 366 ALA B CA 1
ATOM 7888 C C . ALA B 1 366 ? 1.213 24.447 17.712 1.00 28.92 366 ALA B C 1
ATOM 7889 O O . ALA B 1 366 ? 0.880 23.747 16.752 1.00 22.85 366 ALA B O 1
ATOM 7891 N N . GLU B 1 367 ? 1.395 23.952 18.933 1.00 20.83 367 GLU B N 1
ATOM 7892 C CA . GLU B 1 367 ? 1.148 22.548 19.230 1.00 18.68 367 GLU B CA 1
ATOM 7893 C C . GLU B 1 367 ? -0.242 22.380 19.803 1.00 25.18 367 GLU B C 1
ATOM 7894 O O . GLU B 1 367 ? -0.748 21.260 19.930 1.00 21.33 367 GLU B O 1
ATOM 7900 N N . GLY B 1 368 ? -0.858 23.504 20.157 1.00 27.28 368 GLY B N 1
ATOM 7901 C CA . GLY B 1 368 ? -2.262 23.475 20.532 1.00 25.98 368 GLY B CA 1
ATOM 7902 C C . GLY B 1 368 ? -2.491 22.748 21.842 1.00 23.46 368 GLY B C 1
ATOM 7903 O O . GLY B 1 368 ? -1.718 22.916 22.781 1.00 22.40 368 GLY B O 1
ATOM 7904 N N . ASP B 1 369 ? -3.529 21.920 21.919 1.00 22.39 369 ASP B N 1
ATOM 7905 C CA . ASP B 1 369 ? -3.865 21.308 23.202 1.00 22.33 369 ASP B CA 1
ATOM 7906 C C . ASP B 1 369 ? -2.796 20.322 23.687 1.00 18.02 369 ASP B C 1
ATOM 7907 O O . ASP B 1 369 ? -2.807 19.919 24.851 1.00 18.17 369 ASP B O 1
ATOM 7912 N N . LYS B 1 370 ? -1.845 19.974 22.822 1.00 20.16 370 LYS B N 1
ATOM 7913 C CA . LYS B 1 370 ? -0.742 19.122 23.244 1.00 22.72 370 LYS B CA 1
ATOM 7914 C C . LYS B 1 370 ? 0.166 19.829 24.263 1.00 22.32 370 LYS B C 1
ATOM 7915 O O . LYS B 1 370 ? 0.862 19.177 25.036 1.00 18.99 370 LYS B O 1
ATOM 7921 N N . ALA B 1 371 ? 0.135 21.158 24.282 1.00 22.23 371 ALA B N 1
ATOM 7922 C CA . ALA B 1 371 ? 0.885 21.906 25.289 1.00 20.51 371 ALA B CA 1
ATOM 7923 C C . ALA B 1 371 ? 0.342 21.698 26.704 1.00 22.16 371 ALA B C 1
ATOM 7924 O O . ALA B 1 371 ? 1.066 21.910 27.680 1.00 19.75 371 ALA B O 1
ATOM 7926 N N . ILE B 1 372 ? -0.921 21.285 26.832 1.00 16.68 372 ILE B N 1
ATOM 7927 C CA . ILE B 1 372 ? -1.499 21.130 28.167 1.00 14.97 372 ILE B CA 1
ATOM 7928 C C . ILE B 1 372 ? -1.998 19.717 28.446 1.00 15.63 372 ILE B C 1
ATOM 7929 O O . ILE B 1 372 ? -2.376 19.409 29.572 1.00 18.14 372 ILE B O 1
ATOM 7934 N N . GLU B 1 373 ? -1.990 18.869 27.424 1.00 23.79 373 GLU B N 1
ATOM 7935 C CA . GLU B 1 373 ? -2.485 17.497 27.565 1.00 29.60 373 GLU B CA 1
ATOM 7936 C C . GLU B 1 373 ? -1.861 16.785 28.767 1.00 27.71 373 GLU B C 1
ATOM 7937 O O . GLU B 1 373 ? -0.641 16.773 28.926 1.00 21.98 373 GLU B O 1
ATOM 7943 N N . GLY B 1 374 ? -2.710 16.226 29.628 1.00 23.02 374 GLY B N 1
ATOM 7944 C CA . GLY B 1 374 ? -2.247 15.468 30.777 1.00 26.26 374 GLY B CA 1
ATOM 7945 C C . GLY B 1 374 ? -1.851 16.291 31.989 1.00 29.86 374 GLY B C 1
ATOM 7946 O O . GLY B 1 374 ? -1.563 15.741 33.055 1.00 29.14 374 GLY B O 1
ATOM 7947 N N . THR B 1 375 ? -1.842 17.610 31.842 1.00 21.62 375 THR B N 1
ATOM 7948 C CA . THR B 1 375 ? -1.461 18.474 32.952 1.00 17.99 375 THR B CA 1
ATOM 7949 C C . THR B 1 375 ? -2.660 19.154 33.591 1.00 21.65 375 THR B C 1
ATOM 7950 O O . THR B 1 375 ? -3.735 19.261 32.992 1.00 19.83 375 THR B O 1
ATOM 7954 N N . ASP B 1 376 ? -2.445 19.650 34.799 1.00 18.44 376 ASP B N 1
ATOM 7955 C CA . ASP B 1 376 ? -3.521 20.152 35.632 1.00 20.24 376 ASP B CA 1
ATOM 7956 C C . ASP B 1 376 ? -3.530 21.683 35.714 1.00 22.33 376 ASP B C 1
ATOM 7957 O O . ASP B 1 376 ? -4.580 22.310 35.542 1.00 17.63 376 ASP B O 1
ATOM 7962 N N . ARG B 1 377 ? -2.357 22.258 35.997 1.00 19.56 377 ARG B N 1
ATOM 7963 C CA . ARG B 1 377 ? -2.127 23.716 36.020 1.00 19.03 377 ARG B CA 1
ATOM 7964 C C . ARG B 1 377 ? -2.901 24.480 37.109 1.00 19.49 377 ARG B C 1
ATOM 7965 O O . ARG B 1 377 ? -2.910 25.719 37.104 1.00 17.47 377 ARG B O 1
ATOM 7973 N N . SER B 1 378 ? -3.532 23.775 38.049 1.00 18.04 378 SER B N 1
ATOM 7974 C CA . SER B 1 378 ? -4.385 24.458 39.030 1.00 22.75 378 SER B CA 1
ATOM 7975 C C . SER B 1 378 ? -3.614 25.269 40.063 1.00 18.92 378 SER B C 1
ATOM 7976 O O . SER B 1 378 ? -4.198 26.115 40.739 1.00 18.58 378 SER B O 1
ATOM 7979 N N . SER B 1 379 ? -2.314 25.024 40.198 1.00 19.19 379 SER B N 1
ATOM 7980 C CA . SER B 1 379 ? -1.526 25.770 41.179 1.00 17.96 379 SER B CA 1
ATOM 7981 C C . SER B 1 379 ? -1.295 27.230 40.741 1.00 13.36 379 SER B C 1
ATOM 7982 O O . SER B 1 379 ? -0.998 28.083 41.578 1.00 14.85 379 SER B O 1
ATOM 7985 N N . LEU B 1 380 ? -1.435 27.514 39.449 1.00 13.90 380 LEU B N 1
ATOM 7986 C CA . LEU B 1 380 ? -1.154 28.853 38.936 1.00 13.89 380 LEU B CA 1
ATOM 7987 C C . LEU B 1 380 ? -2.185 29.855 39.425 1.00 19.62 380 LEU B C 1
ATOM 7988 O O . LEU B 1 380 ? -3.378 29.562 39.474 1.00 19.94 380 LEU B O 1
ATOM 7993 N N . ARG B 1 381 ? -1.715 31.039 39.799 1.00 15.68 381 ARG B N 1
ATOM 7994 C CA . ARG B 1 381 ? -2.612 32.133 40.126 1.00 14.22 381 ARG B CA 1
ATOM 7995 C C . ARG B 1 381 ? -2.322 33.364 39.287 1.00 15.30 381 ARG B C 1
ATOM 7996 O O . ARG B 1 381 ? -3.223 34.161 39.026 1.00 12.56 381 ARG B O 1
ATOM 8004 N N . ILE B 1 382 ? -1.061 33.531 38.893 1.00 11.91 382 ILE B N 1
ATOM 8005 C CA . ILE B 1 382 ? -0.628 34.727 38.170 1.00 11.50 382 ILE B CA 1
ATOM 8006 C C . ILE B 1 382 ? 0.301 34.340 37.016 1.00 12.64 382 ILE B C 1
ATOM 8007 O O . ILE B 1 382 ? 1.214 33.535 37.200 1.00 12.62 382 ILE B O 1
ATOM 8012 N N . LEU B 1 383 ? 0.045 34.893 35.831 1.00 13.09 383 LEU B N 1
ATOM 8013 C CA . LEU B 1 383 ? 0.888 34.666 34.667 1.00 10.75 383 LEU B CA 1
ATOM 8014 C C . LEU B 1 383 ? 1.561 35.973 34.275 1.00 13.34 383 LEU B C 1
ATOM 8015 O O . LEU B 1 383 ? 1.039 37.041 34.564 1.00 13.34 383 LEU B O 1
ATOM 8020 N N . GLY B 1 384 ? 2.698 35.879 33.590 1.00 13.94 384 GLY B N 1
ATOM 8021 C CA . GLY B 1 384 ? 3.383 37.045 33.062 1.00 11.18 384 GLY B CA 1
ATOM 8022 C C . GLY B 1 384 ? 4.007 36.773 31.700 1.00 10.07 384 GLY B C 1
ATOM 8023 O O . GLY B 1 384 ? 4.249 35.621 31.343 1.00 11.18 384 GLY B O 1
ATOM 8024 N N . SER B 1 385 ? 4.251 37.842 30.943 1.00 12.00 385 SER B N 1
ATOM 8025 C CA . SER B 1 385 ? 4.814 37.752 29.599 1.00 9.78 385 SER B CA 1
ATOM 8026 C C . SER B 1 385 ? 5.938 38.772 29.460 1.00 10.41 385 SER B C 1
ATOM 8027 O O . SER B 1 385 ? 5.750 39.932 29.810 1.00 11.84 385 SER B O 1
ATOM 8030 N N . VAL B 1 386 ? 7.092 38.345 28.954 1.00 11.54 386 VAL B N 1
ATOM 8031 C CA . VAL B 1 386 ? 8.283 39.201 28.983 1.00 15.41 386 VAL B CA 1
ATOM 8032 C C . VAL B 1 386 ? 9.070 39.187 27.687 1.00 16.06 386 VAL B C 1
ATOM 8033 O O . VAL B 1 386 ? 9.164 38.149 27.031 1.00 13.17 386 VAL B O 1
ATOM 8037 N N . GLY B 1 387 ? 9.622 40.340 27.316 1.00 14.59 387 GLY B N 1
ATOM 8038 C CA . GLY B 1 387 ? 10.775 40.356 26.436 1.00 14.82 387 GLY B CA 1
ATOM 8039 C C . GLY B 1 387 ? 10.537 40.754 24.996 1.00 16.53 387 GLY B C 1
ATOM 8040 O O . GLY B 1 387 ? 11.491 40.941 24.244 1.00 16.58 387 GLY B O 1
ATOM 8041 N N . GLU B 1 388 ? 9.272 40.883 24.614 1.00 12.62 388 GLU B N 1
ATOM 8042 C CA . GLU B 1 388 ? 8.917 41.188 23.234 1.00 14.80 388 GLU B CA 1
ATOM 8043 C C . GLU B 1 388 ? 7.429 41.494 23.192 1.00 14.97 388 GLU B C 1
ATOM 8044 O O . GLU B 1 388 ? 6.705 41.170 24.129 1.00 14.19 388 GLU B O 1
ATOM 8050 N N . PRO B 1 389 ? 6.963 42.119 22.104 1.00 16.40 389 PRO B N 1
ATOM 8051 C CA . PRO B 1 389 ? 5.516 42.310 21.976 1.00 17.99 389 PRO B CA 1
ATOM 8052 C C . PRO B 1 389 ? 4.782 40.971 22.023 1.00 19.04 389 PRO B C 1
ATOM 8053 O O . PRO B 1 389 ? 5.345 39.958 21.607 1.00 21.08 389 PRO B O 1
ATOM 8057 N N . ILE B 1 390 ? 3.568 40.954 22.565 1.00 18.67 390 ILE B N 1
ATOM 8058 C CA . ILE B 1 390 ? 2.714 39.781 22.443 1.00 22.16 390 ILE B CA 1
ATOM 8059 C C . ILE B 1 390 ? 1.399 40.219 21.806 1.00 21.28 390 ILE B C 1
ATOM 8060 O O . ILE B 1 390 ? 0.758 41.154 22.275 1.00 19.52 390 ILE B O 1
ATOM 8065 N N . ASN B 1 391 ? 1.023 39.570 20.711 1.00 19.36 391 ASN B N 1
ATOM 8066 C CA . ASN B 1 391 ? -0.190 39.944 20.005 1.00 22.04 391 ASN B CA 1
ATOM 8067 C C . ASN B 1 391 ? -1.391 39.404 20.766 1.00 23.80 391 ASN B C 1
ATOM 8068 O O . ASN B 1 391 ? -1.252 38.455 21.542 1.00 24.05 391 ASN B O 1
ATOM 8073 N N . PRO B 1 392 ? -2.574 40.008 20.557 1.00 25.22 392 PRO B N 1
ATOM 8074 C CA . PRO B 1 392 ? -3.762 39.601 21.319 1.00 26.84 392 PRO B CA 1
ATOM 8075 C C . PRO B 1 392 ? -4.115 38.110 21.214 1.00 24.67 392 PRO B C 1
ATOM 8076 O O . PRO B 1 392 ? -4.544 37.540 22.208 1.00 23.43 392 PRO B O 1
ATOM 8080 N N . GLU B 1 393 ? -3.928 37.486 20.057 1.00 25.48 393 GLU B N 1
ATOM 8081 C CA . GLU B 1 393 ? -4.255 36.068 19.906 1.00 27.51 393 GLU B CA 1
ATOM 8082 C C . GLU B 1 393 ? -3.440 35.179 20.853 1.00 24.26 393 GLU B C 1
ATOM 8083 O O . GLU B 1 393 ? -3.991 34.298 21.537 1.00 19.48 393 GLU B O 1
ATOM 8089 N N . ALA B 1 394 ? -2.130 35.426 20.901 1.00 22.63 394 ALA B N 1
ATOM 8090 C CA . ALA B 1 394 ? -1.235 34.684 21.789 1.00 20.50 394 ALA B CA 1
ATOM 8091 C C . ALA B 1 394 ? -1.543 34.972 23.261 1.00 14.61 394 ALA B C 1
ATOM 8092 O O . ALA B 1 394 ? -1.507 34.067 24.099 1.00 13.56 394 ALA B O 1
ATOM 8094 N N . TRP B 1 395 ? -1.843 36.231 23.570 1.00 16.21 395 TRP B N 1
ATOM 8095 C CA . TRP B 1 395 ? -2.233 36.633 24.926 1.00 18.89 395 TRP B CA 1
ATOM 8096 C C . TRP B 1 395 ? -3.467 35.846 25.378 1.00 19.41 395 TRP B C 1
ATOM 8097 O O . TRP B 1 395 ? -3.503 35.282 26.473 1.00 18.80 395 TRP B O 1
ATOM 8108 N N . GLU B 1 396 ? -4.469 35.798 24.506 1.00 20.13 396 GLU B N 1
ATOM 8109 C CA . GLU B 1 396 ? -5.700 35.064 24.764 1.00 19.58 396 GLU B CA 1
ATOM 8110 C C . GLU B 1 396 ? -5.454 33.568 24.936 1.00 16.06 396 GLU B C 1
ATOM 8111 O O . GLU B 1 396 ? -6.012 32.951 25.837 1.00 19.69 396 GLU B O 1
ATOM 8117 N N . TRP B 1 397 ? -4.626 32.979 24.080 1.00 17.19 397 TRP B N 1
ATOM 8118 C CA . TRP B 1 397 ? -4.329 31.557 24.219 1.00 16.01 397 TRP B CA 1
ATOM 8119 C C . TRP B 1 397 ? -3.615 31.252 25.538 1.00 14.31 397 TRP B C 1
ATOM 8120 O O . TRP B 1 397 ? -3.948 30.300 26.220 1.00 16.05 397 TRP B O 1
ATOM 8131 N N . TYR B 1 398 ? -2.622 32.064 25.883 1.00 15.35 398 TYR B N 1
ATOM 8132 C CA . TYR B 1 398 ? -1.906 31.949 27.156 1.00 13.37 398 TYR B CA 1
ATOM 8133 C C . TYR B 1 398 ? -2.872 32.024 28.339 1.00 11.49 398 TYR B C 1
ATOM 8134 O O . TYR B 1 398 ? -2.842 31.201 29.254 1.00 12.62 398 TYR B O 1
ATOM 8143 N N . TRP B 1 399 ? -3.724 33.039 28.293 1.00 13.35 399 TRP B N 1
ATOM 8144 C CA . TRP B 1 399 ? -4.702 33.311 29.333 1.00 17.95 399 TRP B CA 1
ATOM 8145 C C . TRP B 1 399 ? -5.698 32.154 29.511 1.00 16.88 399 TRP B C 1
ATOM 8146 O O . TRP B 1 399 ? -6.015 31.754 30.638 1.00 17.27 399 TRP B O 1
ATOM 8157 N N . LYS B 1 400 ? -6.164 31.607 28.393 1.00 14.58 400 LYS B N 1
ATOM 8158 C CA . LYS B 1 400 ? -7.178 30.555 28.414 1.00 18.35 400 LYS B CA 1
ATOM 8159 C C . LYS B 1 400 ? -6.607 29.170 28.709 1.00 15.84 400 LYS B C 1
ATOM 8160 O O . LYS B 1 400 ? -7.068 28.467 29.603 1.00 17.20 400 LYS B O 1
ATOM 8166 N N . LYS B 1 401 ? -5.601 28.775 27.946 1.00 17.87 401 LYS B N 1
ATOM 8167 C CA . LYS B 1 401 ? -5.064 27.425 28.017 1.00 16.97 401 LYS B CA 1
ATOM 8168 C C . LYS B 1 401 ? -4.124 27.193 29.195 1.00 16.17 401 LYS B C 1
ATOM 8169 O O . LYS B 1 401 ? -4.150 26.131 29.804 1.00 18.45 401 LYS B O 1
ATOM 8175 N N . ILE B 1 402 ? -3.261 28.159 29.501 1.00 14.84 402 ILE B N 1
ATOM 8176 C CA . ILE B 1 402 ? -2.328 27.958 30.605 1.00 13.49 402 ILE B CA 1
ATOM 8177 C C . ILE B 1 402 ? -2.950 28.402 31.934 1.00 11.42 402 ILE B C 1
ATOM 8178 O O . ILE B 1 402 ? -2.860 27.691 32.933 1.00 15.41 402 ILE B O 1
ATOM 8183 N N . GLY B 1 403 ? -3.607 29.561 31.936 1.00 14.01 403 GLY B N 1
ATOM 8184 C CA . GLY B 1 403 ? -4.201 30.096 33.157 1.00 10.36 403 GLY B CA 1
ATOM 8185 C C . GLY B 1 403 ? -5.661 29.725 33.404 1.00 16.14 403 GLY B C 1
ATOM 8186 O O . GLY B 1 403 ? -6.230 30.126 34.417 1.00 15.25 403 GLY B O 1
ATOM 8187 N N . LYS B 1 404 ? -6.261 28.976 32.479 1.00 18.45 404 LYS B N 1
ATOM 8188 C CA . LYS B 1 404 ? -7.643 28.486 32.613 1.00 18.84 404 LYS B CA 1
ATOM 8189 C C . LYS B 1 404 ? -8.662 29.630 32.792 1.00 22.47 404 LYS B C 1
ATOM 8190 O O . LYS B 1 404 ? -9.720 29.450 33.411 1.00 18.53 404 LYS B O 1
ATOM 8196 N N . GLU B 1 405 ? -8.325 30.788 32.217 1.00 15.32 405 GLU B N 1
ATOM 8197 C CA . GLU B 1 405 ? -9.113 32.026 32.304 1.00 18.63 405 GLU B CA 1
ATOM 8198 C C . GLU B 1 405 ? -9.235 32.575 33.737 1.00 19.68 405 GLU B C 1
ATOM 8199 O O . GLU B 1 405 ? -10.044 33.464 33.992 1.00 24.20 405 GLU B O 1
ATOM 8205 N N . LYS B 1 406 ? -8.406 32.073 34.651 1.00 15.85 406 LYS B N 1
ATOM 8206 C CA . LYS B 1 406 ? -8.444 32.448 36.061 1.00 18.45 406 LYS B CA 1
ATOM 8207 C C . LYS B 1 406 ? -7.305 33.369 36.500 1.00 15.95 406 LYS B C 1
ATOM 8208 O O . LYS B 1 406 ? -7.341 33.906 37.610 1.00 15.42 406 LYS B O 1
ATOM 8214 N N . CYS B 1 407 ? -6.288 33.528 35.649 1.00 15.26 407 CYS B N 1
ATOM 8215 C CA . CYS B 1 407 ? -5.062 34.218 36.066 1.00 15.57 407 CYS B CA 1
ATOM 8216 C C . CYS B 1 407 ? -4.814 35.519 35.315 1.00 15.18 407 CYS B C 1
ATOM 8217 O O . CYS B 1 407 ? -4.820 35.537 34.093 1.00 17.00 407 CYS B O 1
ATOM 8220 N N . PRO B 1 408 ? -4.596 36.616 36.047 1.00 13.93 408 PRO B N 1
ATOM 8221 C CA . PRO B 1 408 ? -4.165 37.827 35.347 1.00 17.41 408 PRO B CA 1
ATOM 8222 C C . PRO B 1 408 ? -2.853 37.573 34.614 1.00 17.77 408 PRO B C 1
ATOM 8223 O O . PRO B 1 408 ? -2.002 36.819 35.118 1.00 16.89 408 PRO B O 1
ATOM 8227 N N . VAL B 1 409 ? -2.715 38.170 33.435 1.00 13.02 409 VAL B N 1
ATOM 8228 C CA . VAL B 1 409 ? -1.454 38.173 32.702 1.00 11.88 409 VAL B CA 1
ATOM 8229 C C . VAL B 1 409 ? -0.788 39.529 32.852 1.00 14.64 409 VAL B C 1
ATOM 8230 O O . VAL B 1 409 ? -1.362 40.541 32.439 1.00 15.73 409 VAL B O 1
ATOM 8234 N N . VAL B 1 410 ? 0.415 39.567 33.423 1.00 14.35 410 VAL B N 1
ATOM 8235 C CA . VAL B 1 410 ? 1.141 40.826 33.449 1.00 13.38 410 VAL B CA 1
ATOM 8236 C C . VAL B 1 410 ? 2.117 40.881 32.262 1.00 10.92 410 VAL B C 1
ATOM 8237 O O . VAL B 1 410 ? 3.136 40.178 32.212 1.00 10.53 410 VAL B O 1
ATOM 8241 N N . ASP B 1 411 ? 1.746 41.707 31.285 1.00 11.15 411 ASP B N 1
ATOM 8242 C CA . ASP B 1 411 ? 2.570 41.995 30.124 1.00 12.79 411 ASP B CA 1
ATOM 8243 C C . ASP B 1 411 ? 3.524 43.137 30.483 1.00 12.18 411 ASP B C 1
ATOM 8244 O O . ASP B 1 411 ? 3.136 44.300 30.484 1.00 12.60 411 ASP B O 1
ATOM 8249 N N . THR B 1 412 ? 4.764 42.787 30.815 1.00 10.16 412 THR B N 1
ATOM 8250 C CA . THR B 1 412 ? 5.712 43.755 31.355 1.00 9.83 412 THR B CA 1
ATOM 8251 C C . THR B 1 412 ? 6.593 44.383 30.278 1.00 14.11 412 THR B C 1
ATOM 8252 O O . THR B 1 412 ? 7.356 43.674 29.641 1.00 14.73 412 THR B O 1
ATOM 8256 N N . TRP B 1 413 ? 6.505 45.695 30.074 1.00 9.69 413 TRP B N 1
ATOM 8257 C CA . TRP B 1 413 ? 7.463 46.351 29.186 1.00 10.87 413 TRP B CA 1
ATOM 8258 C C . TRP B 1 413 ? 8.600 46.959 30.014 1.00 8.94 413 TRP B C 1
ATOM 8259 O O . TRP B 1 413 ? 8.364 47.657 31.001 1.00 10.02 413 TRP B O 1
ATOM 8270 N N . TRP B 1 414 ? 9.830 46.652 29.610 1.00 8.07 414 TRP B N 1
ATOM 8271 C CA . TRP B 1 414 ? 11.028 47.260 30.184 1.00 7.96 414 TRP B CA 1
ATOM 8272 C C . TRP B 1 414 ? 12.196 46.864 29.300 1.00 9.71 414 TRP B C 1
ATOM 8273 O O . TRP B 1 414 ? 11.989 46.229 28.265 1.00 9.27 414 TRP B O 1
ATOM 8284 N N . GLN B 1 415 ? 13.409 47.268 29.677 1.00 8.00 415 GLN B N 1
ATOM 8285 C CA . GLN B 1 415 ? 14.597 47.051 28.833 1.00 8.15 415 GLN B CA 1
ATOM 8286 C C . GLN B 1 415 ? 15.820 46.783 29.687 1.00 8.75 415 GLN B C 1
ATOM 8287 O O . GLN B 1 415 ? 15.810 47.059 30.882 1.00 9.32 415 GLN B O 1
ATOM 8293 N N . THR B 1 416 ? 16.887 46.278 29.068 1.00 7.89 416 THR B N 1
ATOM 8294 C CA . THR B 1 416 ? 18.125 46.058 29.810 1.00 8.25 416 THR B CA 1
ATOM 8295 C C . THR B 1 416 ? 18.532 47.343 30.531 1.00 9.11 416 THR B C 1
ATOM 8296 O O . THR B 1 416 ? 18.907 47.314 31.707 1.00 8.70 416 THR B O 1
ATOM 8300 N N . GLU B 1 417 ? 18.427 48.473 29.836 1.00 7.20 417 GLU B N 1
ATOM 8301 C CA . GLU B 1 417 ? 18.842 49.754 30.416 1.00 6.53 417 GLU B CA 1
ATOM 8302 C C . GLU B 1 417 ? 17.906 50.306 31.506 1.00 10.43 417 GLU B C 1
ATOM 8303 O O . GLU B 1 417 ? 18.219 51.330 32.130 1.00 9.35 417 GLU B O 1
ATOM 8309 N N . THR B 1 418 ? 16.765 49.661 31.749 1.00 8.91 418 THR B N 1
ATOM 8310 C CA . THR B 1 418 ? 15.850 50.208 32.763 1.00 8.52 418 THR B CA 1
ATOM 8311 C C . THR B 1 418 ? 15.858 49.416 34.073 1.00 8.52 418 THR B C 1
ATOM 8312 O O . THR B 1 418 ? 15.199 49.811 35.044 1.00 8.92 418 THR B O 1
ATOM 8316 N N . GLY B 1 419 ? 16.589 48.300 34.104 1.00 8.39 419 GLY B N 1
ATOM 8317 C CA . GLY B 1 419 ? 16.798 47.537 35.324 1.00 9.56 419 GLY B CA 1
ATOM 8318 C C . GLY B 1 419 ? 15.630 46.689 35.788 1.00 9.12 419 GLY B C 1
ATOM 8319 O O . GLY B 1 419 ? 15.830 45.578 36.279 1.00 6.90 419 GLY B O 1
ATOM 8320 N N . GLY B 1 420 ? 14.417 47.229 35.667 1.00 9.18 420 GLY B N 1
ATOM 8321 C CA . GLY B 1 420 ? 13.207 46.513 36.053 1.00 9.17 420 GLY B CA 1
ATOM 8322 C C . GLY B 1 420 ? 11.970 47.017 35.317 1.00 8.92 420 GLY B C 1
ATOM 8323 O O . GLY B 1 420 ? 12.073 47.913 34.489 1.00 8.12 420 GLY B O 1
ATOM 8324 N N . PHE B 1 421 ? 10.807 46.452 35.640 1.00 8.67 421 PHE B N 1
ATOM 8325 C CA . PHE B 1 421 ? 9.547 46.764 34.954 1.00 11.40 421 PHE B CA 1
ATOM 8326 C C . PHE B 1 421 ? 9.274 48.267 34.874 1.00 8.68 421 PHE B C 1
ATOM 8327 O O . PHE B 1 421 ? 9.496 48.983 35.851 1.00 8.45 421 PHE B O 1
ATOM 8335 N N . MET B 1 422 ? 8.778 48.731 33.725 1.00 6.74 422 MET B N 1
ATOM 8336 C CA . MET B 1 422 ? 8.515 50.154 33.511 1.00 8.64 422 MET B CA 1
ATOM 8337 C C . MET B 1 422 ? 7.037 50.466 33.241 1.00 10.41 422 MET B C 1
ATOM 8338 O O . MET B 1 422 ? 6.483 51.412 33.794 1.00 9.84 422 MET B O 1
ATOM 8343 N N . ILE B 1 423 ? 6.432 49.709 32.334 1.00 9.73 423 ILE B N 1
ATOM 8344 C CA . ILE B 1 423 ? 4.990 49.808 32.085 1.00 8.01 423 ILE B CA 1
ATOM 8345 C C . ILE B 1 423 ? 4.434 48.384 32.216 1.00 9.20 423 ILE B C 1
ATOM 8346 O O . ILE B 1 423 ? 4.897 47.470 31.532 1.00 9.75 423 ILE B O 1
ATOM 8351 N N . THR B 1 424 ? 3.454 48.189 33.086 1.00 9.82 424 THR B N 1
ATOM 8352 C CA . THR B 1 424 ? 3.029 46.831 33.429 1.00 11.29 424 THR B CA 1
ATOM 8353 C C . THR B 1 424 ? 1.736 46.864 34.221 1.00 10.72 424 THR B C 1
ATOM 8354 O O . THR B 1 424 ? 1.511 47.805 34.986 1.00 10.27 424 THR B O 1
ATOM 8358 N N . PRO B 1 425 ? 0.862 45.858 34.028 1.00 12.91 425 PRO B N 1
ATOM 8359 C CA . PRO B 1 425 ? -0.257 45.775 34.975 1.00 10.33 425 PRO B CA 1
ATOM 8360 C C . PRO B 1 425 ? 0.230 45.407 36.369 1.00 11.92 425 PRO B C 1
ATOM 8361 O O . PRO B 1 425 ? 1.313 44.845 36.514 1.00 11.77 425 PRO B O 1
ATOM 8365 N N . LEU B 1 426 ? -0.556 45.749 37.382 1.00 13.73 426 LEU B N 1
ATOM 8366 C CA . LEU B 1 426 ? -0.439 45.143 38.696 1.00 11.81 426 LEU B CA 1
ATOM 8367 C C . LEU B 1 426 ? -1.712 44.324 38.821 1.00 13.87 426 LEU B C 1
ATOM 8368 O O . LEU B 1 426 ? -2.793 44.826 38.509 1.00 13.87 426 LEU B O 1
ATOM 8373 N N . PRO B 1 427 ? -1.592 43.054 39.223 1.00 12.60 427 PRO B N 1
ATOM 8374 C CA . PRO B 1 427 ? -2.704 42.122 38.988 1.00 14.70 427 PRO B CA 1
ATOM 8375 C C . PRO B 1 427 ? -3.963 42.424 39.796 1.00 14.78 427 PRO B C 1
ATOM 8376 O O . PRO B 1 427 ? -5.051 42.075 39.346 1.00 13.93 427 PRO B O 1
ATOM 8380 N N . GLY B 1 428 ? -3.825 43.088 40.938 1.00 15.00 428 GLY B N 1
ATOM 8381 C CA . GLY B 1 428 ? -4.992 43.464 41.715 1.00 14.58 428 GLY B CA 1
ATOM 8382 C C . GLY B 1 428 ? -5.414 44.913 41.565 1.00 14.55 428 GLY B C 1
ATOM 8383 O O . GLY B 1 428 ? -6.342 45.356 42.247 1.00 16.77 428 GLY B O 1
ATOM 8384 N N . ALA B 1 429 ? -4.773 45.657 40.664 1.00 14.26 429 ALA B N 1
ATOM 8385 C CA . ALA B 1 429 ? -5.065 47.087 40.544 1.00 15.96 429 ALA B CA 1
ATOM 8386 C C . ALA B 1 429 ? -5.480 47.551 39.142 1.00 13.76 429 ALA B C 1
ATOM 8387 O O . ALA B 1 429 ? -6.130 48.587 39.000 1.00 16.96 429 ALA B O 1
ATOM 8389 N N . ILE B 1 430 ? -5.109 46.788 38.115 1.00 15.69 430 ILE B N 1
ATOM 8390 C CA . ILE B 1 430 ? -5.296 47.226 36.730 1.00 15.20 430 ILE B CA 1
ATOM 8391 C C . ILE B 1 430 ? -6.005 46.172 35.886 1.00 16.79 430 ILE B C 1
ATOM 8392 O O . ILE B 1 430 ? -5.530 45.048 35.741 1.00 14.59 430 ILE B O 1
ATOM 8397 N N . GLU B 1 431 ? -7.163 46.542 35.343 1.00 16.73 431 GLU B N 1
ATOM 8398 C CA . GLU B 1 431 ? -7.881 45.650 34.456 1.00 13.64 431 GLU B CA 1
ATOM 8399 C C . GLU B 1 431 ? -7.085 45.471 33.172 1.00 14.25 431 GLU B C 1
ATOM 8400 O O . GLU B 1 431 ? -6.416 46.396 32.715 1.00 13.43 431 GLU B O 1
ATOM 8406 N N . LEU B 1 432 ? -7.167 44.285 32.583 1.00 13.92 432 LEU B N 1
ATOM 8407 C CA . LEU B 1 432 ? -6.301 43.940 31.463 1.00 15.23 432 LEU B CA 1
ATOM 8408 C C . LEU B 1 432 ? -6.940 44.131 30.091 1.00 15.51 432 LEU B C 1
ATOM 8409 O O . LEU B 1 432 ? -8.139 43.926 29.917 1.00 19.55 432 LEU B O 1
ATOM 8414 N N . LYS B 1 433 ? -6.112 44.529 29.130 1.00 14.26 433 LYS B N 1
ATOM 8415 C CA . LYS B 1 433 ? -6.451 44.459 27.718 1.00 12.75 433 LYS B CA 1
ATOM 8416 C C . LYS B 1 433 ? -5.433 43.552 27.034 1.00 16.83 433 LYS B C 1
ATOM 8417 O O . LYS B 1 433 ? -4.229 43.709 27.235 1.00 14.18 433 LYS B O 1
ATOM 8423 N N . ALA B 1 434 ? -5.900 42.602 26.230 1.00 16.83 434 ALA B N 1
ATOM 8424 C CA . ALA B 1 434 ? -4.977 41.656 25.604 1.00 12.78 434 ALA B CA 1
ATOM 8425 C C . ALA B 1 434 ? -4.000 42.366 24.681 1.00 17.24 434 ALA B C 1
ATOM 8426 O O . ALA B 1 434 ? -4.413 43.023 23.726 1.00 16.23 434 ALA B O 1
ATOM 8428 N N . GLY B 1 435 ? -2.706 42.235 24.970 1.00 14.76 435 GLY B N 1
ATOM 8429 C CA . GLY B 1 435 ? -1.683 42.832 24.130 1.00 12.53 435 GLY B CA 1
ATOM 8430 C C . GLY B 1 435 ? -1.128 44.156 24.639 1.00 13.85 435 GLY B C 1
ATOM 8431 O O . GLY B 1 435 ? -0.216 44.714 24.034 1.00 15.42 435 GLY B O 1
ATOM 8432 N N . SER B 1 436 ? -1.677 44.652 25.745 1.00 11.92 436 SER B N 1
ATOM 8433 C CA . SER B 1 436 ? -1.264 45.949 26.299 1.00 10.95 436 SER B CA 1
ATOM 8434 C C . SER B 1 436 ? -0.446 45.819 27.578 1.00 12.23 436 SER B C 1
ATOM 8435 O O . SER B 1 436 ? -0.787 45.039 28.468 1.00 10.15 436 SER B O 1
ATOM 8438 N N . ALA B 1 437 ? 0.636 46.593 27.661 1.00 10.74 437 ALA B N 1
ATOM 8439 C CA . ALA B 1 437 ? 1.431 46.661 28.881 1.00 11.72 437 ALA B CA 1
ATOM 8440 C C . ALA B 1 437 ? 0.699 47.479 29.965 1.00 11.14 437 ALA B C 1
ATOM 8441 O O . ALA B 1 437 ? 0.996 47.366 31.151 1.00 11.43 437 ALA B O 1
ATOM 8443 N N . THR B 1 438 ? -0.289 48.262 29.533 1.00 11.29 438 THR B N 1
ATOM 8444 C CA . THR B 1 438 ? -1.176 49.087 30.375 1.00 12.04 438 THR B CA 1
ATOM 8445 C C . THR B 1 438 ? -0.475 50.338 30.931 1.00 10.11 438 THR B C 1
ATOM 8446 O O . THR B 1 438 ? -0.092 51.207 30.155 1.00 10.66 438 THR B O 1
ATOM 8450 N N . ARG B 1 439 ? -0.323 50.443 32.247 1.00 9.54 439 ARG B N 1
ATOM 8451 C CA . ARG B 1 439 ? 0.071 51.711 32.881 1.00 9.66 439 ARG B CA 1
ATOM 8452 C C . ARG B 1 439 ? 1.487 51.714 33.444 1.00 10.43 439 ARG B C 1
ATOM 8453 O O . ARG B 1 439 ? 2.028 50.651 33.779 1.00 12.83 439 ARG B O 1
ATOM 8461 N N . PRO B 1 440 ? 2.080 52.912 33.594 1.00 10.26 440 PRO B N 1
ATOM 8462 C CA . PRO B 1 440 ? 3.444 52.960 34.142 1.00 11.13 440 PRO B CA 1
ATOM 8463 C C . PRO B 1 440 ? 3.556 52.498 35.583 1.00 13.23 440 PRO B C 1
ATOM 8464 O O . PRO B 1 440 ? 2.632 52.662 36.388 1.00 10.52 440 PRO B O 1
ATOM 8468 N N . PHE B 1 441 ? 4.710 51.934 35.909 1.00 9.15 441 PHE B N 1
ATOM 8469 C CA . PHE B 1 441 ? 5.012 51.562 37.286 1.00 9.77 441 PHE B CA 1
ATOM 8470 C C . PHE B 1 441 ? 5.307 52.808 38.147 1.00 10.30 441 PHE B C 1
ATOM 8471 O O . PHE B 1 441 ? 5.570 53.887 37.624 1.00 10.35 441 PHE B O 1
ATOM 8479 N N . PHE B 1 442 ? 5.242 52.647 39.465 1.00 10.22 442 PHE B N 1
ATOM 8480 C CA . PHE B 1 442 ? 5.648 53.694 40.400 1.00 10.81 442 PHE B CA 1
ATOM 8481 C C . PHE B 1 442 ? 6.996 54.282 40.000 1.00 10.28 442 PHE B C 1
ATOM 8482 O O . PHE B 1 442 ? 7.962 53.547 39.747 1.00 10.19 442 PHE B O 1
ATOM 8490 N N . GLY B 1 443 ? 7.055 55.611 39.919 1.00 8.33 443 GLY B N 1
ATOM 8491 C CA . GLY B 1 443 ? 8.311 56.293 39.649 1.00 11.93 443 GLY B CA 1
ATOM 8492 C C . GLY B 1 443 ? 8.647 56.441 38.180 1.00 9.98 443 GLY B C 1
ATOM 8493 O O . GLY B 1 443 ? 9.705 56.977 37.832 1.00 11.30 443 GLY B O 1
ATOM 8494 N N . VAL B 1 444 ? 7.746 55.973 37.314 1.00 9.02 444 VAL B N 1
ATOM 8495 C CA . VAL B 1 444 ? 7.992 55.986 35.871 1.00 11.89 444 VAL B CA 1
ATOM 8496 C C . VAL B 1 444 ? 7.067 56.987 35.183 1.00 9.33 444 VAL B C 1
ATOM 8497 O O . VAL B 1 444 ? 5.854 56.890 35.293 1.00 12.24 444 VAL B O 1
ATOM 8501 N N . GLN B 1 445 ? 7.660 57.938 34.471 1.00 10.91 445 GLN B N 1
ATOM 8502 C CA . GLN B 1 445 ? 6.885 58.910 33.711 1.00 10.44 445 GLN B CA 1
ATOM 8503 C C . GLN B 1 445 ? 7.128 58.739 32.225 1.00 10.93 445 GLN B C 1
ATOM 8504 O O . GLN B 1 445 ? 8.093 59.277 31.691 1.00 12.46 445 GLN B O 1
ATOM 8510 N N . PRO B 1 446 ? 6.265 57.968 31.550 1.00 13.26 446 PRO B N 1
ATOM 8511 C CA . PRO B 1 446 ? 6.445 57.808 30.105 1.00 13.90 446 PRO B CA 1
ATOM 8512 C C . PRO B 1 446 ? 5.879 58.998 29.346 1.00 9.88 446 PRO B C 1
ATOM 8513 O O . PRO B 1 446 ? 5.048 59.732 29.883 1.00 14.36 446 PRO B O 1
ATOM 8517 N N . ALA B 1 447 ? 6.346 59.191 28.119 1.00 10.45 447 ALA B N 1
ATOM 8518 C CA . ALA B 1 447 ? 5.715 60.116 27.182 1.00 12.08 447 ALA B CA 1
ATOM 8519 C C . ALA B 1 447 ? 5.891 59.561 25.786 1.00 15.64 447 ALA B C 1
ATOM 8520 O O . ALA B 1 447 ? 6.769 58.725 25.551 1.00 12.59 447 ALA B O 1
ATOM 8522 N N . LEU B 1 448 ? 5.050 60.021 24.868 1.00 10.51 448 LEU B N 1
ATOM 8523 C CA . LEU B 1 448 ? 5.211 59.721 23.461 1.00 12.51 448 LEU B CA 1
ATOM 8524 C C . LEU B 1 448 ? 5.564 61.032 22.765 1.00 11.18 448 LEU B C 1
ATOM 8525 O O . LEU B 1 448 ? 4.812 62.004 22.867 1.00 13.48 448 LEU B O 1
ATOM 8530 N N . VAL B 1 449 ? 6.724 61.080 22.117 1.00 11.70 449 VAL B N 1
ATOM 8531 C CA . VAL B 1 449 ? 7.116 62.288 21.384 1.00 11.68 449 VAL B CA 1
ATOM 8532 C C . VAL B 1 449 ? 7.190 62.057 19.870 1.00 13.98 449 VAL B C 1
ATOM 8533 O O . VAL B 1 449 ? 7.439 60.947 19.412 1.00 11.80 449 VAL B O 1
ATOM 8537 N N . ASP B 1 450 ? 6.962 63.110 19.089 1.00 13.17 450 ASP B N 1
ATOM 8538 C CA . ASP B 1 450 ? 7.127 62.991 17.645 1.00 10.74 450 ASP B CA 1
ATOM 8539 C C . ASP B 1 450 ? 8.616 62.999 17.309 1.00 13.38 450 ASP B C 1
ATOM 8540 O O . ASP B 1 450 ? 9.467 62.923 18.207 1.00 15.73 450 ASP B O 1
ATOM 8545 N N . ASN B 1 451 ? 8.938 63.094 16.027 1.00 14.69 451 ASN B N 1
ATOM 8546 C CA . ASN B 1 451 ? 10.327 63.006 15.595 1.00 18.41 451 ASN B CA 1
ATOM 8547 C C . ASN B 1 451 ? 11.122 64.280 15.875 1.00 17.26 451 ASN B C 1
ATOM 8548 O O . ASN B 1 451 ? 12.343 64.285 15.741 1.00 21.05 451 ASN B O 1
ATOM 8553 N N . GLU B 1 452 ? 10.433 65.341 16.297 1.00 19.79 452 GLU B N 1
ATOM 8554 C CA . GLU B 1 452 ? 11.104 66.560 16.750 1.00 20.36 452 GLU B CA 1
ATOM 8555 C C . GLU B 1 452 ? 11.161 66.649 18.279 1.00 21.91 452 GLU B C 1
ATOM 8556 O O . GLU B 1 452 ? 11.592 67.664 18.832 1.00 21.11 452 GLU B O 1
ATOM 8562 N N . GLY B 1 453 ? 10.710 65.600 18.965 1.00 15.30 453 GLY B N 1
ATOM 8563 C CA . GLY B 1 453 ? 10.753 65.579 20.419 1.00 14.30 453 GLY B CA 1
ATOM 8564 C C . GLY B 1 453 ? 9.631 66.295 21.146 1.00 16.21 453 GLY B C 1
ATOM 8565 O O . GLY B 1 453 ? 9.731 66.542 22.352 1.00 15.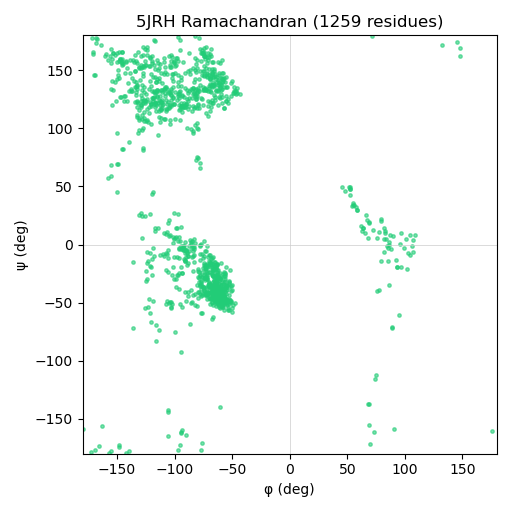00 453 GLY B O 1
ATOM 8566 N N . HIS B 1 454 ? 8.557 66.632 20.432 1.00 17.56 454 HIS B N 1
ATOM 8567 C CA . HIS B 1 454 ? 7.408 67.283 21.059 1.00 18.43 454 HIS B CA 1
ATOM 8568 C C . HIS B 1 454 ? 6.433 66.249 21.612 1.00 13.41 454 HIS B C 1
ATOM 8569 O O . HIS B 1 454 ? 5.997 65.351 20.885 1.00 13.52 454 HIS B O 1
ATOM 8576 N N . PRO B 1 455 ? 6.084 66.365 22.904 1.00 16.21 455 PRO B N 1
ATOM 8577 C CA . PRO B 1 455 ? 5.140 65.404 23.485 1.00 16.59 455 PRO B CA 1
ATOM 8578 C C . PRO B 1 455 ? 3.786 65.401 22.783 1.00 18.84 455 PRO B C 1
ATOM 8579 O O . PRO B 1 455 ? 3.219 66.456 22.451 1.00 17.15 455 PRO B O 1
ATOM 8583 N N . GLN B 1 456 ? 3.278 64.195 22.557 1.00 12.21 456 GLN B N 1
ATOM 8584 C CA . GLN B 1 456 ? 1.987 64.018 21.916 1.00 13.79 456 GLN B CA 1
ATOM 8585 C C . GLN B 1 456 ? 0.958 63.670 22.984 1.00 20.03 456 GLN B C 1
ATOM 8586 O O . GLN B 1 456 ? 1.173 62.754 23.776 1.00 18.97 456 GLN B O 1
ATOM 8592 N N . GLU B 1 457 ? -0.158 64.395 23.008 1.00 18.76 457 GLU B N 1
ATOM 8593 C CA . GLU B 1 457 ? -1.129 64.244 24.088 1.00 20.43 457 GLU B CA 1
ATOM 8594 C C . GLU B 1 457 ? -2.324 63.382 23.709 1.00 21.52 457 GLU B C 1
ATOM 8595 O O . GLU B 1 457 ? -2.625 63.201 22.528 1.00 20.57 457 GLU B O 1
ATOM 8601 N N . GLY B 1 458 ? -2.984 62.837 24.727 1.00 21.92 458 GLY B N 1
ATOM 8602 C CA . GLY B 1 458 ? -4.190 62.054 24.533 1.00 21.95 458 GLY B CA 1
ATOM 8603 C C . GLY B 1 458 ? -3.939 60.731 23.840 1.00 19.93 458 GLY B C 1
ATOM 8604 O O . GLY B 1 458 ? -2.841 60.182 23.905 1.00 19.60 458 GLY B O 1
ATOM 8605 N N . ALA B 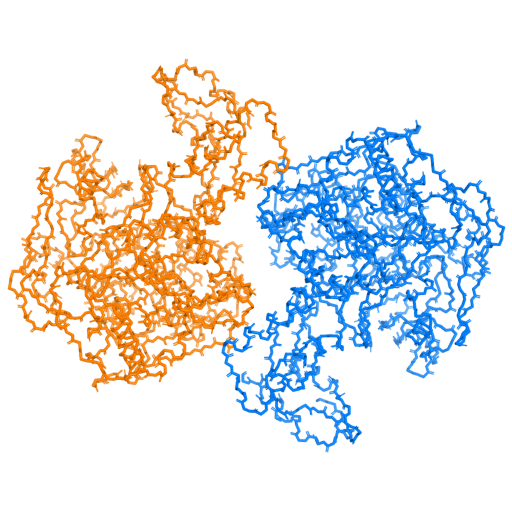1 459 ? -4.972 60.205 23.190 1.00 18.30 459 ALA B N 1
ATOM 8606 C CA . ALA B 1 459 ? -4.851 58.951 22.460 1.00 18.53 459 ALA B CA 1
ATOM 8607 C C . ALA B 1 459 ? -4.043 59.190 21.190 1.00 21.95 459 ALA B C 1
ATOM 8608 O O . ALA B 1 459 ? -4.482 59.901 20.289 1.00 22.43 459 ALA B O 1
ATOM 8610 N N . THR B 1 460 ? -2.856 58.603 21.118 1.00 16.98 460 THR B N 1
ATOM 8611 C CA . THR B 1 460 ? -1.914 58.979 20.058 1.00 17.09 460 THR B CA 1
ATOM 8612 C C . THR B 1 460 ? -0.797 57.947 19.949 1.00 15.60 460 THR B C 1
ATOM 8613 O O . THR B 1 460 ? -0.857 56.896 20.589 1.00 14.78 460 THR B O 1
ATOM 8617 N N . GLU B 1 461 ? 0.207 58.220 19.124 1.00 14.36 461 GLU B N 1
ATOM 8618 C CA . GLU B 1 461 ? 1.329 57.290 19.014 1.00 12.53 461 GLU B CA 1
ATOM 8619 C C . GLU B 1 461 ? 2.607 58.039 18.686 1.00 17.98 461 GLU B C 1
ATOM 8620 O O . GLU B 1 461 ? 2.571 59.087 18.042 1.00 18.73 461 GLU B O 1
ATOM 8626 N N . GLY B 1 462 ? 3.739 57.502 19.139 1.00 12.87 462 GLY B N 1
ATOM 8627 C CA . GLY B 1 462 ? 5.011 58.137 18.853 1.00 13.98 462 GLY B CA 1
ATOM 8628 C C . GLY B 1 462 ? 6.168 57.371 19.448 1.00 14.27 462 GLY B C 1
ATOM 8629 O O . GLY B 1 462 ? 6.061 56.172 19.723 1.00 15.18 462 GLY B O 1
ATOM 8630 N N . ASN B 1 463 ? 7.281 58.074 19.623 1.00 10.14 463 ASN B N 1
ATOM 8631 C CA . ASN B 1 463 ? 8.486 57.505 20.203 1.00 12.06 463 ASN B CA 1
ATOM 8632 C C . ASN B 1 463 ? 8.383 57.460 21.721 1.00 11.64 463 ASN B C 1
ATOM 8633 O O . ASN B 1 463 ? 8.028 58.449 22.350 1.00 11.82 463 ASN B O 1
ATOM 8638 N N . LEU B 1 464 ? 8.700 56.310 22.310 1.00 9.69 464 LEU B N 1
ATOM 8639 C CA . LEU B 1 464 ? 8.467 56.127 23.736 1.00 11.60 464 LEU B CA 1
ATOM 8640 C C . LEU B 1 464 ? 9.676 56.594 24.540 1.00 13.62 464 LEU B C 1
ATOM 8641 O O . LEU B 1 464 ? 10.786 56.062 24.404 1.00 12.34 464 LEU B O 1
ATOM 8646 N N . VAL B 1 465 ? 9.457 57.621 25.354 1.00 10.25 465 VAL B N 1
ATOM 8647 C CA . VAL B 1 465 ? 10.531 58.163 26.180 1.00 13.50 465 VAL B CA 1
ATOM 8648 C C . VAL B 1 465 ? 10.128 58.091 27.646 1.00 9.45 465 VAL B C 1
ATOM 8649 O O . VAL B 1 465 ? 8.947 57.940 27.950 1.00 11.43 465 VAL B O 1
ATOM 8653 N N . ILE B 1 466 ? 11.115 58.181 28.544 1.00 8.74 466 ILE B N 1
ATOM 8654 C CA . ILE B 1 466 ? 10.873 58.331 29.974 1.00 9.89 466 ILE B CA 1
ATOM 8655 C C . ILE B 1 466 ? 11.503 59.661 30.387 1.00 11.72 466 ILE B C 1
ATOM 8656 O O . ILE B 1 466 ? 12.676 59.914 30.117 1.00 11.87 466 ILE B O 1
ATOM 8661 N N . THR B 1 467 ? 10.719 60.531 31.013 1.00 11.87 467 THR B N 1
ATOM 8662 C CA . THR B 1 467 ? 11.132 61.922 31.107 1.00 11.77 467 THR B CA 1
ATOM 8663 C C . THR B 1 467 ? 11.840 62.293 32.413 1.00 14.55 467 THR B C 1
ATOM 8664 O O . THR B 1 467 ? 12.321 63.422 32.555 1.00 13.38 467 THR B O 1
ATOM 8668 N N . ASP B 1 468 ? 11.943 61.341 33.341 1.00 15.08 468 ASP B N 1
ATOM 8669 C CA . ASP B 1 468 ? 12.742 61.525 34.551 1.00 14.48 468 ASP B CA 1
ATOM 8670 C C . ASP B 1 468 ? 13.307 60.176 34.959 1.00 15.48 468 ASP B C 1
ATOM 8671 O O . ASP B 1 468 ? 12.863 59.142 34.460 1.00 9.57 468 ASP B O 1
ATOM 8676 N N . SER B 1 469 ? 14.289 60.186 35.857 1.00 11.31 469 SER B N 1
ATOM 8677 C CA . SER B 1 469 ? 14.959 58.947 36.258 1.00 11.80 469 SER B CA 1
ATOM 8678 C C . SER B 1 469 ? 14.077 58.098 37.182 1.00 11.01 469 SER B C 1
ATOM 8679 O O . SER B 1 469 ? 13.038 58.547 37.653 1.00 11.43 469 SER B O 1
ATOM 8682 N N . TRP B 1 470 ? 14.517 56.856 37.404 1.00 10.27 470 TRP B N 1
ATOM 8683 C CA . TRP B 1 470 ? 13.898 55.889 38.306 1.00 9.44 470 TRP B CA 1
ATOM 8684 C C . TRP B 1 470 ? 15.056 55.052 38.888 1.00 7.49 470 TRP B C 1
ATOM 8685 O O . TRP B 1 470 ? 16.143 54.985 38.280 1.00 10.10 470 TRP B O 1
ATOM 8696 N N . PRO B 1 471 ? 14.843 54.426 40.061 1.00 9.00 471 PRO B N 1
ATOM 8697 C CA . PRO B 1 471 ? 16.014 53.906 40.785 1.00 8.87 471 PRO B CA 1
ATOM 8698 C C . PRO B 1 471 ? 16.786 52.814 40.053 1.00 11.70 471 PRO B C 1
ATOM 8699 O O . PRO B 1 471 ? 17.985 52.705 40.272 1.00 10.46 471 PRO B O 1
ATOM 8703 N N . GLY B 1 472 ? 16.118 52.031 39.205 1.00 11.51 472 GLY B N 1
ATOM 8704 C CA . GLY B 1 472 ? 16.778 50.916 38.546 1.00 9.76 472 GLY B CA 1
ATOM 8705 C C . GLY B 1 472 ? 17.492 51.265 37.249 1.00 8.03 472 GLY B C 1
ATOM 8706 O O . GLY B 1 472 ? 18.026 50.386 36.567 1.00 9.19 472 GLY B O 1
ATOM 8707 N N . GLN B 1 473 ? 17.507 52.543 36.892 1.00 8.97 473 GLN B N 1
ATOM 8708 C CA . GLN B 1 473 ? 18.090 52.958 35.607 1.00 7.59 473 GLN B CA 1
ATOM 8709 C C . GLN B 1 473 ? 19.570 52.610 35.466 1.00 8.18 473 GLN B C 1
ATOM 8710 O O . GLN B 1 473 ? 20.351 52.830 36.381 1.00 9.74 473 GLN B O 1
ATOM 8716 N N . ALA B 1 474 ? 19.957 52.073 34.311 1.00 7.14 474 ALA B N 1
ATOM 8717 C CA . ALA B 1 474 ? 21.369 51.833 34.052 1.00 8.42 474 ALA B CA 1
ATOM 8718 C C . ALA B 1 474 ? 22.121 53.163 34.144 1.00 11.98 474 ALA B C 1
ATOM 8719 O O . ALA B 1 474 ? 21.593 54.214 33.766 1.00 11.47 474 ALA B O 1
ATOM 8721 N N . ARG B 1 475 ? 23.336 53.128 34.672 1.00 10.48 475 ARG B N 1
ATOM 8722 C CA . ARG B 1 475 ? 24.034 54.372 34.987 1.00 8.32 475 ARG B CA 1
ATOM 8723 C C . ARG B 1 475 ? 25.003 54.817 33.890 1.00 11.34 475 ARG B C 1
ATOM 8724 O O . ARG B 1 475 ? 25.315 56.004 33.776 1.00 10.79 475 ARG B O 1
ATOM 8732 N N . THR B 1 476 ? 25.477 53.876 33.086 1.00 10.88 476 THR B N 1
ATOM 8733 C CA . THR B 1 476 ? 26.418 54.193 32.027 1.00 10.47 476 THR B CA 1
ATOM 8734 C C . THR B 1 476 ? 26.592 53.015 31.077 1.00 11.38 476 THR B C 1
ATOM 8735 O O . THR B 1 476 ? 25.970 51.958 31.251 1.00 10.55 476 THR B O 1
ATOM 8739 N N . LEU B 1 477 ? 27.402 53.221 30.046 1.00 10.42 477 LEU B N 1
ATOM 8740 C CA . LEU B 1 477 ? 27.946 52.119 29.261 1.00 11.25 477 LEU B CA 1
ATOM 8741 C C . LEU B 1 477 ? 29.411 51.984 29.655 1.00 15.04 477 LEU B C 1
ATOM 8742 O O . LEU B 1 477 ? 30.144 52.976 29.688 1.00 13.30 477 LEU B O 1
ATOM 8747 N N . PHE B 1 478 ? 29.830 50.765 29.972 1.00 11.04 478 PHE B N 1
ATOM 8748 C CA . PHE B 1 478 ? 31.181 50.544 30.467 1.00 11.35 478 PHE B CA 1
ATOM 8749 C C . PHE B 1 478 ? 32.231 51.129 29.508 1.00 11.87 478 PHE B C 1
ATOM 8750 O O . PHE B 1 478 ? 32.271 50.804 28.318 1.00 11.54 478 PHE B O 1
ATOM 8758 N N . GLY B 1 479 ? 33.047 52.030 30.043 1.00 12.66 479 GLY B N 1
ATOM 8759 C CA . GLY B 1 479 ? 34.141 52.618 29.295 1.00 14.48 479 GLY B CA 1
ATOM 8760 C C . GLY B 1 479 ? 33.707 53.670 28.293 1.00 19.55 479 GLY B C 1
ATOM 8761 O O . GLY B 1 479 ? 34.543 54.174 27.537 1.00 18.04 479 GLY B O 1
ATOM 8762 N N . ASP B 1 480 ? 32.420 54.020 28.279 1.00 13.67 480 ASP B N 1
ATOM 8763 C CA . ASP B 1 480 ? 31.925 54.907 27.229 1.00 17.64 480 ASP B CA 1
ATOM 8764 C C . ASP B 1 480 ? 30.683 55.699 27.614 1.00 13.75 480 ASP B C 1
ATOM 8765 O O . ASP B 1 480 ? 29.598 55.500 27.048 1.00 13.10 480 ASP B O 1
ATOM 8770 N N . HIS B 1 481 ? 30.859 56.634 28.542 1.00 15.15 481 HIS B N 1
ATOM 8771 C CA . HIS B 1 481 ? 29.744 57.453 28.994 1.00 16.00 481 HIS B CA 1
ATOM 8772 C C . HIS B 1 481 ? 29.259 58.402 27.889 1.00 14.69 481 HIS B C 1
ATOM 8773 O O . HIS B 1 481 ? 28.084 58.786 27.862 1.00 12.43 481 HIS B O 1
ATOM 8780 N N A GLU B 1 482 ? 30.163 58.780 26.985 0.58 14.98 482 GLU B N 1
ATOM 8781 N N B GLU B 1 482 ? 30.163 58.782 26.987 0.42 15.02 482 GLU B N 1
ATOM 8782 C CA A GLU B 1 482 ? 29.804 59.659 25.869 0.58 17.31 482 GLU B CA 1
ATOM 8783 C CA B GLU B 1 482 ? 29.798 59.665 25.877 0.42 17.32 482 GLU B CA 1
ATOM 8784 C C A GLU B 1 482 ? 28.755 58.986 24.999 0.58 16.61 482 GLU B C 1
ATOM 8785 C C B GLU B 1 482 ? 28.757 58.988 24.995 0.42 16.61 482 GLU B C 1
ATOM 8786 O O A GLU B 1 482 ? 27.745 59.594 24.626 0.58 16.41 482 GLU B O 1
ATOM 8787 O O B GLU B 1 482 ? 27.749 59.595 24.612 0.42 16.41 482 GLU B O 1
ATOM 8798 N N . ARG B 1 483 ? 29.011 57.721 24.682 1.00 14.67 483 ARG B N 1
ATOM 8799 C CA . ARG B 1 483 ? 28.090 56.923 23.892 1.00 14.82 483 ARG B CA 1
ATOM 8800 C C . ARG B 1 483 ? 26.775 56.721 24.644 1.00 11.91 483 ARG B C 1
ATOM 8801 O O . ARG B 1 483 ? 25.719 56.755 24.047 1.00 14.86 483 ARG B O 1
ATOM 8809 N N . PHE B 1 484 ? 26.845 56.509 25.955 1.00 12.55 484 PHE B N 1
ATOM 8810 C CA . PHE B 1 484 ? 25.646 56.420 26.802 1.00 11.13 484 PHE B CA 1
ATOM 8811 C C . PHE B 1 484 ? 24.749 57.668 26.620 1.00 12.35 484 PHE B C 1
ATOM 8812 O O . PHE B 1 484 ? 23.539 57.561 26.278 1.00 12.46 484 PHE B O 1
ATOM 8820 N N . GLU B 1 485 ? 25.352 58.847 26.814 1.00 12.48 485 GLU B N 1
ATOM 8821 C CA . GLU B 1 485 ? 24.611 60.087 26.623 1.00 15.42 485 GLU B CA 1
ATOM 8822 C C . GLU B 1 485 ? 24.052 60.187 25.213 1.00 14.04 485 GLU B C 1
ATOM 8823 O O . GLU B 1 485 ? 22.898 60.556 25.046 1.00 14.76 485 GLU B O 1
ATOM 8829 N N . GLN B 1 486 ? 24.857 59.875 24.200 1.00 13.63 486 GLN B N 1
ATOM 8830 C CA . GLN B 1 486 ? 24.384 60.049 22.822 1.00 14.42 486 GLN B CA 1
ATOM 8831 C C . GLN B 1 486 ? 23.250 59.089 22.443 1.00 11.98 486 GLN B C 1
ATOM 8832 O O . GLN B 1 486 ? 22.223 59.493 21.904 1.00 14.32 486 GLN B O 1
ATOM 8838 N N . THR B 1 487 ? 23.444 57.812 22.721 1.00 12.24 487 THR B N 1
ATOM 8839 C CA . THR B 1 487 ? 22.447 56.803 22.393 1.00 9.98 487 THR B CA 1
ATOM 8840 C C . THR B 1 487 ? 21.121 57.013 23.125 1.00 13.43 487 THR B C 1
ATOM 8841 O O . THR B 1 487 ? 20.055 56.910 22.497 1.00 13.20 487 THR B O 1
ATOM 8845 N N . TYR B 1 488 ? 21.160 57.320 24.427 1.00 14.26 488 TYR B N 1
ATOM 8846 C CA . TYR B 1 488 ? 19.887 57.351 25.155 1.00 14.97 488 TYR B CA 1
ATOM 8847 C C . TYR B 1 488 ? 19.308 58.738 25.407 1.00 11.75 488 TYR B C 1
ATOM 8848 O O . TYR B 1 488 ? 18.117 58.880 25.683 1.00 13.18 488 TYR B O 1
ATOM 8857 N N . PHE B 1 489 ? 20.149 59.758 25.318 1.00 11.34 489 PHE B N 1
ATOM 8858 C CA . PHE B 1 489 ? 19.735 61.088 25.752 1.00 10.88 489 PHE B CA 1
ATOM 8859 C C . PHE B 1 489 ? 19.954 62.218 24.737 1.00 15.41 489 PHE B C 1
ATOM 8860 O O . PHE B 1 489 ? 19.717 63.374 25.068 1.00 19.33 489 PHE B O 1
ATOM 8868 N N . SER B 1 490 ? 20.388 61.920 23.514 1.00 11.44 490 SER B N 1
ATOM 8869 C CA . SER B 1 490 ? 20.664 63.024 22.582 1.00 13.32 490 SER B CA 1
ATOM 8870 C C . SER B 1 490 ? 19.615 63.201 21.486 1.00 17.39 490 SER B C 1
ATOM 8871 O O . SER B 1 490 ? 19.501 64.294 20.925 1.00 16.95 490 SER B O 1
ATOM 8874 N N . THR B 1 491 ? 18.869 62.142 21.169 1.00 14.06 491 THR B N 1
ATOM 8875 C CA . THR B 1 491 ? 17.846 62.211 20.120 1.00 13.02 491 THR B CA 1
ATOM 8876 C C . THR B 1 491 ? 16.741 63.166 20.533 1.00 17.38 491 THR B C 1
ATOM 8877 O O . THR B 1 491 ? 16.309 64.029 19.750 1.00 19.40 491 THR B O 1
ATOM 8881 N N . PHE B 1 492 ? 16.308 63.015 21.780 1.00 14.76 492 PHE B N 1
ATOM 8882 C CA . PHE B 1 492 ? 15.303 63.885 22.376 1.00 15.65 492 PHE B CA 1
ATOM 8883 C C . PHE B 1 492 ? 15.898 64.452 23.652 1.00 18.30 492 PHE B C 1
ATOM 8884 O O . PHE B 1 492 ? 16.062 63.742 24.648 1.00 16.78 492 PHE B O 1
ATOM 8892 N N . LYS B 1 493 ? 16.259 65.728 23.609 1.00 14.31 493 LYS B N 1
ATOM 8893 C CA . LYS B 1 493 ? 17.029 66.319 24.695 1.00 12.36 493 LYS B CA 1
ATOM 8894 C C . LYS B 1 493 ? 16.292 66.231 26.020 1.00 16.05 493 LYS B C 1
ATOM 8895 O O . LYS B 1 493 ? 15.073 66.409 26.066 1.00 14.93 493 LYS B O 1
ATOM 8901 N N . ASN B 1 494 ? 17.049 65.906 27.068 1.00 14.61 494 ASN B N 1
ATOM 8902 C CA . ASN B 1 494 ? 16.575 65.837 28.454 1.00 14.28 494 ASN B CA 1
ATOM 8903 C C . ASN B 1 494 ? 15.582 64.714 28.700 1.00 15.32 494 ASN B C 1
ATOM 8904 O O . ASN B 1 494 ? 14.847 64.739 29.690 1.00 12.94 494 ASN B O 1
ATOM 8909 N N . MET B 1 495 ? 15.592 63.713 27.817 1.00 12.92 495 MET B N 1
ATOM 8910 C CA . MET B 1 495 ? 14.716 62.554 27.979 1.00 12.58 495 MET B CA 1
ATOM 8911 C C . MET B 1 495 ? 15.476 61.251 27.741 1.00 12.29 495 MET B C 1
ATOM 8912 O O . MET B 1 495 ? 16.387 61.202 26.918 1.00 11.54 495 MET B O 1
ATOM 8917 N N . TYR B 1 496 ? 15.065 60.188 28.426 1.00 12.10 496 TYR B N 1
ATOM 8918 C CA . TYR B 1 496 ? 15.577 58.860 28.111 1.00 8.71 496 TYR B CA 1
ATOM 8919 C C . TYR B 1 496 ? 14.819 58.333 26.907 1.00 9.81 496 TYR B C 1
ATOM 8920 O O . TYR B 1 496 ? 13.609 58.166 26.993 1.00 9.90 496 TYR B O 1
ATOM 8929 N N . PHE B 1 497 ? 15.510 58.086 25.796 1.00 9.22 497 PHE B N 1
ATOM 8930 C CA . PHE B 1 497 ? 14.874 57.489 24.614 1.00 9.21 497 PHE B CA 1
ATOM 8931 C C . PHE B 1 497 ? 15.033 55.968 24.582 1.00 10.50 497 PHE B C 1
ATOM 8932 O O . PHE B 1 497 ? 16.149 55.449 24.521 1.00 10.58 497 PHE B O 1
ATOM 8940 N N . SER B 1 498 ? 13.901 55.265 24.606 1.00 12.35 498 SER B N 1
ATOM 8941 C CA . SER B 1 498 ? 13.902 53.804 24.706 1.00 10.02 498 SER B CA 1
ATOM 8942 C C . SER B 1 498 ? 14.299 53.118 23.408 1.00 11.74 498 SER B C 1
ATOM 8943 O O . SER B 1 498 ? 14.769 51.984 23.415 1.00 11.61 498 SER B O 1
ATOM 8946 N N . GLY B 1 499 ? 14.070 53.779 22.284 1.00 10.99 499 GLY B N 1
ATOM 8947 C CA . GLY B 1 499 ? 14.252 53.117 21.005 1.00 12.45 499 GLY B CA 1
ATOM 8948 C C . GLY B 1 499 ? 13.011 52.341 20.592 1.00 13.49 499 GLY B C 1
ATOM 8949 O O . GLY B 1 499 ? 12.990 51.747 19.512 1.00 13.25 499 GLY B O 1
ATOM 8950 N N . ASP B 1 500 ? 11.992 52.323 21.456 1.00 10.33 500 ASP B N 1
ATOM 8951 C CA . ASP B 1 500 ? 10.710 51.675 21.166 1.00 11.00 500 ASP B CA 1
ATOM 8952 C C . ASP B 1 500 ? 9.661 52.699 20.730 1.00 12.06 500 ASP B C 1
ATOM 8953 O O . ASP B 1 500 ? 9.724 53.875 21.105 1.00 11.26 500 ASP B O 1
ATOM 8958 N N . GLY B 1 501 ? 8.684 52.243 19.956 1.00 12.30 501 GLY B N 1
ATOM 8959 C CA . GLY B 1 501 ? 7.538 53.074 19.641 1.00 13.45 501 GLY B CA 1
ATOM 8960 C C . GLY B 1 501 ? 6.321 52.553 20.372 1.00 15.56 501 GLY B C 1
ATOM 8961 O O . GLY B 1 501 ? 6.243 51.364 20.692 1.00 16.46 501 GLY B O 1
ATOM 8962 N N . ALA B 1 502 ? 5.373 53.433 20.663 1.00 12.83 502 ALA B N 1
ATOM 8963 C CA . ALA B 1 502 ? 4.145 52.962 21.287 1.00 12.53 502 ALA B CA 1
ATOM 8964 C C . ALA B 1 502 ? 2.955 53.830 20.949 1.00 13.72 502 ALA B C 1
ATOM 8965 O O . ALA B 1 502 ? 3.097 54.968 20.499 1.00 14.21 502 ALA B O 1
ATOM 8967 N N . ARG B 1 503 ? 1.784 53.249 21.192 1.00 13.99 503 ARG B N 1
ATOM 8968 C CA . ARG B 1 503 ? 0.500 53.923 21.092 1.00 11.99 503 ARG B CA 1
ATOM 8969 C C . ARG B 1 503 ? -0.093 53.998 22.496 1.00 13.13 503 ARG B C 1
ATOM 8970 O O . ARG B 1 503 ? 0.081 53.074 23.288 1.00 15.63 503 ARG B O 1
ATOM 8978 N N . ARG B 1 504 ? -0.771 55.093 22.809 1.00 14.01 504 ARG B N 1
ATOM 8979 C CA . ARG B 1 504 ? -1.498 55.233 24.067 1.00 14.24 504 ARG B CA 1
ATOM 8980 C C . ARG B 1 504 ? -2.963 55.405 23.695 1.00 19.70 504 ARG B C 1
ATOM 8981 O O . ARG B 1 504 ? -3.279 56.206 22.802 1.00 17.94 504 ARG B O 1
ATOM 8989 N N . ASP B 1 505 ? -3.851 54.656 24.351 1.00 13.85 505 ASP B N 1
ATOM 8990 C CA . ASP B 1 505 ? -5.267 54.721 23.985 1.00 15.07 505 ASP B CA 1
ATOM 8991 C C . ASP B 1 505 ? -6.020 55.707 24.872 1.00 18.12 505 ASP B C 1
ATOM 8992 O O . ASP B 1 505 ? -5.412 56.443 25.654 1.00 16.67 505 ASP B O 1
ATOM 8997 N N . GLU B 1 506 ? -7.343 55.739 24.730 1.00 23.66 506 GLU B N 1
ATOM 8998 C CA . GLU B 1 506 ? -8.178 56.685 25.471 1.00 20.55 506 GLU B CA 1
ATOM 8999 C C . GLU B 1 506 ? -8.149 56.473 26.979 1.00 21.13 506 GLU B C 1
ATOM 9000 O O . GLU B 1 506 ? -8.404 57.396 27.751 1.00 26.48 506 GLU B O 1
ATOM 9003 N N . ASP B 1 507 ? -7.858 55.250 27.399 1.00 20.47 507 ASP B N 1
ATOM 9004 C CA . ASP B 1 507 ? -7.779 54.933 28.816 1.00 17.01 507 ASP B CA 1
ATOM 9005 C C . ASP B 1 507 ? -6.390 55.196 29.381 1.00 18.61 507 ASP B C 1
ATOM 9006 O O . ASP B 1 507 ? -6.151 54.992 30.566 1.00 21.54 507 ASP B O 1
ATOM 9011 N N . GLY B 1 508 ? -5.470 55.628 28.527 1.00 14.74 508 GLY B N 1
ATOM 9012 C CA . GLY B 1 508 ? -4.113 55.897 28.967 1.00 17.89 508 GLY B CA 1
ATOM 9013 C C . GLY B 1 508 ? -3.268 54.635 29.026 1.00 15.91 508 GLY B C 1
ATOM 9014 O O . GLY B 1 508 ? -2.169 54.640 29.592 1.00 16.00 508 GLY B O 1
ATOM 9015 N N . TYR B 1 509 ? -3.790 53.553 28.450 1.00 13.99 509 TYR B N 1
ATOM 9016 C CA . TYR B 1 509 ? -3.051 52.294 28.340 1.00 14.49 509 TYR B CA 1
ATOM 9017 C C . TYR B 1 509 ? -2.040 52.369 27.212 1.00 14.03 509 TYR B C 1
ATOM 9018 O O . TYR B 1 509 ? -2.352 52.856 26.133 1.00 13.88 509 TYR B O 1
ATOM 9027 N N . TYR B 1 510 ? -0.834 51.863 27.456 1.00 11.21 510 TYR B N 1
ATOM 9028 C CA . TYR B 1 510 ? 0.195 51.818 26.425 1.00 13.65 510 TYR B CA 1
ATOM 9029 C C . TYR B 1 510 ? 0.235 50.495 25.670 1.00 12.23 510 TYR B C 1
ATOM 9030 O O . TYR B 1 510 ? 0.023 49.417 26.240 1.00 11.50 510 TYR B O 1
ATOM 9039 N N . TRP B 1 511 ? 0.521 50.603 24.379 1.00 13.12 511 TRP B N 1
ATOM 9040 C CA . TRP B 1 511 ? 0.669 49.465 23.490 1.00 13.10 511 TRP B CA 1
ATOM 9041 C C . TRP B 1 511 ? 2.003 49.591 22.790 1.00 11.54 511 TRP B C 1
ATOM 9042 O O . TRP B 1 511 ? 2.179 50.469 21.949 1.00 13.16 511 TRP B O 1
ATOM 9053 N N . ILE B 1 512 ? 2.964 48.744 23.143 1.00 11.41 512 ILE B N 1
ATOM 9054 C CA . ILE B 1 512 ? 4.294 48.901 22.567 1.00 11.09 512 ILE B CA 1
ATOM 9055 C C . ILE B 1 512 ? 4.376 48.083 21.291 1.00 20.56 512 ILE B C 1
ATOM 9056 O O . ILE B 1 512 ? 4.185 46.870 21.309 1.00 23.48 512 ILE B O 1
ATOM 9061 N N . THR B 1 513 ? 4.666 48.754 20.184 1.00 18.56 513 THR B N 1
ATOM 9062 C CA . THR B 1 513 ? 4.521 48.125 18.880 1.00 21.77 513 THR B CA 1
ATOM 9063 C C . THR B 1 513 ? 5.823 47.491 18.380 1.00 25.31 513 THR B C 1
ATOM 9064 O O . THR B 1 513 ? 5.798 46.549 17.598 1.00 27.26 513 THR B O 1
ATOM 9068 N N . GLY B 1 514 ? 6.955 47.975 18.867 1.00 14.90 514 GLY B N 1
ATOM 9069 C CA . GLY B 1 514 ? 8.239 47.426 18.473 1.00 16.69 514 GLY B CA 1
ATOM 9070 C C . GLY B 1 514 ? 9.274 48.529 18.420 1.00 14.76 514 GLY B C 1
ATOM 9071 O O . GLY B 1 514 ? 8.948 49.701 18.578 1.00 15.80 514 GLY B O 1
ATOM 9072 N N . ARG B 1 515 ? 10.524 48.153 18.196 1.00 13.39 515 ARG B N 1
ATOM 9073 C CA . ARG B 1 515 ? 11.602 49.132 18.089 1.00 10.15 515 ARG B CA 1
ATOM 9074 C C . ARG B 1 515 ? 11.388 50.054 16.899 1.00 15.80 515 ARG B C 1
ATOM 9075 O O . ARG B 1 515 ? 10.920 49.616 15.840 1.00 20.02 515 ARG B O 1
ATOM 9083 N N . VAL B 1 516 ? 11.761 51.319 17.065 1.00 15.02 516 VAL B N 1
ATOM 9084 C CA . VAL B 1 516 ? 11.734 52.271 15.956 1.00 13.95 516 VAL B CA 1
ATOM 9085 C C . VAL B 1 516 ? 13.145 52.573 15.467 1.00 17.53 516 VAL B C 1
ATOM 9086 O O . VAL B 1 516 ? 13.328 53.238 14.443 1.00 16.75 516 VAL B O 1
ATOM 9090 N N . ASP B 1 517 ? 14.147 52.083 16.194 1.00 16.59 517 ASP B N 1
ATOM 9091 C CA . ASP B 1 517 ? 15.514 52.122 15.691 1.00 13.79 517 ASP B CA 1
ATOM 9092 C C . ASP B 1 517 ? 15.754 50.825 14.918 1.00 16.86 517 ASP B C 1
ATOM 9093 O O . ASP B 1 517 ? 14.797 50.130 14.567 1.00 19.71 517 ASP B O 1
ATOM 9098 N N . ASP B 1 518 ? 17.012 50.499 14.650 1.00 16.08 518 ASP B N 1
ATOM 9099 C CA . ASP B 1 518 ? 17.325 49.318 13.853 1.00 17.39 518 ASP B CA 1
ATOM 9100 C C . ASP B 1 518 ? 17.661 48.102 14.702 1.00 18.04 518 ASP B C 1
ATOM 9101 O O . ASP B 1 518 ? 18.377 47.207 14.263 1.00 22.52 518 ASP B O 1
ATOM 9106 N N . VAL B 1 519 ? 17.141 48.068 15.919 1.00 17.31 519 VAL B N 1
ATOM 9107 C CA . VAL B 1 519 ? 17.325 46.906 16.778 1.00 14.66 519 VAL B CA 1
ATOM 9108 C C . VAL B 1 519 ? 16.250 45.862 16.458 1.00 15.78 519 VAL B C 1
ATOM 9109 O O . VAL B 1 519 ? 15.076 46.191 16.338 1.00 15.47 519 VAL B O 1
ATOM 9113 N N . LEU B 1 520 ? 16.670 44.606 16.302 1.00 13.35 520 LEU B N 1
ATOM 9114 C CA . LEU B 1 520 ? 15.777 43.489 16.036 1.00 11.92 520 LEU B CA 1
ATOM 9115 C C . LEU B 1 520 ? 15.459 42.712 17.314 1.00 13.55 520 LEU B C 1
ATOM 9116 O O . LEU B 1 520 ? 16.233 42.715 18.273 1.00 16.08 520 LEU B O 1
ATOM 9121 N N . ASN B 1 521 ? 14.313 42.046 17.308 1.00 12.97 521 ASN B N 1
ATOM 9122 C CA . ASN B 1 521 ? 13.916 41.205 18.419 1.00 14.83 521 ASN B CA 1
ATOM 9123 C C . ASN B 1 521 ? 13.532 39.835 17.878 1.00 14.32 521 ASN B C 1
ATOM 9124 O O . ASN B 1 521 ? 12.419 39.636 17.387 1.00 14.78 521 ASN B O 1
ATOM 9129 N N . VAL B 1 522 ? 14.474 38.901 17.960 1.00 11.80 522 VAL B N 1
ATOM 9130 C CA . VAL B 1 522 ? 14.341 37.589 17.334 1.00 12.89 522 VAL B CA 1
ATOM 9131 C C . VAL B 1 522 ? 14.247 36.523 18.417 1.00 12.36 522 VAL B C 1
ATOM 9132 O O . VAL B 1 522 ? 15.224 36.255 19.097 1.00 14.36 522 VAL B O 1
ATOM 9136 N N . SER B 1 523 ? 13.070 35.920 18.573 1.00 13.67 523 SER B N 1
ATOM 9137 C CA . SER B 1 523 ? 12.809 34.977 19.664 1.00 16.76 523 SER B CA 1
ATOM 9138 C C . SER B 1 523 ? 13.121 35.554 21.052 1.00 15.10 523 SER B C 1
ATOM 9139 O O . SER B 1 523 ? 13.524 34.824 21.961 1.00 19.60 523 SER B O 1
ATOM 9142 N N . GLY B 1 524 ? 12.914 36.856 21.219 1.00 14.68 524 GLY B N 1
ATOM 9143 C CA . GLY B 1 524 ? 13.218 37.522 22.471 1.00 18.71 524 GLY B CA 1
ATOM 9144 C C . GLY B 1 524 ? 14.666 37.969 22.569 1.00 20.65 524 GLY B C 1
ATOM 9145 O O . GLY B 1 524 ? 15.073 38.541 23.575 1.00 19.29 524 GLY B O 1
ATOM 9146 N N . HIS B 1 525 ? 15.455 37.704 21.531 1.00 14.03 525 HIS B N 1
ATOM 9147 C CA . HIS B 1 525 ? 16.869 38.078 21.545 1.00 13.50 525 HIS B CA 1
ATOM 9148 C C . HIS B 1 525 ? 17.071 39.406 20.838 1.00 13.35 525 HIS B C 1
ATOM 9149 O O . HIS B 1 525 ? 16.752 39.553 19.661 1.00 14.78 525 HIS B O 1
ATOM 9156 N N . ARG B 1 526 ? 17.602 40.371 21.582 1.00 14.97 526 ARG B N 1
ATOM 9157 C CA . ARG B 1 526 ? 17.862 41.713 21.068 1.00 11.83 526 ARG B CA 1
ATOM 9158 C C . ARG B 1 526 ? 19.146 41.743 20.261 1.00 12.29 526 ARG B C 1
ATOM 9159 O O . ARG B 1 526 ? 20.213 41.428 20.781 1.00 12.38 526 ARG B O 1
ATOM 9167 N N . LEU B 1 527 ? 19.045 42.111 18.982 1.00 12.35 527 LEU B N 1
ATOM 9168 C CA . LEU B 1 527 ? 20.196 42.030 18.084 1.00 12.14 527 LEU B CA 1
ATOM 9169 C C . LEU B 1 527 ? 20.284 43.319 17.276 1.00 14.27 527 LEU B C 1
ATOM 9170 O O . LEU B 1 527 ? 19.271 43.926 17.001 1.00 16.91 527 LEU B O 1
ATOM 9175 N N . GLY B 1 528 ? 21.481 43.746 16.898 1.00 12.00 528 GLY B N 1
ATOM 9176 C CA . GLY B 1 528 ? 21.613 44.953 16.102 1.00 13.10 528 GLY B CA 1
ATOM 9177 C C . GLY B 1 528 ? 21.666 44.661 14.611 1.00 12.24 528 GLY B C 1
ATOM 9178 O O . GLY B 1 528 ? 22.326 43.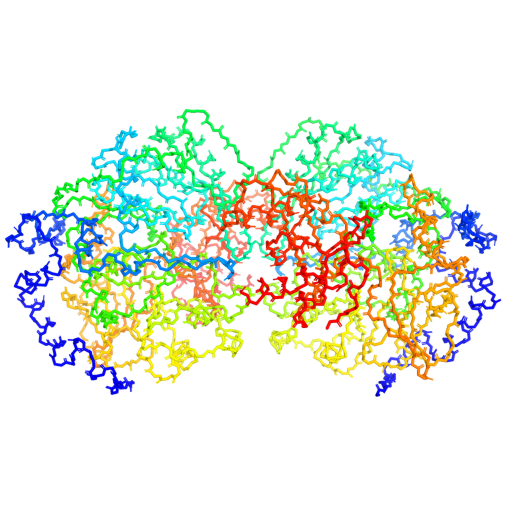716 14.185 1.00 15.25 528 GLY B O 1
ATOM 9179 N N . THR B 1 529 ? 20.948 45.457 13.825 1.00 15.37 529 THR B N 1
ATOM 9180 C CA . THR B 1 529 ? 21.024 45.376 12.364 1.00 16.38 529 THR B CA 1
ATOM 9181 C C . THR B 1 529 ? 22.463 45.513 11.866 1.00 13.57 529 THR B C 1
ATOM 9182 O O . THR B 1 529 ? 22.986 44.683 11.086 1.00 13.83 529 THR B O 1
ATOM 9186 N N . ALA B 1 530 ? 23.094 46.583 12.329 1.00 16.32 530 ALA B N 1
ATOM 9187 C CA . ALA B 1 530 ? 24.439 46.925 11.897 1.00 14.84 530 ALA B CA 1
ATOM 9188 C C . ALA B 1 530 ? 25.435 45.826 12.243 1.00 16.79 530 ALA B C 1
ATOM 9189 O O . ALA B 1 530 ? 26.325 45.536 11.459 1.00 12.76 530 ALA B O 1
ATOM 9191 N N . GLU B 1 531 ? 25.300 45.211 13.415 1.00 15.31 531 GLU B N 1
ATOM 9192 C CA . GLU B 1 531 ? 26.304 44.230 13.829 1.00 13.59 531 GLU B CA 1
ATOM 9193 C C . GLU B 1 531 ? 26.206 42.948 12.975 1.00 10.77 531 GLU B C 1
ATOM 9194 O O . GLU B 1 531 ? 27.223 42.293 12.692 1.00 13.91 531 GLU B O 1
ATOM 9200 N N . ILE B 1 532 ? 24.994 42.608 12.536 1.00 11.29 532 ILE B N 1
ATOM 9201 C CA . ILE B 1 532 ? 24.827 41.441 11.676 1.00 12.47 532 ILE B CA 1
ATOM 9202 C C . ILE B 1 532 ? 25.330 41.756 10.271 1.00 11.67 532 ILE B C 1
ATOM 9203 O O . ILE B 1 532 ? 25.983 40.918 9.630 1.00 12.19 532 ILE B O 1
ATOM 9208 N N . GLU B 1 533 ? 25.053 42.971 9.804 1.00 9.96 533 GLU B N 1
ATOM 9209 C CA . GLU B 1 533 ? 25.617 43.386 8.517 1.00 9.13 533 GLU B CA 1
ATOM 9210 C C . GLU B 1 533 ? 27.150 43.358 8.546 1.00 11.17 533 GLU B C 1
ATOM 9211 O O . GLU B 1 533 ? 27.773 42.853 7.612 1.00 12.93 533 GLU B O 1
ATOM 9217 N N . SER B 1 534 ? 27.748 43.867 9.625 1.00 12.86 534 SER B N 1
ATOM 9218 C CA . SER B 1 534 ? 29.207 43.864 9.794 1.00 12.44 534 SER B CA 1
ATOM 9219 C C . SER B 1 534 ? 29.746 42.444 9.809 1.00 13.34 534 SER B C 1
ATOM 9220 O O . SER B 1 534 ? 30.763 42.154 9.174 1.00 12.73 534 SER B O 1
ATOM 9223 N N . ALA B 1 535 ? 29.074 41.554 10.540 1.00 11.57 535 ALA B N 1
ATOM 9224 C CA . ALA B 1 535 ? 29.477 40.148 10.513 1.00 12.55 535 ALA B CA 1
ATOM 9225 C C . ALA B 1 535 ? 29.451 39.569 9.093 1.00 12.43 535 ALA B C 1
ATOM 9226 O O . ALA B 1 535 ? 30.393 38.885 8.668 1.00 12.82 535 ALA B O 1
ATOM 9228 N N . LEU B 1 536 ? 28.387 39.846 8.350 1.00 11.29 536 LEU B N 1
ATOM 9229 C CA . LEU B 1 536 ? 28.300 39.372 6.971 1.00 10.56 536 LEU B CA 1
ATOM 9230 C C . LEU B 1 536 ? 29.417 39.913 6.074 1.00 13.22 536 LEU B C 1
ATOM 9231 O O . LEU B 1 536 ? 30.039 39.160 5.315 1.00 12.78 536 LEU B O 1
ATOM 9236 N N . VAL B 1 537 ? 29.683 41.211 6.169 1.00 12.92 537 VAL B N 1
ATOM 9237 C CA . VAL B 1 537 ? 30.630 41.849 5.249 1.00 12.64 537 VAL B CA 1
ATOM 9238 C C . VAL B 1 537 ? 32.069 41.422 5.602 1.00 14.83 537 VAL B C 1
ATOM 9239 O O . VAL B 1 537 ? 32.986 41.513 4.773 1.00 13.26 537 VAL B O 1
ATOM 9243 N N . ALA B 1 538 ? 32.272 40.907 6.817 1.00 11.78 538 ALA B N 1
ATOM 9244 C CA . ALA B 1 538 ? 33.591 40.391 7.168 1.00 15.25 538 ALA B CA 1
ATOM 9245 C C . ALA B 1 538 ? 33.934 39.132 6.359 1.00 18.32 538 ALA B C 1
ATOM 9246 O O . ALA B 1 538 ? 35.114 38.779 6.237 1.00 17.89 538 ALA B O 1
ATOM 9248 N N . HIS B 1 539 ? 32.922 38.464 5.798 1.00 12.66 539 HIS B N 1
ATOM 9249 C CA . HIS B 1 539 ? 33.188 37.272 4.989 1.00 13.28 539 HIS B CA 1
ATOM 9250 C C . HIS B 1 539 ? 33.879 37.715 3.702 1.00 12.29 539 HIS B C 1
ATOM 9251 O O . HIS B 1 539 ? 33.435 38.663 3.068 1.00 13.39 539 HIS B O 1
ATOM 9258 N N . PRO B 1 540 ? 34.975 37.038 3.327 1.00 13.20 540 PRO B N 1
ATOM 9259 C CA . PRO B 1 540 ? 35.776 37.474 2.173 1.00 16.71 540 PRO B CA 1
ATOM 9260 C C . PRO B 1 540 ? 35.008 37.571 0.853 1.00 19.39 540 PRO B C 1
ATOM 9261 O O . PRO B 1 540 ? 35.397 38.370 -0.007 1.00 18.23 540 PRO B O 1
ATOM 9265 N N . LYS B 1 541 ? 33.946 36.784 0.690 1.00 14.48 541 LYS B N 1
ATOM 9266 C CA . LYS B 1 541 ? 33.212 36.766 -0.580 1.00 13.31 541 LYS B CA 1
ATOM 9267 C C . LYS B 1 541 ? 32.047 37.751 -0.641 1.00 15.06 541 LYS B C 1
ATOM 9268 O O . LYS B 1 541 ? 31.396 37.873 -1.675 1.00 16.01 541 LYS B O 1
ATOM 9274 N N . ILE B 1 542 ? 31.777 38.430 0.470 1.00 13.01 542 ILE B N 1
ATOM 9275 C CA . ILE B 1 542 ? 30.645 39.340 0.554 1.00 12.08 542 ILE B CA 1
ATOM 9276 C C . ILE B 1 542 ? 31.096 40.794 0.457 1.00 13.10 542 ILE B C 1
ATOM 9277 O O . ILE B 1 542 ? 31.999 41.220 1.165 1.00 13.79 542 ILE B O 1
ATOM 9282 N N . ALA B 1 543 ? 30.467 41.547 -0.440 1.00 14.19 543 ALA B N 1
ATOM 9283 C CA . ALA B 1 543 ? 30.790 42.954 -0.632 1.00 12.83 543 ALA B CA 1
ATOM 9284 C C . ALA B 1 543 ? 29.937 43.841 0.261 1.00 13.43 543 ALA B C 1
ATOM 9285 O O . ALA B 1 543 ? 30.451 44.758 0.916 1.00 15.57 543 ALA B O 1
ATOM 9287 N N . GLU B 1 544 ? 28.628 43.596 0.251 1.00 14.39 544 GLU B N 1
ATOM 9288 C CA . GLU B 1 544 ? 27.722 44.420 1.054 1.00 12.38 544 GLU B CA 1
ATOM 9289 C C . GLU B 1 544 ? 26.593 43.580 1.575 1.00 12.95 544 GLU B C 1
ATOM 9290 O O . GLU B 1 544 ? 26.294 42.525 1.032 1.00 13.25 544 GLU B O 1
ATOM 9296 N N . ALA B 1 545 ? 25.951 44.068 2.628 1.00 13.41 545 ALA B N 1
ATOM 9297 C CA . ALA B 1 545 ? 24.798 43.385 3.183 1.00 13.30 545 ALA B CA 1
ATOM 9298 C C . ALA B 1 545 ? 23.840 44.391 3.786 1.00 12.24 545 ALA B C 1
ATOM 9299 O O . ALA B 1 545 ? 24.254 45.428 4.315 1.00 14.30 545 ALA B O 1
ATOM 9301 N N . ALA B 1 546 ? 22.552 44.078 3.682 1.00 11.26 546 ALA B N 1
ATOM 9302 C CA . ALA B 1 546 ? 21.513 44.877 4.308 1.00 12.79 546 ALA B CA 1
ATOM 9303 C C . ALA B 1 546 ? 20.566 43.924 5.039 1.00 12.32 546 ALA B C 1
ATOM 9304 O O . ALA B 1 546 ? 19.944 43.048 4.438 1.00 12.15 546 ALA B O 1
ATOM 9306 N N . VAL B 1 547 ? 20.484 44.079 6.350 1.00 10.74 547 VAL B N 1
ATOM 9307 C CA . VAL B 1 547 ? 19.713 43.156 7.167 1.00 15.84 547 VAL B CA 1
ATOM 9308 C C . VAL B 1 547 ? 18.408 43.784 7.647 1.00 12.53 547 VAL B C 1
ATOM 9309 O O . VAL B 1 547 ? 18.396 44.923 8.107 1.00 14.40 547 VAL B O 1
ATOM 9313 N N . VAL B 1 548 ? 17.308 43.045 7.523 1.00 13.71 548 VAL B N 1
ATOM 9314 C CA . VAL B 1 548 ? 16.020 43.509 8.045 1.00 14.01 548 VAL B CA 1
ATOM 9315 C C . VAL B 1 548 ? 15.332 42.403 8.823 1.00 15.35 548 VAL B C 1
ATOM 9316 O O . VAL B 1 548 ? 15.630 41.214 8.644 1.00 14.80 548 VAL B O 1
ATOM 9320 N N . GLY B 1 549 ? 14.421 42.804 9.704 1.00 16.24 549 GLY B N 1
ATOM 9321 C CA . GLY B 1 549 ? 13.592 41.854 10.415 1.00 14.53 549 GLY B CA 1
ATOM 9322 C C . GLY B 1 549 ? 12.258 41.732 9.699 1.00 15.85 549 GLY B C 1
ATOM 9323 O O . GLY B 1 549 ? 11.688 42.739 9.274 1.00 18.58 549 GLY B O 1
ATOM 9324 N N . ILE B 1 550 ? 11.781 40.502 9.539 1.00 17.70 550 ILE B N 1
ATOM 9325 C CA . ILE B 1 550 ? 10.463 40.270 8.950 1.00 18.67 550 ILE B CA 1
ATOM 9326 C C . ILE B 1 550 ? 9.561 39.580 9.967 1.00 20.08 550 ILE B C 1
ATOM 9327 O O . ILE B 1 550 ? 10.052 38.910 10.866 1.00 20.41 550 ILE B O 1
ATOM 9332 N N . PRO B 1 551 ? 8.237 39.749 9.833 1.00 19.36 551 PRO B N 1
ATOM 9333 C CA . PRO B 1 551 ? 7.336 39.040 10.749 1.00 16.65 551 PRO B CA 1
ATOM 9334 C C . PRO B 1 551 ? 7.535 37.529 10.695 1.00 20.94 551 PRO B C 1
ATOM 9335 O O . PRO B 1 551 ? 7.771 36.971 9.618 1.00 20.44 551 PRO B O 1
ATOM 9339 N N . HIS B 1 552 ? 7.462 36.882 11.853 1.00 17.85 552 HIS B N 1
ATOM 9340 C CA . HIS B 1 552 ? 7.556 35.424 11.924 1.00 16.98 552 HIS B CA 1
ATOM 9341 C C . HIS B 1 552 ? 6.605 34.912 12.997 1.00 18.58 552 HIS B C 1
ATOM 9342 O O . HIS B 1 552 ? 6.647 35.369 14.139 1.00 16.49 552 HIS B O 1
ATOM 9349 N N . ALA B 1 553 ? 5.767 33.948 12.627 1.00 16.41 553 ALA B N 1
ATOM 9350 C CA . ALA B 1 553 ? 4.679 33.472 13.474 1.00 19.89 553 ALA B CA 1
ATOM 9351 C C . ALA B 1 553 ? 5.132 32.904 14.823 1.00 20.83 553 ALA B C 1
ATOM 9352 O O . ALA B 1 553 ? 4.367 32.920 15.784 1.00 20.36 553 ALA B O 1
ATOM 9354 N N . ILE B 1 554 ? 6.353 32.380 14.891 1.00 14.73 554 ILE B N 1
ATOM 9355 C CA . ILE B 1 554 ? 6.886 31.873 16.158 1.00 17.41 554 ILE B CA 1
ATOM 9356 C C . ILE B 1 554 ? 7.884 32.844 16.784 1.00 20.18 554 ILE B C 1
ATOM 9357 O O . ILE B 1 554 ? 7.780 33.192 17.968 1.00 17.88 554 ILE B O 1
ATOM 9362 N N . LYS B 1 555 ? 8.844 33.290 15.981 1.00 20.74 555 LYS B N 1
ATOM 9363 C CA . LYS B 1 555 ? 9.974 34.050 16.504 1.00 18.49 555 LYS B CA 1
ATOM 9364 C C . LYS B 1 555 ? 9.713 35.540 16.676 1.00 16.44 555 LYS B C 1
ATOM 9365 O O . LYS B 1 555 ? 10.526 36.243 17.279 1.00 16.28 555 LYS B O 1
ATOM 9371 N N . GLY B 1 556 ? 8.587 36.030 16.166 1.00 13.07 556 GLY B N 1
ATOM 9372 C CA . GLY B 1 556 ? 8.290 37.447 16.280 1.00 13.52 556 GLY B CA 1
ATOM 9373 C C . GLY B 1 556 ? 8.891 38.150 15.084 1.00 15.19 556 GLY B C 1
ATOM 9374 O O . GLY B 1 556 ? 8.176 38.575 14.179 1.00 16.87 556 GLY B O 1
ATOM 9375 N N . GLN B 1 557 ? 10.218 38.252 15.086 1.00 16.81 557 GLN B N 1
ATOM 9376 C CA . GLN B 1 557 ? 10.981 38.687 13.919 1.00 14.78 557 GLN B CA 1
ATOM 9377 C C . GLN B 1 557 ? 11.982 37.619 13.501 1.00 18.08 557 GLN B C 1
ATOM 9378 O O . GLN B 1 557 ? 12.609 36.974 14.340 1.00 18.03 557 GLN B O 1
ATOM 9384 N N . ALA B 1 558 ? 12.126 37.435 12.199 1.00 14.75 558 ALA B N 1
ATOM 9385 C CA . ALA B 1 558 ? 13.175 36.584 11.664 1.00 14.08 558 ALA B CA 1
ATOM 9386 C C . ALA B 1 558 ? 14.161 37.463 10.919 1.00 13.58 558 ALA B C 1
ATOM 9387 O O . ALA B 1 558 ? 13.811 38.548 10.451 1.00 14.05 558 ALA B O 1
ATOM 9389 N N . ILE B 1 559 ? 15.392 36.981 10.816 1.00 13.55 559 ILE B N 1
ATOM 9390 C CA . ILE B 1 559 ? 16.461 37.708 10.139 1.00 13.80 559 ILE B CA 1
ATOM 9391 C C . ILE B 1 559 ? 16.504 37.408 8.634 1.00 11.90 559 ILE B C 1
ATOM 9392 O O . ILE B 1 559 ? 16.698 36.254 8.192 1.00 15.07 559 ILE B O 1
ATOM 9397 N N . TYR B 1 560 ? 16.325 38.481 7.867 1.00 11.56 560 TYR B N 1
ATOM 9398 C CA . TYR B 1 560 ? 16.329 38.445 6.408 1.00 17.48 560 TYR B CA 1
ATOM 9399 C C . TYR B 1 560 ? 17.517 39.272 5.936 1.00 12.19 560 TYR B C 1
ATOM 9400 O O . TYR B 1 560 ? 17.559 40.477 6.176 1.00 12.95 560 TYR B O 1
ATOM 9409 N N . ALA B 1 561 ? 18.491 38.631 5.288 1.00 11.38 561 ALA B N 1
ATOM 9410 C CA . ALA B 1 561 ? 19.674 39.355 4.837 1.00 11.24 561 ALA B CA 1
ATOM 9411 C C . ALA B 1 561 ? 19.753 39.458 3.310 1.00 13.19 561 ALA B C 1
ATOM 9412 O O . ALA B 1 561 ? 19.875 38.442 2.625 1.00 15.18 561 ALA B O 1
ATOM 9414 N N . TYR B 1 562 ? 19.692 40.681 2.797 1.00 12.33 562 TYR B N 1
ATOM 9415 C CA . TYR B 1 562 ? 20.083 40.958 1.410 1.00 14.47 562 TYR B CA 1
ATOM 9416 C C . TYR B 1 562 ? 21.607 40.970 1.311 1.00 14.85 562 TYR B C 1
ATOM 9417 O O . TYR B 1 562 ? 22.272 41.700 2.049 1.00 13.92 562 TYR B O 1
ATOM 9426 N N . VAL B 1 563 ? 22.166 40.166 0.413 1.00 12.60 563 VAL B N 1
ATOM 9427 C CA . VAL B 1 563 ? 23.615 40.022 0.343 1.00 10.86 563 VAL B CA 1
ATOM 9428 C C . VAL B 1 563 ? 24.141 40.232 -1.081 1.00 13.60 563 VAL B C 1
ATOM 9429 O O . VAL B 1 563 ? 23.671 39.603 -2.024 1.00 13.34 563 VAL B O 1
ATOM 9433 N N . THR B 1 564 ? 25.102 41.142 -1.206 1.00 13.40 564 THR B N 1
ATOM 9434 C CA . THR B 1 564 ? 25.785 41.411 -2.457 1.00 11.79 564 THR B CA 1
ATOM 9435 C C . THR B 1 564 ? 27.171 40.789 -2.401 1.00 13.33 564 THR B C 1
ATOM 9436 O O . THR B 1 564 ? 27.999 41.134 -1.531 1.00 14.22 564 THR B O 1
ATOM 9440 N N . LEU B 1 565 ? 27.397 39.854 -3.325 1.00 15.84 565 LEU B N 1
ATOM 9441 C CA . LEU B 1 565 ? 28.648 39.114 -3.434 1.00 14.65 565 LEU B CA 1
ATOM 9442 C C . LEU B 1 565 ? 29.683 39.837 -4.274 1.00 15.31 565 LEU B C 1
ATOM 9443 O O . LEU B 1 565 ? 29.349 40.528 -5.243 1.00 14.81 565 LEU B O 1
ATOM 9448 N N . ASN B 1 566 ? 30.944 39.669 -3.901 1.00 15.49 566 ASN B N 1
ATOM 9449 C CA . ASN B 1 566 ? 32.041 40.119 -4.739 1.00 17.12 566 ASN B CA 1
ATOM 9450 C C . ASN B 1 566 ? 31.998 39.406 -6.080 1.00 20.86 566 ASN B C 1
ATOM 9451 O O . ASN B 1 566 ? 31.426 38.319 -6.194 1.00 18.95 566 ASN B O 1
ATOM 9456 N N . HIS B 1 567 ? 32.586 40.033 -7.096 1.00 18.59 567 HIS B N 1
ATOM 9457 C CA . HIS B 1 567 ? 32.675 39.428 -8.421 1.00 24.24 567 HIS B CA 1
ATOM 9458 C C . HIS B 1 567 ? 33.418 38.097 -8.369 1.00 24.37 567 HIS B C 1
ATOM 9459 O O . HIS B 1 567 ? 34.339 37.916 -7.573 1.00 29.45 567 HIS B O 1
ATOM 9466 N N . GLY B 1 568 ? 33.024 37.172 -9.237 1.00 31.79 568 GLY B N 1
ATOM 9467 C CA . GLY B 1 568 ? 33.680 35.881 -9.317 1.00 36.86 568 GLY B CA 1
ATOM 9468 C C . GLY B 1 568 ? 32.997 34.855 -8.441 1.00 31.34 568 GLY B C 1
ATOM 9469 O O . GLY B 1 568 ? 33.247 33.655 -8.557 1.00 36.59 568 GLY B O 1
ATOM 9470 N N . GLU B 1 569 ? 32.128 35.334 -7.560 1.00 31.90 569 GLU B N 1
ATOM 9471 C CA . GLU B 1 569 ? 31.393 34.462 -6.655 1.00 33.00 569 GLU B CA 1
ATOM 9472 C C . GLU B 1 569 ? 29.959 34.287 -7.124 1.00 39.71 569 GLU B C 1
ATOM 9473 O O . GLU B 1 569 ? 29.289 35.260 -7.476 1.00 40.54 569 GLU B O 1
ATOM 9479 N N . GLU B 1 570 ? 29.488 33.048 -7.132 1.00 28.21 570 GLU B N 1
ATOM 9480 C CA . GLU B 1 570 ? 28.111 32.785 -7.513 1.00 31.60 570 GLU B CA 1
ATOM 9481 C C . GLU B 1 570 ? 27.418 31.949 -6.444 1.00 28.68 570 GLU B C 1
ATOM 9482 O O . GLU B 1 570 ? 28.044 31.094 -5.803 1.00 29.06 570 GLU B O 1
ATOM 9488 N N . PRO B 1 571 ? 26.123 32.205 -6.236 1.00 23.30 571 PRO B N 1
ATOM 9489 C CA . PRO B 1 571 ? 25.361 31.463 -5.231 1.00 18.18 571 PRO B CA 1
ATOM 9490 C C . PRO B 1 571 ? 25.374 29.966 -5.521 1.00 22.96 571 PRO B C 1
ATOM 9491 O O . PRO B 1 571 ? 25.310 29.530 -6.675 1.00 21.44 571 PRO B O 1
ATOM 9495 N N . SER B 1 572 ? 25.510 29.192 -4.459 1.00 17.64 572 SER B N 1
ATOM 9496 C CA . SER B 1 572 ? 25.455 27.737 -4.532 1.00 15.91 572 SER B CA 1
ATOM 9497 C C . SER B 1 572 ? 24.902 27.260 -3.197 1.00 16.99 572 SER B C 1
ATOM 9498 O O . SER B 1 572 ? 24.874 28.026 -2.239 1.00 13.05 572 SER B O 1
ATOM 9501 N N . PRO B 1 573 ? 24.458 25.998 -3.120 1.00 12.99 573 PRO B N 1
ATOM 9502 C CA . PRO B 1 573 ? 24.087 25.482 -1.792 1.00 14.61 573 PRO B CA 1
ATOM 9503 C C . PRO B 1 573 ? 25.251 25.564 -0.773 1.00 13.08 573 PRO B C 1
ATOM 9504 O O . PRO B 1 573 ? 25.029 25.890 0.430 1.00 12.50 573 PRO B O 1
ATOM 9508 N N . GLU B 1 574 ? 26.477 25.306 -1.245 1.00 13.68 574 GLU B N 1
ATOM 9509 C CA . GLU B 1 574 ? 27.658 25.438 -0.389 1.00 12.14 574 GLU B CA 1
ATOM 9510 C C . GLU B 1 574 ? 27.768 26.856 0.142 1.00 15.01 574 GLU B C 1
ATOM 9511 O O . GLU B 1 574 ? 27.989 27.050 1.331 1.00 12.13 574 GLU B O 1
ATOM 9517 N N . LEU B 1 575 ? 27.617 27.846 -0.731 1.00 13.52 575 LEU B N 1
ATOM 9518 C CA . LEU B 1 575 ? 27.844 29.222 -0.299 1.00 12.02 575 LEU B CA 1
ATOM 9519 C C . LEU B 1 575 ? 26.725 29.695 0.642 1.00 11.07 575 LEU B C 1
ATOM 9520 O O . LEU B 1 575 ? 26.974 30.437 1.600 1.00 13.32 575 LEU B O 1
ATOM 9525 N N . TYR B 1 576 ? 25.499 29.239 0.387 1.00 11.52 576 TYR B N 1
ATOM 9526 C CA . TYR B 1 576 ? 24.354 29.562 1.242 1.00 13.75 576 TYR B CA 1
ATOM 9527 C C . TYR B 1 576 ? 24.635 29.088 2.670 1.00 13.81 576 TYR B C 1
ATOM 9528 O O . TYR B 1 576 ? 24.562 29.873 3.669 1.00 14.75 576 TYR B O 1
ATOM 9537 N N . ALA B 1 577 ? 25.004 27.801 2.751 1.00 11.19 577 ALA B N 1
ATOM 9538 C CA . ALA B 1 577 ? 25.358 27.217 4.046 1.00 11.81 577 ALA B CA 1
ATOM 9539 C C . ALA B 1 577 ? 26.534 27.951 4.697 1.00 13.54 577 ALA B C 1
ATOM 9540 O O . ALA B 1 577 ? 26.515 28.220 5.906 1.00 13.99 577 ALA B O 1
ATOM 9542 N N . GLU B 1 578 ? 27.558 28.258 3.903 1.00 10.98 578 GLU B N 1
ATOM 9543 C CA . GLU B 1 578 ? 28.772 28.877 4.424 1.00 11.63 578 GLU B CA 1
ATOM 9544 C C . GLU B 1 578 ? 28.509 30.273 5.004 1.00 12.64 578 GLU B C 1
ATOM 9545 O O . GLU B 1 578 ? 29.097 30.645 6.024 1.00 12.04 578 GLU B O 1
ATOM 9551 N N . VAL B 1 579 ? 27.633 31.042 4.365 1.00 12.96 579 VAL B N 1
ATOM 9552 C CA . VAL B 1 579 ? 27.335 32.396 4.840 1.00 11.77 579 VAL B CA 1
ATOM 9553 C C . VAL B 1 579 ? 26.477 32.352 6.123 1.00 11.44 579 VAL B C 1
ATOM 9554 O O . VAL B 1 579 ? 26.741 33.112 7.121 1.00 14.72 579 VAL B O 1
ATOM 9558 N N . ARG B 1 580 ? 25.470 31.459 6.126 1.00 16.36 580 ARG B N 1
ATOM 9559 C CA . ARG B 1 580 ? 24.704 31.287 7.377 1.00 13.54 580 ARG B CA 1
ATOM 9560 C C . ARG B 1 580 ? 25.629 30.884 8.555 1.00 16.23 580 ARG B C 1
ATOM 9561 O O . ARG B 1 580 ? 25.583 31.466 9.670 1.00 17.73 580 ARG B O 1
ATOM 9569 N N . ASN B 1 581 ? 26.480 29.898 8.302 1.00 14.88 581 ASN B N 1
ATOM 9570 C CA . ASN B 1 581 ? 27.397 29.422 9.335 1.00 16.71 581 ASN B CA 1
ATOM 9571 C C . ASN B 1 581 ? 28.408 30.493 9.740 1.00 18.20 581 ASN B C 1
ATOM 9572 O O . ASN B 1 581 ? 28.857 30.515 10.882 1.00 13.29 581 ASN B O 1
ATOM 9577 N N . TRP B 1 582 ? 28.777 31.362 8.800 1.00 13.43 582 TRP B N 1
ATOM 9578 C CA . TRP B 1 582 ? 29.687 32.459 9.084 1.00 9.93 582 TRP B CA 1
ATOM 9579 C C . TRP B 1 582 ? 29.085 33.393 10.118 1.00 12.36 582 TRP B C 1
ATOM 9580 O O . TRP B 1 582 ? 29.781 33.807 11.059 1.00 14.63 582 TRP B O 1
ATOM 9591 N N . VAL B 1 583 ? 27.804 33.727 9.960 1.00 12.10 583 VAL B N 1
ATOM 9592 C CA . VAL B 1 583 ? 27.182 34.510 11.043 1.00 12.07 583 VAL B CA 1
ATOM 9593 C C . VAL B 1 583 ? 27.079 33.705 12.349 1.00 13.27 583 VAL B C 1
ATOM 9594 O O . VAL B 1 583 ? 27.263 34.262 13.439 1.00 14.84 583 VAL B O 1
ATOM 9598 N N . ARG B 1 584 ? 26.792 32.405 12.251 1.00 12.43 584 ARG B N 1
ATOM 9599 C CA . ARG B 1 584 ? 26.833 31.583 13.468 1.00 14.66 584 ARG B CA 1
ATOM 9600 C C . ARG B 1 584 ? 28.204 31.649 14.193 1.00 16.08 584 ARG B C 1
ATOM 9601 O O . ARG B 1 584 ? 28.280 31.612 15.429 1.00 16.69 584 ARG B O 1
ATOM 9609 N N . LYS B 1 585 ? 29.283 31.753 13.425 1.00 14.26 585 LYS B N 1
ATOM 9610 C CA . LYS B 1 585 ? 30.634 31.836 13.971 1.00 16.53 585 LYS B CA 1
ATOM 9611 C C . LYS B 1 585 ? 30.943 33.208 14.558 1.00 13.62 585 LYS B C 1
ATOM 9612 O O . LYS B 1 585 ? 31.577 33.319 15.610 1.00 13.29 585 LYS B O 1
ATOM 9618 N N . GLU B 1 586 ? 30.516 34.264 13.866 1.00 12.77 586 GLU B N 1
ATOM 9619 C CA . GLU B 1 586 ? 30.864 35.621 14.282 1.00 13.59 586 GLU B CA 1
ATOM 9620 C C . GLU B 1 586 ? 30.132 36.056 15.545 1.00 12.77 586 GLU B C 1
ATOM 9621 O O . GLU B 1 586 ? 30.690 36.765 16.382 1.00 14.71 586 GLU B O 1
ATOM 9627 N N . ILE B 1 587 ? 28.880 35.633 15.670 1.00 13.09 587 ILE B N 1
ATOM 9628 C CA . ILE B 1 587 ? 28.030 36.091 16.768 1.00 9.53 587 ILE B CA 1
ATOM 9629 C C . ILE B 1 587 ? 27.464 34.896 17.523 1.00 12.56 587 ILE B C 1
ATOM 9630 O O . ILE B 1 587 ? 27.629 34.777 18.743 1.00 11.60 587 ILE B O 1
ATOM 9635 N N . GLY B 1 588 ? 26.814 33.997 16.792 1.00 11.13 588 GLY B N 1
ATOM 9636 C CA . GLY B 1 588 ? 26.234 32.806 17.395 1.00 12.58 588 GLY B CA 1
ATOM 9637 C C . GLY B 1 588 ? 24.980 32.362 16.667 1.00 13.30 588 GLY B C 1
ATOM 9638 O O . GLY B 1 588 ? 24.453 33.083 15.819 1.00 12.41 588 GLY B O 1
ATOM 9639 N N . PRO B 1 589 ? 24.492 31.160 16.989 1.00 12.86 589 PRO B N 1
ATOM 9640 C CA . PRO B 1 589 ? 23.276 30.649 16.349 1.00 15.96 589 PRO B CA 1
ATOM 9641 C C . PRO B 1 589 ? 22.065 31.571 16.496 1.00 17.86 589 PRO B C 1
ATOM 9642 O O . PRO B 1 589 ? 21.239 31.592 15.582 1.00 16.55 589 PRO B O 1
ATOM 9646 N N . LEU B 1 590 ? 21.968 32.354 17.575 1.00 16.47 590 LEU B N 1
ATOM 9647 C CA A LEU B 1 590 ? 20.808 33.224 17.747 0.29 16.12 590 LEU B CA 1
ATOM 9648 C CA B LEU B 1 590 ? 20.817 33.236 17.753 0.71 16.10 590 LEU B CA 1
ATOM 9649 C C . LEU B 1 590 ? 20.701 34.269 16.637 1.00 18.12 590 LEU B C 1
ATOM 9650 O O . LEU B 1 590 ? 19.618 34.768 16.367 1.00 18.21 590 LEU B O 1
ATOM 9659 N N . ALA B 1 591 ? 21.817 34.581 15.981 1.00 13.01 591 ALA B N 1
ATOM 9660 C CA . ALA B 1 591 ? 21.829 35.637 14.966 1.00 15.54 591 ALA B CA 1
ATOM 9661 C C . ALA B 1 591 ? 21.887 35.112 13.537 1.00 17.31 591 ALA B C 1
ATOM 9662 O O . ALA B 1 591 ? 22.038 35.897 12.606 1.00 18.29 591 ALA B O 1
ATOM 9664 N N . THR B 1 592 ? 21.768 33.799 13.376 1.00 16.85 592 THR B N 1
ATOM 9665 C CA . THR B 1 592 ? 21.779 33.185 12.044 1.00 19.43 592 THR B CA 1
ATOM 9666 C C . THR B 1 592 ? 20.632 33.698 11.181 1.00 15.64 592 THR B C 1
ATOM 9667 O O . THR B 1 592 ? 19.475 33.659 11.592 1.00 15.24 592 THR B O 1
ATOM 9671 N N . PRO B 1 593 ? 20.947 34.201 9.977 1.00 17.64 593 PRO B N 1
ATOM 9672 C CA . PRO B 1 593 ? 19.855 34.639 9.105 1.00 15.56 593 PRO B CA 1
ATOM 9673 C C . PRO B 1 593 ? 18.928 33.488 8.734 1.00 14.78 593 PRO B C 1
ATOM 9674 O O . PRO B 1 593 ? 19.404 32.390 8.442 1.00 18.24 593 PRO B O 1
ATOM 9678 N N . ASP B 1 594 ? 17.625 33.744 8.771 1.00 16.73 594 ASP B N 1
ATOM 9679 C CA . ASP B 1 594 ? 16.631 32.784 8.308 1.00 17.55 594 ASP B CA 1
ATOM 9680 C C . ASP B 1 594 ? 16.644 32.742 6.797 1.00 22.26 594 ASP B C 1
ATOM 9681 O O . ASP B 1 594 ? 16.520 31.673 6.193 1.00 23.35 594 ASP B O 1
ATOM 9686 N N . VAL B 1 595 ? 16.787 33.918 6.194 1.00 19.67 595 VAL B N 1
ATOM 9687 C CA . VAL B 1 595 ? 16.785 33.998 4.731 1.00 17.70 595 VAL B CA 1
ATOM 9688 C C . VAL B 1 595 ? 17.996 34.752 4.188 1.00 15.54 595 VAL B C 1
ATOM 9689 O O . VAL B 1 595 ? 18.385 35.775 4.739 1.00 15.98 595 VAL B O 1
ATOM 9693 N N . LEU B 1 596 ? 18.594 34.233 3.119 1.00 13.33 596 LEU B N 1
ATOM 9694 C CA . LEU B 1 596 ? 19.602 34.964 2.363 1.00 15.04 596 LEU B CA 1
ATOM 9695 C C . LEU B 1 596 ? 19.042 35.282 0.990 1.00 19.07 596 LEU B C 1
ATOM 9696 O O . LEU B 1 596 ? 18.564 34.394 0.299 1.00 16.88 596 LEU B O 1
ATOM 9701 N N . HIS B 1 597 ? 19.110 36.545 0.603 1.00 12.45 597 HIS B N 1
ATOM 9702 C CA . HIS B 1 597 ? 18.600 37.008 -0.681 1.00 15.22 597 HIS B CA 1
ATOM 9703 C C . HIS B 1 597 ? 19.764 37.617 -1.454 1.00 14.22 597 HIS B C 1
ATOM 9704 O O . HIS B 1 597 ? 20.189 38.726 -1.143 1.00 14.35 597 HIS B O 1
ATOM 9711 N N . TRP B 1 598 ? 20.290 36.893 -2.443 1.00 15.12 598 TRP B N 1
ATOM 9712 C CA . TRP B 1 598 ? 21.435 37.388 -3.206 1.00 14.14 598 TRP B CA 1
ATOM 9713 C C . TRP B 1 598 ? 20.970 38.480 -4.146 1.00 17.92 598 TRP B C 1
ATOM 9714 O O . TRP B 1 598 ? 19.969 38.303 -4.844 1.00 19.29 598 TRP B O 1
ATOM 9725 N N . THR B 1 599 ? 21.681 39.601 -4.179 1.00 13.70 599 THR B N 1
ATOM 9726 C CA . THR B 1 599 ? 21.256 40.698 -5.040 1.00 15.56 599 THR B CA 1
ATOM 9727 C C . THR B 1 599 ? 22.409 41.616 -5.434 1.00 23.08 599 THR B C 1
ATOM 9728 O O . THR B 1 599 ? 23.423 41.678 -4.748 1.00 20.75 599 THR B O 1
ATOM 9732 N N . ASP B 1 600 ? 22.248 42.315 -6.556 1.00 21.41 600 ASP B N 1
ATOM 9733 C CA . ASP B 1 600 ? 23.161 43.392 -6.916 1.00 23.74 600 ASP B CA 1
ATOM 9734 C C . ASP B 1 600 ? 22.421 44.724 -6.906 1.00 31.91 600 ASP B C 1
ATOM 9735 O O . ASP B 1 600 ? 22.918 45.728 -7.415 1.00 36.54 600 ASP B O 1
ATOM 9740 N N . SER B 1 601 ? 21.228 44.731 -6.322 1.00 27.04 601 SER B N 1
ATOM 9741 C CA . SER B 1 601 ? 20.350 45.888 -6.442 1.00 32.09 601 SER B CA 1
ATOM 9742 C C . SER B 1 601 ? 19.994 46.533 -5.107 1.00 25.52 601 SER B C 1
ATOM 9743 O O . SER B 1 601 ? 18.838 46.898 -4.887 1.00 29.91 601 SER B O 1
ATOM 9746 N N . LEU B 1 602 ? 20.974 46.691 -4.222 1.00 27.05 602 LEU B N 1
ATOM 9747 C CA . LEU B 1 602 ? 20.713 47.376 -2.952 1.00 19.22 602 LEU B CA 1
ATOM 9748 C C . LEU B 1 602 ? 20.348 48.846 -3.182 1.00 22.14 602 LEU B C 1
ATOM 9749 O O . LEU B 1 602 ? 21.071 49.578 -3.851 1.00 22.80 602 LEU B O 1
ATOM 9754 N N . PRO B 1 603 ? 19.211 49.279 -2.628 1.00 16.70 603 PRO B N 1
ATOM 9755 C CA . PRO B 1 603 ? 18.765 50.669 -2.792 1.00 17.40 603 PRO B CA 1
ATOM 9756 C C . PRO B 1 603 ? 19.650 51.634 -2.015 1.00 19.06 603 PRO B C 1
ATOM 9757 O O . PRO B 1 603 ? 19.985 51.373 -0.864 1.00 19.69 603 PRO B O 1
ATOM 9761 N N . LYS B 1 604 ? 20.037 52.738 -2.644 1.00 18.68 604 LYS B N 1
ATOM 9762 C CA . LYS B 1 604 ? 20.925 53.682 -1.990 1.00 18.06 604 LYS B CA 1
ATOM 9763 C C . LYS B 1 604 ? 20.556 55.117 -2.312 1.00 20.14 604 LYS B C 1
ATOM 9764 O O . LYS B 1 604 ? 20.015 55.395 -3.386 1.00 16.24 604 LYS B O 1
ATOM 9770 N N . THR B 1 605 ? 20.871 56.027 -1.390 1.00 18.79 605 THR B N 1
ATOM 9771 C CA . THR B 1 605 ? 20.699 57.450 -1.654 1.00 19.69 605 THR B CA 1
ATOM 9772 C C . THR B 1 605 ? 21.757 57.930 -2.639 1.00 17.87 605 THR B C 1
ATOM 9773 O O . THR B 1 605 ? 22.710 57.209 -2.953 1.00 16.83 605 THR B O 1
ATOM 9777 N N . ARG B 1 606 ? 21.596 59.156 -3.118 1.00 15.68 606 ARG B N 1
ATOM 9778 C CA . ARG B 1 606 ? 22.586 59.732 -4.021 1.00 14.97 606 ARG B CA 1
ATOM 9779 C C . ARG B 1 606 ? 23.940 59.913 -3.337 1.00 17.21 606 ARG B C 1
ATOM 9780 O O . ARG B 1 606 ? 24.962 60.022 -4.011 1.00 16.22 606 ARG B O 1
ATOM 9788 N N . SER B 1 607 ? 23.957 59.916 -2.005 1.00 17.30 607 SER B N 1
ATOM 9789 C CA . SER B 1 607 ? 25.221 59.984 -1.260 1.00 15.56 607 SER B CA 1
ATOM 9790 C C . SER B 1 607 ? 25.814 58.603 -0.994 1.00 19.04 607 SER B C 1
ATOM 9791 O O . SER B 1 607 ? 26.953 58.480 -0.547 1.00 24.14 607 SER B O 1
ATOM 9794 N N . GLY B 1 608 ? 25.043 57.558 -1.265 1.00 18.21 608 GLY B N 1
ATOM 9795 C CA . GLY B 1 608 ? 25.580 56.210 -1.242 1.00 19.53 608 GLY B CA 1
ATOM 9796 C C . GLY B 1 608 ? 25.146 55.356 -0.071 1.00 24.90 608 GLY B C 1
ATOM 9797 O O . GLY B 1 608 ? 25.600 54.221 0.066 1.00 35.28 608 GLY B O 1
ATOM 9798 N N . LYS B 1 609 ? 24.266 55.888 0.771 1.00 26.12 609 LYS B N 1
ATOM 9799 C CA . LYS B 1 609 ? 23.915 55.184 1.994 1.00 28.45 609 LYS B CA 1
ATOM 9800 C C . LYS B 1 609 ? 22.709 54.282 1.780 1.00 29.47 609 LYS B C 1
ATOM 9801 O O . LYS B 1 609 ? 21.832 54.576 0.966 1.00 21.73 609 LYS B O 1
ATOM 9807 N N . ILE B 1 610 ? 22.702 53.166 2.505 1.00 27.11 610 ILE B N 1
ATOM 9808 C CA . ILE B 1 610 ? 21.676 52.140 2.365 1.00 24.21 610 ILE B CA 1
ATOM 9809 C C . ILE B 1 610 ? 20.332 52.655 2.831 1.00 24.49 610 ILE B C 1
ATOM 9810 O O . ILE B 1 610 ? 20.230 53.380 3.820 1.00 27.49 610 ILE B O 1
ATOM 9815 N N . MET B 1 611 ? 19.294 52.293 2.094 1.00 22.67 611 MET B N 1
ATOM 9816 C CA . MET B 1 611 ? 17.931 52.610 2.490 1.00 25.44 611 MET B CA 1
ATOM 9817 C C . MET B 1 611 ? 17.218 51.316 2.857 1.00 27.87 611 MET B C 1
ATOM 9818 O O . MET B 1 611 ? 16.928 50.499 1.991 1.00 24.21 611 MET B O 1
ATOM 9823 N N . ARG B 1 612 ? 16.959 51.118 4.145 1.00 23.18 612 ARG B N 1
ATOM 9824 C CA . ARG B 1 612 ? 16.457 49.830 4.600 1.00 25.25 612 ARG B CA 1
ATOM 9825 C C . ARG B 1 612 ? 14.941 49.722 4.715 1.00 24.73 612 ARG B C 1
ATOM 9826 O O . ARG B 1 612 ? 14.423 48.616 4.739 1.00 24.48 612 ARG B O 1
ATOM 9834 N N . ARG B 1 613 ? 14.227 50.844 4.785 1.00 26.03 613 ARG B N 1
ATOM 9835 C CA . ARG B 1 613 ? 12.773 50.787 4.984 1.00 23.83 613 ARG B CA 1
ATOM 9836 C C . ARG B 1 613 ? 12.070 50.019 3.861 1.00 28.63 613 ARG B C 1
ATOM 9837 O O . ARG B 1 613 ? 11.257 49.103 4.100 1.00 30.83 613 ARG B O 1
ATOM 9845 N N . ILE B 1 614 ? 12.416 50.386 2.632 1.00 26.02 614 ILE B N 1
ATOM 9846 C CA . ILE B 1 614 ? 11.859 49.741 1.458 1.00 29.52 614 ILE B CA 1
ATOM 9847 C C . ILE B 1 614 ? 12.228 48.252 1.431 1.00 21.18 614 ILE B C 1
ATOM 9848 O O . ILE B 1 614 ? 11.401 47.410 1.088 1.00 24.51 614 ILE B O 1
ATOM 9853 N N . LEU B 1 615 ? 13.453 47.919 1.841 1.00 25.56 615 LEU B N 1
ATOM 9854 C CA . LEU B 1 615 ? 13.873 46.518 1.898 1.00 21.52 615 LEU B CA 1
ATOM 9855 C C . LEU B 1 615 ? 13.063 45.727 2.912 1.00 20.14 615 LEU B C 1
ATOM 9856 O O . LEU B 1 615 ? 12.739 44.560 2.694 1.00 21.58 615 LEU B O 1
ATOM 9861 N N . ARG B 1 616 ? 12.757 46.372 4.032 1.00 24.36 616 ARG B N 1
ATOM 9862 C CA . ARG B 1 616 ? 11.942 45.769 5.082 1.00 23.92 616 ARG B CA 1
ATOM 9863 C C . ARG B 1 616 ? 10.563 45.439 4.527 1.00 25.07 616 ARG B C 1
ATOM 9864 O O . ARG B 1 616 ? 10.100 44.288 4.600 1.00 24.65 616 ARG B O 1
ATOM 9872 N N . LYS B 1 617 ? 9.926 46.454 3.953 1.00 27.31 617 LYS B N 1
ATOM 9873 C CA . LYS B 1 617 ? 8.594 46.266 3.368 1.00 33.26 617 LYS B CA 1
ATOM 9874 C C . LYS B 1 617 ? 8.572 45.158 2.307 1.00 27.90 617 LYS B C 1
ATOM 9875 O O . LYS B 1 617 ? 7.708 44.284 2.326 1.00 32.65 617 LYS B O 1
ATOM 9881 N N . ILE B 1 618 ? 9.547 45.182 1.402 1.00 29.75 618 ILE B N 1
ATOM 9882 C CA . ILE B 1 618 ? 9.659 44.164 0.362 1.00 19.19 618 ILE B CA 1
ATOM 9883 C C . ILE B 1 618 ? 9.842 42.754 0.925 1.00 26.12 618 ILE B C 1
ATOM 9884 O O . ILE B 1 618 ? 9.177 41.809 0.491 1.00 27.85 618 ILE B O 1
ATOM 9889 N N . ALA B 1 619 ? 10.735 42.610 1.901 1.00 21.45 619 ALA B N 1
ATOM 9890 C CA . ALA B 1 619 ? 11.024 41.294 2.454 1.00 23.79 619 ALA B CA 1
ATOM 9891 C C . ALA B 1 619 ? 9.811 40.750 3.198 1.00 27.15 619 ALA B C 1
ATOM 9892 O O . ALA B 1 619 ? 9.572 39.538 3.224 1.00 26.52 619 ALA B O 1
ATOM 9894 N N . ALA B 1 620 ? 9.042 41.654 3.796 1.00 23.94 620 ALA B N 1
ATOM 9895 C CA . ALA B 1 620 ? 7.863 41.244 4.558 1.00 32.35 620 ALA B CA 1
ATOM 9896 C C . ALA B 1 620 ? 6.759 40.689 3.657 1.00 38.81 620 ALA B C 1
ATOM 9897 O O . ALA B 1 620 ? 5.862 39.983 4.121 1.00 33.74 620 ALA B O 1
ATOM 9899 N N . GLY B 1 621 ? 6.827 41.012 2.370 1.00 34.30 621 GLY B N 1
ATOM 9900 C CA . GLY B 1 621 ? 5.844 40.523 1.422 1.00 37.20 621 GLY B CA 1
ATOM 9901 C C . GLY B 1 621 ? 4.903 41.609 0.943 1.00 39.59 621 GLY B C 1
ATOM 9902 O O . GLY B 1 621 ? 3.911 41.329 0.265 1.00 43.48 621 GLY B O 1
ATOM 9903 N N . ASP B 1 622 ? 5.205 42.852 1.299 1.00 34.44 622 ASP B N 1
ATOM 9904 C CA . ASP B 1 622 ? 4.402 43.978 0.838 1.00 35.03 622 ASP B CA 1
ATOM 9905 C C . ASP B 1 622 ? 4.699 44.263 -0.631 1.00 45.82 622 ASP B C 1
ATOM 9906 O O . ASP B 1 622 ? 5.828 44.088 -1.091 1.00 46.52 622 ASP B O 1
ATOM 9911 N N . THR B 1 623 ? 3.681 44.695 -1.366 1.00 49.68 623 THR B N 1
ATOM 9912 C CA . THR B 1 623 ? 3.837 44.983 -2.787 1.00 53.08 623 THR B CA 1
ATOM 9913 C C . THR B 1 623 ? 3.141 46.285 -3.171 1.00 54.56 623 THR B C 1
ATOM 9914 O O . THR B 1 623 ? 3.398 46.846 -4.237 1.00 53.46 623 THR B O 1
ATOM 9918 N N . SER B 1 624 ? 2.273 46.770 -2.289 1.00 53.64 624 SER B N 1
ATOM 9919 C CA . SER B 1 624 ? 1.417 47.908 -2.605 1.00 62.04 624 SER B CA 1
ATOM 9920 C C . SER B 1 624 ? 2.008 49.238 -2.152 1.00 57.53 624 SER B C 1
ATOM 9921 O O . SER B 1 624 ? 2.763 49.875 -2.885 1.00 64.26 624 SER B O 1
ATOM 9924 N N . ASN B 1 625 ? 1.654 49.652 -0.941 1.00 58.93 625 ASN B N 1
ATOM 9925 C CA . ASN B 1 625 ? 2.075 50.944 -0.411 1.00 58.71 625 ASN B CA 1
ATOM 9926 C C . ASN B 1 625 ? 3.525 50.928 0.073 1.00 58.07 625 ASN B C 1
ATOM 9927 O O . ASN B 1 625 ? 3.792 50.992 1.274 1.00 53.45 625 ASN B O 1
ATOM 9932 N N . LEU B 1 626 ? 4.459 50.844 -0.868 1.00 54.01 626 LEU B N 1
ATOM 9933 C CA . LEU B 1 626 ? 5.877 50.744 -0.534 1.00 48.40 626 LEU B CA 1
ATOM 9934 C C . LEU B 1 626 ? 6.435 52.078 -0.049 1.00 51.93 626 LEU B C 1
ATOM 9935 O O . LEU B 1 626 ? 7.381 52.117 0.739 1.00 42.04 626 LEU B O 1
ATOM 9940 N N . GLY B 1 627 ? 5.846 53.170 -0.524 1.00 47.89 627 GLY B N 1
ATOM 9941 C CA . GLY B 1 627 ? 6.232 54.490 -0.065 1.00 47.05 627 GLY B CA 1
ATOM 9942 C C . GLY B 1 627 ? 7.333 55.159 -0.867 1.00 27.66 627 GLY B C 1
ATOM 9943 O O . GLY B 1 627 ? 7.593 54.800 -2.017 1.00 35.50 627 GLY B O 1
ATOM 9944 N N . ASP B 1 628 ? 7.981 56.131 -0.227 1.00 34.78 628 ASP B N 1
ATOM 9945 C CA . ASP B 1 628 ? 8.991 56.999 -0.834 1.00 25.96 628 ASP B CA 1
ATOM 9946 C C . ASP B 1 628 ? 10.174 56.255 -1.443 1.00 30.36 628 ASP B C 1
ATOM 9947 O O . ASP B 1 628 ? 10.917 55.574 -0.739 1.00 35.17 628 ASP B O 1
ATOM 9952 N N . THR B 1 629 ? 10.336 56.401 -2.758 1.00 26.55 629 THR B N 1
ATOM 9953 C CA . THR B 1 629 ? 11.481 55.877 -3.493 1.00 23.23 629 THR B CA 1
ATOM 9954 C C . THR B 1 629 ? 12.283 57.030 -4.106 1.00 31.59 629 THR B C 1
ATOM 9955 O O . THR B 1 629 ? 13.156 56.811 -4.954 1.00 30.05 629 THR B O 1
ATOM 9959 N N . SER B 1 630 ? 11.978 58.255 -3.684 1.00 37.10 630 SER B N 1
ATOM 9960 C CA . SER B 1 630 ? 12.488 59.446 -4.363 1.00 32.68 630 SER B CA 1
ATOM 9961 C C . SER B 1 630 ? 13.887 59.856 -3.936 1.00 33.86 630 SER B C 1
ATOM 9962 O O . SER B 1 630 ? 14.532 60.660 -4.607 1.00 34.93 630 SER B O 1
ATOM 9965 N N . THR B 1 631 ? 14.366 59.316 -2.826 1.00 26.52 631 THR B N 1
ATOM 9966 C CA . THR B 1 631 ? 15.733 59.616 -2.434 1.00 31.42 631 THR B CA 1
ATOM 9967 C C . THR B 1 631 ? 16.710 58.587 -3.012 1.00 27.25 631 THR B C 1
ATOM 9968 O O . THR B 1 631 ? 17.908 58.674 -2.771 1.00 29.21 631 THR B O 1
ATOM 9972 N N . LEU B 1 632 ? 16.208 57.631 -3.793 1.00 24.65 632 LEU B N 1
ATOM 9973 C CA . LEU B 1 632 ? 17.073 56.579 -4.329 1.00 19.31 632 LEU B CA 1
ATOM 9974 C C . LEU B 1 632 ? 17.842 57.030 -5.563 1.00 23.73 632 LEU B C 1
ATOM 9975 O O . LEU B 1 632 ? 17.271 57.635 -6.474 1.00 23.40 632 LEU B O 1
ATOM 9980 N N . ALA B 1 633 ? 19.139 56.725 -5.588 1.00 14.64 633 ALA B N 1
ATOM 9981 C CA . ALA B 1 633 ? 19.981 57.040 -6.736 1.00 19.63 633 ALA B CA 1
ATOM 9982 C C . ALA B 1 633 ? 19.519 56.285 -7.966 1.00 22.52 633 ALA B C 1
ATOM 9983 O O . ALA B 1 633 ? 19.666 56.767 -9.084 1.00 23.95 633 ALA B O 1
ATOM 9985 N N . ASP B 1 634 ? 18.970 55.093 -7.741 1.00 26.28 634 ASP B N 1
ATOM 9986 C CA . ASP B 1 634 ? 18.418 54.253 -8.801 1.00 23.52 634 ASP B CA 1
ATOM 9987 C C . ASP B 1 634 ? 17.121 53.586 -8.324 1.00 27.71 634 ASP B C 1
ATOM 9988 O O . ASP B 1 634 ? 17.148 52.475 -7.800 1.00 23.96 634 ASP B O 1
ATOM 9993 N N . PRO B 1 635 ? 15.976 54.264 -8.501 1.00 30.56 635 PRO B N 1
ATOM 9994 C CA . PRO B 1 635 ? 14.692 53.730 -8.016 1.00 28.17 635 PRO B CA 1
ATOM 9995 C C . PRO B 1 635 ? 14.287 52.413 -8.696 1.00 29.37 635 PRO B C 1
ATOM 9996 O O . PRO B 1 635 ? 13.502 51.630 -8.130 1.00 31.41 635 PRO B O 1
ATOM 10000 N N . GLY B 1 636 ? 14.836 52.168 -9.885 1.00 26.49 636 GLY B N 1
ATOM 10001 C CA . GLY B 1 636 ? 14.583 50.935 -10.609 1.00 25.47 636 GLY B CA 1
ATOM 10002 C C . GLY B 1 636 ? 14.802 49.691 -9.769 1.00 29.52 636 GLY B C 1
ATOM 10003 O O . GLY B 1 636 ? 14.051 48.708 -9.897 1.00 36.75 636 GLY B O 1
ATOM 10004 N N . VAL B 1 637 ? 15.805 49.748 -8.886 1.00 23.88 637 VAL B N 1
ATOM 10005 C CA . VAL B 1 637 ? 16.156 48.614 -8.033 1.00 25.26 637 VAL B CA 1
ATOM 10006 C C . VAL B 1 637 ? 14.922 48.066 -7.324 1.00 28.96 637 VAL B C 1
ATOM 10007 O O . VAL B 1 637 ? 14.784 46.844 -7.176 1.00 27.55 637 VAL B O 1
ATOM 10011 N N . VAL B 1 638 ? 13.997 48.959 -6.961 1.00 26.25 638 VAL B N 1
ATOM 10012 C CA . VAL B 1 638 ? 12.800 48.534 -6.250 1.00 32.82 638 VAL B CA 1
ATOM 10013 C C . VAL B 1 638 ? 12.115 47.430 -7.033 1.00 30.79 638 VAL B C 1
ATOM 10014 O O . VAL B 1 638 ? 11.947 46.316 -6.524 1.00 31.44 638 VAL B O 1
ATOM 10018 N N . GLU B 1 639 ? 11.788 47.721 -8.291 1.00 35.95 639 GLU B N 1
ATOM 10019 C CA . GLU B 1 639 ? 11.108 46.743 -9.131 1.00 38.04 639 GLU B CA 1
ATOM 10020 C C . GLU B 1 639 ? 11.882 45.436 -9.133 1.00 32.91 639 GLU B C 1
ATOM 10021 O O . GLU B 1 639 ? 11.313 44.361 -8.903 1.00 41.99 639 GLU B O 1
ATOM 10027 N N . LYS B 1 640 ? 13.194 45.549 -9.323 1.00 35.31 640 LYS B N 1
ATOM 10028 C CA . LYS B 1 640 ? 14.038 44.372 -9.431 1.00 27.39 640 LYS B CA 1
ATOM 10029 C C . LYS B 1 640 ? 13.938 43.553 -8.153 1.00 36.53 640 LYS B C 1
ATOM 10030 O O . LYS B 1 640 ? 13.775 42.329 -8.192 1.00 34.95 640 LYS B O 1
ATOM 10036 N N . LEU B 1 641 ? 13.993 44.246 -7.021 1.00 28.26 641 LEU B N 1
ATOM 10037 C CA . LEU B 1 641 ? 13.991 43.574 -5.733 1.00 35.56 641 LEU B CA 1
ATOM 10038 C C . LEU B 1 641 ? 12.656 42.876 -5.543 1.00 32.33 641 LEU B C 1
ATOM 10039 O O . LEU B 1 641 ? 12.587 41.812 -4.924 1.00 38.43 641 LEU B O 1
ATOM 10044 N N . LEU B 1 642 ? 11.600 43.454 -6.112 1.00 36.39 642 LEU B N 1
ATOM 10045 C CA . LEU B 1 642 ? 10.285 42.838 -6.009 1.00 38.72 642 LEU B CA 1
ATOM 10046 C C . LEU B 1 642 ? 10.274 41.543 -6.808 1.00 40.75 642 LEU B C 1
ATOM 10047 O O . LEU B 1 642 ? 9.686 40.545 -6.383 1.00 43.00 642 LEU B O 1
ATOM 10052 N N . GLU B 1 643 ? 10.957 41.552 -7.949 1.00 40.86 643 GLU B N 1
ATOM 10053 C CA . GLU B 1 643 ? 10.987 40.383 -8.818 1.00 43.45 643 GLU B CA 1
ATOM 10054 C C . GLU B 1 643 ? 11.751 39.242 -8.164 1.00 40.27 643 GLU B C 1
ATOM 10055 O O . GLU B 1 643 ? 11.291 38.099 -8.150 1.00 44.67 643 GLU B O 1
ATOM 10061 N N . GLU B 1 644 ? 12.917 39.567 -7.617 1.00 39.24 644 GLU B N 1
ATOM 10062 C CA . GLU B 1 644 ? 13.752 38.589 -6.934 1.00 35.00 644 GLU B CA 1
ATOM 10063 C C . GLU B 1 644 ? 13.037 37.989 -5.727 1.00 45.89 644 GLU B C 1
ATOM 10064 O O . GLU B 1 644 ? 13.370 36.890 -5.280 1.00 46.43 644 GLU B O 1
#

CATH classification: 3.40.50.12780 (+1 more: 3.30.300.30)

B-factor: mean 18.15, std 9.69, range [5.49, 86.61]

GO terms:
  GO:0003987 acetyl-CoA synthetase activity (F, IDA)

Radius of gyration: 33.64 Å; Cα contacts (8 Å, |Δi|>4): 3069; chains: 2; bounding box: 61×95×87 Å

Organism: Salmonella typhimurium (strain LT2 / SGSC1412 / ATCC 700720) (NCBI:txid99287)

InterPro domains:
  IPR000873 AMP-dependent synthetase/ligase domain [PF00501] (83-467)
  IPR011904 Acetate-CoA ligase [MF_01123] (2-645)
  IPR011904 Acetate-CoA ligase [TIGR02188] (20-643)
  IPR020845 AMP-binding, conserved site [PS00455] (261-272)
  IPR025110 AMP-binding enzyme, C-terminal domain [PF13193] (531-609)
  IPR032387 Acetyl-coenzyme A synthetase, N-terminal domain [PF16177] (24-81)
  IPR042099 ANL, N-terminal domain [G3DSA:3.40.50.12780] (1-517)
  IPR045851 AMP-binding enzyme domain superfamily [G3DSA:3.30.300.30] (518-652)

Foldseek 3Di:
DWFDQDPVCLVQFPAFAVNQVVLQVCLVVPVQVSCLVLLVLFDWPAFADAAWDWFLFFVDGFGDGSQQIWDFLLCLLAVVCCPPFQAPFAEWEAELDNVDIDTAGSVNLLLLLLLVLQLCVVVPHAAAAEAEEQEFLDCVSVSVLSSCSQRNHAYEYAYNQWALQQSLVVCLLRLHAEYEYECWAAELNDTHGRVVRPVSNCPPPSNDRYQAYEYEHPPVDDDDDDPRRYDYPVVRSVPGGSDDDGDIDGQFRWSYWAFAADQADGTFTQIWGHRLLLSQLQVQQCQQQSDDPPAEEEEADTCNFLCVVRPQGSNQSSNVHYHYGYRYACQPPHLQNVLVVCQVVLHAEYEYELLNLLVSVVVPCSNNPPGDLVSYAEYEYDQFFHALVSQVCCCCRNVVVRYYYWYFDDHSQQSDGFQIDGSNRDTDDRRFRFGTGRNWAWFFAAQQQHTDDAFFKHFIWTQTHGSSGRRATVPPRVVVSVRQADSHHNIGGPQWIWTAHRVRIIHTDGGPRQWDQFQSGTHYQNVLQVLLCVDPFWPGKGWHWEQDSNGRTAIEMETETDPPDDDDPVVVVVSQVSSCNNTGPSNRHPYYQYDPQFWAFPVGHGDCQQVHQLLNPHHDDNVRTPDPVSSVVSNVSNVD/DFDQDPVCLVQFPAFQVNQVVLQVCLAVPVQVSCLVLLVLFDWPAFADGAWDAFLFQVDGFGDGSQPTWDFLLCLLAVVCCPPFQQPFAEWEQELPNVDIDTAGSVNLLLLLLLVLQLCVVVPHAAAAEAEEQEFLDVVSVSVLSSCRQRNHAYEYAYNQWALQQVLVVCLLRLHQEYEYECWAAELNDTHRRVVSVVSNCVPPSRDRYQAYEYEHPPPDDDDDDPRHYDYPVVRSVVGGSDDDGDIDGQFRWRYWYFAADQADGTFTQIWGHSLLLSQLQVQQCQQQSDDPPAEEEEADTCNFLCVVRPQGSNQSSNPHYHYGYRYACQPPHLQNVLVVCQVVLHAEYAYELLSLLVSVVVPLRNNPPGDLPSYAEYEYDQFFHAQVSQVCCCCRNVVVRYDYWYFDDHSQQSDGFQIDRSNRDRDDRRFRFGTGRNWAKFFAAQQQHTDDAFFKHFIWTQDHGSSGGGATVPPRVVVSCRQAPSHHNIGGPQWMWTAHRVRIIHTDGGPRQWDQWQSGTHYQNVLQVLLCVPPFWPGKGWHWAQDSNGRTAIEIETETDPPDDDDPVVLVVSQVSSCNNTGNSSRHPYYHYDPQFWAFPVGHGDCQLVHCLVNPHDPCSDDLPRTPDSVSSVVSNVD

Solvent-accessible surface area: 46506 Å² total; per-residue (Å²): 178,89,18,75,40,42,75,68,0,56,120,115,26,61,4,53,65,133,78,2,54,84,66,31,124,67,2,53,126,56,28,62,54,7,0,14,116,22,0,135,29,6,74,39,93,61,102,24,163,100,11,35,58,28,46,14,33,59,50,106,7,50,14,88,2,0,53,87,0,24,0,1,1,0,18,1,0,0,60,69,21,24,162,133,41,3,127,63,31,0,0,6,4,0,0,2,35,78,69,22,51,82,105,20,17,0,105,96,2,34,124,48,0,1,57,0,0,22,6,0,73,120,40,36,7,142,101,42,32,10,0,0,0,0,2,17,14,4,8,35,0,0,6,0,0,0,0,0,4,2,12,8,1,4,0,1,4,2,34,14,26,12,6,35,86,9,0,1,36,19,0,67,66,3,66,1,64,1,0,0,0,0,1,22,4,18,129,26,23,118,37,55,61,3,1,93,23,0,17,53,2,25,155,34,120,98,19,119,29,24,90,47,0,0,0,18,102,17,0,22,31,115,43,103,80,95,152,45,37,2,46,66,12,159,71,25,10,100,171,14,54,37,120,31,152,45,118,44,11,73,0,43,22,50,5,0,1,5,12,14,8,19,33,99,41,123,25,69,0,1,19,1,7,5,0,0,2,0,0,0,0,0,0,0,0,67,27,0,1,3,12,28,100,53,15,32,0,1,0,36,18,36,1,2,55,15,12,0,0,0,0,0,0,0,0,0,0,1,26,1,0,8,1,0,0,12,7,15,17,34,63,71,78,64,30,6,3,1,1,81,1,0,37,89,16,107,0,30,1,0,0,0,26,0,20,17,2,25,28,2,47,42,38,23,83,90,1,24,115,86,16,84,29,69,19,12,48,0,0,0,0,7,43,20,66,8,77,73,123,0,2,55,31,0,34,102,57,1,3,60,97,134,2,5,0,0,16,4,20,24,13,17,2,0,1,0,0,0,0,0,1,1,3,3,9,5,70,8,30,16,12,2,2,0,70,13,0,0,8,0,65,8,19,0,1,38,125,125,14,104,84,52,144,48,72,29,117,20,12,0,0,0,51,64,4,0,0,0,2,0,20,27,5,68,82,36,72,129,112,2,10,99,58,15,1,29,79,8,105,82,34,2,26,3,3,11,3,2,93,30,17,161,75,29,10,10,43,28,93,19,62,78,44,37,6,9,32,10,32,31,40,49,2,0,1,21,7,0,16,53,8,0,64,57,4,99,66,7,44,56,4,0,0,1,4,27,109,66,88,53,51,28,53,1,1,9,0,0,0,17,20,54,188,81,62,141,68,44,31,36,6,11,4,26,0,22,26,55,0,56,70,29,13,0,70,23,0,16,0,52,50,11,12,48,8,125,10,15,0,61,27,171,93,41,137,44,30,54,147,11,0,82,65,1,6,54,50,110,104,34,115,38,85,58,2,59,78,68,38,15,18,100,111,0,61,97,66,76,153,118,136,54,70,37,41,76,69,0,53,128,112,24,55,7,58,69,116,79,7,91,83,64,37,140,64,2,56,104,56,28,69,52,8,1,14,117,21,0,132,30,5,74,32,95,70,91,23,161,92,13,44,55,31,32,16,28,66,70,81,8,45,12,87,1,0,53,66,0,25,0,1,1,0,21,1,0,0,36,71,21,38,180,156,38,2,117,67,32,0,0,6,4,1,0,0,16,75,75,20,47,74,111,25,15,0,108,95,2,33,115,59,0,0,51,0,0,22,7,0,72,122,35,43,9,140,104,46,35,8,0,0,0,0,3,16,14,4,6,33,0,0,7,0,0,0,0,0,4,0,12,7,1,6,0,2,5,3,34,14,24,12,7,34,78,10,0,1,37,20,0,68,75,3,44,0,92,1,0,0,0,0,1,28,3,10,124,25,10,118,35,54,61,3,1,90,22,0,13,51,2,25,149,34,118,101,18,119,15,24,107,39,0,0,0,17,95,12,1,26,34,132,43,98,100,87,160,69,33,6,49,70,10,165,85,13,16,99,158,9,56,29,129,32,138,26,115,48,9,74,0,43,19,56,5,0,0,6,12,16,8,19,32,96,40,139,26,76,1,0,14,1,7,5,0,0,2,0,0,0,0,0,0,0,0,64,23,0,0,2,13,25,97,57,15,31,0,2,0,42,19,38,0,1,56,16,10,0,0,0,0,1,0,0,0,0,0,0,26,2,0,9,2,0,2,12,8,17,18,35,59,71,76,64,25,7,3,2,1,79,1,0,37,93,17,107,0,30,2,0,0,1,25,0,19,19,1,19,24,1,40,36,38,21,86,61,0,24,122,87,17,82,30,65,18,11,52,0,0,0,1,9,41,20,65,7,68,72,119,0,1,65,30,0,38,112,48,0,3,78,91,124,4,4,1,0,14,5,22,25,12,18,2,0,1,0,0,0,0,0,0,1,2,2,10,5,64,8,39,20,14,2,3,0,59,14,0,0,7,0,64,5,17,0,1,38,127,124,10,108,78,52,138,48,62,25,112,19,16,0,0,0,51,63,4,0,0,0,2,0,21,26,4,66,79,33,73,131,98,2,37,100,60,16,1,51,80,9,131,78,34,2,25,4,3,11,4,4,93,33,21,121,62,21,4,10,44,28,100,20,58,79,43,40,6,10,33,8,32,30,40,48,3,0,4,21,11,0,17,68,8,0,64,59,6,106,70,6,40,60,13,0,0,1,3,25,103,66,88,51,51,27,53,1,1,30,0,0,0,15,21,58,178,82,58,139,70,40,36,31,5,12,9,29,0,36,26,57,0,117,96,34,15,0,72,22,0,22,0,44,49,10,17,52,9,124,12,17,0,64,7,171,98,41,112,40,56,52,169,9,0,84,43,18,17,44,56,68,102,104,128,19,43,113,43,85,51,6,61,84,70,43,16,14,96,85,3,63,122,89